Protein 3EB2 (pdb70)

Solvent-accessible surface area: 41008 Å² total; per-residue (Å²): 136,20,81,0,0,1,0,7,0,0,1,0,6,31,108,151,15,140,8,49,53,104,19,0,14,131,0,0,38,46,4,15,116,8,32,5,31,0,0,0,0,0,0,22,0,0,1,6,16,10,9,38,101,78,46,29,46,37,0,0,115,10,0,32,139,18,2,101,217,88,19,37,3,1,0,1,0,2,6,25,5,28,73,60,0,29,59,12,0,103,38,2,46,146,28,38,5,58,0,0,0,0,4,3,49,15,29,23,118,29,150,62,67,38,6,26,46,0,0,77,25,0,0,94,16,4,155,28,26,0,1,0,15,0,19,60,95,64,25,96,9,25,9,67,38,76,0,1,17,102,0,12,138,9,90,56,1,109,6,0,0,0,18,2,27,34,2,2,23,0,0,6,1,29,35,121,18,35,136,56,1,33,2,2,0,8,25,30,0,1,16,0,0,0,17,12,3,42,6,25,0,11,2,5,0,20,3,2,6,5,23,147,51,10,21,42,2,10,81,43,4,113,53,87,136,20,96,83,0,14,101,30,1,95,85,18,13,95,4,36,73,26,8,71,164,38,24,41,0,2,0,0,3,16,0,0,53,77,81,68,38,95,0,24,86,6,13,74,4,7,46,42,25,78,74,114,38,88,117,29,0,75,126,1,33,93,61,34,148,54,15,77,0,0,1,0,7,0,0,1,0,7,32,110,144,16,188,15,63,54,115,18,0,20,120,0,0,45,43,4,23,122,9,34,5,34,0,0,0,0,1,0,21,0,0,1,7,17,11,8,37,99,78,47,29,48,37,0,0,107,6,0,17,109,19,1,129,161,108,16,35,2,0,0,2,0,2,7,24,5,30,68,60,0,32,60,13,0,105,58,2,50,182,34,18,5,25,0,0,0,0,4,4,46,16,28,24,114,26,158,67,67,42,6,33,50,0,0,86,24,0,0,91,13,2,128,30,33,0,1,2,15,0,18,61,96,62,26,95,8,26,9,66,28,82,4,3,17,137,1,14,145,9,107,50,0,87,2,0,0,0,20,1,28,33,2,2,25,0,0,9,1,29,53,122,19,35,139,56,2,36,1,2,0,8,30,30,0,1,14,0,0,0,21,7,1,40,7,27,0,9,2,6,0,14,2,3,6,3,18,125,24,10,15,37,2,10,97,32,4,113,46,120,132,22,93,84,0,12,88,34,2,83,117,20,15,107,4,24,73,31,4,78,156,30,28,36,0,2,0,0,3,6,0,0,53,74,81,50,26,94,0,23,78,4,14,77,4,9,40,33,11,78,68,145,46,91,138,40,1,96,111,14,17,67,112,22,73,158,133,16,81,0,0,0,0,5,0,0,2,0,6,29,113,131,19,139,29,60,56,113,12,0,18,120,1,0,55,44,4,22,125,11,32,4,36,0,0,0,0,0,0,24,0,0,1,5,17,11,8,37,102,77,43,29,49,35,0,0,105,11,0,14,108,19,1,128,176,113,16,39,4,0,0,2,0,2,5,25,5,26,67,58,0,30,59,11,0,105,47,3,46,172,31,31,5,30,0,0,0,0,4,4,48,16,26,22,115,23,150,60,68,41,5,30,50,0,1,87,25,0,0,89,12,6,158,28,29,0,0,2,15,0,17,64,92,62,27,94,9,28,8,68,31,73,0,2,17,99,0,13,141,6,89,62,1,114,8,0,2,0,19,2,28,38,2,2,32,0,3,6,0,29,31,122,18,30,136,42,2,45,1,0,0,8,28,30,0,0,14,0,0,0,18,6,4,43,6,25,0,10,0,6,0,18,2,3,6,7,22,140,54,9,12,35,1,16,101,25,4,116,57,111,120,23,96,71,0,22,124,36,3,76,105,16,13,106,6,32,45,38,9,87,182,60,26,42,0,2,0,0,3,8,0,0,54,77,81,52,27,93,0,23,80,6,16,75,4,7,49,34,11,74,66,144,42,95,117,37,2,89,123,12,38,84,90,63,117,20,79,0,0,0,0,8,0,0,1,0,4,37,112,164,10,132,11,47,47,102,11,0,16,116,1,0,41,52,4,20,121,12,33,5,33,0,0,0,0,1,0,26,0,0,1,6,18,12,9,39,99,76,45,30,43,37,0,0,124,11,0,21,120,18,0,117,158,108,17,36,3,0,0,2,0,2,6,23,5,28,71,62,0,32,59,14,0,105,50,3,48,173,38,10,5,38,0,0,0,0,3,3,51,15,28,24,113,25,138,63,63,33,6,26,32,0,0,104,23,0,0,91,12,4,138,27,34,0,0,0,15,0,17,64,96,61,28,93,9,26,7,62,56,79,1,1,19,97,2,14,136,24,100,49,0,79,2,0,0,0,19,1,27,38,1,2,29,0,2,8,1,26,35,117,19,32,136,54,1,35,2,0,0,8,28,30,1,1,12,0,0,0,22,5,1,35,10,29,0,10,0,6,1,15,3,2,15,5,21,128,20,9,13,36,2,11,101,30,2,127,58,88,127,17,100,77,0,19,134,38,2,85,56,18,14,99,4,24,67,35,8,73,180,38,27,42,0,2,0,0,2,8,4,0,54,86,84,53,27,90,0,24,75,6,11,72,4,8,50,31,12,78,69,134,48,92,131,22,2,90,121,11,26,70,123,17,72,154

Nearest PDB structures (foldseek):
  3eb2-assembly1_C  TM=1.003E+00  e=1.363E-54  Rhodopseudomonas palustris
  3a5f-assembly1_A  TM=9.275E-01  e=2.848E-23  Clostridium botulinum A str. ATCC 19397
  1xky-assembly1_B  TM=9.383E-01  e=9.305E-23  Bacillus anthracis
  6mqh-assembly1_A  TM=9.450E-01  e=2.294E-22  Burkholderia mallei ATCC 23344
  6p90-assembly1_B  TM=9.431E-01  e=2.591E-21  Pseudomonas aeruginosa

InterPro domains:
  IPR002220 DapA-like [PF00701] (5-289)
  IPR002220 DapA-like [PIRSF001365] (1-291)
  IPR002220 DapA-like [PR00146] (38-59)
  IPR002220 DapA-like [PR00146] (74-92)
  IPR002220 DapA-like [PR00146] (131-148)
  IPR002220 DapA-like [PTHR12128] (4-289)
  IPR002220 DapA-like [SM01130] (4-292)
  IPR013785 Aldolase-type TIM barrel [G3DSA:3.20.20.70] (2-292)

Organism: Rhodopseudomonas palustris (strain ATCC BAA-98 / CGA009) (NCBI:txid258594)

B-factor: mean 24.92, std 9.04, range [7.32, 78.32]

Sequence (1157 aa):
DFHGVFPYLVSPVDAEGRVRADVMGRLCDDLIQAGVHGLTPLGSTGEFAYLGTAQREAVVRATIEAAQRRVPVVAGVASTSVADAVAQAKLYEKLGADGILAILEAYFPLKDAQIESYFRAIADAVEIPVVIYTNPQFQRSDLTLDVIARLAEHPRIRYIKDASTNTGRLLSIINRCGDALQVFSASAHIPAAVMLIGGVGWMAGPACIAPRQSVALYELCKAQRWDEALMLQRKLWRVNEAFAKFNLAACIKAGLALQGYDVGDPIPPQAALTAEERKAVEKVLAEILDFHGVFPYLVSPVDAEGRVRADVMGRLCDDLIQAGVHGLTPLGSTGEFAYLGTAQREAVVRATIEAAQRRVPVVAGVASTSVADAVAQAKLYEKLGADGILAILEAYFPLKDAQIESYFRAIADAVEIPVVIYTNPQFQRSDLTLDVIARLAEHPRIRYIKDASTNTGRLLSIINRCGDALQVFSASAHIPAAVMLIGGVGWMAGPACIAPRQSVALYELCKAQRWDEALMLQRKLWRVNEAFAKFNLAACIKAGLALQGYDVGDPIPPQAALTAEERKAVEKVLAEIAEDFHGVFPYLVSPVDAEGRVRADVMGRLCDDLIQAGVHGLTPLGSTGEFAYLGTAQREAVVRATIEAAQRRVPVVAGVASTSVADAVAQAKLYEKLGADGILAILEAYFPLKDAQIESYFRAIADAVEIPVVIYTNPQFQRSDLTLDVIARLAEHPRIRYIKDASTNTGRLLSIINRCGDALQVFSASAHIPAAVMLIGGVGWMAGPACIAPRQSVALYELCKAQRWDEALMLQRKLWRVNEAFAKFNLAACIKAGLALQGYDVGDPIPPQAALTAEERKAVEKVLAEIDFHGVFPYLVSPVDAEGRVRADVMGRLCDDLIQAGVHGLTPLGSTGEFAYLGTAQREAVVRATIEAAQRRVPVVAGVASTSVADAVAQAKLYEKLGADGILAILEAYFPLKDAQIESYFRAIADAVEIPVVIYTNPQFQRSDLTLDVIARLAEHPRIRYIKDASTNTGRLLSIINRCGDALQVFSASAHIPAAVMLIGGVGWMAGPACIAPRQSVALYELCKAQRWDEALMLQRKLWRVNEAFAKFNLAACIKAGLALQGYDVGDPIPPQAALTAEERKAVEKVLAEIAE

Structure (mmCIF, N/CA/C/O backbone):
data_3EB2
#
_entry.id   3EB2
#
_cell.length_a   79.746
_cell.length_b   120.852
_cell.length_c   135.076
_cell.angle_alpha   90.00
_cell.angle_beta   90.00
_cell.angle_gamma   90.00
#
_symmetry.space_group_name_H-M   'P 21 21 21'
#
loop_
_entity.id
_entity.type
_entity.pdbx_description
1 polymer 'Putative dihydrodipicolinate synthetase'
2 non-polymer 'TRIETHYLENE GLYCOL'
3 water water
#
loop_
_atom_site.group_PDB
_atom_site.id
_atom_site.type_symbol
_atom_site.label_atom_id
_atom_site.label_alt_id
_atom_site.label_comp_id
_atom_site.label_asym_id
_atom_site.label_entity_id
_atom_site.label_seq_id
_atom_site.pdbx_PDB_ins_code
_atom_site.Cartn_x
_atom_site.Cartn_y
_atom_site.Cartn_z
_atom_site.occupancy
_atom_site.B_iso_or_equiv
_atom_site.auth_seq_id
_atom_site.auth_comp_id
_atom_site.auth_asym_id
_atom_site.auth_atom_id
_atom_site.pdbx_PDB_model_num
ATOM 1 N N . ASP A 1 4 ? 32.373 77.921 74.863 1.00 24.88 4 ASP A N 1
ATOM 2 C CA . ASP A 1 4 ? 31.619 76.917 74.045 1.00 24.96 4 ASP A CA 1
ATOM 3 C C . ASP A 1 4 ? 31.102 77.551 72.760 1.00 23.04 4 ASP A C 1
ATOM 4 O O . ASP A 1 4 ? 30.633 78.696 72.768 1.00 23.06 4 ASP A O 1
ATOM 9 N N . PHE A 1 5 ? 31.196 76.810 71.658 1.00 20.30 5 PHE A N 1
ATOM 10 C CA . PHE A 1 5 ? 30.731 77.322 70.374 1.00 17.97 5 PHE A CA 1
ATOM 11 C C . PHE A 1 5 ? 29.276 77.754 70.508 1.00 17.07 5 PHE A C 1
ATOM 12 O O . PHE A 1 5 ? 28.460 77.050 71.109 1.00 17.70 5 PHE A O 1
ATOM 20 N N . HIS A 1 6 ? 28.961 78.914 69.943 1.00 15.35 6 HIS A N 1
ATOM 21 C CA . HIS A 1 6 ? 27.612 79.447 69.990 1.00 15.16 6 HIS A CA 1
ATOM 22 C C . HIS A 1 6 ? 27.512 80.547 68.946 1.00 16.29 6 HIS A C 1
ATOM 23 O O . HIS A 1 6 ? 28.508 80.918 68.324 1.00 16.38 6 HIS A O 1
ATOM 30 N N . GLY A 1 7 ? 26.302 81.061 68.764 1.00 16.56 7 GLY A N 1
ATOM 31 C CA . GLY A 1 7 ? 26.093 82.144 67.827 1.00 14.58 7 GLY A CA 1
ATOM 32 C C . GLY A 1 7 ? 26.171 81.812 66.350 1.00 16.79 7 GLY A C 1
ATOM 33 O O . GLY A 1 7 ? 25.927 80.673 65.920 1.00 15.21 7 GLY A O 1
ATOM 34 N N . VAL A 1 8 ? 26.542 82.832 65.579 1.00 15.44 8 VAL A N 1
ATOM 35 C CA . VAL A 1 8 ? 26.620 82.746 64.129 1.00 14.09 8 VAL A CA 1
ATOM 36 C C . VAL A 1 8 ? 27.986 82.355 63.565 1.00 15.01 8 VAL A C 1
ATOM 37 O O . VAL A 1 8 ? 28.993 83.054 63.761 1.00 13.34 8 VAL A O 1
ATOM 41 N N . PHE A 1 9 ? 28.003 81.222 62.868 1.00 13.95 9 PHE A N 1
ATOM 42 C CA . PHE A 1 9 ? 29.209 80.710 62.224 1.00 14.55 9 PHE A CA 1
ATOM 43 C C . PHE A 1 9 ? 28.975 80.739 60.716 1.00 13.09 9 PHE A C 1
ATOM 44 O O . PHE A 1 9 ? 28.266 79.892 60.177 1.00 14.40 9 PHE A O 1
ATOM 52 N N . PRO A 1 10 ? 29.548 81.723 60.015 1.00 12.91 10 PRO A N 1
ATOM 53 C CA . PRO A 1 10 ? 29.330 81.746 58.564 1.00 14.22 10 PRO A CA 1
ATOM 54 C C . PRO A 1 10 ? 29.967 80.546 57.859 1.00 15.12 10 PRO A C 1
ATOM 55 O O . PRO A 1 10 ? 31.067 80.131 58.211 1.00 15.16 10 PRO A O 1
ATOM 59 N N . TYR A 1 11 ? 29.269 79.977 56.880 1.00 14.49 11 TYR A N 1
ATOM 60 C CA . TYR A 1 11 ? 29.836 78.886 56.090 1.00 15.80 11 TYR A CA 1
ATOM 61 C C . TYR A 1 11 ? 30.604 79.661 55.024 1.00 15.96 11 TYR A C 1
ATOM 62 O O . TYR A 1 11 ? 30.024 80.092 54.025 1.00 16.53 11 TYR A O 1
ATOM 71 N N . LEU A 1 12 ? 31.896 79.861 55.240 1.00 14.30 12 LEU A N 1
ATOM 72 C CA . LEU A 1 12 ? 32.711 80.611 54.291 1.00 13.77 12 LEU A CA 1
ATOM 73 C C . LEU A 1 12 ? 32.762 79.998 52.903 1.00 16.65 12 LEU A C 1
ATOM 74 O O . LEU A 1 12 ? 32.846 78.781 52.753 1.00 16.08 12 LEU A O 1
ATOM 79 N N . VAL A 1 13 ? 32.705 80.842 51.881 1.00 15.35 13 VAL A N 1
ATOM 80 C CA . VAL A 1 13 ? 32.836 80.339 50.522 1.00 16.53 13 VAL A CA 1
ATOM 81 C C . VAL A 1 13 ? 34.339 80.081 50.394 1.00 16.59 13 VAL A C 1
ATOM 82 O O . VAL A 1 13 ? 35.119 80.564 51.218 1.00 16.64 13 VAL A O 1
ATOM 86 N N . SER A 1 14 ? 34.744 79.310 49.391 1.00 15.44 14 SER A N 1
ATOM 87 C CA . SER A 1 14 ? 36.162 79.032 49.170 1.00 15.11 14 SER A CA 1
ATOM 88 C C . SER A 1 14 ? 36.573 79.756 47.897 1.00 15.84 14 SER A C 1
ATOM 89 O O . SER A 1 14 ? 36.341 79.272 46.785 1.00 14.89 14 SER A O 1
ATOM 92 N N . PRO A 1 15 ? 37.182 80.944 48.047 1.00 17.91 15 PRO A N 1
ATOM 93 C CA . PRO A 1 15 ? 37.619 81.749 46.905 1.00 19.41 15 PRO A CA 1
ATOM 94 C C . PRO A 1 15 ? 38.778 81.133 46.136 1.00 20.79 15 PRO A C 1
ATOM 95 O O . PRO A 1 15 ? 39.819 80.822 46.717 1.00 19.53 15 PRO A O 1
ATOM 99 N N . VAL A 1 16 ? 38.580 80.940 44.833 1.00 20.28 16 VAL A N 1
ATOM 100 C CA . VAL A 1 16 ? 39.617 80.364 43.975 1.00 22.75 16 VAL A CA 1
ATOM 101 C C . VAL A 1 16 ? 39.637 81.046 42.616 1.00 23.97 16 VAL A C 1
ATOM 102 O O . VAL A 1 16 ? 38.646 81.663 42.208 1.00 23.57 16 VAL A O 1
ATOM 106 N N . ASP A 1 17 ? 40.769 80.951 41.922 1.00 25.05 17 ASP A N 1
ATOM 107 C CA . ASP A 1 17 ? 40.862 81.525 40.585 1.00 27.09 17 ASP A CA 1
ATOM 108 C C . ASP A 1 17 ? 40.472 80.417 39.606 1.00 27.52 17 ASP A C 1
ATOM 109 O O . ASP A 1 17 ? 40.263 79.266 40.011 1.00 26.20 17 ASP A O 1
ATOM 114 N N . ALA A 1 18 ? 40.363 80.759 38.327 1.00 28.74 18 ALA A N 1
ATOM 115 C CA . ALA A 1 18 ? 39.974 79.792 37.310 1.00 29.61 18 ALA A CA 1
ATOM 116 C C . ALA A 1 18 ? 40.859 78.551 37.294 1.00 30.83 18 ALA A C 1
ATOM 117 O O . ALA A 1 18 ? 40.447 77.497 36.811 1.00 30.86 18 ALA A O 1
ATOM 119 N N . GLU A 1 19 ? 42.070 78.675 37.825 1.00 31.01 19 GLU A N 1
ATOM 120 C CA . GLU A 1 19 ? 43.010 77.558 37.861 1.00 33.00 19 GLU A CA 1
ATOM 121 C C . GLU A 1 19 ? 42.835 76.695 39.107 1.00 32.14 19 GLU A C 1
ATOM 122 O O . GLU A 1 19 ? 43.540 75.702 39.283 1.00 31.58 19 GLU A O 1
ATOM 128 N N . GLY A 1 20 ? 41.907 77.081 39.976 1.00 29.15 20 GLY A N 1
ATOM 129 C CA . GLY A 1 20 ? 41.671 76.310 41.183 1.00 27.70 20 GLY A CA 1
ATOM 130 C C . GLY A 1 20 ? 42.557 76.720 42.345 1.00 26.18 20 GLY A C 1
ATOM 131 O O . GLY A 1 20 ? 42.490 76.130 43.419 1.00 26.16 20 GLY A O 1
ATOM 132 N N . ARG A 1 21 ? 43.391 77.729 42.130 1.00 24.36 21 ARG A N 1
ATOM 133 C CA . ARG A 1 21 ? 44.282 78.211 43.176 1.00 23.78 21 ARG A CA 1
ATOM 134 C C . ARG A 1 21 ? 43.476 79.056 44.166 1.00 21.76 21 ARG A C 1
ATOM 135 O O . ARG A 1 21 ? 42.770 79.986 43.772 1.00 20.75 21 ARG A O 1
ATOM 143 N N . VAL A 1 22 ? 43.583 78.723 45.446 1.00 20.47 22 VAL A N 1
ATOM 144 C CA . VAL A 1 22 ? 42.864 79.444 46.494 1.00 21.68 22 VAL A CA 1
ATOM 145 C C . VAL A 1 22 ? 43.363 80.884 46.639 1.00 21.33 22 VAL A C 1
ATOM 146 O O . VAL A 1 22 ? 44.567 81.131 46.638 1.00 22.58 22 VAL A O 1
ATOM 150 N N . ARG A 1 23 ? 42.438 81.832 46.758 1.00 20.42 23 ARG A N 1
ATOM 151 C CA . ARG A 1 23 ? 42.809 83.233 46.932 1.00 22.25 23 ARG A CA 1
ATOM 152 C C . ARG A 1 23 ? 42.838 83.513 48.427 1.00 19.86 23 ARG A C 1
ATOM 153 O O . ARG A 1 23 ? 41.877 84.022 49.003 1.00 19.58 23 ARG A O 1
ATOM 161 N N . ALA A 1 24 ? 43.953 83.148 49.046 1.00 21.24 24 ALA A N 1
ATOM 162 C CA . ALA A 1 24 ? 44.142 83.320 50.478 1.00 21.99 24 ALA A CA 1
ATOM 163 C C . ALA A 1 24 ? 43.981 84.773 50.909 1.00 22.66 24 ALA A C 1
ATOM 164 O O . ALA A 1 24 ? 43.509 85.047 52.013 1.00 22.27 24 ALA A O 1
ATOM 166 N N . ASP A 1 25 ? 44.369 85.695 50.029 1.00 22.59 25 ASP A N 1
ATOM 167 C CA . ASP A 1 25 ? 44.264 87.127 50.303 1.00 24.19 25 ASP A CA 1
ATOM 168 C C . ASP A 1 25 ? 42.809 87.579 50.452 1.00 22.34 25 ASP A C 1
ATOM 169 O O . ASP A 1 25 ? 42.460 88.289 51.396 1.00 22.19 25 ASP A O 1
ATOM 174 N N . VAL A 1 26 ? 41.967 87.164 49.514 1.00 19.53 26 VAL A N 1
ATOM 175 C CA . VAL A 1 26 ? 40.561 87.527 49.539 1.00 20.11 26 VAL A CA 1
ATOM 176 C C . VAL A 1 26 ? 39.871 86.844 50.717 1.00 17.78 26 VAL A C 1
ATOM 177 O O . VAL A 1 26 ? 39.037 87.443 51.387 1.00 16.79 26 VAL A O 1
ATOM 181 N N . MET A 1 27 ? 40.223 85.588 50.967 1.00 15.91 27 MET A N 1
ATOM 182 C CA . MET A 1 27 ? 39.626 84.858 52.081 1.00 16.63 27 MET A CA 1
ATOM 183 C C . MET A 1 27 ? 39.922 85.591 53.386 1.00 17.58 27 MET A C 1
ATOM 184 O O . MET A 1 27 ? 39.058 85.718 54.248 1.00 19.35 27 MET A O 1
ATOM 189 N N . GLY A 1 28 ? 41.151 86.082 53.515 1.00 17.96 28 GLY A N 1
ATOM 190 C CA . GLY A 1 28 ? 41.537 86.796 54.720 1.00 19.17 28 GLY A CA 1
ATOM 191 C C . GLY A 1 28 ? 40.724 88.052 54.976 1.00 19.09 28 GLY A C 1
ATOM 192 O O . GLY A 1 28 ? 40.271 88.282 56.097 1.00 21.13 28 GLY A O 1
ATOM 193 N N . ARG A 1 29 ? 40.545 88.879 53.952 1.00 18.35 29 ARG A N 1
ATOM 194 C CA . ARG A 1 29 ? 39.768 90.108 54.108 1.00 19.38 29 ARG A CA 1
ATOM 195 C C . ARG A 1 29 ? 38.318 89.768 54.471 1.00 18.03 29 ARG A C 1
ATOM 196 O O . ARG A 1 29 ? 37.705 90.419 55.318 1.00 19.74 29 ARG A O 1
ATOM 204 N N . LEU A 1 30 ? 37.777 88.738 53.832 1.00 16.14 30 LEU A N 1
ATOM 205 C CA . LEU A 1 30 ? 36.408 88.304 54.108 1.00 15.11 30 LEU A CA 1
ATOM 206 C C . LEU A 1 30 ? 36.250 87.879 55.570 1.00 14.72 30 LEU A C 1
ATOM 207 O O . LEU A 1 30 ? 35.327 88.320 56.257 1.00 16.06 30 LEU A O 1
ATOM 212 N N . CYS A 1 31 ? 37.145 87.012 56.041 1.00 13.76 31 CYS A N 1
ATOM 213 C CA . CYS A 1 31 ? 37.097 86.542 57.420 1.00 14.56 31 CYS A CA 1
ATOM 214 C C . CYS A 1 31 ? 37.236 87.722 58.381 1.00 14.82 31 CYS A C 1
ATOM 215 O O . CYS A 1 31 ? 36.487 87.841 59.350 1.00 13.88 31 CYS A O 1
ATOM 218 N N . ASP A 1 32 ? 38.195 88.600 58.105 1.00 13.62 32 ASP A N 1
ATOM 219 C CA . ASP A 1 32 ? 38.406 89.760 58.964 1.00 15.78 32 ASP A CA 1
ATOM 220 C C . ASP A 1 32 ? 37.151 90.630 59.019 1.00 14.40 32 ASP A C 1
ATOM 221 O O . ASP A 1 32 ? 36.737 91.060 60.092 1.00 17.29 32 ASP A O 1
ATOM 226 N N . ASP A 1 33 ? 36.551 90.894 57.861 1.00 15.08 33 ASP A N 1
ATOM 227 C CA . ASP A 1 33 ? 35.344 91.708 57.820 1.00 13.97 33 ASP A CA 1
ATOM 228 C C . ASP A 1 33 ? 34.202 91.035 58.576 1.00 14.80 33 ASP A C 1
ATOM 229 O O . ASP A 1 33 ? 33.458 91.695 59.299 1.00 16.15 33 ASP A O 1
ATOM 234 N N . LEU A 1 34 ? 34.064 89.722 58.416 1.00 13.21 34 LEU A N 1
ATOM 235 C CA . LEU A 1 34 ? 32.998 89.005 59.109 1.00 12.42 34 LEU A CA 1
ATOM 236 C C . LEU A 1 34 ? 33.219 89.073 60.620 1.00 13.95 34 LEU A C 1
ATOM 237 O O . LEU A 1 34 ? 32.275 89.288 61.373 1.00 16.54 34 LEU A O 1
ATOM 242 N N . ILE A 1 35 ? 34.462 88.902 61.066 1.00 13.22 35 ILE A N 1
ATOM 243 C CA . ILE A 1 35 ? 34.748 88.977 62.497 1.00 14.92 35 ILE A CA 1
ATOM 244 C C . ILE A 1 35 ? 34.417 90.375 63.022 1.00 15.19 35 ILE A C 1
ATOM 245 O O . ILE A 1 35 ? 33.820 90.516 64.090 1.00 16.62 35 ILE A O 1
ATOM 250 N N . GLN A 1 36 ? 34.785 91.409 62.270 1.00 16.41 36 GLN A N 1
ATOM 251 C CA . GLN A 1 36 ? 34.480 92.771 62.702 1.00 18.73 36 GLN A CA 1
ATOM 252 C C . GLN A 1 36 ? 32.974 92.999 62.734 1.00 19.70 36 GLN A C 1
ATOM 253 O O . GLN A 1 36 ? 32.492 93.857 63.469 1.00 18.72 36 GLN A O 1
ATOM 259 N N . ALA A 1 37 ? 32.241 92.224 61.934 1.00 18.68 37 ALA A N 1
ATOM 260 C CA . ALA A 1 37 ? 30.785 92.324 61.877 1.00 19.31 37 ALA A CA 1
ATOM 261 C C . ALA A 1 37 ? 30.166 91.680 63.114 1.00 19.38 37 ALA A C 1
ATOM 262 O O . ALA A 1 37 ? 28.964 91.782 63.328 1.00 19.36 37 ALA A O 1
ATOM 264 N N . GLY A 1 38 ? 30.992 90.996 63.906 1.00 19.28 38 GLY A N 1
ATOM 265 C CA . GLY A 1 38 ? 30.510 90.369 65.126 1.00 16.65 38 GLY A CA 1
ATOM 266 C C . GLY A 1 38 ? 30.160 88.891 65.085 1.00 16.61 38 GLY A C 1
ATOM 267 O O . GLY A 1 38 ? 29.581 88.387 66.047 1.00 16.95 38 GLY A O 1
ATOM 268 N N . VAL A 1 39 ? 30.484 88.184 64.004 1.00 15.09 39 VAL A N 1
ATOM 269 C CA . VAL A 1 39 ? 30.167 86.755 63.955 1.00 14.80 39 VAL A CA 1
ATOM 270 C C . VAL A 1 39 ? 30.882 86.081 65.121 1.00 16.12 39 VAL A C 1
ATOM 271 O O . VAL A 1 39 ? 31.904 86.577 65.604 1.00 16.37 39 VAL A O 1
ATOM 275 N N . HIS A 1 40 ? 30.339 84.956 65.570 1.00 14.78 40 HIS A N 1
ATOM 276 C CA . HIS A 1 40 ? 30.880 84.246 66.724 1.00 14.29 40 HIS A CA 1
ATOM 277 C C . HIS A 1 40 ? 31.841 83.107 66.418 1.00 13.59 40 HIS A C 1
ATOM 278 O O . HIS A 1 40 ? 32.425 82.506 67.329 1.00 13.13 40 HIS A O 1
ATOM 285 N N . GLY A 1 41 ? 32.001 82.814 65.135 1.00 13.45 41 GLY A N 1
ATOM 286 C CA . GLY A 1 41 ? 32.899 81.750 64.720 1.00 12.49 41 GLY A CA 1
ATOM 287 C C . GLY A 1 41 ? 32.951 81.700 63.209 1.00 13.32 41 GLY A C 1
ATOM 288 O O . GLY A 1 41 ? 32.205 82.418 62.542 1.00 15.77 41 GLY A O 1
ATOM 289 N N . LEU A 1 42 ? 33.835 80.868 62.671 1.00 11.07 42 LEU A N 1
ATOM 290 C CA . LEU A 1 42 ? 33.980 80.718 61.231 1.00 13.16 42 LEU A CA 1
ATOM 291 C C . LEU A 1 42 ? 34.072 79.236 60.890 1.00 14.07 42 LEU A C 1
ATOM 292 O O . LEU A 1 42 ? 34.725 78.462 61.604 1.00 12.54 42 LEU A O 1
ATOM 297 N N . THR A 1 43 ? 33.417 78.843 59.799 1.00 13.34 43 THR A N 1
ATOM 298 C CA . THR A 1 43 ? 33.425 77.450 59.385 1.00 13.42 43 THR A CA 1
ATOM 299 C C . THR A 1 43 ? 33.806 77.243 57.924 1.00 14.04 43 THR A C 1
ATOM 300 O O . THR A 1 43 ? 32.961 77.300 57.024 1.00 14.94 43 THR A O 1
ATOM 304 N N . PRO A 1 44 ? 35.104 77.037 57.666 1.00 14.68 44 PRO A N 1
ATOM 305 C CA . PRO A 1 44 ? 35.556 76.812 56.294 1.00 12.48 44 PRO A CA 1
ATOM 306 C C . PRO A 1 44 ? 35.290 75.352 55.941 1.00 11.44 44 PRO A C 1
ATOM 307 O O . PRO A 1 44 ? 35.264 74.499 56.826 1.00 14.41 44 PRO A O 1
ATOM 311 N N . LEU A 1 45 ? 35.089 75.083 54.655 1.00 10.46 45 LEU A N 1
ATOM 312 C CA . LEU A 1 45 ? 34.845 73.737 54.138 1.00 13.66 45 LEU A CA 1
ATOM 313 C C . LEU A 1 45 ? 33.501 73.098 54.488 1.00 13.65 45 LEU A C 1
ATOM 314 O O . LEU A 1 45 ? 33.400 71.880 54.681 1.00 13.83 45 LEU A O 1
ATOM 319 N N . GLY A 1 46 ? 32.472 73.932 54.577 1.00 14.66 46 GLY A N 1
ATOM 320 C CA . GLY A 1 46 ? 31.131 73.430 54.811 1.00 13.58 46 GLY A CA 1
ATOM 321 C C . GLY A 1 46 ? 30.589 73.323 53.390 1.00 13.70 46 GLY A C 1
ATOM 322 O O . GLY A 1 46 ? 31.314 73.645 52.453 1.00 12.31 46 GLY A O 1
ATOM 323 N N . SER A 1 47 ? 29.343 72.896 53.210 1.00 13.88 47 SER A N 1
ATOM 324 C CA . SER A 1 47 ? 28.777 72.765 51.866 1.00 13.72 47 SER A CA 1
ATOM 325 C C . SER A 1 47 ? 28.946 74.019 50.997 1.00 14.86 47 SER A C 1
ATOM 326 O O . SER A 1 47 ? 29.312 73.920 49.822 1.00 16.13 47 SER A O 1
ATOM 329 N N . THR A 1 48 ? 28.682 75.190 51.576 1.00 14.63 48 THR A N 1
ATOM 330 C CA . THR A 1 48 ? 28.794 76.455 50.860 1.00 14.94 48 THR A CA 1
ATOM 331 C C . THR A 1 48 ? 30.238 76.733 50.465 1.00 14.21 48 THR A C 1
ATOM 332 O O . THR A 1 48 ? 30.505 77.479 49.524 1.00 15.40 48 THR A O 1
ATOM 336 N N . GLY A 1 49 ? 31.167 76.141 51.205 1.00 14.40 49 GLY A N 1
ATOM 337 C CA . GLY A 1 49 ? 32.577 76.312 50.903 1.00 14.13 49 GLY A CA 1
ATOM 338 C C . GLY A 1 49 ? 33.026 75.330 49.829 1.00 14.87 49 GLY A C 1
ATOM 339 O O . GLY A 1 49 ? 34.222 75.138 49.614 1.00 13.62 49 GLY A O 1
ATOM 340 N N . GLU A 1 50 ? 32.059 74.695 49.166 1.00 13.86 50 GLU A N 1
ATOM 341 C CA . GLU A 1 50 ? 32.342 73.739 48.091 1.00 13.33 50 GLU A CA 1
ATOM 342 C C . GLU A 1 50 ? 33.386 72.681 48.441 1.00 13.56 50 GLU A C 1
ATOM 343 O O . GLU A 1 50 ? 34.235 72.360 47.608 1.00 14.29 50 GLU A O 1
ATOM 349 N N . PHE A 1 51 ? 33.322 72.122 49.645 1.00 12.04 51 PHE A N 1
ATOM 350 C CA . PHE A 1 51 ? 34.302 71.107 50.032 1.00 14.30 51 PHE A CA 1
ATOM 351 C C . PHE A 1 51 ? 34.332 69.932 49.059 1.00 14.57 51 PHE A C 1
ATOM 352 O O . PHE A 1 51 ? 35.392 69.372 48.797 1.00 15.47 51 PHE A O 1
ATOM 360 N N . ALA A 1 52 ? 33.170 69.575 48.510 1.00 15.67 52 ALA A N 1
ATOM 361 C CA . ALA A 1 52 ? 33.069 68.436 47.588 1.00 15.34 52 ALA A CA 1
ATOM 362 C C . ALA A 1 52 ? 33.833 68.619 46.276 1.00 17.51 52 ALA A C 1
ATOM 363 O O . ALA A 1 52 ? 34.088 67.649 45.561 1.00 15.90 52 ALA A O 1
ATOM 365 N N . TYR A 1 53 ? 34.221 69.855 45.979 1.00 15.26 53 TYR A N 1
ATOM 366 C CA . TYR A 1 53 ? 34.919 70.165 44.733 1.00 17.41 53 TYR A CA 1
ATOM 367 C C . TYR A 1 53 ? 36.400 70.515 44.899 1.00 16.69 53 TYR A C 1
ATOM 368 O O . TYR A 1 53 ? 37.076 70.817 43.919 1.00 13.97 53 TYR A O 1
ATOM 377 N N . LEU A 1 54 ? 36.891 70.490 46.134 1.00 15.85 54 LEU A N 1
ATOM 378 C CA . LEU A 1 54 ? 38.280 70.844 46.415 1.00 16.42 54 LEU A CA 1
ATOM 379 C C . LEU A 1 54 ? 39.148 69.648 46.773 1.00 16.91 54 LEU A C 1
ATOM 380 O O . LEU A 1 54 ? 38.711 68.751 47.485 1.00 18.23 54 LEU A O 1
ATOM 385 N N . GLY A 1 55 ? 40.386 69.655 46.285 1.00 18.75 55 GLY A N 1
ATOM 386 C CA . GLY A 1 55 ? 41.315 68.578 46.574 1.00 20.65 55 GLY A CA 1
ATOM 387 C C . GLY A 1 55 ? 42.009 68.787 47.913 1.00 23.20 55 GLY A C 1
ATOM 388 O O . GLY A 1 55 ? 41.784 69.796 48.586 1.00 21.13 55 GLY A O 1
ATOM 389 N N . THR A 1 56 ? 42.863 67.840 48.294 1.00 23.02 56 THR A N 1
ATOM 390 C CA . THR A 1 56 ? 43.572 67.903 49.569 1.00 25.95 56 THR A CA 1
ATOM 391 C C . THR A 1 56 ? 44.311 69.219 49.787 1.00 24.25 56 THR A C 1
ATOM 392 O O . THR A 1 56 ? 44.137 69.874 50.820 1.00 24.03 56 THR A O 1
ATOM 396 N N . ALA A 1 57 ? 45.134 69.594 48.813 1.00 22.48 57 ALA A N 1
ATOM 397 C CA . ALA A 1 57 ? 45.908 70.824 48.883 1.00 21.97 57 ALA A CA 1
ATOM 398 C C . ALA A 1 57 ? 44.993 72.041 48.957 1.00 19.88 57 ALA A C 1
ATOM 399 O O . ALA A 1 57 ? 45.212 72.942 49.766 1.00 21.62 57 ALA A O 1
ATOM 401 N N . GLN A 1 58 ? 43.972 72.079 48.109 1.00 17.36 58 GLN A N 1
ATOM 402 C CA . GLN A 1 58 ? 43.050 73.210 48.125 1.00 17.74 58 GLN A CA 1
ATOM 403 C C . GLN A 1 58 ? 42.409 73.324 49.506 1.00 16.25 58 GLN A C 1
ATOM 404 O O . GLN A 1 58 ? 42.354 74.409 50.083 1.00 17.69 58 GLN A O 1
ATOM 410 N N . ARG A 1 59 ? 41.945 72.200 50.042 1.00 16.30 59 ARG A N 1
ATOM 411 C CA . ARG A 1 59 ? 41.329 72.195 51.361 1.00 17.55 59 ARG A CA 1
ATOM 412 C C . ARG A 1 59 ? 42.281 72.727 52.436 1.00 18.87 59 ARG A C 1
ATOM 413 O O . ARG A 1 59 ? 41.880 73.529 53.272 1.00 18.11 59 ARG A O 1
ATOM 421 N N . GLU A 1 60 ? 43.541 72.289 52.413 1.00 20.55 60 GLU A N 1
ATOM 422 C CA . GLU A 1 60 ? 44.516 72.761 53.397 1.00 20.99 60 GLU A CA 1
ATOM 423 C C . GLU A 1 60 ? 44.722 74.265 53.258 1.00 19.82 60 GLU A C 1
ATOM 424 O O . GLU A 1 60 ? 44.802 74.984 54.253 1.00 19.97 60 GLU A O 1
ATOM 430 N N . ALA A 1 61 ? 44.810 74.733 52.020 1.00 18.21 61 ALA A N 1
ATOM 431 C CA . ALA A 1 61 ? 45.010 76.153 51.765 1.00 18.33 61 ALA A CA 1
ATOM 432 C C . ALA A 1 61 ? 43.865 76.983 52.348 1.00 18.18 61 ALA A C 1
ATOM 433 O O . ALA A 1 61 ? 44.088 78.022 52.964 1.00 19.35 61 ALA A O 1
ATOM 435 N N . VAL A 1 62 ? 42.638 76.514 52.153 1.00 18.00 62 VAL A N 1
ATOM 436 C CA . VAL A 1 62 ? 41.450 77.208 52.657 1.00 15.62 62 VAL A CA 1
ATOM 437 C C . VAL A 1 62 ? 41.452 77.306 54.181 1.00 15.38 62 VAL A C 1
ATOM 438 O O . VAL A 1 62 ? 41.246 78.379 54.743 1.00 16.40 62 VAL A O 1
ATOM 442 N N . VAL A 1 63 ? 41.674 76.176 54.843 1.00 15.70 63 VAL A N 1
ATOM 443 C CA . VAL A 1 63 ? 41.693 76.134 56.297 1.00 15.42 63 VAL A CA 1
ATOM 444 C C . VAL A 1 63 ? 42.814 77.021 56.837 1.00 16.32 63 VAL A C 1
ATOM 445 O O . VAL A 1 63 ? 42.602 77.825 57.745 1.00 17.02 63 VAL A O 1
ATOM 449 N N . ARG A 1 64 ? 44.004 76.868 56.266 1.00 17.49 64 ARG A N 1
ATOM 450 C CA . ARG A 1 64 ? 45.162 77.648 56.677 1.00 18.92 64 ARG A CA 1
ATOM 451 C C . ARG A 1 64 ? 44.866 79.147 56.550 1.00 17.82 64 ARG A C 1
ATOM 452 O O . ARG A 1 64 ? 45.135 79.914 57.468 1.00 18.41 64 ARG A O 1
ATOM 460 N N . ALA A 1 65 ? 44.289 79.559 55.423 1.00 17.07 65 ALA A N 1
ATOM 461 C CA . ALA A 1 65 ? 43.963 80.968 55.200 1.00 17.43 65 ALA A CA 1
ATOM 462 C C . ALA A 1 65 ? 42.975 81.512 56.238 1.00 17.28 65 ALA A C 1
ATOM 463 O O . ALA A 1 65 ? 43.105 82.643 56.710 1.00 18.12 65 ALA A O 1
ATOM 465 N N . THR A 1 66 ? 41.985 80.700 56.585 1.00 15.99 66 THR A N 1
ATOM 466 C CA . THR A 1 66 ? 40.973 81.082 57.561 1.00 15.98 66 THR A CA 1
ATOM 467 C C . THR A 1 66 ? 41.583 81.258 58.955 1.00 15.91 66 THR A C 1
ATOM 468 O O . THR A 1 66 ? 41.332 82.255 59.629 1.00 15.12 66 THR A O 1
ATOM 472 N N . ILE A 1 67 ? 42.382 80.283 59.382 1.00 15.27 67 ILE A N 1
ATOM 473 C CA . ILE A 1 67 ? 43.010 80.341 60.695 1.00 17.04 67 ILE A CA 1
ATOM 474 C C . ILE A 1 67 ? 43.926 81.557 60.821 1.00 19.06 67 ILE A C 1
ATOM 475 O O . ILE A 1 67 ? 43.857 82.295 61.803 1.00 20.39 67 ILE A O 1
ATOM 480 N N . GLU A 1 68 ? 44.773 81.772 59.821 1.00 20.55 68 GLU A N 1
ATOM 481 C CA . GLU A 1 68 ? 45.690 82.908 59.844 1.00 24.45 68 GLU A CA 1
ATOM 482 C C . GLU A 1 68 ? 44.951 84.239 59.980 1.00 22.60 68 GLU A C 1
ATOM 483 O O . GLU A 1 68 ? 45.360 85.099 60.760 1.00 22.47 68 GLU A O 1
ATOM 489 N N . ALA A 1 69 ? 43.858 84.407 59.240 1.00 19.98 69 ALA A N 1
ATOM 490 C CA . ALA A 1 69 ? 43.104 85.658 59.298 1.00 19.65 69 ALA A CA 1
ATOM 491 C C . ALA A 1 69 ? 42.294 85.842 60.581 1.00 19.83 69 ALA A C 1
ATOM 492 O O . ALA A 1 69 ? 42.091 86.972 61.036 1.00 21.27 69 ALA A O 1
ATOM 494 N N . ALA A 1 70 ? 41.830 84.738 61.162 1.00 17.88 70 ALA A N 1
ATOM 495 C CA . ALA A 1 70 ? 41.031 84.799 62.383 1.00 17.79 70 ALA A CA 1
ATOM 496 C C . ALA A 1 70 ? 41.806 85.388 63.558 1.00 17.95 70 ALA A C 1
ATOM 497 O O . ALA A 1 70 ? 41.232 86.079 64.396 1.00 18.49 70 ALA A O 1
ATOM 499 N N . GLN A 1 71 ? 43.104 85.108 63.616 1.00 19.79 71 GLN A N 1
ATOM 500 C CA . GLN A 1 71 ? 43.961 85.606 64.696 1.00 21.89 71 GLN A CA 1
ATOM 501 C C . GLN A 1 71 ? 43.435 85.224 66.086 1.00 22.44 71 GLN A C 1
ATOM 502 O O . GLN A 1 71 ? 43.546 86.003 67.029 1.00 22.46 71 GLN A O 1
ATOM 508 N N . ARG A 1 72 ? 42.843 84.038 66.207 1.00 22.22 72 ARG A N 1
ATOM 509 C CA . ARG A 1 72 ? 42.341 83.576 67.495 1.00 21.63 72 ARG A CA 1
ATOM 510 C C . ARG A 1 72 ? 41.155 84.381 68.040 1.00 19.73 72 ARG A C 1
ATOM 511 O O . ARG A 1 72 ? 40.757 84.179 69.189 1.00 18.91 72 ARG A O 1
ATOM 519 N N . ARG A 1 73 ? 40.590 85.284 67.241 1.00 18.88 73 ARG A N 1
ATOM 520 C CA . ARG A 1 73 ? 39.478 86.104 67.727 1.00 19.34 73 ARG A CA 1
ATOM 521 C C . ARG A 1 73 ? 38.163 85.360 67.894 1.00 17.52 73 ARG A C 1
ATOM 522 O O . ARG A 1 73 ? 37.345 85.726 68.730 1.00 18.42 73 ARG A O 1
ATOM 530 N N . VAL A 1 74 ? 37.954 84.327 67.089 1.00 16.14 74 VAL A N 1
ATOM 531 C CA . VAL A 1 74 ? 36.747 83.517 67.198 1.00 16.58 74 VAL A CA 1
ATOM 532 C C . VAL A 1 74 ? 37.174 82.120 66.784 1.00 16.26 74 VAL A C 1
ATOM 533 O O . VAL A 1 74 ? 38.116 81.958 66.013 1.00 16.87 74 VAL A O 1
ATOM 537 N N . PRO A 1 75 ? 36.488 81.090 67.287 1.00 17.05 75 PRO A N 1
ATOM 538 C CA . PRO A 1 75 ? 36.867 79.726 66.913 1.00 15.46 75 PRO A CA 1
ATOM 539 C C . PRO A 1 75 ? 36.679 79.418 65.427 1.00 16.41 75 PRO A C 1
ATOM 540 O O . PRO A 1 75 ? 35.745 79.902 64.780 1.00 16.36 75 PRO A O 1
ATOM 544 N N . VAL A 1 76 ? 37.594 78.627 64.884 1.00 14.63 76 VAL A N 1
ATOM 545 C CA . VAL A 1 76 ? 37.498 78.220 63.497 1.00 14.03 76 VAL A CA 1
ATOM 546 C C . VAL A 1 76 ? 37.214 76.727 63.546 1.00 14.75 76 VAL A C 1
ATOM 547 O O . VAL A 1 76 ? 38.016 75.951 64.067 1.00 14.17 76 VAL A O 1
ATOM 551 N N . VAL A 1 77 ? 36.051 76.339 63.035 1.00 12.29 77 VAL A N 1
ATOM 552 C CA . VAL A 1 77 ? 35.656 74.942 62.992 1.00 12.82 77 VAL A CA 1
ATOM 553 C C . VAL A 1 77 ? 35.780 74.491 61.537 1.00 12.92 77 VAL A C 1
ATOM 554 O O . VAL A 1 77 ? 35.037 74.952 60.666 1.00 13.09 77 VAL A O 1
ATOM 558 N N . ALA A 1 78 ? 36.726 73.590 61.289 1.00 12.19 78 ALA A N 1
ATOM 559 C CA . ALA A 1 78 ? 37.000 73.096 59.946 1.00 12.09 78 ALA A CA 1
ATOM 560 C C . ALA A 1 78 ? 36.199 71.858 59.528 1.00 14.03 78 ALA A C 1
ATOM 561 O O . ALA A 1 78 ? 36.105 70.872 60.270 1.00 11.41 78 ALA A O 1
ATOM 563 N N . GLY A 1 79 ? 35.626 71.923 58.326 1.00 12.71 79 GLY A N 1
ATOM 564 C CA . GLY A 1 79 ? 34.852 70.804 57.817 1.00 12.56 79 GLY A CA 1
ATOM 565 C C . GLY A 1 79 ? 35.741 69.660 57.356 1.00 12.97 79 GLY A C 1
ATOM 566 O O . GLY A 1 79 ? 36.682 69.867 56.591 1.00 14.44 79 GLY A O 1
ATOM 567 N N . VAL A 1 80 ? 35.464 68.460 57.852 1.00 14.08 80 VAL A N 1
ATOM 568 C CA . VAL A 1 80 ? 36.218 67.269 57.470 1.00 11.61 80 VAL A CA 1
ATOM 569 C C . VAL A 1 80 ? 35.221 66.334 56.816 1.00 13.73 80 VAL A C 1
ATOM 570 O O . VAL A 1 80 ? 34.392 65.727 57.499 1.00 17.66 80 VAL A O 1
ATOM 574 N N . ALA A 1 81 ? 35.295 66.234 55.494 1.00 11.67 81 ALA A N 1
ATOM 575 C CA . ALA A 1 81 ? 34.392 65.380 54.735 1.00 13.54 81 ALA A CA 1
ATOM 576 C C . ALA A 1 81 ? 35.166 64.291 53.997 1.00 14.06 81 ALA A C 1
ATOM 577 O O . ALA A 1 81 ? 36.156 64.573 53.320 1.00 14.94 81 ALA A O 1
ATOM 579 N N . SER A 1 82 ? 34.712 63.048 54.137 1.00 15.85 82 SER A N 1
ATOM 580 C CA . SER A 1 82 ? 35.359 61.919 53.478 1.00 15.61 82 SER A CA 1
ATOM 581 C C . SER A 1 82 ? 34.475 60.675 53.456 1.00 16.81 82 SER A C 1
ATOM 582 O O . SER A 1 82 ? 33.462 60.599 54.155 1.00 16.72 82 SER A O 1
ATOM 585 N N . THR A 1 83 ? 34.873 59.702 52.641 1.00 16.89 83 THR A N 1
ATOM 586 C CA . THR A 1 83 ? 34.157 58.444 52.530 1.00 18.04 83 THR A CA 1
ATOM 587 C C . THR A 1 83 ? 34.931 57.379 53.306 1.00 17.38 83 THR A C 1
ATOM 588 O O . THR A 1 83 ? 34.423 56.286 53.550 1.00 15.91 83 THR A O 1
ATOM 592 N N . SER A 1 84 ? 36.160 57.704 53.696 1.00 16.56 84 SER A N 1
ATOM 593 C CA . SER A 1 84 ? 36.986 56.742 54.418 1.00 16.83 84 SER A CA 1
ATOM 594 C C . SER A 1 84 ? 37.531 57.272 55.732 1.00 17.85 84 SER A C 1
ATOM 595 O O . SER A 1 84 ? 37.761 58.475 55.896 1.00 16.13 84 SER A O 1
ATOM 598 N N . VAL A 1 85 ? 37.736 56.351 56.667 1.00 16.56 85 VAL A N 1
ATOM 599 C CA . VAL A 1 85 ? 38.268 56.685 57.977 1.00 17.04 85 VAL A CA 1
ATOM 600 C C . VAL A 1 85 ? 39.670 57.285 57.861 1.00 18.40 85 VAL A C 1
ATOM 601 O O . VAL A 1 85 ? 39.929 58.378 58.362 1.00 18.25 85 VAL A O 1
ATOM 605 N N . ALA A 1 86 ? 40.566 56.561 57.196 1.00 16.70 86 ALA A N 1
ATOM 606 C CA . ALA A 1 86 ? 41.944 57.013 57.034 1.00 15.71 86 ALA A CA 1
ATOM 607 C C . ALA A 1 86 ? 42.047 58.441 56.507 1.00 16.81 86 ALA A C 1
ATOM 608 O O . ALA A 1 86 ? 42.807 59.257 57.039 1.00 17.21 86 ALA A O 1
ATOM 610 N N . ASP A 1 87 ? 41.286 58.752 55.463 1.00 16.10 87 ASP A N 1
ATOM 611 C CA . ASP A 1 87 ? 41.339 60.094 54.895 1.00 17.58 87 ASP A CA 1
ATOM 612 C C . ASP A 1 87 ? 40.790 61.156 55.848 1.00 16.71 87 ASP A C 1
ATOM 613 O O . ASP A 1 87 ? 41.357 62.239 55.972 1.00 19.54 87 ASP A O 1
ATOM 618 N N . ALA A 1 88 ? 39.688 60.841 56.519 1.00 15.19 88 ALA A N 1
ATOM 619 C CA . ALA A 1 88 ? 39.071 61.782 57.449 1.00 17.84 88 ALA A CA 1
ATOM 620 C C . ALA A 1 88 ? 40.004 62.066 58.614 1.00 18.17 88 ALA A C 1
ATOM 621 O O . ALA A 1 88 ? 40.174 63.215 59.008 1.00 20.01 88 ALA A O 1
ATOM 623 N N . VAL A 1 89 ? 40.601 61.013 59.165 1.00 16.92 89 VAL A N 1
ATOM 624 C CA . VAL A 1 89 ? 41.518 61.164 60.284 1.00 17.52 89 VAL A CA 1
ATOM 625 C C . VAL A 1 89 ? 42.695 62.045 59.868 1.00 15.60 89 VAL A C 1
ATOM 626 O O . VAL A 1 89 ? 43.130 62.911 60.630 1.00 16.77 89 VAL A O 1
ATOM 630 N N . ALA A 1 90 ? 43.193 61.829 58.652 1.00 15.06 90 ALA A N 1
ATOM 631 C CA . ALA A 1 90 ? 44.312 62.609 58.134 1.00 13.56 90 ALA A CA 1
ATOM 632 C C . ALA A 1 90 ? 43.949 64.094 58.068 1.00 15.01 90 ALA A C 1
ATOM 633 O O . ALA A 1 90 ? 44.741 64.946 58.475 1.00 16.92 90 ALA A O 1
ATOM 635 N N . GLN A 1 91 ? 42.752 64.401 57.564 1.00 13.90 91 GLN A N 1
ATOM 636 C CA . GLN A 1 91 ? 42.293 65.788 57.473 1.00 13.44 91 GLN A CA 1
ATOM 637 C C . GLN A 1 91 ? 42.139 66.404 58.860 1.00 13.82 91 GLN A C 1
ATOM 638 O O . GLN A 1 91 ? 42.620 67.508 59.108 1.00 14.51 91 GLN A O 1
ATOM 644 N N . ALA A 1 92 ? 41.450 65.698 59.756 1.00 13.69 92 ALA A N 1
ATOM 645 C CA . ALA A 1 92 ? 41.226 66.200 61.110 1.00 14.33 92 ALA A CA 1
ATOM 646 C C . ALA A 1 92 ? 42.542 66.509 61.814 1.00 15.45 92 ALA A C 1
ATOM 647 O O . ALA A 1 92 ? 42.692 67.578 62.398 1.00 16.05 92 ALA A O 1
ATOM 649 N N . LYS A 1 93 ? 43.490 65.570 61.770 1.00 16.02 93 LYS A N 1
ATOM 650 C CA . LYS A 1 93 ? 44.795 65.788 62.402 1.00 18.39 93 LYS A CA 1
ATOM 651 C C . LYS A 1 93 ? 45.525 66.970 61.764 1.00 18.26 93 LYS A C 1
ATOM 652 O O . LYS A 1 93 ? 46.235 67.708 62.442 1.00 19.76 93 LYS A O 1
ATOM 658 N N . LEU A 1 94 ? 45.355 67.148 60.459 1.00 18.85 94 LEU A N 1
ATOM 659 C CA . LEU A 1 94 ? 46.014 68.256 59.771 1.00 18.40 94 LEU A CA 1
ATOM 660 C C . LEU A 1 94 ? 45.412 69.600 60.176 1.00 18.28 94 LEU A C 1
ATOM 661 O O . LEU A 1 94 ? 46.141 70.550 60.481 1.00 17.74 94 LEU A O 1
ATOM 666 N N . TYR A 1 95 ? 44.084 69.683 60.191 1.00 15.56 95 TYR A N 1
ATOM 667 C CA . TYR A 1 95 ? 43.440 70.943 60.541 1.00 14.94 95 TYR A CA 1
ATOM 668 C C . TYR A 1 95 ? 43.679 71.306 62.003 1.00 16.93 95 TYR A C 1
ATOM 669 O O . TYR A 1 95 ? 43.827 72.481 62.332 1.00 17.60 95 TYR A O 1
ATOM 678 N N . GLU A 1 96 ? 43.726 70.304 62.877 1.00 16.99 96 GLU A N 1
ATOM 679 C CA . GLU A 1 96 ? 43.990 70.564 64.283 1.00 18.02 96 GLU A CA 1
ATOM 680 C C . GLU A 1 96 ? 45.403 71.147 64.391 1.00 18.89 96 GLU A C 1
ATOM 681 O O . GLU A 1 96 ? 45.629 72.139 65.091 1.00 18.25 96 GLU A O 1
ATOM 687 N N . LYS A 1 97 ? 46.347 70.526 63.687 1.00 19.38 97 LYS A N 1
ATOM 688 C CA . LYS A 1 97 ? 47.737 70.978 63.704 1.00 21.70 97 LYS A CA 1
ATOM 689 C C . LYS A 1 97 ? 47.866 72.415 63.210 1.00 21.23 97 LYS A C 1
ATOM 690 O O . LYS A 1 97 ? 48.655 73.194 63.749 1.00 21.78 97 LYS A O 1
ATOM 696 N N . LEU A 1 98 ? 47.085 72.763 62.191 1.00 19.60 98 LEU A N 1
ATOM 697 C CA . LEU A 1 98 ? 47.108 74.110 61.640 1.00 19.58 98 LEU A CA 1
ATOM 698 C C . LEU A 1 98 ? 46.499 75.111 62.619 1.00 18.69 98 LEU A C 1
ATOM 699 O O . LEU A 1 98 ? 46.641 76.317 62.446 1.00 18.51 98 LEU A O 1
ATOM 704 N N . GLY A 1 99 ? 45.810 74.611 63.641 1.00 16.85 99 GLY A N 1
ATOM 705 C CA . GLY A 1 99 ? 45.218 75.504 64.619 1.00 17.22 99 GLY A CA 1
ATOM 706 C C . GLY A 1 99 ? 43.701 75.632 64.668 1.00 17.39 99 GLY A C 1
ATOM 707 O O . GLY A 1 99 ? 43.189 76.610 65.218 1.00 18.99 99 GLY A O 1
ATOM 708 N N . ALA A 1 100 ? 42.974 74.666 64.116 1.00 16.18 100 ALA A N 1
ATOM 709 C CA . ALA A 1 100 ? 41.511 74.724 64.147 1.00 15.59 100 ALA A CA 1
ATOM 710 C C . ALA A 1 100 ? 41.022 74.538 65.582 1.00 15.68 100 ALA A C 1
ATOM 711 O O . ALA A 1 100 ? 41.637 73.828 66.367 1.00 16.67 100 ALA A O 1
ATOM 713 N N . ASP A 1 101 ? 39.909 75.173 65.920 1.00 14.83 101 ASP A N 1
ATOM 714 C CA . ASP A 1 101 ? 39.359 75.065 67.266 1.00 16.38 101 ASP A CA 1
ATOM 715 C C . ASP A 1 101 ? 38.357 73.921 67.375 1.00 15.58 101 ASP A C 1
ATOM 716 O O . ASP A 1 101 ? 38.014 73.481 68.467 1.00 17.11 101 ASP A O 1
ATOM 721 N N . GLY A 1 102 ? 37.901 73.435 66.229 1.00 14.57 102 GLY A N 1
ATOM 722 C CA . GLY A 1 102 ? 36.943 72.350 66.223 1.00 12.71 102 GLY A CA 1
ATOM 723 C C . GLY A 1 102 ? 36.898 71.692 64.862 1.00 13.10 102 GLY A C 1
ATOM 724 O O . GLY A 1 102 ? 37.424 72.228 63.886 1.00 15.53 102 GLY A O 1
ATOM 725 N N . ILE A 1 103 ? 36.276 70.522 64.801 1.00 12.69 103 ILE A N 1
ATOM 726 C CA . ILE A 1 103 ? 36.151 69.772 63.561 1.00 12.46 103 ILE A CA 1
ATOM 727 C C . ILE A 1 103 ? 34.673 69.515 63.248 1.00 12.71 103 ILE A C 1
ATOM 728 O O . ILE A 1 103 ? 33.937 69.032 64.107 1.00 13.86 103 ILE A O 1
ATOM 733 N N . LEU A 1 104 ? 34.234 69.845 62.036 1.00 13.33 104 LEU A N 1
ATOM 734 C CA . LEU A 1 104 ? 32.851 69.561 61.645 1.00 11.85 104 LEU A CA 1
ATOM 735 C C . LEU A 1 104 ? 32.955 68.236 60.868 1.00 9.73 104 LEU A C 1
ATOM 736 O O . LEU A 1 104 ? 33.364 68.214 59.707 1.00 11.58 104 LEU A O 1
ATOM 741 N N . ALA A 1 105 ? 32.618 67.134 61.531 1.00 10.21 105 ALA A N 1
ATOM 742 C CA . ALA A 1 105 ? 32.719 65.805 60.931 1.00 12.37 105 ALA A CA 1
ATOM 743 C C . ALA A 1 105 ? 31.573 65.459 59.988 1.00 11.93 105 ALA A C 1
ATOM 744 O O . ALA A 1 105 ? 30.418 65.355 60.395 1.00 13.03 105 ALA A O 1
ATOM 746 N N . ILE A 1 106 ? 31.918 65.231 58.729 1.00 12.85 106 ILE A N 1
ATOM 747 C CA . ILE A 1 106 ? 30.926 64.922 57.713 1.00 12.61 106 ILE A CA 1
ATOM 748 C C . ILE A 1 106 ? 31.201 63.573 57.081 1.00 14.99 106 ILE A C 1
ATOM 749 O O . ILE A 1 106 ? 32.275 63.353 56.517 1.00 15.33 106 ILE A O 1
ATOM 754 N N . LEU A 1 107 ? 30.231 62.670 57.176 1.00 14.07 107 LEU A N 1
ATOM 755 C CA . LEU A 1 107 ? 30.383 61.353 56.580 1.00 14.67 107 LEU A CA 1
ATOM 756 C C . LEU A 1 107 ? 29.766 61.326 55.199 1.00 16.42 107 LEU A C 1
ATOM 757 O O . LEU A 1 107 ? 28.577 61.608 55.028 1.00 15.00 107 LEU A O 1
ATOM 762 N N . GLU A 1 108 ? 30.586 61.023 54.205 1.00 18.09 108 GLU A N 1
ATOM 763 C CA . GLU A 1 108 ? 30.095 60.889 52.843 1.00 22.33 108 GLU A CA 1
ATOM 764 C C . GLU A 1 108 ? 30.075 59.382 52.670 1.00 22.29 108 GLU A C 1
ATOM 765 O O . GLU A 1 108 ? 30.947 58.682 53.194 1.00 23.09 108 GLU A O 1
ATOM 771 N N . ALA A 1 109 ? 29.086 58.870 51.959 1.00 21.21 109 ALA A N 1
ATOM 772 C CA . ALA A 1 109 ? 28.999 57.434 51.764 1.00 20.19 109 ALA A CA 1
ATOM 773 C C . ALA A 1 109 ? 28.784 57.085 50.310 1.00 20.63 109 ALA A C 1
ATOM 774 O O . ALA A 1 109 ? 28.215 57.870 49.546 1.00 21.04 109 ALA A O 1
ATOM 776 N N . TYR A 1 110 ? 29.270 55.909 49.924 1.00 20.20 110 TYR A N 1
ATOM 777 C CA . TYR A 1 110 ? 29.083 55.425 48.566 1.00 19.97 110 TYR A CA 1
ATOM 778 C C . TYR A 1 110 ? 28.240 54.170 48.782 1.00 19.76 110 TYR A C 1
ATOM 779 O O . TYR A 1 110 ? 27.031 54.185 48.548 1.00 18.78 110 TYR A O 1
ATOM 788 N N . PHE A 1 111 ? 28.866 53.091 49.246 1.00 18.43 111 PHE A N 1
ATOM 789 C CA . PHE A 1 111 ? 28.117 51.870 49.544 1.00 18.03 111 PHE A CA 1
ATOM 790 C C . PHE A 1 111 ? 27.414 52.116 50.885 1.00 18.08 111 PHE A C 1
ATOM 791 O O . PHE A 1 111 ? 27.973 52.768 51.771 1.00 19.21 111 PHE A O 1
ATOM 799 N N . PRO A 1 112 ? 26.182 51.602 51.052 1.00 17.75 112 PRO A N 1
ATOM 800 C CA . PRO A 1 112 ? 25.408 51.771 52.292 1.00 18.57 112 PRO A CA 1
ATOM 801 C C . PRO A 1 112 ? 26.162 51.246 53.513 1.00 16.93 112 PRO A C 1
ATOM 802 O O . PRO A 1 112 ? 26.878 50.252 53.423 1.00 17.49 112 PRO A O 1
ATOM 806 N N . LEU A 1 113 ? 25.989 51.913 54.649 1.00 17.43 113 LEU A N 1
ATOM 807 C CA . LEU A 1 113 ? 26.659 51.534 55.888 1.00 19.48 113 LEU A CA 1
ATOM 808 C C . LEU A 1 113 ? 25.674 51.242 57.022 1.00 21.09 113 LEU A C 1
ATOM 809 O O . LEU A 1 113 ? 24.654 51.921 57.154 1.00 21.60 113 LEU A O 1
ATOM 814 N N . LYS A 1 114 ? 25.987 50.238 57.839 1.00 21.68 114 LYS A N 1
ATOM 815 C CA . LYS A 1 114 ? 25.152 49.886 58.989 1.00 23.47 114 LYS A CA 1
ATOM 816 C C . LYS A 1 114 ? 25.519 50.879 60.092 1.00 21.99 114 LYS A C 1
ATOM 817 O O . LYS A 1 114 ? 26.576 51.513 60.033 1.00 21.29 114 LYS A O 1
ATOM 823 N N . ASP A 1 115 ? 24.661 51.015 61.095 1.00 21.55 115 ASP A N 1
ATOM 824 C CA . ASP A 1 115 ? 24.905 51.969 62.175 1.00 21.76 115 ASP A CA 1
ATOM 825 C C . ASP A 1 115 ? 26.260 51.841 62.867 1.00 22.82 115 ASP A C 1
ATOM 826 O O . ASP A 1 115 ? 26.871 52.850 63.226 1.00 22.48 115 ASP A O 1
ATOM 831 N N . ALA A 1 116 ? 26.723 50.609 63.062 1.00 21.45 116 ALA A N 1
ATOM 832 C CA . ALA A 1 116 ? 27.999 50.373 63.727 1.00 22.01 116 ALA A CA 1
ATOM 833 C C . ALA A 1 116 ? 29.166 50.976 62.935 1.00 21.78 116 ALA A C 1
ATOM 834 O O . ALA A 1 116 ? 30.089 51.560 63.515 1.00 19.64 116 ALA A O 1
ATOM 836 N N . GLN A 1 117 ? 29.128 50.829 61.614 1.00 19.01 117 GLN A N 1
ATOM 837 C CA . GLN A 1 117 ? 30.183 51.373 60.772 1.00 18.98 117 GLN A CA 1
ATOM 838 C C . GLN A 1 117 ? 30.109 52.895 60.734 1.00 18.86 117 GLN A C 1
ATOM 839 O O . GLN A 1 117 ? 31.139 53.576 60.724 1.00 18.74 117 GLN A O 1
ATOM 845 N N . ILE A 1 118 ? 28.894 53.428 60.699 1.00 16.63 118 ILE A N 1
ATOM 846 C CA . ILE A 1 118 ? 28.710 54.873 60.689 1.00 15.12 118 ILE A CA 1
ATOM 847 C C . ILE A 1 118 ? 29.286 55.420 61.991 1.00 17.22 118 ILE A C 1
ATOM 848 O O . ILE A 1 118 ? 30.030 56.397 61.996 1.00 16.15 118 ILE A O 1
ATOM 853 N N . GLU A 1 119 ? 28.940 54.764 63.096 1.00 16.63 119 GLU A N 1
ATOM 854 C CA . GLU A 1 119 ? 29.400 55.184 64.406 1.00 18.13 119 GLU A CA 1
ATOM 855 C C . GLU A 1 119 ? 30.927 55.135 64.484 1.00 19.55 119 GLU A C 1
ATOM 856 O O . GLU A 1 119 ? 31.554 56.039 65.051 1.00 18.60 119 GLU A O 1
ATOM 862 N N . SER A 1 120 ? 31.526 54.089 63.911 1.00 17.25 120 SER A N 1
ATOM 863 C CA . SER A 1 120 ? 32.981 53.953 63.922 1.00 17.23 120 SER A CA 1
ATOM 864 C C . SER A 1 120 ? 33.699 55.104 63.193 1.00 17.34 120 SER A C 1
ATOM 865 O O . SER A 1 120 ? 34.803 55.495 63.581 1.00 16.71 120 SER A O 1
ATOM 868 N N . TYR A 1 121 ? 33.084 55.637 62.140 1.00 14.44 121 TYR A N 1
ATOM 869 C CA . TYR A 1 121 ? 33.686 56.742 61.379 1.00 15.23 121 TYR A CA 1
ATOM 870 C C . TYR A 1 121 ? 33.833 57.981 62.259 1.00 16.06 121 TYR A C 1
ATOM 871 O O . TYR A 1 121 ? 34.897 58.599 62.315 1.00 17.10 121 TYR A O 1
ATOM 880 N N . PHE A 1 122 ? 32.754 58.344 62.947 1.00 16.67 122 PHE A N 1
ATOM 881 C CA . PHE A 1 122 ? 32.767 59.515 63.812 1.00 16.14 122 PHE A CA 1
ATOM 882 C C . PHE A 1 122 ? 33.649 59.322 65.043 1.00 18.22 122 PHE A C 1
ATOM 883 O O . PHE A 1 122 ? 34.314 60.263 65.485 1.00 16.41 122 PHE A O 1
ATOM 891 N N . ARG A 1 123 ? 33.665 58.111 65.597 1.00 17.77 123 ARG A N 1
ATOM 892 C CA . ARG A 1 123 ? 34.499 57.861 66.772 1.00 18.49 123 ARG A CA 1
ATOM 893 C C . ARG A 1 123 ? 35.983 57.964 66.406 1.00 16.78 123 ARG A C 1
ATOM 894 O O . ARG A 1 123 ? 36.798 58.418 67.210 1.00 17.59 123 ARG A O 1
ATOM 902 N N . ALA A 1 124 ? 36.323 57.542 65.190 1.00 16.19 124 ALA A N 1
ATOM 903 C CA . ALA A 1 124 ? 37.707 57.573 64.707 1.00 15.15 124 ALA A CA 1
ATOM 904 C C . ALA A 1 124 ? 38.224 59.010 64.595 1.00 15.93 124 ALA A C 1
ATOM 905 O O . ALA A 1 124 ? 39.377 59.305 64.938 1.00 16.61 124 ALA A O 1
ATOM 907 N N . ILE A 1 125 ? 37.372 59.897 64.091 1.00 11.99 125 ILE A N 1
ATOM 908 C CA . ILE A 1 125 ? 37.730 61.294 63.959 1.00 11.49 125 ILE A CA 1
ATOM 909 C C . ILE A 1 125 ? 37.933 61.855 65.365 1.00 14.58 125 ILE A C 1
ATOM 910 O O . ILE A 1 125 ? 38.955 62.470 65.646 1.00 16.38 125 ILE A O 1
ATOM 915 N N . ALA A 1 126 ? 36.965 61.613 66.250 1.00 14.52 126 ALA A N 1
ATOM 916 C CA . ALA A 1 126 ? 37.033 62.100 67.623 1.00 16.69 126 ALA A CA 1
ATOM 917 C C . ALA A 1 126 ? 38.259 61.585 68.387 1.00 18.35 126 ALA A C 1
ATOM 918 O O . ALA A 1 126 ? 38.818 62.306 69.214 1.00 19.59 126 ALA A O 1
ATOM 920 N N . ASP A 1 127 ? 38.670 60.348 68.117 1.00 18.36 127 ASP A N 1
ATOM 921 C CA . ASP A 1 127 ? 39.828 59.768 68.793 1.00 19.61 127 ASP A CA 1
ATOM 922 C C . ASP A 1 127 ? 41.162 60.252 68.236 1.00 20.41 127 ASP A C 1
ATOM 923 O O . ASP A 1 127 ? 42.201 60.086 68.878 1.00 20.60 127 ASP A O 1
ATOM 928 N N . ALA A 1 128 ? 41.130 60.845 67.049 1.00 19.26 128 ALA A N 1
ATOM 929 C CA . ALA A 1 128 ? 42.335 61.336 66.390 1.00 19.86 128 ALA A CA 1
ATOM 930 C C . ALA A 1 128 ? 42.765 62.741 66.812 1.00 19.42 128 ALA A C 1
ATOM 931 O O . ALA A 1 128 ? 43.913 63.116 66.612 1.00 19.47 128 ALA A O 1
ATOM 933 N N . VAL A 1 129 ? 41.855 63.516 67.390 1.00 17.83 129 VAL A N 1
ATOM 934 C CA . VAL A 1 129 ? 42.186 64.878 67.794 1.00 18.06 129 VAL A CA 1
ATOM 935 C C . VAL A 1 129 ? 41.822 65.160 69.244 1.00 18.63 129 VAL A C 1
ATOM 936 O O . VAL A 1 129 ? 41.158 64.352 69.892 1.00 18.73 129 VAL A O 1
ATOM 940 N N . GLU A 1 130 ? 42.269 66.307 69.750 1.00 19.02 130 GLU A N 1
ATOM 941 C CA . GLU A 1 130 ? 41.971 66.712 71.119 1.00 20.97 130 GLU A CA 1
ATOM 942 C C . GLU A 1 130 ? 40.956 67.848 71.129 1.00 19.60 130 GLU A C 1
ATOM 943 O O . GLU A 1 130 ? 40.441 68.214 72.180 1.00 21.28 130 GLU A O 1
ATOM 949 N N . ILE A 1 131 ? 40.677 68.415 69.961 1.00 18.48 131 ILE A N 1
ATOM 950 C CA . ILE A 1 131 ? 39.704 69.498 69.873 1.00 18.13 131 ILE A CA 1
ATOM 951 C C . ILE A 1 131 ? 38.293 68.925 69.699 1.00 18.76 131 ILE A C 1
ATOM 952 O O . ILE A 1 131 ? 38.130 67.790 69.256 1.00 18.59 131 ILE A O 1
ATOM 957 N N . PRO A 1 132 ? 37.259 69.709 70.058 1.00 17.15 132 PRO A N 1
ATOM 958 C CA . PRO A 1 132 ? 35.849 69.313 69.964 1.00 17.03 132 PRO A CA 1
ATOM 959 C C . PRO A 1 132 ? 35.391 68.929 68.562 1.00 16.78 132 PRO A C 1
ATOM 960 O O . PRO A 1 132 ? 35.847 69.496 67.559 1.00 17.82 132 PRO A O 1
ATOM 964 N N . VAL A 1 133 ? 34.477 67.965 68.509 1.00 14.73 133 VAL A N 1
ATOM 965 C CA . VAL A 1 133 ? 33.927 67.496 67.253 1.00 13.52 133 VAL A CA 1
ATOM 966 C C . VAL A 1 133 ? 32.449 67.851 67.137 1.00 15.46 133 VAL A C 1
ATOM 967 O O . VAL A 1 133 ? 31.661 67.634 68.064 1.00 13.87 133 VAL A O 1
ATOM 971 N N . VAL A 1 134 ? 32.094 68.421 65.991 1.00 13.70 134 VAL A N 1
ATOM 972 C CA . VAL A 1 134 ? 30.712 68.778 65.695 1.00 12.77 134 VAL A CA 1
ATOM 973 C C . VAL A 1 134 ? 30.251 67.767 64.641 1.00 12.79 134 VAL A C 1
ATOM 974 O O . VAL A 1 134 ? 30.800 67.722 63.542 1.00 14.53 134 VAL A O 1
ATOM 978 N N . ILE A 1 135 ? 29.263 66.951 64.983 1.00 14.05 135 ILE A N 1
ATOM 979 C CA . ILE A 1 135 ? 28.729 65.951 64.056 1.00 14.54 135 ILE A CA 1
ATOM 980 C C . ILE A 1 135 ? 27.784 66.603 63.053 1.00 14.87 135 ILE A C 1
ATOM 981 O O . ILE A 1 135 ? 26.852 67.302 63.448 1.00 15.38 135 ILE A O 1
ATOM 986 N N . TYR A 1 136 ? 28.016 66.363 61.764 1.00 13.01 136 TYR A N 1
ATOM 987 C CA . TYR A 1 136 ? 27.153 66.917 60.723 1.00 11.73 136 TYR A CA 1
ATOM 988 C C . TYR A 1 136 ? 26.092 65.897 60.346 1.00 14.38 136 TYR A C 1
ATOM 989 O O . TYR A 1 136 ? 26.376 64.698 60.244 1.00 15.42 136 TYR A O 1
ATOM 998 N N . THR A 1 137 ? 24.879 66.378 60.102 1.00 13.29 137 THR A N 1
ATOM 999 C CA . THR A 1 137 ? 23.791 65.492 59.728 1.00 14.82 137 THR A CA 1
ATOM 1000 C C . THR A 1 137 ? 22.737 66.155 58.841 1.00 15.90 137 THR A C 1
ATOM 1001 O O . THR A 1 137 ? 22.341 67.303 59.067 1.00 14.60 137 THR A O 1
ATOM 1005 N N . ASN A 1 138 ? 22.309 65.428 57.815 1.00 14.56 138 ASN A N 1
ATOM 1006 C CA . ASN A 1 138 ? 21.255 65.891 56.923 1.00 14.23 138 ASN A CA 1
ATOM 1007 C C . ASN A 1 138 ? 20.675 64.686 56.209 1.00 13.91 138 ASN A C 1
ATOM 1008 O O . ASN A 1 138 ? 21.050 64.383 55.074 1.00 15.59 138 ASN A O 1
ATOM 1013 N N . PRO A 1 139 ? 19.753 63.979 56.881 1.00 15.02 139 PRO A N 1
ATOM 1014 C CA . PRO A 1 139 ? 19.067 62.783 56.384 1.00 16.28 139 PRO A CA 1
ATOM 1015 C C . PRO A 1 139 ? 18.401 62.975 55.024 1.00 17.60 139 PRO A C 1
ATOM 1016 O O . PRO A 1 139 ? 18.227 62.013 54.282 1.00 17.35 139 PRO A O 1
ATOM 1020 N N . GLN A 1 140 ? 18.039 64.213 54.695 1.00 16.46 140 GLN A N 1
ATOM 1021 C CA . GLN A 1 140 ? 17.368 64.489 53.427 1.00 18.39 140 GLN A CA 1
ATOM 1022 C C . GLN A 1 140 ? 18.314 64.536 52.230 1.00 20.82 140 GLN A C 1
ATOM 1023 O O . GLN A 1 140 ? 17.861 64.569 51.084 1.00 21.37 140 GLN A O 1
ATOM 1029 N N . PHE A 1 141 ? 19.621 64.525 52.485 1.00 18.66 141 PHE A N 1
ATOM 1030 C CA . PHE A 1 141 ? 20.599 64.592 51.400 1.00 19.97 141 PHE A CA 1
ATOM 1031 C C . PHE A 1 141 ? 21.693 63.524 51.478 1.00 20.19 141 PHE A C 1
ATOM 1032 O O . PHE A 1 141 ? 22.079 62.939 50.464 1.00 19.51 141 PHE A O 1
ATOM 1040 N N . GLN A 1 142 ? 22.199 63.284 52.684 1.00 19.35 142 GLN A N 1
ATOM 1041 C CA . GLN A 1 142 ? 23.264 62.307 52.892 1.00 19.99 142 GLN A CA 1
ATOM 1042 C C . GLN A 1 142 ? 22.812 60.881 52.576 1.00 20.10 142 GLN A C 1
ATOM 1043 O O . GLN A 1 142 ? 21.691 60.502 52.906 1.00 18.72 142 GLN A O 1
ATOM 1049 N N . ARG A 1 143 ? 23.686 60.092 51.945 1.00 19.64 143 ARG A N 1
ATOM 1050 C CA . ARG A 1 143 ? 23.359 58.702 51.616 1.00 20.52 143 ARG A CA 1
ATOM 1051 C C . ARG A 1 143 ? 23.326 57.836 52.882 1.00 21.62 143 ARG A C 1
ATOM 1052 O O . ARG A 1 143 ? 22.508 56.926 53.000 1.00 21.76 143 ARG A O 1
ATOM 1060 N N . SER A 1 144 ? 24.233 58.118 53.815 1.00 22.99 144 SER A N 1
ATOM 1061 C CA . SER A 1 144 ? 24.307 57.395 55.088 1.00 25.73 144 SER A CA 1
ATOM 1062 C C . SER A 1 144 ? 24.254 58.428 56.197 1.00 27.77 144 SER A C 1
ATOM 1063 O O . SER A 1 144 ? 25.183 59.224 56.341 1.00 27.65 144 SER A O 1
ATOM 1066 N N . ASP A 1 145 ? 23.181 58.434 56.982 1.00 28.69 145 ASP A N 1
ATOM 1067 C CA . ASP A 1 145 ? 23.100 59.419 58.054 1.00 29.77 145 ASP A CA 1
ATOM 1068 C C . ASP A 1 145 ? 22.986 58.827 59.455 1.00 29.36 145 ASP A C 1
ATOM 1069 O O . ASP A 1 145 ? 23.333 57.666 59.686 1.00 30.44 145 ASP A O 1
ATOM 1074 N N . LEU A 1 146 ? 22.472 59.622 60.386 1.00 27.21 146 LEU A N 1
ATOM 1075 C CA . LEU A 1 146 ? 22.388 59.200 61.771 1.00 26.07 146 LEU A CA 1
ATOM 1076 C C . LEU A 1 146 ? 20.997 59.090 62.377 1.00 23.87 146 LEU A C 1
ATOM 1077 O O . LEU A 1 146 ? 20.164 59.980 62.220 1.00 22.17 146 LEU A O 1
ATOM 1082 N N . THR A 1 147 ? 20.758 57.994 63.089 1.00 20.94 147 THR A N 1
ATOM 1083 C CA . THR A 1 147 ? 19.487 57.810 63.777 1.00 20.69 147 THR A CA 1
ATOM 1084 C C . THR A 1 147 ? 19.689 58.435 65.161 1.00 20.07 147 THR A C 1
ATOM 1085 O O . THR A 1 147 ? 20.833 58.649 65.600 1.00 17.50 147 THR A O 1
ATOM 1089 N N . LEU A 1 148 ? 18.594 58.720 65.855 1.00 19.59 148 LEU A N 1
ATOM 1090 C CA . LEU A 1 148 ? 18.709 59.302 67.186 1.00 21.83 148 LEU A CA 1
ATOM 1091 C C . LEU A 1 148 ? 19.523 58.386 68.089 1.00 21.88 148 LEU A C 1
ATOM 1092 O O . LEU A 1 148 ? 20.326 58.859 68.893 1.00 20.82 148 LEU A O 1
ATOM 1097 N N . ASP A 1 149 ? 19.327 57.076 67.953 1.00 20.97 149 ASP A N 1
ATOM 1098 C CA . ASP A 1 149 ? 20.069 56.124 68.776 1.00 20.58 149 ASP A CA 1
ATOM 1099 C C . ASP A 1 149 ? 21.572 56.272 68.540 1.00 19.62 149 ASP A C 1
ATOM 1100 O O . ASP A 1 149 ? 22.366 56.275 69.486 1.00 20.21 149 ASP A O 1
ATOM 1105 N N . VAL A 1 150 ? 21.970 56.399 67.280 1.00 17.27 150 VAL A N 1
ATOM 1106 C CA . VAL A 1 150 ? 23.388 56.552 66.979 1.00 17.33 150 VAL A CA 1
ATOM 1107 C C . VAL A 1 150 ? 23.902 57.889 67.516 1.00 16.65 150 VAL A C 1
ATOM 1108 O O . VAL A 1 150 ? 24.989 57.960 68.088 1.00 18.35 150 VAL A O 1
ATOM 1112 N N . ILE A 1 151 ? 23.118 58.948 67.345 1.00 15.57 151 ILE A N 1
ATOM 1113 C CA . ILE A 1 151 ? 23.519 60.261 67.842 1.00 14.33 151 ILE A CA 1
ATOM 1114 C C . ILE A 1 151 ? 23.731 60.198 69.356 1.00 15.67 151 ILE A C 1
ATOM 1115 O O . ILE A 1 151 ? 24.726 60.714 69.872 1.00 16.52 151 ILE A O 1
ATOM 1120 N N . ALA A 1 152 ? 22.795 59.564 70.063 1.00 15.64 152 ALA A N 1
ATOM 1121 C CA . ALA A 1 152 ? 22.887 59.438 71.514 1.00 16.96 152 ALA A CA 1
ATOM 1122 C C . ALA A 1 152 ? 24.157 58.684 71.934 1.00 17.54 152 ALA A C 1
ATOM 1123 O O . ALA A 1 152 ? 24.817 59.062 72.903 1.00 18.53 152 ALA A O 1
ATOM 1125 N N . ARG A 1 153 ? 24.503 57.621 71.217 1.00 18.29 153 ARG A N 1
ATOM 1126 C CA . ARG A 1 153 ? 25.712 56.877 71.563 1.00 19.77 153 ARG A CA 1
ATOM 1127 C C . ARG A 1 153 ? 26.964 57.707 71.272 1.00 19.03 153 ARG A C 1
ATOM 1128 O O . ARG A 1 153 ? 27.917 57.714 72.050 1.00 19.05 153 ARG A O 1
ATOM 1136 N N . LEU A 1 154 ? 26.957 58.423 70.155 1.00 17.21 154 LEU A N 1
ATOM 1137 C CA . LEU A 1 154 ? 28.102 59.250 69.801 1.00 16.75 154 LEU A CA 1
ATOM 1138 C C . LEU A 1 154 ? 28.308 60.394 70.800 1.00 17.03 154 LEU A C 1
ATOM 1139 O O . LEU A 1 154 ? 29.445 60.797 71.058 1.00 17.28 154 LEU A O 1
ATOM 1144 N N . ALA A 1 155 ? 27.214 60.902 71.367 1.00 14.01 155 ALA A N 1
ATOM 1145 C CA . ALA A 1 155 ? 27.289 61.998 72.330 1.00 16.33 155 ALA A CA 1
ATOM 1146 C C . ALA A 1 155 ? 28.056 61.581 73.585 1.00 18.79 155 ALA A C 1
ATOM 1147 O O . ALA A 1 155 ? 28.549 62.431 74.333 1.00 18.14 155 ALA A O 1
ATOM 1149 N N . GLU A 1 156 ? 28.150 60.277 73.820 1.00 17.13 156 GLU A N 1
ATOM 1150 C CA . GLU A 1 156 ? 28.869 59.779 74.989 1.00 21.71 156 GLU A CA 1
ATOM 1151 C C . GLU A 1 156 ? 30.384 59.959 74.871 1.00 19.64 156 GLU A C 1
ATOM 1152 O O . GLU A 1 156 ? 31.085 59.953 75.876 1.00 20.53 156 GLU A O 1
ATOM 1158 N N . HIS A 1 157 ? 30.890 60.115 73.651 1.00 17.60 157 HIS A N 1
ATOM 1159 C CA . HIS A 1 157 ? 32.324 60.320 73.456 1.00 18.77 157 HIS A CA 1
ATOM 1160 C C . HIS A 1 157 ? 32.681 61.688 74.042 1.00 18.30 157 HIS A C 1
ATOM 1161 O O . HIS A 1 157 ? 32.048 62.691 73.716 1.00 18.78 157 HIS A O 1
ATOM 1168 N N . PRO A 1 158 ? 33.712 61.749 74.901 1.00 17.63 158 PRO A N 1
ATOM 1169 C CA . PRO A 1 158 ? 34.127 63.010 75.528 1.00 18.73 158 PRO A CA 1
ATOM 1170 C C . PRO A 1 158 ? 34.369 64.217 74.623 1.00 17.19 158 PRO A C 1
ATOM 1171 O O . PRO A 1 158 ? 34.226 65.355 75.069 1.00 18.59 158 PRO A O 1
ATOM 1175 N N . ARG A 1 159 ? 34.728 63.990 73.364 1.00 17.36 159 ARG A N 1
ATOM 1176 C CA . ARG A 1 159 ? 34.983 65.112 72.464 1.00 16.79 159 ARG A CA 1
ATOM 1177 C C . ARG A 1 159 ? 33.876 65.396 71.448 1.00 17.18 159 ARG A C 1
ATOM 1178 O O . ARG A 1 159 ? 33.940 66.387 70.717 1.00 15.24 159 ARG A O 1
ATOM 1186 N N . ILE A 1 160 ? 32.860 64.539 71.394 1.00 13.96 160 ILE A N 1
ATOM 1187 C CA . ILE A 1 160 ? 31.741 64.801 70.484 1.00 16.52 160 ILE A CA 1
ATOM 1188 C C . ILE A 1 160 ? 30.762 65.595 71.348 1.00 16.60 160 ILE A C 1
ATOM 1189 O O . ILE A 1 160 ? 29.998 65.019 72.120 1.00 18.30 160 ILE A O 1
ATOM 1194 N N . ARG A 1 161 ? 30.792 66.919 71.210 1.00 15.93 161 ARG A N 1
ATOM 1195 C CA . ARG A 1 161 ? 29.963 67.798 72.037 1.00 15.74 161 ARG A CA 1
ATOM 1196 C C . ARG A 1 161 ? 28.908 68.627 71.312 1.00 15.30 161 ARG A C 1
ATOM 1197 O O . ARG A 1 161 ? 28.117 69.320 71.957 1.00 16.53 161 ARG A O 1
ATOM 1205 N N . TYR A 1 162 ? 28.887 68.559 69.984 1.00 11.78 162 TYR A N 1
ATOM 1206 C CA . TYR A 1 162 ? 27.932 69.339 69.204 1.00 14.83 162 TYR A CA 1
ATOM 1207 C C . TYR A 1 162 ? 27.446 68.547 68.008 1.00 13.44 162 TYR A C 1
ATOM 1208 O O . TYR A 1 162 ? 28.055 67.552 67.614 1.00 10.74 162 TYR A O 1
ATOM 1217 N N . ILE A 1 163 ? 26.349 69.024 67.427 1.00 11.20 163 ILE A N 1
ATOM 1218 C CA . ILE A 1 163 ? 25.783 68.425 66.229 1.00 11.93 163 ILE A CA 1
ATOM 1219 C C . ILE A 1 163 ? 25.149 69.553 65.418 1.00 12.76 163 ILE A C 1
ATOM 1220 O O . ILE A 1 163 ? 24.559 70.470 65.984 1.00 16.44 163 ILE A O 1
ATOM 1225 N N . LYS A 1 164 ? 25.327 69.513 64.103 1.00 12.16 164 LYS A N 1
ATOM 1226 C CA . LYS A 1 164 ? 24.732 70.511 63.219 1.00 14.51 164 LYS A CA 1
ATOM 1227 C C . LYS A 1 164 ? 23.860 69.772 62.221 1.00 14.51 164 LYS A C 1
ATOM 1228 O O . LYS A 1 164 ? 24.342 68.895 61.501 1.00 12.92 164 LYS A O 1
ATOM 1234 N N . ASP A 1 165 ? 22.582 70.139 62.182 1.00 12.54 165 ASP A N 1
ATOM 1235 C CA . ASP A 1 165 ? 21.613 69.505 61.294 1.00 14.04 165 ASP A CA 1
ATOM 1236 C C . ASP A 1 165 ? 21.241 70.470 60.170 1.00 14.40 165 ASP A C 1
ATOM 1237 O O . ASP A 1 165 ? 20.820 71.601 60.431 1.00 13.82 165 ASP A O 1
ATOM 1242 N N . ALA A 1 166 ? 21.417 70.023 58.929 1.00 12.52 166 ALA A N 1
ATOM 1243 C CA . ALA A 1 166 ? 21.130 70.847 57.752 1.00 13.25 166 ALA A CA 1
ATOM 1244 C C . ALA A 1 166 ? 19.818 70.501 57.051 1.00 13.13 166 ALA A C 1
ATOM 1245 O O . ALA A 1 166 ? 19.526 71.043 55.986 1.00 13.52 166 ALA A O 1
ATOM 1247 N N . SER A 1 167 ? 19.035 69.595 57.630 1.00 13.65 167 SER A N 1
ATOM 1248 C CA . SER A 1 167 ? 17.751 69.228 57.030 1.00 13.54 167 SER A CA 1
ATOM 1249 C C . SER A 1 167 ? 16.736 70.323 57.364 1.00 15.07 167 SER A C 1
ATOM 1250 O O . SER A 1 167 ? 17.078 71.295 58.033 1.00 15.32 167 SER A O 1
ATOM 1253 N N . THR A 1 168 ? 15.496 70.162 56.897 1.00 14.77 168 THR A N 1
ATOM 1254 C CA . THR A 1 168 ? 14.432 71.127 57.180 1.00 14.35 168 THR A CA 1
ATOM 1255 C C . THR A 1 168 ? 13.632 70.649 58.389 1.00 15.15 168 THR A C 1
ATOM 1256 O O . THR A 1 168 ? 12.765 71.363 58.889 1.00 16.28 168 THR A O 1
ATOM 1260 N N . ASN A 1 169 ? 13.936 69.437 58.849 1.00 15.51 169 ASN A N 1
ATOM 1261 C CA . ASN A 1 169 ? 13.233 68.794 59.964 1.00 14.24 169 ASN A CA 1
ATOM 1262 C C . ASN A 1 169 ? 13.635 69.314 61.345 1.00 14.26 169 ASN A C 1
ATOM 1263 O O . ASN A 1 169 ? 14.414 68.681 62.068 1.00 13.44 169 ASN A O 1
ATOM 1268 N N . THR A 1 170 ? 13.070 70.459 61.712 1.00 12.52 170 THR A N 1
ATOM 1269 C CA . THR A 1 170 ? 13.365 71.096 62.989 1.00 13.83 170 THR A CA 1
ATOM 1270 C C . THR A 1 170 ? 12.855 70.273 64.173 1.00 12.08 170 THR A C 1
ATOM 1271 O O . THR A 1 170 ? 13.390 70.366 65.279 1.00 12.98 170 THR A O 1
ATOM 1275 N N . GLY A 1 171 ? 11.826 69.465 63.940 1.00 11.72 171 GLY A N 1
ATOM 1276 C CA . GLY A 1 171 ? 11.286 68.642 65.016 1.00 13.34 171 GLY A CA 1
ATOM 1277 C C . GLY A 1 171 ? 12.353 67.675 65.510 1.00 14.60 171 GLY A C 1
ATOM 1278 O O . GLY A 1 171 ? 12.434 67.371 66.702 1.00 14.09 171 GLY A O 1
ATOM 1279 N N . ARG A 1 172 ? 13.172 67.200 64.574 1.00 14.11 172 ARG A N 1
ATOM 1280 C CA . ARG A 1 172 ? 14.263 66.276 64.868 1.00 17.27 172 ARG A CA 1
ATOM 1281 C C . ARG A 1 172 ? 15.229 66.912 65.865 1.00 16.01 172 ARG A C 1
ATOM 1282 O O . ARG A 1 172 ? 15.765 66.238 66.742 1.00 17.75 172 ARG A O 1
ATOM 1290 N N . LEU A 1 173 ? 15.448 68.214 65.729 1.00 14.55 173 LEU A N 1
ATOM 1291 C CA . LEU A 1 173 ? 16.337 68.922 66.644 1.00 15.76 173 LEU A CA 1
ATOM 1292 C C . LEU A 1 173 ? 15.834 68.823 68.086 1.00 16.01 173 LEU A C 1
ATOM 1293 O O . LEU A 1 173 ? 16.615 68.559 69.010 1.00 14.97 173 LEU A O 1
ATOM 1298 N N . LEU A 1 174 ? 14.533 69.035 68.284 1.00 12.45 174 LEU A N 1
ATOM 1299 C CA . LEU A 1 174 ? 13.976 68.969 69.631 1.00 14.98 174 LEU A CA 1
ATOM 1300 C C . LEU A 1 174 ? 14.131 67.554 70.201 1.00 15.44 174 LEU A C 1
ATOM 1301 O O . LEU A 1 174 ? 14.394 67.391 71.389 1.00 15.32 174 LEU A O 1
ATOM 1306 N N . SER A 1 175 ? 13.965 66.535 69.359 1.00 15.65 175 SER A N 1
ATOM 1307 C CA . SER A 1 175 ? 14.119 65.154 69.821 1.00 16.75 175 SER A CA 1
ATOM 1308 C C . SER A 1 175 ? 15.556 64.942 70.302 1.00 16.46 175 SER A C 1
ATOM 1309 O O . SER A 1 175 ? 15.790 64.284 71.319 1.00 14.89 175 SER A O 1
ATOM 1312 N N . ILE A 1 176 ? 16.514 65.500 69.564 1.00 15.08 176 ILE A N 1
ATOM 1313 C CA . ILE A 1 176 ? 17.925 65.381 69.927 1.00 16.56 176 ILE A CA 1
ATOM 1314 C C . ILE A 1 176 ? 18.171 66.046 71.279 1.00 16.63 176 ILE A C 1
ATOM 1315 O O . ILE A 1 176 ? 18.819 65.474 72.157 1.00 17.80 176 ILE A O 1
ATOM 1320 N N . ILE A 1 177 ? 17.627 67.248 71.451 1.00 15.52 177 ILE A N 1
ATOM 1321 C CA . ILE A 1 177 ? 17.798 67.988 72.691 1.00 17.62 177 ILE A CA 1
ATOM 1322 C C . ILE A 1 177 ? 17.131 67.303 73.883 1.00 18.16 177 ILE A C 1
ATOM 1323 O O . ILE A 1 177 ? 17.700 67.278 74.973 1.00 19.13 177 ILE A O 1
ATOM 1328 N N . ASN A 1 178 ? 15.935 66.749 73.686 1.00 17.34 178 ASN A N 1
ATOM 1329 C CA . ASN A 1 178 ? 15.266 66.044 74.777 1.00 19.77 178 ASN A CA 1
ATOM 1330 C C . ASN A 1 178 ? 16.079 64.814 75.189 1.00 20.81 178 ASN A C 1
ATOM 1331 O O . ASN A 1 178 ? 16.124 64.460 76.365 1.00 21.29 178 ASN A O 1
ATOM 1336 N N . ARG A 1 179 ? 16.711 64.170 74.211 1.00 22.06 179 ARG A N 1
ATOM 1337 C CA . ARG A 1 179 ? 17.499 62.963 74.455 1.00 23.93 179 ARG A CA 1
ATOM 1338 C C . ARG A 1 179 ? 18.919 63.187 74.962 1.00 24.33 179 ARG A C 1
ATOM 1339 O O . ARG A 1 179 ? 19.384 62.463 75.845 1.00 25.87 179 ARG A O 1
ATOM 1347 N N . CYS A 1 180 ? 19.606 64.181 74.409 1.00 23.19 180 CYS A N 1
ATOM 1348 C CA . CYS A 1 180 ? 20.991 64.436 74.785 1.00 23.30 180 CYS A CA 1
ATOM 1349 C C . CYS A 1 180 ? 21.284 65.588 75.748 1.00 24.54 180 CYS A C 1
ATOM 1350 O O . CYS A 1 180 ? 22.335 65.593 76.405 1.00 24.31 180 CYS A O 1
ATOM 1353 N N . GLY A 1 181 ? 20.375 66.554 75.846 1.00 24.35 181 GLY A N 1
ATOM 1354 C CA . GLY A 1 181 ? 20.609 67.675 76.741 1.00 23.53 181 GLY A CA 1
ATOM 1355 C C . GLY A 1 181 ? 21.898 68.403 76.397 1.00 24.03 181 GLY A C 1
ATOM 1356 O O . GLY A 1 181 ? 22.291 68.461 75.231 1.00 23.35 181 GLY A O 1
ATOM 1357 N N . ASP A 1 182 ? 22.584 68.940 77.399 1.00 24.18 182 ASP A N 1
ATOM 1358 C CA . ASP A 1 182 ? 23.816 69.668 77.129 1.00 26.04 182 ASP A CA 1
ATOM 1359 C C . ASP A 1 182 ? 25.004 68.815 76.704 1.00 24.69 182 ASP A C 1
ATOM 1360 O O . ASP A 1 182 ? 26.079 69.350 76.419 1.00 24.17 182 ASP A O 1
ATOM 1365 N N . ALA A 1 183 ? 24.818 67.496 76.649 1.00 22.68 183 ALA A N 1
ATOM 1366 C CA . ALA A 1 183 ? 25.893 66.614 76.211 1.00 20.74 183 ALA A CA 1
ATOM 1367 C C . ALA A 1 183 ? 26.131 66.824 74.706 1.00 22.13 183 ALA A C 1
ATOM 1368 O O . ALA A 1 183 ? 27.206 66.503 74.188 1.00 20.03 183 ALA A O 1
ATOM 1370 N N . LEU A 1 184 ? 25.135 67.377 74.014 1.00 19.04 184 LEU A N 1
ATOM 1371 C CA . LEU A 1 184 ? 25.249 67.621 72.577 1.00 19.36 184 LEU A CA 1
ATOM 1372 C C . LEU A 1 184 ? 24.505 68.915 72.196 1.00 20.07 184 LEU A C 1
ATOM 1373 O O . LEU A 1 184 ? 23.296 68.900 71.967 1.00 19.99 184 LEU A O 1
ATOM 1378 N N . GLN A 1 185 ? 25.233 70.030 72.128 1.00 19.10 185 GLN A N 1
ATOM 1379 C CA . GLN A 1 185 ? 24.627 71.324 71.800 1.00 18.64 185 GLN A CA 1
ATOM 1380 C C . GLN A 1 185 ? 24.319 71.410 70.317 1.00 18.28 185 GLN A C 1
ATOM 1381 O O . GLN A 1 185 ? 25.155 71.077 69.478 1.00 17.41 185 GLN A O 1
ATOM 1387 N N . VAL A 1 186 ? 23.114 71.880 70.002 1.00 16.54 186 VAL A N 1
ATOM 1388 C CA . VAL A 1 186 ? 22.659 71.941 68.621 1.00 15.60 186 VAL A CA 1
ATOM 1389 C C . VAL A 1 186 ? 22.839 73.212 67.796 1.00 15.34 186 VAL A C 1
ATOM 1390 O O . VAL A 1 186 ? 22.532 74.320 68.233 1.00 16.83 186 VAL A O 1
ATOM 1394 N N . PHE A 1 187 ? 23.345 73.015 66.583 1.00 14.91 187 PHE A N 1
ATOM 1395 C CA . PHE A 1 187 ? 23.522 74.085 65.608 1.00 14.52 187 PHE A CA 1
ATOM 1396 C C . PHE A 1 187 ? 22.612 73.733 64.428 1.00 16.17 187 PHE A C 1
ATOM 1397 O O . PHE A 1 187 ? 22.446 72.554 64.100 1.00 16.09 187 PHE A O 1
ATOM 1405 N N . SER A 1 188 ? 22.011 74.747 63.808 1.00 17.06 188 SER A N 1
ATOM 1406 C CA . SER A 1 188 ? 21.156 74.534 62.635 1.00 19.49 188 SER A CA 1
ATOM 1407 C C . SER A 1 188 ? 21.833 75.146 61.418 1.00 20.28 188 SER A C 1
ATOM 1408 O O . SER A 1 188 ? 22.896 75.753 61.522 1.00 20.77 188 SER A O 1
ATOM 1411 N N . ALA A 1 189 ? 21.213 74.961 60.261 1.00 22.44 189 ALA A N 1
ATOM 1412 C CA . ALA A 1 189 ? 21.708 75.500 59.006 1.00 22.49 189 ALA A CA 1
ATOM 1413 C C . ALA A 1 189 ? 20.575 76.355 58.455 1.00 20.80 189 ALA A C 1
ATOM 1414 O O . ALA A 1 189 ? 19.515 76.445 59.072 1.00 20.29 189 ALA A O 1
ATOM 1416 N N . SER A 1 190 ? 20.789 76.972 57.297 1.00 19.28 190 SER A N 1
ATOM 1417 C CA . SER A 1 190 ? 19.781 77.850 56.714 1.00 18.28 190 SER A CA 1
ATOM 1418 C C . SER A 1 190 ? 18.435 77.203 56.384 1.00 17.91 190 SER A C 1
ATOM 1419 O O . SER A 1 190 ? 17.461 77.912 56.126 1.00 19.78 190 SER A O 1
ATOM 1422 N N . ALA A 1 191 ? 18.367 75.874 56.412 1.00 17.42 191 ALA A N 1
ATOM 1423 C CA . ALA A 1 191 ? 17.115 75.172 56.119 1.00 17.06 191 ALA A CA 1
ATOM 1424 C C . ALA A 1 191 ? 16.129 75.253 57.289 1.00 16.58 191 ALA A C 1
ATOM 1425 O O . ALA A 1 191 ? 14.928 75.055 57.105 1.00 15.11 191 ALA A O 1
ATOM 1427 N N . HIS A 1 192 ? 16.649 75.527 58.489 1.00 15.59 192 HIS A N 1
ATOM 1428 C CA . HIS A 1 192 ? 15.841 75.682 59.706 1.00 13.88 192 HIS A CA 1
ATOM 1429 C C . HIS A 1 192 ? 15.689 77.186 59.946 1.00 13.91 192 HIS A C 1
ATOM 1430 O O . HIS A 1 192 ? 16.593 77.951 59.623 1.00 15.82 192 HIS A O 1
ATOM 1437 N N . ILE A 1 193 ? 14.566 77.608 60.520 1.00 12.83 193 ILE A N 1
ATOM 1438 C CA . ILE A 1 193 ? 14.372 79.024 60.829 1.00 10.93 193 ILE A CA 1
ATOM 1439 C C . ILE A 1 193 ? 15.208 79.281 62.092 1.00 12.64 193 ILE A C 1
ATOM 1440 O O . ILE A 1 193 ? 14.962 78.678 63.133 1.00 11.84 193 ILE A O 1
ATOM 1445 N N . PRO A 1 194 ? 16.202 80.185 62.014 1.00 12.20 194 PRO A N 1
ATOM 1446 C CA . PRO A 1 194 ? 17.066 80.497 63.158 1.00 12.17 194 PRO A CA 1
ATOM 1447 C C . PRO A 1 194 ? 16.356 80.788 64.471 1.00 13.12 194 PRO A C 1
ATOM 1448 O O . PRO A 1 194 ? 16.718 80.237 65.506 1.00 11.57 194 PRO A O 1
ATOM 1452 N N . ALA A 1 195 ? 15.351 81.657 64.434 1.00 13.43 195 ALA A N 1
ATOM 1453 C CA . ALA A 1 195 ? 14.622 82.006 65.651 1.00 14.50 195 ALA A CA 1
ATOM 1454 C C . ALA A 1 195 ? 13.920 80.794 66.276 1.00 14.91 195 ALA A C 1
ATOM 1455 O O . ALA A 1 195 ? 13.834 80.679 67.506 1.00 15.35 195 ALA A O 1
ATOM 1457 N N . ALA A 1 196 ? 13.407 79.900 65.433 1.00 11.76 196 ALA A N 1
ATOM 1458 C CA . ALA A 1 196 ? 12.718 78.712 65.925 1.00 11.54 196 ALA A CA 1
ATOM 1459 C C . ALA A 1 196 ? 13.736 77.781 66.591 1.00 13.61 196 ALA A C 1
ATOM 1460 O O . ALA A 1 196 ? 13.446 77.158 67.614 1.00 11.23 196 ALA A O 1
ATOM 1462 N N . VAL A 1 197 ? 14.924 77.685 66.006 1.00 10.79 197 VAL A N 1
ATOM 1463 C CA . VAL A 1 197 ? 15.964 76.847 66.585 1.00 13.21 197 VAL A CA 1
ATOM 1464 C C . VAL A 1 197 ? 16.352 77.377 67.965 1.00 12.69 197 VAL A C 1
ATOM 1465 O O . VAL A 1 197 ? 16.464 76.608 68.923 1.00 14.11 197 VAL A O 1
ATOM 1469 N N . MET A 1 198 ? 16.543 78.689 68.072 1.00 11.80 198 MET A N 1
ATOM 1470 C CA . MET A 1 198 ? 16.916 79.296 69.352 1.00 9.47 198 MET A CA 1
ATOM 1471 C C . MET A 1 198 ? 15.793 79.124 70.372 1.00 11.26 198 MET A C 1
ATOM 1472 O O . MET A 1 198 ? 16.040 78.862 71.550 1.00 11.39 198 MET A O 1
ATOM 1477 N N . LEU A 1 199 ? 14.550 79.255 69.923 1.00 11.54 199 LEU A N 1
ATOM 1478 C CA . LEU A 1 199 ? 13.433 79.106 70.836 1.00 13.43 199 LEU A CA 1
ATOM 1479 C C . LEU A 1 199 ? 13.451 77.731 71.492 1.00 14.98 199 LEU A C 1
ATOM 1480 O O . LEU A 1 199 ? 13.276 77.631 72.704 1.00 15.24 199 LEU A O 1
ATOM 1485 N N . ILE A 1 200 ? 13.680 76.680 70.701 1.00 12.32 200 ILE A N 1
ATOM 1486 C CA . ILE A 1 200 ? 13.653 75.322 71.244 1.00 15.01 200 ILE A CA 1
ATOM 1487 C C . ILE A 1 200 ? 14.898 74.825 71.964 1.00 14.40 200 ILE A C 1
ATOM 1488 O O . ILE A 1 200 ? 14.926 73.682 72.426 1.00 14.65 200 ILE A O 1
ATOM 1493 N N . GLY A 1 201 ? 15.924 75.661 72.068 1.00 13.14 201 GLY A N 1
ATOM 1494 C CA . GLY A 1 201 ? 17.116 75.231 72.782 1.00 14.02 201 GLY A CA 1
ATOM 1495 C C . GLY A 1 201 ? 18.414 75.101 72.012 1.00 14.59 201 GLY A C 1
ATOM 1496 O O . GLY A 1 201 ? 19.409 74.639 72.573 1.00 15.81 201 GLY A O 1
ATOM 1497 N N . GLY A 1 202 ? 18.417 75.495 70.742 1.00 13.41 202 GLY A N 1
ATOM 1498 C CA . GLY A 1 202 ? 19.637 75.429 69.952 1.00 14.99 202 GLY A CA 1
ATOM 1499 C C . GLY A 1 202 ? 20.607 76.478 70.467 1.00 16.63 202 GLY A C 1
ATOM 1500 O O . GLY A 1 202 ? 20.203 77.376 71.207 1.00 15.51 202 GLY A O 1
ATOM 1501 N N . VAL A 1 203 ? 21.876 76.389 70.077 1.00 14.74 203 VAL A N 1
ATOM 1502 C CA . VAL A 1 203 ? 22.868 77.347 70.555 1.00 17.19 203 VAL A CA 1
ATOM 1503 C C . VAL A 1 203 ? 23.357 78.314 69.480 1.00 16.66 203 VAL A C 1
ATOM 1504 O O . VAL A 1 203 ? 24.012 79.308 69.777 1.00 18.31 203 VAL A O 1
ATOM 1508 N N . GLY A 1 204 ? 23.039 78.022 68.226 1.00 16.44 204 GLY A N 1
ATOM 1509 C CA . GLY A 1 204 ? 23.473 78.892 67.151 1.00 13.94 204 GLY A CA 1
ATOM 1510 C C . GLY A 1 204 ? 23.251 78.229 65.809 1.00 15.08 204 GLY A C 1
ATOM 1511 O O . GLY A 1 204 ? 22.541 77.231 65.711 1.00 13.07 204 GLY A O 1
ATOM 1512 N N . TRP A 1 205 ? 23.838 78.796 64.765 1.00 13.42 205 TRP A N 1
ATOM 1513 C CA . TRP A 1 205 ? 23.698 78.214 63.446 1.00 15.27 205 TRP A CA 1
ATOM 1514 C C . TRP A 1 205 ? 24.931 78.477 62.595 1.00 15.65 205 TRP A C 1
ATOM 1515 O O . TRP A 1 205 ? 25.640 79.463 62.800 1.00 15.77 205 TRP A O 1
ATOM 1526 N N . MET A 1 206 ? 25.202 77.557 61.674 1.00 16.38 206 MET A N 1
ATOM 1527 C CA . MET A 1 206 ? 26.340 77.656 60.760 1.00 17.08 206 MET A CA 1
ATOM 1528 C C . MET A 1 206 ? 25.715 77.667 59.369 1.00 18.40 206 MET A C 1
ATOM 1529 O O . MET A 1 206 ? 25.151 76.659 58.940 1.00 20.92 206 MET A O 1
ATOM 1534 N N . ALA A 1 207 ? 25.800 78.790 58.659 1.00 18.28 207 ALA A N 1
ATOM 1535 C CA . ALA A 1 207 ? 25.178 78.847 57.342 1.00 18.95 207 ALA A CA 1
ATOM 1536 C C . ALA A 1 207 ? 25.809 79.792 56.324 1.00 18.66 207 ALA A C 1
ATOM 1537 O O . ALA A 1 207 ? 26.493 80.761 56.669 1.00 19.78 207 ALA A O 1
ATOM 1539 N N . GLY A 1 208 ? 25.556 79.495 55.055 1.00 17.23 208 GLY A N 1
ATOM 1540 C CA . GLY A 1 208 ? 26.096 80.299 53.975 1.00 16.13 208 GLY A CA 1
ATOM 1541 C C . GLY A 1 208 ? 25.592 81.729 53.918 1.00 17.04 208 GLY A C 1
ATOM 1542 O O . GLY A 1 208 ? 26.388 82.636 53.690 1.00 18.96 208 GLY A O 1
ATOM 1543 N N . PRO A 1 209 ? 24.281 81.970 54.118 1.00 18.62 209 PRO A N 1
ATOM 1544 C CA . PRO A 1 209 ? 23.706 83.326 54.079 1.00 16.22 209 PRO A CA 1
ATOM 1545 C C . PRO A 1 209 ? 24.350 84.316 55.060 1.00 17.69 209 PRO A C 1
ATOM 1546 O O . PRO A 1 209 ? 24.320 85.530 54.828 1.00 16.57 209 PRO A O 1
ATOM 1550 N N . ALA A 1 210 ? 24.923 83.804 56.153 1.00 15.75 210 ALA A N 1
ATOM 1551 C CA . ALA A 1 210 ? 25.575 84.673 57.139 1.00 16.68 210 ALA A CA 1
ATOM 1552 C C . ALA A 1 210 ? 26.735 85.449 56.518 1.00 16.70 210 ALA A C 1
ATOM 1553 O O . ALA A 1 210 ? 27.106 86.521 57.009 1.00 15.97 210 ALA A O 1
ATOM 1555 N N . CYS A 1 211 ? 27.323 84.894 55.456 1.00 16.24 211 CYS A N 1
ATOM 1556 C CA . CYS A 1 211 ? 28.435 85.543 54.765 1.00 16.54 211 CYS A CA 1
ATOM 1557 C C . CYS A 1 211 ? 28.051 86.901 54.186 1.00 17.20 211 CYS A C 1
ATOM 1558 O O . CYS A 1 211 ? 28.852 87.837 54.214 1.00 18.39 211 CYS A O 1
ATOM 1561 N N . ILE A 1 212 ? 26.833 87.003 53.654 1.00 14.67 212 ILE A N 1
ATOM 1562 C CA . ILE A 1 212 ? 26.383 88.246 53.043 1.00 15.17 212 ILE A CA 1
ATOM 1563 C C . ILE A 1 212 ? 25.541 89.143 53.941 1.00 13.67 212 ILE A C 1
ATOM 1564 O O . ILE A 1 212 ? 25.245 90.273 53.578 1.00 14.52 212 ILE A O 1
ATOM 1569 N N . ALA A 1 213 ? 25.156 88.646 55.111 1.00 15.38 213 ALA A N 1
ATOM 1570 C CA . ALA A 1 213 ? 24.376 89.452 56.049 1.00 14.22 213 ALA A CA 1
ATOM 1571 C C . ALA A 1 213 ? 24.824 89.141 57.478 1.00 14.87 213 ALA A C 1
ATOM 1572 O O . ALA A 1 213 ? 24.015 88.767 58.333 1.00 15.24 213 ALA A O 1
ATOM 1574 N N . PRO A 1 214 ? 26.129 89.302 57.758 1.00 16.16 214 PRO A N 1
ATOM 1575 C CA . PRO A 1 214 ? 26.681 89.030 59.088 1.00 13.38 214 PRO A CA 1
ATOM 1576 C C . PRO A 1 214 ? 26.084 89.831 60.246 1.00 15.61 214 PRO A C 1
ATOM 1577 O O . PRO A 1 214 ? 25.595 89.247 61.219 1.00 15.40 214 PRO A O 1
ATOM 1581 N N . ARG A 1 215 ? 26.116 91.158 60.148 1.00 16.08 215 ARG A N 1
ATOM 1582 C CA . ARG A 1 215 ? 25.585 92.009 61.215 1.00 18.16 215 ARG A CA 1
ATOM 1583 C C . ARG A 1 215 ? 24.121 91.717 61.551 1.00 17.39 215 ARG A C 1
ATOM 1584 O O . ARG A 1 215 ? 23.752 91.614 62.723 1.00 18.90 215 ARG A O 1
ATOM 1592 N N . GLN A 1 216 ? 23.288 91.580 60.526 1.00 16.72 216 GLN A N 1
ATOM 1593 C CA . GLN A 1 216 ? 21.877 91.310 60.752 1.00 17.73 216 GLN A CA 1
ATOM 1594 C C . GLN A 1 216 ? 21.705 89.936 61.392 1.00 16.70 216 GLN A C 1
ATOM 1595 O O . GLN A 1 216 ? 20.861 89.751 62.267 1.00 17.67 216 GLN A O 1
ATOM 1601 N N . SER A 1 217 ? 22.512 88.974 60.956 1.00 16.62 217 SER A N 1
ATOM 1602 C CA . SER A 1 217 ? 22.436 87.616 61.504 1.00 16.32 217 SER A CA 1
ATOM 1603 C C . SER A 1 217 ? 22.822 87.628 62.980 1.00 15.35 217 SER A C 1
ATOM 1604 O O . SER A 1 217 ? 22.194 86.961 63.806 1.00 15.31 217 SER A O 1
ATOM 1607 N N . VAL A 1 218 ? 23.866 88.387 63.301 1.00 15.82 218 VAL A N 1
ATOM 1608 C CA . VAL A 1 218 ? 24.335 88.519 64.680 1.00 14.78 218 VAL A CA 1
ATOM 1609 C C . VAL A 1 218 ? 23.256 89.204 65.525 1.00 15.50 218 VAL A C 1
ATOM 1610 O O . VAL A 1 218 ? 22.958 88.770 66.635 1.00 18.13 218 VAL A O 1
ATOM 1614 N N . ALA A 1 219 ? 22.666 90.268 64.987 1.00 15.27 219 ALA A N 1
ATOM 1615 C CA . ALA A 1 219 ? 21.602 90.984 65.685 1.00 15.48 219 ALA A CA 1
ATOM 1616 C C . ALA A 1 219 ? 20.446 90.027 65.992 1.00 14.17 219 ALA A C 1
ATOM 1617 O O . ALA A 1 219 ? 19.900 90.039 67.091 1.00 16.99 219 ALA A O 1
ATOM 1619 N N . LEU A 1 220 ? 20.081 89.194 65.023 1.00 13.99 220 LEU A N 1
ATOM 1620 C CA . LEU A 1 220 ? 18.994 88.239 65.226 1.00 14.50 220 LEU A CA 1
ATOM 1621 C C . LEU A 1 220 ? 19.310 87.279 66.371 1.00 14.96 220 LEU A C 1
ATOM 1622 O O . LEU A 1 220 ? 18.455 86.974 67.199 1.00 15.71 220 LEU A O 1
ATOM 1627 N N . TYR A 1 221 ? 20.546 86.800 66.405 1.00 16.91 221 TYR A N 1
ATOM 1628 C CA . TYR A 1 221 ? 20.972 85.874 67.440 1.00 15.62 221 TYR A CA 1
ATOM 1629 C C . TYR A 1 221 ? 20.864 86.536 68.810 1.00 16.57 221 TYR A C 1
ATOM 1630 O O . TYR A 1 221 ? 20.305 85.965 69.748 1.00 15.31 221 TYR A O 1
ATOM 1639 N N . GLU A 1 222 ? 21.400 87.748 68.909 1.00 17.42 222 GLU A N 1
ATOM 1640 C CA . GLU A 1 222 ? 21.376 88.496 70.160 1.00 20.29 222 GLU A CA 1
ATOM 1641 C C . GLU A 1 222 ? 19.954 88.743 70.665 1.00 19.09 222 GLU A C 1
ATOM 1642 O O . GLU A 1 222 ? 19.693 88.636 71.861 1.00 20.37 222 GLU A O 1
ATOM 1648 N N . LEU A 1 223 ? 19.038 89.077 69.759 1.00 17.97 223 LEU A N 1
ATOM 1649 C CA . LEU A 1 223 ? 17.653 89.326 70.148 1.00 17.01 223 LEU A CA 1
ATOM 1650 C C . LEU A 1 223 ? 17.024 88.047 70.689 1.00 17.30 223 LEU A C 1
ATOM 1651 O O . LEU A 1 223 ? 16.257 88.081 71.652 1.00 16.68 223 LEU A O 1
ATOM 1656 N N . CYS A 1 224 ? 17.348 86.917 70.064 1.00 16.65 224 CYS A N 1
ATOM 1657 C CA . CYS A 1 224 ? 16.816 85.638 70.516 1.00 16.18 224 CYS A CA 1
ATOM 1658 C C . CYS A 1 224 ? 17.382 85.325 71.905 1.00 16.96 224 CYS A C 1
ATOM 1659 O O . CYS A 1 224 ? 16.639 84.964 72.816 1.00 17.41 224 CYS A O 1
ATOM 1662 N N . LYS A 1 225 ? 18.692 85.483 72.076 1.00 19.03 225 LYS A N 1
ATOM 1663 C CA . LYS A 1 225 ? 19.312 85.215 73.375 1.00 22.29 225 LYS A CA 1
ATOM 1664 C C . LYS A 1 225 ? 18.719 86.103 74.466 1.00 23.25 225 LYS A C 1
ATOM 1665 O O . LYS A 1 225 ? 18.546 85.666 75.601 1.00 25.01 225 LYS A O 1
ATOM 1671 N N . ALA A 1 226 ? 18.409 87.348 74.116 1.00 23.90 226 ALA A N 1
ATOM 1672 C CA . ALA A 1 226 ? 17.832 88.289 75.071 1.00 24.02 226 ALA A CA 1
ATOM 1673 C C . ALA A 1 226 ? 16.329 88.068 75.183 1.00 24.21 226 ALA A C 1
ATOM 1674 O O . ALA A 1 226 ? 15.623 88.836 75.840 1.00 22.76 226 ALA A O 1
ATOM 1676 N N . GLN A 1 227 ? 15.845 87.014 74.532 1.00 24.09 227 GLN A N 1
ATOM 1677 C CA . GLN A 1 227 ? 14.426 86.682 74.538 1.00 25.18 227 GLN A CA 1
ATOM 1678 C C . GLN A 1 227 ? 13.516 87.816 74.081 1.00 25.95 227 GLN A C 1
ATOM 1679 O O . GLN A 1 227 ? 12.365 87.918 74.509 1.00 24.95 227 GLN A O 1
ATOM 1685 N N . ARG A 1 228 ? 14.032 88.676 73.213 1.00 25.32 228 ARG A N 1
ATOM 1686 C CA . ARG A 1 228 ? 13.229 89.769 72.673 1.00 25.24 228 ARG A CA 1
ATOM 1687 C C . ARG A 1 228 ? 12.631 89.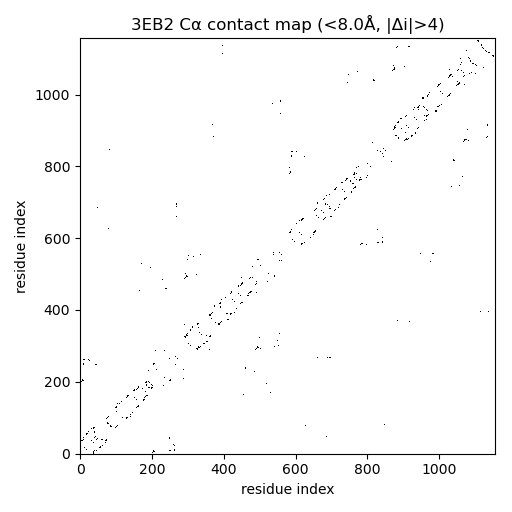207 71.382 1.00 23.63 228 ARG A C 1
ATOM 1688 O O . ARG A 1 228 ? 13.018 89.591 70.279 1.00 22.95 228 ARG A O 1
ATOM 1696 N N . TRP A 1 229 ? 11.689 88.279 71.545 1.00 21.86 229 TRP A N 1
ATOM 1697 C CA . TRP A 1 229 ? 11.052 87.587 70.425 1.00 21.01 229 TRP A CA 1
ATOM 1698 C C . TRP A 1 229 ? 10.281 88.432 69.418 1.00 21.09 229 TRP A C 1
ATOM 1699 O O . TRP A 1 229 ? 10.294 88.139 68.217 1.00 18.67 229 TRP A O 1
ATOM 1710 N N . ASP A 1 230 ? 9.590 89.463 69.896 1.00 20.48 230 ASP A N 1
ATOM 1711 C CA . ASP A 1 230 ? 8.836 90.326 68.991 1.00 22.22 230 ASP A CA 1
ATOM 1712 C C . ASP A 1 230 ? 9.775 90.944 67.951 1.00 22.54 230 ASP A C 1
ATOM 1713 O O . ASP A 1 230 ? 9.535 90.864 66.740 1.00 20.85 230 ASP A O 1
ATOM 1718 N N . GLU A 1 231 ? 10.850 91.555 68.431 1.00 22.28 231 GLU A N 1
ATOM 1719 C CA . GLU A 1 231 ? 11.828 92.189 67.551 1.00 22.62 231 GLU A CA 1
ATOM 1720 C C . GLU A 1 231 ? 12.601 91.143 66.743 1.00 21.50 231 GLU A C 1
ATOM 1721 O O . GLU A 1 231 ? 12.954 91.377 65.586 1.00 20.82 231 GLU A O 1
ATOM 1727 N N . ALA A 1 232 ? 12.862 89.991 67.354 1.00 19.19 232 ALA A N 1
ATOM 1728 C CA . ALA A 1 232 ? 13.591 88.927 66.673 1.00 20.02 232 ALA A CA 1
ATOM 1729 C C . ALA A 1 232 ? 12.812 88.454 65.455 1.00 18.81 232 ALA A C 1
ATOM 1730 O O . ALA A 1 232 ? 13.381 88.244 64.386 1.00 19.37 232 ALA A O 1
ATOM 1732 N N . LEU A 1 233 ? 11.504 88.278 65.624 1.00 19.33 233 LEU A N 1
ATOM 1733 C CA . LEU A 1 233 ? 10.667 87.818 64.528 1.00 19.60 233 LEU A CA 1
ATOM 1734 C C . LEU A 1 233 ? 10.569 88.840 63.405 1.00 20.36 233 LEU A C 1
ATOM 1735 O O . LEU A 1 233 ? 10.587 88.468 62.230 1.00 18.37 233 LEU A O 1
ATOM 1740 N N . MET A 1 234 ? 10.484 90.124 63.750 1.00 19.80 234 MET A N 1
ATOM 1741 C CA . MET A 1 234 ? 10.419 91.158 62.715 1.00 20.60 234 MET A CA 1
ATOM 1742 C C . MET A 1 234 ? 11.661 91.049 61.834 1.00 18.27 234 MET A C 1
ATOM 1743 O O . MET A 1 234 ? 11.590 91.156 60.614 1.00 19.00 234 MET A O 1
ATOM 1748 N N . LEU A 1 235 ? 12.804 90.834 62.470 1.00 17.20 235 LEU A N 1
ATOM 1749 C CA . LEU A 1 235 ? 14.058 90.699 61.751 1.00 17.33 235 LEU A CA 1
ATOM 1750 C C . LEU A 1 235 ? 14.116 89.348 61.037 1.00 17.16 235 LEU A C 1
ATOM 1751 O O . LEU A 1 235 ? 14.580 89.253 59.895 1.00 18.14 235 LEU A O 1
ATOM 1756 N N . GLN A 1 236 ? 13.645 88.301 61.710 1.00 15.32 236 GLN A N 1
ATOM 1757 C CA . GLN A 1 236 ? 13.649 86.962 61.120 1.00 15.89 236 GLN A CA 1
ATOM 1758 C C . GLN A 1 236 ? 12.863 86.920 59.807 1.00 16.19 236 GLN A C 1
ATOM 1759 O O . GLN A 1 236 ? 13.303 86.306 58.833 1.00 13.53 236 GLN A O 1
ATOM 1765 N N . ARG A 1 237 ? 11.704 87.577 59.779 1.00 15.02 237 ARG A N 1
ATOM 1766 C CA . ARG A 1 237 ? 10.868 87.594 58.577 1.00 17.84 237 ARG A CA 1
ATOM 1767 C C . ARG A 1 237 ? 11.609 88.202 57.379 1.00 18.01 237 ARG A C 1
ATOM 1768 O O . ARG A 1 237 ? 11.455 87.747 56.245 1.00 17.81 237 ARG A O 1
ATOM 1776 N N . LYS A 1 238 ? 12.409 89.231 57.645 1.00 17.99 238 LYS A N 1
ATOM 1777 C CA . LYS A 1 238 ? 13.193 89.900 56.612 1.00 18.68 238 LYS A CA 1
ATOM 1778 C C . LYS A 1 238 ? 14.325 88.992 56.127 1.00 17.11 238 LYS A C 1
ATOM 1779 O O . LYS A 1 238 ? 14.476 88.751 54.929 1.00 18.16 238 LYS A O 1
ATOM 1785 N N . LEU A 1 239 ? 15.111 88.474 57.067 1.00 16.29 239 LEU A N 1
ATOM 1786 C CA . LEU A 1 239 ? 16.231 87.609 56.716 1.00 16.58 239 LEU A CA 1
ATOM 1787 C C . LEU A 1 239 ? 15.825 86.301 56.041 1.00 16.37 239 LEU A C 1
ATOM 1788 O O . LEU A 1 239 ? 16.580 85.755 55.234 1.00 16.90 239 LEU A O 1
ATOM 1793 N N . TRP A 1 240 ? 14.637 85.798 56.362 1.00 17.66 240 TRP A N 1
ATOM 1794 C CA . TRP A 1 240 ? 14.171 84.542 55.773 1.00 19.63 240 TRP A CA 1
ATOM 1795 C C . TRP A 1 240 ? 13.935 84.646 54.267 1.00 20.58 240 TRP A C 1
ATOM 1796 O O . TRP A 1 240 ? 13.848 83.633 53.568 1.00 21.29 240 TRP A O 1
ATOM 1807 N N . ARG A 1 241 ? 13.827 85.871 53.768 1.00 22.18 241 ARG A N 1
ATOM 1808 C CA . ARG A 1 241 ? 13.604 86.084 52.342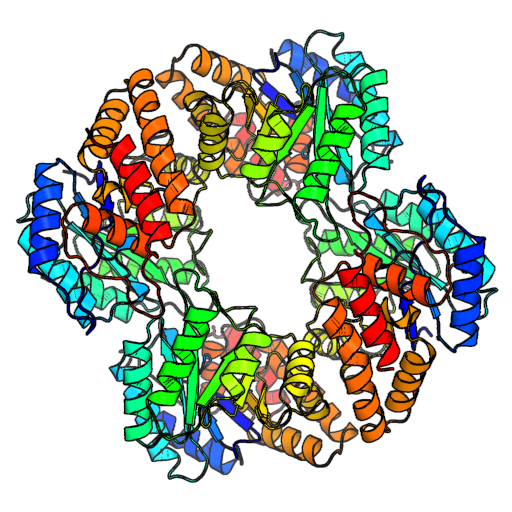 1.00 24.07 241 ARG A CA 1
ATOM 1809 C C . ARG A 1 241 ? 14.784 85.557 51.535 1.00 23.67 241 ARG A C 1
ATOM 1810 O O . ARG A 1 241 ? 14.630 85.134 50.391 1.00 22.98 241 ARG A O 1
ATOM 1818 N N . VAL A 1 242 ? 15.965 85.583 52.137 1.00 24.74 242 VAL A N 1
ATOM 1819 C CA . VAL A 1 242 ? 17.163 85.110 51.457 1.00 25.94 242 VAL A CA 1
ATOM 1820 C C . VAL A 1 242 ? 17.028 83.639 51.080 1.00 27.26 242 VAL A C 1
ATOM 1821 O O . VAL A 1 242 ? 17.401 83.228 49.981 1.00 26.33 242 VAL A O 1
ATOM 1825 N N . ASN A 1 243 ? 16.476 82.850 51.992 1.00 29.29 243 ASN A N 1
ATOM 1826 C CA . ASN A 1 243 ? 16.312 81.426 51.757 1.00 32.00 243 ASN A CA 1
ATOM 1827 C C . ASN A 1 243 ? 15.399 81.118 50.581 1.00 33.72 243 ASN A C 1
ATOM 1828 O O . ASN A 1 243 ? 15.731 80.294 49.725 1.00 32.55 243 ASN A O 1
ATOM 1833 N N . GLU A 1 244 ? 14.251 81.783 50.527 1.00 33.00 244 GLU A N 1
ATOM 1834 C CA . GLU A 1 244 ? 13.308 81.556 49.444 1.00 33.38 244 GLU A CA 1
ATOM 1835 C C . GLU A 1 244 ? 13.854 82.067 48.114 1.00 30.76 244 GLU A C 1
ATOM 1836 O O . GLU A 1 244 ? 13.554 81.516 47.056 1.00 30.90 244 GLU A O 1
ATOM 1842 N N . ALA A 1 245 ? 14.656 83.124 48.173 1.00 28.45 245 ALA A N 1
ATOM 1843 C CA . ALA A 1 245 ? 15.233 83.707 46.971 1.00 27.09 245 ALA A CA 1
ATOM 1844 C C . ALA A 1 245 ? 16.308 82.821 46.349 1.00 26.28 245 ALA A C 1
ATOM 1845 O O . ALA A 1 245 ? 16.516 82.856 45.138 1.00 25.13 245 ALA A O 1
ATOM 1847 N N . PHE A 1 246 ? 16.991 82.034 47.174 1.00 25.36 246 PHE A N 1
ATOM 1848 C CA . PHE A 1 246 ? 18.052 81.155 46.685 1.00 25.63 246 PHE A CA 1
ATOM 1849 C C . PHE A 1 246 ? 17.604 79.690 46.575 1.00 28.57 246 PHE A C 1
ATOM 1850 O O . PHE A 1 246 ? 18.376 78.825 46.152 1.00 29.83 246 PHE A O 1
ATOM 1858 N N . ALA A 1 247 ? 16.356 79.422 46.944 1.00 29.79 247 ALA A N 1
ATOM 1859 C CA . ALA A 1 247 ? 15.802 78.069 46.937 1.00 30.42 247 ALA A CA 1
ATOM 1860 C C . ALA A 1 247 ? 16.110 77.188 45.728 1.00 30.28 247 ALA A C 1
ATOM 1861 O O . ALA A 1 247 ? 16.474 76.024 45.885 1.00 30.87 247 ALA A O 1
ATOM 1863 N N . LYS A 1 248 ? 15.962 77.729 44.526 1.00 30.08 248 LYS A N 1
ATOM 1864 C CA . LYS A 1 248 ? 16.202 76.946 43.314 1.00 31.05 248 LYS A CA 1
ATOM 1865 C C . LYS A 1 248 ? 17.608 77.054 42.732 1.00 28.96 248 LYS A C 1
ATOM 1866 O O . LYS A 1 248 ? 17.858 76.586 41.620 1.00 29.12 248 LYS A O 1
ATOM 1872 N N . PHE A 1 249 ? 18.529 77.653 43.478 1.00 25.36 249 PHE A N 1
ATOM 1873 C CA . PHE A 1 249 ? 19.889 77.814 42.980 1.00 23.20 249 PHE A CA 1
ATOM 1874 C C . PHE A 1 249 ? 20.966 77.155 43.834 1.00 21.41 249 PHE A C 1
ATOM 1875 O O . PHE A 1 249 ? 20.745 76.799 44.989 1.00 19.86 249 PHE A O 1
ATOM 1883 N N . ASN A 1 250 ? 22.140 76.998 43.231 1.00 20.97 250 ASN A N 1
ATOM 1884 C CA . ASN A 1 250 ? 23.301 76.437 43.899 1.00 19.80 250 ASN A CA 1
ATOM 1885 C C . ASN A 1 250 ? 23.618 77.474 44.983 1.00 18.56 250 ASN A C 1
ATOM 1886 O O . ASN A 1 250 ? 23.885 78.631 44.668 1.00 18.64 250 ASN A O 1
ATOM 1891 N N . LEU A 1 251 ? 23.568 77.071 46.250 1.00 18.88 251 LEU A N 1
ATOM 1892 C CA . LEU A 1 251 ? 23.829 78.010 47.347 1.00 19.48 251 LEU A CA 1
ATOM 1893 C C . LEU A 1 251 ? 25.217 78.659 47.281 1.00 18.54 251 LEU A C 1
ATOM 1894 O O . LEU A 1 251 ? 25.361 79.858 47.542 1.00 19.61 251 LEU A O 1
ATOM 1899 N N . ALA A 1 252 ? 26.235 77.877 46.929 1.00 17.01 252 ALA A N 1
ATOM 1900 C CA . ALA A 1 252 ? 27.593 78.408 46.819 1.00 16.67 252 ALA A CA 1
ATOM 1901 C C . ALA A 1 252 ? 27.636 79.470 45.719 1.00 16.50 252 ALA A C 1
ATOM 1902 O O . ALA A 1 252 ? 28.315 80.488 45.845 1.00 17.86 252 ALA A O 1
ATOM 1904 N N . ALA A 1 253 ? 26.911 79.221 44.635 1.00 15.20 253 ALA A N 1
ATOM 1905 C CA . ALA A 1 253 ? 26.858 80.157 43.522 1.00 14.32 253 ALA A CA 1
ATOM 1906 C C . ALA A 1 253 ? 26.219 81.466 43.981 1.00 16.59 253 ALA A C 1
ATOM 1907 O O . ALA A 1 253 ? 26.671 82.557 43.612 1.00 15.59 253 ALA A O 1
ATOM 1909 N N . CYS A 1 254 ? 25.166 81.343 44.783 1.00 13.58 254 CYS A N 1
ATOM 1910 C CA . CYS A 1 254 ? 24.453 82.506 45.292 1.00 16.00 254 CYS A CA 1
ATOM 1911 C C . CYS A 1 254 ? 25.290 83.370 46.215 1.00 15.47 254 CYS A C 1
ATOM 1912 O O . CYS A 1 254 ? 25.341 84.589 46.052 1.00 15.55 254 CYS A O 1
ATOM 1915 N N . ILE A 1 255 ? 25.942 82.744 47.188 1.00 15.47 255 ILE A N 1
ATOM 1916 C CA . ILE A 1 255 ? 26.772 83.486 48.131 1.00 15.95 255 ILE A CA 1
ATOM 1917 C C . ILE A 1 255 ? 28.004 84.089 47.447 1.00 16.28 255 ILE A C 1
ATOM 1918 O O . ILE A 1 255 ? 28.431 85.192 47.788 1.00 15.77 255 ILE A O 1
ATOM 1923 N N . LYS A 1 256 ? 28.586 83.375 46.486 1.00 14.96 256 LYS A N 1
ATOM 1924 C CA . LYS A 1 256 ? 29.740 83.926 45.786 1.00 16.79 256 LYS A CA 1
ATOM 1925 C C . LYS A 1 256 ? 29.310 85.122 44.958 1.00 15.71 256 LYS A C 1
ATOM 1926 O O . LYS A 1 256 ? 30.029 86.118 44.889 1.00 16.70 256 LYS A O 1
ATOM 1932 N N . ALA A 1 257 ? 28.149 85.021 44.316 1.00 14.70 257 ALA A N 1
ATOM 1933 C CA . ALA A 1 257 ? 27.663 86.139 43.521 1.00 16.88 257 ALA A CA 1
ATOM 1934 C C . ALA A 1 257 ? 27.413 87.312 44.472 1.00 16.74 257 ALA A C 1
ATOM 1935 O O . ALA A 1 257 ? 27.856 88.427 44.215 1.00 18.91 257 ALA A O 1
ATOM 1937 N N . GLY A 1 258 ? 26.727 87.044 45.580 1.00 16.58 258 GLY A N 1
ATOM 1938 C CA . GLY A 1 258 ? 26.435 88.090 46.549 1.00 15.96 258 GLY A CA 1
ATOM 1939 C C . GLY A 1 258 ? 27.678 88.785 47.079 1.00 17.29 258 GLY A C 1
ATOM 1940 O O . GLY A 1 258 ? 27.732 90.015 47.147 1.00 18.92 258 GLY A O 1
ATOM 1941 N N . LEU A 1 259 ? 28.679 87.998 47.460 1.00 16.23 259 LEU A N 1
ATOM 1942 C CA . LEU A 1 259 ? 29.928 88.548 47.976 1.00 17.77 259 LEU A CA 1
ATOM 1943 C C . LEU A 1 259 ? 30.621 89.382 46.905 1.00 17.90 259 LEU A C 1
ATOM 1944 O O . LEU A 1 259 ? 31.206 90.424 47.203 1.00 16.87 259 LEU A O 1
ATOM 1949 N N . ALA A 1 260 ? 30.560 88.922 45.658 1.00 18.91 260 ALA A N 1
ATOM 1950 C CA . ALA A 1 260 ? 31.178 89.664 44.565 1.00 20.85 260 ALA A CA 1
ATOM 1951 C C . ALA A 1 260 ? 30.490 91.028 44.462 1.00 21.14 260 ALA A C 1
ATOM 1952 O O . ALA A 1 260 ? 31.148 92.047 44.268 1.00 20.71 260 ALA A O 1
ATOM 1954 N N . LEU A 1 261 ? 29.165 91.041 44.594 1.00 21.52 261 LEU A N 1
ATOM 1955 C CA . LEU A 1 261 ? 28.413 92.291 44.536 1.00 23.51 261 LEU A CA 1
ATOM 1956 C C . LEU A 1 261 ? 28.819 93.203 45.695 1.00 24.50 261 LEU A C 1
ATOM 1957 O O . LEU A 1 261 ? 28.734 94.430 45.587 1.00 23.80 261 LEU A O 1
ATOM 1962 N N . GLN A 1 262 ? 29.260 92.610 46.805 1.00 23.70 262 GLN A N 1
ATOM 1963 C CA . GLN A 1 262 ? 29.664 93.412 47.960 1.00 23.97 262 GLN A CA 1
ATOM 1964 C C . GLN A 1 262 ? 31.125 93.836 47.899 1.00 24.02 262 GLN A C 1
ATOM 1965 O O . GLN A 1 262 ? 31.627 94.474 48.822 1.00 23.99 262 GLN A O 1
ATOM 1971 N N . GLY A 1 263 ? 31.810 93.470 46.819 1.00 23.63 263 GLY A N 1
ATOM 1972 C CA . GLY A 1 263 ? 33.198 93.873 46.662 1.00 22.49 263 GLY A CA 1
ATOM 1973 C C . GLY A 1 263 ? 34.289 92.850 46.909 1.00 24.28 263 GLY A C 1
ATOM 1974 O O . GLY A 1 263 ? 35.465 93.212 46.916 1.00 24.24 263 GLY A O 1
ATOM 1975 N N . TYR A 1 264 ? 33.921 91.584 47.101 1.00 22.50 264 TYR A N 1
ATOM 1976 C CA . TYR A 1 264 ? 34.902 90.528 47.351 1.00 23.03 264 TYR A CA 1
ATOM 1977 C C . TYR A 1 264 ? 35.165 89.727 46.073 1.00 24.53 264 TYR A C 1
ATOM 1978 O O . TYR A 1 264 ? 34.246 89.139 45.502 1.00 24.91 264 TYR A O 1
ATOM 1987 N N . ASP A 1 265 ? 36.419 89.701 45.631 1.00 23.20 265 ASP A N 1
ATOM 1988 C CA . ASP A 1 265 ? 36.789 88.977 44.410 1.00 24.77 265 ASP A CA 1
ATOM 1989 C C . ASP A 1 265 ? 36.927 87.481 44.713 1.00 22.99 265 ASP A C 1
ATOM 1990 O O . ASP A 1 265 ? 38.012 86.911 44.616 1.00 23.12 265 ASP A O 1
ATOM 1995 N N . VAL A 1 266 ? 35.812 86.851 45.069 1.00 21.52 266 VAL A N 1
ATOM 1996 C CA . VAL A 1 266 ? 35.805 85.436 45.431 1.00 19.71 266 VAL A CA 1
ATOM 1997 C C . VAL A 1 266 ? 35.816 84.451 44.257 1.00 20.21 266 VAL A C 1
ATOM 1998 O O . VAL A 1 266 ? 35.984 83.250 44.456 1.00 19.96 266 VAL A O 1
ATOM 2002 N N . GLY A 1 267 ? 35.642 84.948 43.040 1.00 18.67 267 GLY A N 1
ATOM 2003 C CA . GLY A 1 267 ? 35.649 84.055 41.895 1.00 19.24 267 GLY A CA 1
ATOM 2004 C C . GLY A 1 267 ? 34.333 83.324 41.695 1.00 19.19 267 GLY A C 1
ATOM 2005 O O . GLY A 1 267 ? 33.313 83.703 42.269 1.00 18.98 267 GLY A O 1
ATOM 2006 N N . ASP A 1 268 ? 34.362 82.265 40.890 1.00 17.98 268 ASP A N 1
ATOM 2007 C CA . ASP A 1 268 ? 33.164 81.487 40.585 1.00 18.35 268 ASP A CA 1
ATOM 2008 C C . ASP A 1 268 ? 33.197 80.077 41.157 1.00 18.24 268 ASP A C 1
ATOM 2009 O O . ASP A 1 268 ? 34.241 79.593 41.607 1.00 15.72 268 ASP A O 1
ATOM 2014 N N . PRO A 1 269 ? 32.040 79.399 41.155 1.00 16.97 269 PRO A N 1
ATOM 2015 C CA . PRO A 1 269 ? 31.993 78.029 41.672 1.00 16.07 269 PRO A CA 1
ATOM 2016 C C . PRO A 1 269 ? 32.957 77.208 40.815 1.00 17.42 269 PRO A C 1
ATOM 2017 O O . PRO A 1 269 ? 33.294 77.613 39.696 1.00 17.96 269 PRO A O 1
ATOM 2021 N N . ILE A 1 270 ? 33.402 76.069 41.334 1.00 17.53 270 ILE A N 1
ATOM 2022 C CA . ILE A 1 270 ? 34.316 75.202 40.597 1.00 16.72 270 ILE A CA 1
ATOM 2023 C C . ILE A 1 270 ? 33.545 74.394 39.547 1.00 15.74 270 ILE A C 1
ATOM 2024 O O . ILE A 1 270 ? 32.620 73.647 39.880 1.00 18.11 270 ILE A O 1
ATOM 2029 N N . PRO A 1 271 ? 33.900 74.552 38.259 1.00 15.50 271 PRO A N 1
ATOM 2030 C CA . PRO A 1 271 ? 33.220 73.815 37.187 1.00 14.05 271 PRO A CA 1
ATOM 2031 C C . PRO A 1 271 ? 33.209 72.337 37.553 1.00 14.06 271 PRO A C 1
ATOM 2032 O O . PRO A 1 271 ? 34.142 71.854 38.201 1.00 16.00 271 PRO A O 1
ATOM 2036 N N . PRO A 1 272 ? 32.197 71.577 37.093 1.00 15.33 272 PRO A N 1
ATOM 2037 C CA . PRO A 1 272 ? 31.016 71.854 36.263 1.00 14.97 272 PRO A CA 1
ATOM 2038 C C . PRO A 1 272 ? 30.004 72.873 36.774 1.00 15.57 272 PRO A C 1
ATOM 2039 O O . PRO A 1 272 ? 29.148 73.315 36.011 1.00 15.67 272 PRO A O 1
ATOM 2043 N N . GLN A 1 273 ? 30.058 73.221 38.056 1.00 15.32 273 GLN A N 1
ATOM 2044 C CA . GLN A 1 273 ? 29.094 74.187 38.583 1.00 14.26 273 GLN A CA 1
ATOM 2045 C C . GLN A 1 273 ? 29.198 75.453 37.759 1.00 15.73 273 GLN A C 1
ATOM 2046 O O . GLN A 1 273 ? 30.284 75.833 37.329 1.00 17.14 273 GLN A O 1
ATOM 2052 N N . ALA A 1 274 ? 28.072 76.115 37.547 1.00 15.68 274 ALA A N 1
ATOM 2053 C CA . ALA A 1 274 ? 28.072 77.350 36.779 1.00 15.09 274 ALA A CA 1
ATOM 2054 C C . ALA A 1 274 ? 27.812 78.532 37.708 1.00 17.10 274 ALA A C 1
ATOM 2055 O O . ALA A 1 274 ? 27.097 78.406 38.703 1.00 18.26 274 ALA A O 1
ATOM 2057 N N . ALA A 1 275 ? 28.413 79.674 37.401 1.00 17.07 275 ALA A N 1
ATOM 2058 C CA . ALA A 1 275 ? 28.180 80.862 38.206 1.00 17.75 275 ALA A CA 1
ATOM 2059 C C . ALA A 1 275 ? 26.761 81.276 37.850 1.00 18.71 275 ALA A C 1
ATOM 2060 O O . ALA A 1 275 ? 26.218 80.837 36.835 1.00 18.44 275 ALA A O 1
ATOM 2062 N N . LEU A 1 276 ? 26.142 82.101 38.678 1.00 17.99 276 LEU A N 1
ATOM 2063 C CA . LEU A 1 276 ? 24.790 82.538 38.368 1.00 18.88 276 LEU A CA 1
ATOM 2064 C C . LEU A 1 276 ? 24.822 83.385 37.104 1.00 20.50 276 LEU A C 1
ATOM 2065 O O . LEU A 1 276 ? 25.762 84.148 36.887 1.00 17.83 276 LEU A O 1
ATOM 2070 N N . THR A 1 277 ? 23.809 83.233 36.259 1.00 19.88 277 THR A N 1
ATOM 2071 C CA . THR A 1 277 ? 23.735 84.032 35.044 1.00 22.94 277 THR A CA 1
ATOM 2072 C C . THR A 1 277 ? 23.308 85.442 35.457 1.00 24.42 277 THR A C 1
ATOM 2073 O O . THR A 1 277 ? 22.886 85.662 36.604 1.00 20.57 277 THR A O 1
ATOM 2077 N N . ALA A 1 278 ? 23.418 86.390 34.528 1.00 23.39 278 ALA A N 1
ATOM 2078 C CA . ALA A 1 278 ? 23.030 87.768 34.807 1.00 26.43 278 ALA A CA 1
ATOM 2079 C C . ALA A 1 278 ? 21.581 87.819 35.289 1.00 26.34 278 ALA A C 1
ATOM 2080 O O . ALA A 1 278 ? 21.257 88.520 36.253 1.00 27.71 278 ALA A O 1
ATOM 2082 N N . GLU A 1 279 ? 20.709 87.066 34.628 1.00 25.85 279 GLU A N 1
ATOM 2083 C CA . GLU A 1 279 ? 19.301 87.039 35.003 1.00 26.34 279 GLU A CA 1
ATOM 2084 C C . GLU A 1 279 ? 19.109 86.499 36.417 1.00 24.18 279 GLU A C 1
ATOM 2085 O O . GLU A 1 279 ? 18.399 87.097 37.222 1.00 24.99 279 GLU A O 1
ATOM 2091 N N . GLU A 1 280 ? 19.752 85.378 36.724 1.00 23.43 280 GLU A N 1
ATOM 2092 C CA . GLU A 1 280 ? 19.634 84.770 38.048 1.00 23.26 280 GLU A CA 1
ATOM 2093 C C . GLU A 1 280 ? 20.203 85.669 39.142 1.00 23.29 280 GLU A C 1
ATOM 2094 O O . GLU A 1 280 ? 19.698 85.691 40.266 1.00 22.53 280 GLU A O 1
ATOM 2100 N N . ARG A 1 281 ? 21.254 86.408 38.813 1.00 22.42 281 ARG A N 1
ATOM 2101 C CA . ARG A 1 281 ? 21.883 87.283 39.788 1.00 26.48 281 ARG A CA 1
ATOM 2102 C C . ARG A 1 281 ? 20.944 88.391 40.271 1.00 26.13 281 ARG A C 1
ATOM 2103 O O . ARG A 1 281 ? 21.140 88.955 41.352 1.00 25.60 281 ARG A O 1
ATOM 2111 N N . LYS A 1 282 ? 19.928 88.704 39.473 1.00 25.18 282 LYS A N 1
ATOM 2112 C CA . LYS A 1 282 ? 18.974 89.740 39.846 1.00 26.11 282 LYS A CA 1
ATOM 2113 C C . LYS A 1 282 ? 18.310 89.408 41.184 1.00 25.03 282 LYS A C 1
ATOM 2114 O O . LYS A 1 282 ? 17.988 90.306 41.968 1.00 24.16 282 LYS A O 1
ATOM 2120 N N . ALA A 1 283 ? 18.106 88.118 41.440 1.00 23.01 283 ALA A N 1
ATOM 2121 C CA . ALA A 1 283 ? 17.496 87.678 42.688 1.00 21.71 283 ALA A CA 1
ATOM 2122 C C . ALA A 1 283 ? 18.439 87.956 43.861 1.00 21.34 283 ALA A C 1
ATOM 2123 O O . ALA A 1 283 ? 17.991 88.174 44.990 1.00 20.05 283 ALA A O 1
ATOM 2125 N N . VAL A 1 284 ? 19.743 87.931 43.595 1.00 19.65 284 VAL A N 1
ATOM 2126 C CA . VAL A 1 284 ? 20.736 88.198 44.632 1.00 20.52 284 VAL A CA 1
ATOM 2127 C C . VAL A 1 284 ? 20.786 89.704 44.889 1.00 19.78 284 VAL A C 1
ATOM 2128 O O . VAL A 1 284 ? 20.870 90.149 46.028 1.00 19.81 284 VAL A O 1
ATOM 2132 N N . GLU A 1 285 ? 20.731 90.487 43.820 1.00 21.02 285 GLU A N 1
ATOM 2133 C CA . GLU A 1 285 ? 20.760 91.940 43.954 1.00 21.11 285 GLU A CA 1
ATOM 2134 C C . GLU A 1 285 ? 19.518 92.360 44.720 1.00 19.49 285 GLU A C 1
ATOM 2135 O O . GLU A 1 285 ? 19.580 93.199 45.614 1.00 20.86 285 GLU A O 1
ATOM 2141 N N . LYS A 1 286 ? 18.396 91.742 44.375 1.00 19.82 286 LYS A N 1
ATOM 2142 C CA . LYS A 1 286 ? 17.125 92.045 45.008 1.00 22.13 286 LYS A CA 1
ATOM 2143 C C . LYS A 1 286 ? 17.102 91.766 46.507 1.00 22.61 286 LYS A C 1
ATOM 2144 O O . LYS A 1 286 ? 16.882 92.675 47.311 1.00 23.01 286 LYS A O 1
ATOM 2150 N N . VAL A 1 287 ? 17.329 90.513 46.884 1.00 21.91 287 VAL A N 1
ATOM 2151 C CA . VAL A 1 287 ? 17.296 90.146 48.295 1.00 22.95 287 VAL A CA 1
ATOM 2152 C C . VAL A 1 287 ? 18.313 90.933 49.119 1.00 20.88 287 VAL A C 1
ATOM 2153 O O . VAL A 1 287 ? 18.043 91.269 50.274 1.00 21.92 287 VAL A O 1
ATOM 2157 N N . LEU A 1 288 ? 19.466 91.246 48.531 1.00 19.80 288 LEU A N 1
ATOM 2158 C CA . LEU A 1 288 ? 20.483 92.016 49.245 1.00 19.97 288 LEU A CA 1
ATOM 2159 C C . LEU A 1 288 ? 20.028 93.455 49.501 1.00 21.06 288 LEU A C 1
ATOM 2160 O O . LEU A 1 288 ? 20.231 93.993 50.590 1.00 20.50 288 LEU A O 1
ATOM 2165 N N . ALA A 1 289 ? 19.429 94.081 48.490 1.00 20.53 289 ALA A N 1
ATOM 2166 C CA . ALA A 1 289 ? 18.941 95.446 48.641 1.00 22.41 289 ALA A CA 1
ATOM 2167 C C . ALA A 1 289 ? 17.849 95.427 49.710 1.00 23.70 289 ALA A C 1
ATOM 2168 O O . ALA A 1 289 ? 17.747 96.348 50.524 1.00 24.70 289 ALA A O 1
ATOM 2170 N N . GLU A 1 290 ? 17.048 94.363 49.713 1.00 24.24 290 GLU A N 1
ATOM 2171 C CA . GLU A 1 290 ? 15.956 94.206 50.672 1.00 25.93 290 GLU A CA 1
ATOM 2172 C C . GLU A 1 290 ? 16.452 94.075 52.106 1.00 27.76 290 GLU A C 1
ATOM 2173 O O . GLU A 1 290 ? 15.810 94.562 53.033 1.00 27.91 290 GLU A O 1
ATOM 2179 N N . ILE A 1 291 ? 17.583 93.402 52.292 1.00 28.71 291 ILE A N 1
ATOM 2180 C CA . ILE A 1 291 ? 18.141 93.251 53.629 1.00 31.01 291 ILE A CA 1
ATOM 2181 C C . ILE A 1 291 ? 18.904 94.527 53.981 1.00 30.57 291 ILE A C 1
ATOM 2182 O O . ILE A 1 291 ? 19.386 94.681 55.100 1.00 31.76 291 ILE A O 1
ATOM 2187 N N . LEU B 1 3 ? -14.045 84.119 65.453 1.00 29.82 3 LEU B N 1
ATOM 2188 C CA . LEU B 1 3 ? -14.786 83.281 64.518 1.00 30.38 3 LEU B CA 1
ATOM 2189 C C . LEU B 1 3 ? -13.859 82.427 63.644 1.00 28.28 3 LEU B C 1
ATOM 2190 O O . LEU B 1 3 ? -14.129 81.248 63.425 1.00 29.95 3 LEU B O 1
ATOM 2192 N N . ASP B 1 4 ? -12.770 83.012 63.150 1.00 26.16 4 ASP B N 1
ATOM 2193 C CA . ASP B 1 4 ? -11.843 82.263 62.296 1.00 24.42 4 ASP B CA 1
ATOM 2194 C C . ASP B 1 4 ? -11.275 81.018 62.976 1.00 21.61 4 ASP B C 1
ATOM 2195 O O . ASP B 1 4 ? -11.108 80.981 64.193 1.00 21.04 4 ASP B O 1
ATOM 2200 N N . PHE B 1 5 ? -10.982 79.993 62.184 1.00 18.71 5 PHE B N 1
ATOM 2201 C CA . PHE B 1 5 ? -10.437 78.766 62.741 1.00 18.65 5 PHE B CA 1
ATOM 2202 C C . PHE B 1 5 ? -9.106 79.060 63.415 1.00 17.67 5 PHE B C 1
ATOM 2203 O O . PHE B 1 5 ? -8.269 79.789 62.876 1.00 15.93 5 PHE B O 1
ATOM 2211 N N . HIS B 1 6 ? -8.918 78.489 64.599 1.00 17.92 6 HIS B N 1
ATOM 2212 C CA . HIS B 1 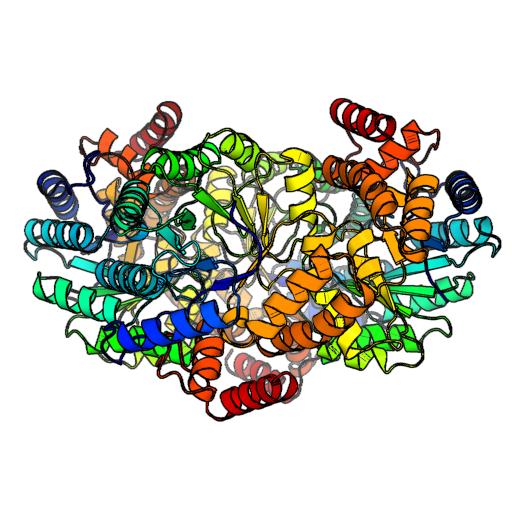6 ? -7.690 78.685 65.349 1.00 19.60 6 HIS B CA 1
ATOM 2213 C C . HIS B 1 6 ? -7.600 77.600 66.413 1.00 18.56 6 HIS B C 1
ATOM 2214 O O . HIS B 1 6 ? -8.552 76.854 66.636 1.00 18.73 6 HIS B O 1
ATOM 2221 N N . GLY B 1 7 ? -6.447 77.513 67.059 1.00 17.92 7 GLY B N 1
ATOM 2222 C CA . GLY B 1 7 ? -6.278 76.547 68.126 1.00 16.84 7 GLY B CA 1
ATOM 2223 C C . GLY B 1 7 ? -6.050 75.101 67.747 1.00 17.48 7 GLY B C 1
ATOM 2224 O O . GLY B 1 7 ? -5.551 74.783 66.662 1.00 17.05 7 GLY B O 1
ATOM 2225 N N . VAL B 1 8 ? -6.440 74.229 68.672 1.00 17.82 8 VAL B N 1
ATOM 2226 C CA . VAL B 1 8 ? -6.274 72.789 68.550 1.00 17.00 8 VAL B CA 1
ATOM 2227 C C . VAL B 1 8 ? -7.469 72.056 67.953 1.00 18.48 8 VAL B C 1
ATOM 2228 O O . VAL B 1 8 ? -8.570 72.084 68.508 1.00 17.92 8 VAL B O 1
ATOM 2232 N N . PHE B 1 9 ? -7.225 71.394 66.823 1.00 17.05 9 PHE B N 1
ATOM 2233 C CA . PHE B 1 9 ? -8.231 70.604 66.122 1.00 17.05 9 PHE B CA 1
ATOM 2234 C C . PHE B 1 9 ? -7.771 69.150 66.112 1.00 17.40 9 PHE B C 1
ATOM 2235 O O . PHE B 1 9 ? -6.871 68.780 65.353 1.00 17.41 9 PHE B O 1
ATOM 2243 N N . PRO B 1 10 ? -8.365 68.306 66.961 1.00 15.32 10 PRO B N 1
ATOM 2244 C CA . PRO B 1 10 ? -7.925 66.913 66.942 1.00 16.01 10 PRO B CA 1
ATOM 2245 C C . PRO B 1 10 ? -8.290 66.219 65.629 1.00 17.44 10 PRO B C 1
ATOM 2246 O O . PRO B 1 10 ? -9.367 66.455 65.068 1.00 16.88 10 PRO B O 1
ATOM 2250 N N . TYR B 1 11 ? -7.376 65.397 65.123 1.00 16.88 11 TYR B N 1
ATOM 2251 C CA . TYR B 1 11 ? -7.640 64.616 63.923 1.00 17.14 11 TYR B CA 1
ATOM 2252 C C . TYR B 1 11 ? -8.322 63.385 64.510 1.00 18.06 11 TYR B C 1
ATOM 2253 O O . TYR B 1 11 ? -7.653 62.471 64.981 1.00 18.17 11 TYR B O 1
ATOM 2262 N N . LEU B 1 12 ? -9.648 63.381 64.508 1.00 17.26 12 LEU B N 1
ATOM 2263 C CA . LEU B 1 12 ? -10.416 62.267 65.053 1.00 18.61 12 LEU B CA 1
ATOM 2264 C C . LEU B 1 12 ? -10.138 60.924 64.392 1.00 19.39 12 LEU B C 1
ATOM 2265 O O . LEU B 1 12 ? -9.995 60.840 63.167 1.00 20.26 12 LEU B O 1
ATOM 2270 N N . VAL B 1 13 ? -10.057 59.874 65.203 1.00 18.76 13 VAL B N 1
ATOM 2271 C CA . VAL B 1 13 ? -9.892 58.532 64.654 1.00 18.90 13 VAL B CA 1
ATOM 2272 C C . VAL B 1 13 ? -11.289 58.171 64.148 1.00 18.98 13 VAL B C 1
ATOM 2273 O O . VAL B 1 13 ? -12.272 58.835 64.502 1.00 18.57 13 VAL B O 1
ATOM 2277 N N . SER B 1 14 ? -11.375 57.132 63.322 1.00 18.73 14 SER B N 1
ATOM 2278 C CA . SER B 1 14 ? -12.653 56.674 62.800 1.00 20.92 14 SER B CA 1
ATOM 2279 C C . SER B 1 14 ? -12.977 55.327 63.440 1.00 21.10 14 SER B C 1
ATOM 2280 O O . SER B 1 14 ? -12.442 54.300 63.031 1.00 23.64 14 SER B O 1
ATOM 2283 N N . PRO B 1 15 ? -13.851 55.322 64.464 1.00 21.25 15 PRO B N 1
ATOM 2284 C CA . PRO B 1 15 ? -14.257 54.106 65.181 1.00 22.47 15 PRO B CA 1
ATOM 2285 C C . PRO B 1 15 ? -15.111 53.183 64.315 1.00 23.75 15 PRO B C 1
ATOM 2286 O O . PRO B 1 15 ? -16.155 53.599 63.804 1.00 23.87 15 PRO B O 1
ATOM 2290 N N . VAL B 1 16 ? -14.671 51.936 64.155 1.00 24.77 16 VAL B N 1
ATOM 2291 C CA . VAL B 1 16 ? -15.412 50.959 63.352 1.00 26.87 16 VAL B CA 1
ATOM 2292 C C . VAL B 1 16 ? -15.269 49.548 63.923 1.00 28.52 16 VAL B C 1
ATOM 2293 O O . VAL B 1 16 ? -14.303 49.246 64.629 1.00 28.97 16 VAL B O 1
ATOM 2297 N N . ASP B 1 17 ? -16.235 48.687 63.618 1.00 30.39 17 ASP B N 1
ATOM 2298 C CA . ASP B 1 17 ? -16.178 47.305 64.081 1.00 33.30 17 ASP B CA 1
ATOM 2299 C C . ASP B 1 17 ? -15.454 46.465 63.031 1.00 34.83 17 ASP B C 1
ATOM 2300 O O . ASP B 1 17 ? -15.074 46.971 61.969 1.00 34.16 17 ASP B O 1
ATOM 2305 N N . ALA B 1 18 ? -15.267 45.184 63.332 1.00 35.97 18 ALA B N 1
ATOM 2306 C CA . ALA B 1 18 ? -14.579 44.267 62.432 1.00 36.45 18 ALA B CA 1
ATOM 2307 C C . ALA B 1 18 ? -15.237 44.205 61.058 1.00 37.23 18 ALA B C 1
ATOM 2308 O O . ALA B 1 18 ? -14.597 43.814 60.077 1.00 36.24 18 ALA B O 1
ATOM 2310 N N . GLU B 1 19 ? -16.512 44.582 60.991 1.00 37.17 19 GLU B N 1
ATOM 2311 C CA . GLU B 1 19 ? -17.245 44.569 59.730 1.00 38.34 19 GLU B CA 1
ATOM 2312 C C . GLU B 1 19 ? -17.075 45.888 58.983 1.00 38.04 19 GLU B C 1
ATOM 2313 O O . GLU B 1 19 ? -17.463 46.010 57.819 1.00 36.64 19 GLU B O 1
ATOM 2319 N N . GLY B 1 20 ? -16.503 46.880 59.657 1.00 37.14 20 GLY B N 1
ATOM 2320 C CA . GLY B 1 20 ? -16.297 48.166 59.019 1.00 36.06 20 GLY B CA 1
ATOM 2321 C C . GLY B 1 20 ? -17.406 49.180 59.239 1.00 35.16 20 GLY B C 1
ATOM 2322 O O . GLY B 1 20 ? -17.416 50.229 58.592 1.00 34.80 20 GLY B O 1
ATOM 2323 N N . ARG B 1 21 ? -18.340 48.886 60.139 1.00 34.10 21 ARG B N 1
ATOM 2324 C CA . ARG B 1 21 ? -19.420 49.831 60.404 1.00 33.20 21 ARG B CA 1
ATOM 2325 C C . ARG B 1 21 ? -18.989 50.885 61.419 1.00 30.81 21 ARG B C 1
ATOM 2326 O O . ARG B 1 21 ? -18.492 50.562 62.501 1.00 29.66 21 ARG B O 1
ATOM 2334 N N . VAL B 1 22 ? -19.195 52.145 61.057 1.00 28.91 22 VAL B N 1
ATOM 2335 C CA . VAL B 1 22 ? -18.848 53.277 61.908 1.00 28.13 22 VAL B CA 1
ATOM 2336 C C . VAL B 1 22 ? -19.601 53.199 63.238 1.00 28.73 22 VAL B C 1
ATOM 2337 O O . VAL B 1 22 ? -20.794 52.902 63.266 1.00 28.75 22 VAL B O 1
ATOM 2341 N N . ARG B 1 23 ? -18.897 53.451 64.337 1.00 29.41 23 ARG B N 1
ATOM 2342 C CA . ARG B 1 23 ? -19.514 53.431 65.659 1.00 30.30 23 ARG B CA 1
ATOM 2343 C C . ARG B 1 23 ? -19.854 54.864 66.054 1.00 30.09 23 ARG B C 1
ATOM 2344 O O . ARG B 1 23 ? -19.100 55.521 66.768 1.00 30.34 23 ARG B O 1
ATOM 2352 N N . ALA B 1 24 ? -20.996 55.342 65.573 1.00 30.67 24 ALA B N 1
ATOM 2353 C CA . ALA B 1 24 ? -21.442 56.702 65.850 1.00 30.61 24 ALA B CA 1
ATOM 2354 C C . ALA B 1 24 ? -21.469 57.046 67.339 1.00 30.77 24 ALA B C 1
ATOM 2355 O O . ALA B 1 24 ? -21.091 58.156 67.733 1.00 29.94 24 ALA B O 1
ATOM 2357 N N . ASP B 1 25 ? -21.910 56.100 68.162 1.00 30.52 25 ASP B N 1
ATOM 2358 C CA . ASP B 1 25 ? -21.987 56.327 69.601 1.00 30.77 25 ASP B CA 1
ATOM 2359 C C . ASP B 1 25 ? -20.616 56.548 70.231 1.00 30.10 25 ASP B C 1
ATOM 2360 O O . ASP B 1 25 ? -20.443 57.463 71.041 1.00 29.80 25 ASP B O 1
ATOM 2365 N N . VAL B 1 26 ? -19.636 55.729 69.862 1.00 29.30 26 VAL B N 1
ATOM 2366 C CA . VAL B 1 26 ? -18.299 55.904 70.416 1.00 29.56 26 VAL B CA 1
ATOM 2367 C C . VAL B 1 26 ? -17.730 57.240 69.941 1.00 28.19 26 VAL B C 1
ATOM 2368 O O . VAL B 1 26 ? -17.114 57.976 70.715 1.00 27.95 26 VAL B O 1
ATOM 2372 N N . MET B 1 27 ? -17.943 57.555 68.667 1.00 27.77 27 MET B N 1
ATOM 2373 C CA . MET B 1 27 ? -17.445 58.814 68.122 1.00 26.28 27 MET B CA 1
ATOM 2374 C C . MET B 1 27 ? -18.077 59.967 68.886 1.00 26.54 27 MET B C 1
ATOM 2375 O O . MET B 1 27 ? -17.416 60.953 69.204 1.00 26.47 27 MET B O 1
ATOM 2380 N N . GLY B 1 28 ? -19.365 59.827 69.181 1.00 26.35 28 GLY B N 1
ATOM 2381 C CA . GLY B 1 28 ? -20.084 60.856 69.908 1.00 25.70 28 GLY B CA 1
ATOM 2382 C C . GLY B 1 28 ? -19.495 61.187 71.266 1.00 25.98 28 GLY B C 1
ATOM 2383 O O . GLY B 1 28 ? -19.290 62.360 71.586 1.00 25.93 28 GLY B O 1
ATOM 2384 N N . ARG B 1 29 ? -19.221 60.165 72.072 1.00 25.99 29 ARG B N 1
ATOM 2385 C CA . ARG B 1 29 ? -18.656 60.403 73.396 1.00 26.61 29 ARG B CA 1
ATOM 2386 C C . ARG B 1 29 ? -17.256 61.003 73.295 1.00 25.45 29 ARG B C 1
ATOM 2387 O O . ARG B 1 29 ? -16.893 61.880 74.080 1.00 26.68 29 ARG B O 1
ATOM 2395 N N . LEU B 1 30 ? -16.476 60.533 72.329 1.00 23.44 30 LEU B N 1
ATOM 2396 C CA . LEU B 1 30 ? -15.132 61.062 72.131 1.00 22.81 30 LEU B CA 1
ATOM 2397 C C . LEU B 1 30 ? -15.185 62.559 71.814 1.00 22.84 30 LEU B C 1
ATOM 2398 O O . LEU B 1 30 ? -14.516 63.359 72.469 1.00 23.15 30 LEU B O 1
ATOM 2403 N N . CYS B 1 31 ? -15.983 62.936 70.815 1.00 23.65 31 CYS B N 1
ATOM 2404 C CA . CYS B 1 31 ? -16.103 64.338 70.424 1.00 24.10 31 CYS B CA 1
ATOM 2405 C C . CYS B 1 31 ? -16.620 65.193 71.566 1.00 24.47 31 CYS B C 1
ATOM 2406 O O . CYS B 1 31 ? -16.150 66.312 71.783 1.00 24.11 31 CYS B O 1
ATOM 2409 N N . ASP B 1 32 ? -17.595 64.666 72.298 1.00 25.90 32 ASP B N 1
ATOM 2410 C CA . ASP B 1 32 ? -18.155 65.402 73.420 1.00 25.29 32 ASP B CA 1
ATOM 2411 C C . ASP B 1 32 ? -17.089 65.635 74.488 1.00 25.13 32 ASP B C 1
ATOM 2412 O O . ASP B 1 32 ? -17.008 66.723 75.070 1.00 26.25 32 ASP B O 1
ATOM 2417 N N . ASP B 1 33 ? -16.275 64.612 74.745 1.00 23.03 33 ASP B N 1
ATOM 2418 C CA . ASP B 1 33 ? -15.213 64.715 75.740 1.00 22.81 33 ASP B CA 1
ATOM 2419 C C . ASP B 1 33 ? -14.117 65.677 75.290 1.00 21.69 33 ASP B C 1
ATOM 2420 O O . ASP B 1 33 ? -13.558 66.398 76.108 1.00 22.32 33 ASP B O 1
ATOM 2425 N N . LEU B 1 34 ? -13.803 65.681 73.994 1.00 20.78 34 LEU B N 1
ATOM 2426 C CA . LEU B 1 34 ? -12.763 66.574 73.478 1.00 19.80 34 LEU B CA 1
ATOM 2427 C C . LEU B 1 34 ? -13.208 68.032 73.588 1.00 20.09 34 LEU B C 1
ATOM 2428 O O . LEU B 1 34 ? -12.414 68.911 73.936 1.00 20.90 34 LEU B O 1
ATOM 2433 N N . ILE B 1 35 ? -14.480 68.280 73.293 1.00 21.47 35 ILE B N 1
ATOM 2434 C CA . ILE B 1 35 ? -15.039 69.623 73.390 1.00 22.83 35 ILE B CA 1
ATOM 2435 C C . ILE B 1 35 ? -14.994 70.079 74.856 1.00 24.03 35 ILE B C 1
ATOM 2436 O O . ILE B 1 35 ? -14.575 71.195 75.151 1.00 23.63 35 ILE B O 1
ATOM 2441 N N . GLN B 1 36 ? -15.404 69.214 75.780 1.00 25.69 36 GLN B N 1
ATOM 2442 C CA . GLN B 1 36 ? -15.358 69.573 77.195 1.00 26.58 36 GLN B CA 1
ATOM 2443 C C . GLN B 1 36 ? -13.915 69.809 77.642 1.00 26.50 36 GLN B C 1
ATOM 2444 O O . GLN B 1 36 ? -13.662 70.544 78.594 1.00 24.60 36 GLN B O 1
ATOM 2450 N N . ALA B 1 37 ? -12.970 69.184 76.949 1.00 23.51 37 ALA B N 1
ATOM 2451 C CA . ALA B 1 37 ? -11.563 69.350 77.284 1.00 22.16 37 ALA B CA 1
ATOM 2452 C C . ALA B 1 37 ? -11.053 70.698 76.764 1.00 21.78 37 ALA B C 1
ATOM 2453 O O . ALA B 1 37 ? -9.914 71.083 77.029 1.00 21.44 37 ALA B O 1
ATOM 2455 N N . GLY B 1 38 ? -11.901 71.405 76.020 1.00 20.86 38 GLY B N 1
ATOM 2456 C CA . GLY B 1 38 ? -11.529 72.714 75.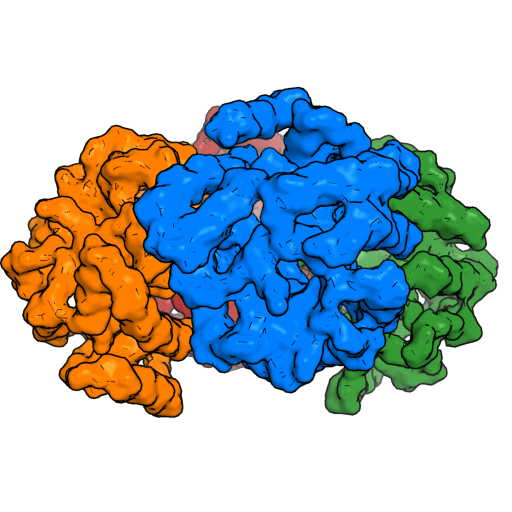505 1.00 21.65 38 GLY B CA 1
ATOM 2457 C C . GLY B 1 38 ? -10.973 72.858 74.090 1.00 21.23 38 GLY B C 1
ATOM 2458 O O . GLY B 1 38 ? -10.578 73.967 73.708 1.00 20.21 38 GLY B O 1
ATOM 2459 N N . VAL B 1 39 ? -10.935 71.784 73.300 1.00 20.28 39 VAL B N 1
ATOM 2460 C CA . VAL B 1 39 ? -10.403 71.898 71.935 1.00 19.76 39 VAL B CA 1
ATOM 2461 C C . VAL B 1 39 ? -11.163 72.974 71.161 1.00 20.94 39 VAL B C 1
ATOM 2462 O O . VAL B 1 39 ? -12.323 73.268 71.464 1.00 22.74 39 VAL B O 1
ATOM 2466 N N . HIS B 1 40 ? -10.515 73.546 70.151 1.00 18.58 40 HIS B N 1
ATOM 2467 C CA . HIS B 1 40 ? -11.117 74.629 69.381 1.00 18.52 40 HIS B CA 1
ATOM 2468 C C . HIS B 1 40 ? -11.831 74.229 68.095 1.00 18.68 40 HIS B C 1
ATOM 2469 O O . HIS B 1 40 ? -12.432 75.071 67.426 1.00 17.17 40 HIS B O 1
ATOM 2476 N N . GLY B 1 41 ? -11.769 72.945 67.763 1.00 16.75 41 GLY B N 1
ATOM 2477 C CA . GLY B 1 41 ? -12.410 72.462 66.555 1.00 16.46 41 GLY B CA 1
ATOM 2478 C C . GLY B 1 41 ? -12.210 70.968 66.421 1.00 16.35 41 GLY B C 1
ATOM 2479 O O . GLY B 1 41 ? -11.465 70.366 67.201 1.00 16.45 41 GLY B O 1
ATOM 2480 N N . LEU B 1 42 ? -12.868 70.369 65.434 1.00 14.62 42 LEU B N 1
ATOM 2481 C CA . LEU B 1 42 ? -12.765 68.934 65.204 1.00 17.10 42 LEU B CA 1
ATOM 2482 C C . LEU B 1 42 ? -12.556 68.656 63.718 1.00 17.22 42 LEU B C 1
ATOM 2483 O O . LEU B 1 42 ? -13.216 69.260 62.869 1.00 16.88 42 LEU B O 1
ATOM 2488 N N . THR B 1 43 ? -11.639 67.743 63.409 1.00 16.57 43 THR B N 1
ATOM 2489 C CA . THR B 1 43 ? -11.345 67.411 62.019 1.00 17.14 43 THR B CA 1
ATOM 2490 C C . THR B 1 43 ? -11.420 65.918 61.728 1.00 16.69 43 THR B C 1
ATOM 2491 O O . THR B 1 43 ? -10.445 65.184 61.899 1.00 18.19 43 THR B O 1
ATOM 2495 N N . PRO B 1 44 ? -12.597 65.436 61.308 1.00 18.33 44 PRO B N 1
ATOM 2496 C CA . PRO B 1 44 ? -12.703 64.007 61.009 1.00 18.75 44 PRO B CA 1
ATOM 2497 C C . PRO B 1 44 ? -12.180 63.763 59.595 1.00 17.38 44 PRO B C 1
ATOM 2498 O O . PRO B 1 44 ? -12.083 64.692 58.798 1.00 16.07 44 PRO B O 1
ATOM 2502 N N . LEU B 1 45 ? -11.849 62.514 59.294 1.00 17.49 45 LEU B N 1
ATOM 2503 C CA . LEU B 1 45 ? -11.344 62.138 57.978 1.00 18.45 45 LEU B CA 1
ATOM 2504 C C . LEU B 1 45 ? -10.021 62.797 57.580 1.00 18.22 45 LEU B C 1
ATOM 2505 O O . LEU B 1 45 ? -9.822 63.200 56.433 1.00 18.57 45 LEU B O 1
ATOM 2510 N N . GLY B 1 46 ? -9.130 62.915 58.557 1.00 18.82 46 GLY B N 1
ATOM 2511 C CA . GLY B 1 46 ? -7.798 63.435 58.306 1.00 18.67 46 GLY B CA 1
ATOM 2512 C C . GLY B 1 46 ? -6.993 62.151 58.159 1.00 19.01 46 GLY B C 1
ATOM 2513 O O . GLY B 1 46 ? -7.583 61.068 58.150 1.00 17.55 46 GLY B O 1
ATOM 2514 N N . SER B 1 47 ? -5.671 62.230 58.053 1.00 18.71 47 SER B N 1
ATOM 2515 C CA . SER B 1 47 ? -4.885 61.002 57.909 1.00 18.47 47 SER B CA 1
ATOM 2516 C C . SER B 1 47 ? -5.112 60.055 59.091 1.00 19.25 47 SER B C 1
ATOM 2517 O O . SER B 1 47 ? -5.257 58.844 58.905 1.00 19.76 47 SER B O 1
ATOM 2520 N N . THR B 1 48 ? -5.145 60.609 60.301 1.00 15.64 48 THR B N 1
ATOM 2521 C CA . THR B 1 48 ? -5.351 59.812 61.510 1.00 17.28 48 THR B CA 1
ATOM 2522 C C . THR B 1 48 ? -6.729 59.147 61.520 1.00 16.68 48 THR B C 1
ATOM 2523 O O . THR B 1 48 ? -6.945 58.159 62.224 1.00 14.86 48 THR B O 1
ATOM 2527 N N . GLY B 1 49 ? -7.657 59.705 60.746 1.00 15.63 49 GLY B N 1
ATOM 2528 C CA . GLY B 1 49 ? -9.000 59.155 60.676 1.00 16.84 49 GLY B CA 1
ATOM 2529 C C . GLY B 1 49 ? -9.132 58.035 59.656 1.00 17.70 49 GLY B C 1
ATOM 2530 O O . GLY B 1 49 ? -10.237 57.538 59.410 1.00 16.66 49 GLY B O 1
ATOM 2531 N N . GLU B 1 50 ? -8.008 57.642 59.057 1.00 15.05 50 GLU B N 1
ATOM 2532 C CA . GLU B 1 50 ? -7.992 56.567 58.065 1.00 15.46 50 GLU B CA 1
ATOM 2533 C C . GLU B 1 50 ? -8.909 56.825 56.859 1.00 15.22 50 GLU B C 1
ATOM 2534 O O . GLU B 1 50 ? -9.586 55.910 56.388 1.00 17.84 50 GLU B O 1
ATOM 2540 N N . PHE B 1 51 ? -8.928 58.052 56.347 1.00 14.30 51 PHE B N 1
ATOM 2541 C CA . PHE B 1 51 ? -9.787 58.363 55.208 1.00 15.11 51 PHE B CA 1
ATOM 2542 C C . PHE B 1 51 ? -9.448 57.493 54.001 1.00 16.95 51 PHE B C 1
ATOM 2543 O O . PHE B 1 51 ? -10.329 57.115 53.227 1.00 17.57 51 PHE B O 1
ATOM 2551 N N . ALA B 1 52 ? -8.170 57.158 53.849 1.00 17.85 52 ALA B N 1
ATOM 2552 C CA . ALA B 1 52 ? -7.741 56.350 52.714 1.00 17.48 52 ALA B CA 1
ATOM 2553 C C . ALA B 1 52 ? -8.295 54.924 52.747 1.00 18.38 52 ALA B C 1
ATOM 2554 O O . ALA B 1 52 ? -8.255 54.217 51.743 1.00 17.92 52 ALA B O 1
ATOM 2556 N N . TYR B 1 53 ? -8.821 54.507 53.895 1.00 19.01 53 TYR B N 1
ATOM 2557 C CA . TYR B 1 53 ? -9.346 53.153 54.050 1.00 18.60 53 TYR B CA 1
ATOM 2558 C C . TYR B 1 53 ? -10.867 53.080 54.154 1.00 19.68 53 TYR B C 1
ATOM 2559 O O . TYR B 1 53 ? -11.419 51.997 54.320 1.00 20.19 53 TYR B O 1
ATOM 2568 N N . LEU B 1 54 ? -11.539 54.222 54.058 1.00 20.16 54 LEU B N 1
ATOM 2569 C CA . LEU B 1 54 ? -12.995 54.263 54.177 1.00 21.07 54 LEU B CA 1
ATOM 2570 C C . LEU B 1 54 ? -13.704 54.602 52.867 1.00 21.94 54 LEU B C 1
ATOM 2571 O O . LEU B 1 54 ? -13.271 55.490 52.129 1.00 23.83 54 LEU B O 1
ATOM 2576 N N . GLY B 1 55 ? -14.798 53.892 52.588 1.00 21.38 55 GLY B N 1
ATOM 2577 C CA . GLY B 1 55 ? -15.559 54.132 51.374 1.00 20.68 55 GLY B CA 1
ATOM 2578 C C . GLY B 1 55 ? -16.441 55.361 51.517 1.00 22.29 55 GLY B C 1
ATOM 2579 O O . GLY B 1 55 ? -16.533 55.941 52.597 1.00 21.41 55 GLY B O 1
ATOM 2580 N N . THR B 1 56 ? -17.101 55.755 50.433 1.00 23.91 56 THR B N 1
ATOM 2581 C CA . THR B 1 56 ? -17.953 56.937 50.458 1.00 26.43 56 THR B CA 1
ATOM 2582 C C . THR B 1 56 ? -19.051 56.864 51.518 1.00 26.98 56 THR B C 1
ATOM 2583 O O . THR B 1 56 ? -19.419 57.884 52.100 1.00 27.59 56 THR B O 1
ATOM 2587 N N . ALA B 1 57 ? -19.551 55.658 51.782 1.00 28.09 57 ALA B N 1
ATOM 2588 C CA . ALA B 1 57 ? -20.601 55.466 52.779 1.00 28.50 57 ALA B CA 1
ATOM 2589 C C . ALA B 1 57 ? -20.044 55.589 54.199 1.00 27.80 57 ALA B C 1
ATOM 2590 O O . ALA B 1 57 ? -20.663 56.207 55.068 1.00 27.94 57 ALA B O 1
ATOM 2592 N N . GLN B 1 58 ? -18.877 55.002 54.438 1.00 25.54 58 GLN B N 1
ATOM 2593 C CA . GLN B 1 58 ? -18.262 55.083 55.759 1.00 23.50 58 GLN B CA 1
ATOM 2594 C C . GLN B 1 58 ? -17.830 56.520 56.062 1.00 21.51 58 GLN B C 1
ATOM 2595 O O . GLN B 1 58 ? -17.960 56.986 57.189 1.00 20.10 58 GLN B O 1
ATOM 2601 N N . ARG B 1 59 ? -17.322 57.216 55.049 1.00 21.90 59 ARG B N 1
ATOM 2602 C CA . ARG B 1 59 ? -16.892 58.602 55.214 1.00 21.15 59 ARG B CA 1
ATOM 2603 C C . ARG B 1 59 ? -18.068 59.477 55.632 1.00 22.36 59 ARG B C 1
ATOM 2604 O O . ARG B 1 59 ? -17.944 60.301 56.536 1.00 22.29 59 ARG B O 1
ATOM 2612 N N . GLU B 1 60 ? -19.214 59.288 54.981 1.00 22.81 60 GLU B N 1
ATOM 2613 C CA . GLU B 1 60 ? -20.402 60.066 55.314 1.00 24.66 60 GLU B CA 1
ATOM 2614 C C . GLU B 1 60 ? -20.856 59.764 56.738 1.00 22.10 60 GLU B C 1
ATOM 2615 O O . GLU B 1 60 ? -21.286 60.655 57.458 1.00 23.36 60 GLU B O 1
ATOM 2621 N N . ALA B 1 61 ? -20.773 58.500 57.132 1.00 21.94 61 ALA B N 1
ATOM 2622 C CA . ALA B 1 61 ? -21.163 58.101 58.481 1.00 22.74 61 ALA B CA 1
ATOM 2623 C C . ALA B 1 61 ? -20.274 58.787 59.526 1.00 22.50 61 ALA B C 1
ATOM 2624 O O . ALA B 1 61 ? -20.750 59.192 60.586 1.00 21.88 61 ALA B O 1
ATOM 2626 N N . VAL B 1 62 ? -18.983 58.919 59.218 1.00 22.26 62 VAL B N 1
ATOM 2627 C CA . VAL B 1 62 ? -18.036 59.557 60.134 1.00 21.56 62 VAL B CA 1
ATOM 2628 C C . VAL B 1 62 ? -18.353 61.041 60.303 1.00 21.79 62 VAL B C 1
ATOM 2629 O O . VAL B 1 62 ? -18.538 61.523 61.418 1.00 21.86 62 VAL B O 1
ATOM 2633 N N . VAL B 1 63 ? -18.403 61.760 59.189 1.00 22.28 63 VAL B N 1
ATOM 2634 C CA . VAL B 1 63 ? -18.702 63.179 59.222 1.00 23.76 63 VAL B CA 1
ATOM 2635 C C . VAL B 1 63 ? -20.055 63.421 59.904 1.00 25.45 63 VAL B C 1
ATOM 2636 O O . VAL B 1 63 ? -20.198 64.346 60.714 1.00 24.11 63 VAL B O 1
ATOM 2640 N N . ARG B 1 64 ? -21.044 62.587 59.591 1.00 26.40 64 ARG B N 1
ATOM 2641 C CA . ARG B 1 64 ? -22.362 62.734 60.211 1.00 28.79 64 ARG B CA 1
ATOM 2642 C C . ARG B 1 64 ? -22.254 62.643 61.728 1.00 28.00 64 ARG B C 1
ATOM 2643 O O . ARG B 1 64 ? -22.689 63.544 62.447 1.00 28.79 64 ARG B O 1
ATOM 2651 N N . ALA B 1 65 ? -21.670 61.547 62.203 1.00 27.10 65 ALA B N 1
ATOM 2652 C CA . ALA B 1 65 ? -21.502 61.314 63.630 1.00 26.27 65 ALA B CA 1
ATOM 2653 C C . ALA B 1 65 ? -20.779 62.460 64.332 1.00 26.07 65 ALA B C 1
ATOM 2654 O O . ALA B 1 65 ? -21.140 62.836 65.445 1.00 26.24 65 ALA B O 1
ATOM 2656 N N . THR B 1 66 ? -19.758 63.016 63.685 1.00 24.53 66 THR B N 1
ATOM 2657 C CA . THR B 1 66 ? -18.993 64.111 64.276 1.00 23.33 66 THR B CA 1
ATOM 2658 C C . THR B 1 66 ? -19.813 65.390 64.405 1.00 24.73 66 THR B C 1
ATOM 2659 O O . THR B 1 66 ? -19.782 66.060 65.442 1.00 24.37 66 THR B O 1
ATOM 2663 N N . ILE B 1 67 ? -20.540 65.730 63.347 1.00 24.50 67 ILE B N 1
ATOM 2664 C CA . ILE B 1 67 ? -21.349 66.942 63.338 1.00 26.69 67 ILE B CA 1
ATOM 2665 C C . ILE B 1 67 ? -22.444 66.875 64.399 1.00 26.44 67 ILE B C 1
ATOM 2666 O O . ILE B 1 67 ? -22.612 67.806 65.188 1.00 26.87 67 ILE B O 1
ATOM 2671 N N . GLU B 1 68 ? -23.174 65.766 64.423 1.00 28.22 68 GLU B N 1
ATOM 2672 C CA . GLU B 1 68 ? -24.246 65.580 65.393 1.00 29.23 68 GLU B CA 1
ATOM 2673 C C . GLU B 1 68 ? -23.706 65.775 66.801 1.00 29.24 68 GLU B C 1
ATOM 2674 O O . GLU B 1 68 ? -24.302 66.479 67.616 1.00 30.19 68 GLU B O 1
ATOM 2680 N N . ALA B 1 69 ? -22.567 65.148 67.078 1.00 28.67 69 ALA B N 1
ATOM 2681 C CA . ALA B 1 69 ? -21.951 65.229 68.396 1.00 28.12 69 ALA B CA 1
ATOM 2682 C C . ALA B 1 69 ? -21.506 66.641 68.760 1.00 27.98 69 ALA B C 1
ATOM 2683 O O . ALA B 1 69 ? -21.725 67.094 69.882 1.00 27.32 69 ALA B O 1
ATOM 2685 N N . ALA B 1 70 ? -20.896 67.340 67.808 1.00 27.75 70 ALA B N 1
ATOM 2686 C CA . ALA B 1 70 ? -20.402 68.693 68.057 1.00 28.21 70 ALA B CA 1
ATOM 2687 C C . ALA B 1 70 ? -21.494 69.693 68.424 1.00 28.78 70 ALA B C 1
ATOM 2688 O O . ALA B 1 70 ? -21.271 70.589 69.242 1.00 27.36 70 ALA B O 1
ATOM 2690 N N . GLN B 1 71 ? -22.667 69.544 67.814 1.00 29.38 71 GLN B N 1
ATOM 2691 C CA . GLN B 1 71 ? -23.782 70.444 68.081 1.00 30.40 71 GLN B CA 1
ATOM 2692 C C . GLN B 1 71 ? -23.379 71.905 67.919 1.00 30.88 71 GLN B C 1
ATOM 2693 O O . GLN B 1 71 ? -23.742 72.753 68.735 1.00 30.44 71 GLN B O 1
ATOM 2699 N N . ARG B 1 72 ? -22.618 72.186 66.864 1.00 29.88 72 ARG B N 1
ATOM 2700 C CA . ARG B 1 72 ? -22.166 73.539 66.560 1.00 29.40 72 ARG B CA 1
ATOM 2701 C C . ARG B 1 72 ? -21.361 74.202 67.678 1.00 27.57 72 ARG B C 1
ATOM 2702 O O . ARG B 1 72 ? -21.131 75.411 67.640 1.00 26.56 72 ARG B O 1
ATOM 2710 N N . ARG B 1 73 ? -20.929 73.427 68.666 1.00 26.74 73 ARG B N 1
ATOM 2711 C CA . ARG B 1 73 ? -20.160 73.991 69.775 1.00 26.14 73 ARG B CA 1
ATOM 2712 C C . ARG B 1 73 ? -18.779 74.466 69.314 1.00 25.97 73 ARG B C 1
ATOM 2713 O O . ARG B 1 73 ? -18.255 75.474 69.805 1.00 25.89 73 ARG B O 1
ATOM 2721 N N . VAL B 1 74 ? -18.205 73.732 68.364 1.00 23.29 74 VAL B N 1
ATOM 2722 C CA . VAL B 1 74 ? -16.908 74.058 67.780 1.00 22.42 74 VAL B CA 1
ATOM 2723 C C . VAL B 1 74 ? -17.033 73.754 66.296 1.00 20.87 74 VAL B C 1
ATOM 2724 O O . VAL B 1 74 ? -17.859 72.932 65.893 1.00 20.85 74 VAL B O 1
ATOM 2728 N N . PRO B 1 75 ? -16.224 74.413 65.458 1.00 21.73 75 PRO B N 1
ATOM 2729 C CA . PRO B 1 75 ? -16.341 74.125 64.029 1.00 20.81 75 PRO B CA 1
ATOM 2730 C C . PRO B 1 75 ? -15.873 72.717 63.683 1.00 20.46 75 PRO B C 1
ATOM 2731 O O . PRO B 1 75 ? -14.997 72.157 64.342 1.00 20.30 75 PRO B O 1
ATOM 2735 N N . VAL B 1 76 ? -16.495 72.138 62.665 1.00 19.62 76 VAL B N 1
ATOM 2736 C CA . VAL B 1 76 ? -16.133 70.809 62.208 1.00 20.66 76 VAL B CA 1
ATOM 2737 C C . VAL B 1 76 ? -15.614 70.980 60.789 1.00 21.35 76 VAL B C 1
ATOM 2738 O O . VAL B 1 76 ? -16.330 71.465 59.906 1.00 20.09 76 VAL B O 1
ATOM 2742 N N . VAL B 1 77 ? -14.355 70.607 60.584 1.00 20.42 77 VAL B N 1
ATOM 2743 C CA . VAL B 1 77 ? -13.729 70.711 59.276 1.00 19.45 77 VAL B CA 1
ATOM 2744 C C . VAL B 1 77 ? -13.577 69.299 58.744 1.00 19.44 77 VAL B C 1
ATOM 2745 O O . VAL B 1 77 ? -12.833 68.480 59.298 1.00 19.48 77 VAL B O 1
ATOM 2749 N N . ALA B 1 78 ? -14.312 69.022 57.673 1.00 18.64 78 ALA B N 1
ATOM 2750 C CA . ALA B 1 78 ? -14.322 67.702 57.068 1.00 19.19 78 ALA B CA 1
ATOM 2751 C C . ALA B 1 78 ? -13.269 67.515 55.985 1.00 19.07 78 ALA B C 1
ATOM 2752 O O . ALA B 1 78 ? -13.181 68.296 55.037 1.00 17.67 78 ALA B O 1
ATOM 2754 N N . GLY B 1 79 ? -12.476 66.463 56.138 1.00 18.51 79 GLY B N 1
ATOM 2755 C CA . GLY B 1 79 ? -11.458 66.168 55.156 1.00 18.09 79 GLY B CA 1
ATOM 2756 C C . GLY B 1 79 ? -12.090 65.599 53.902 1.00 19.14 79 GLY B C 1
ATOM 2757 O O . GLY B 1 79 ? -12.919 64.684 53.966 1.00 17.24 79 GLY B O 1
ATOM 2758 N N . VAL B 1 80 ? -11.730 66.174 52.761 1.00 16.68 80 VAL B N 1
ATOM 2759 C CA . VAL B 1 80 ? -12.223 65.712 51.470 1.00 18.24 80 VAL B CA 1
ATOM 2760 C C . VAL B 1 80 ? -10.987 65.299 50.681 1.00 17.50 80 VAL B C 1
ATOM 2761 O O . VAL B 1 80 ? -10.186 66.138 50.275 1.00 18.04 80 VAL B O 1
ATOM 2765 N N . ALA B 1 81 ? -10.826 63.993 50.504 1.00 17.45 81 ALA B N 1
ATOM 2766 C CA . ALA B 1 81 ? -9.683 63.443 49.793 1.00 16.82 81 ALA B CA 1
ATOM 2767 C C . ALA B 1 81 ? -10.141 62.628 48.594 1.00 18.36 81 ALA B C 1
ATOM 2768 O O . ALA B 1 81 ? -11.027 61.776 48.713 1.00 20.28 81 ALA B O 1
ATOM 2770 N N . SER B 1 82 ? -9.521 62.878 47.445 1.00 18.16 82 SER B N 1
ATOM 2771 C CA . SER B 1 82 ? -9.867 62.165 46.220 1.00 17.70 82 SER B CA 1
ATOM 2772 C C . SER B 1 82 ? -8.814 62.401 45.149 1.00 19.07 82 SER B C 1
ATOM 2773 O O . SER B 1 82 ? -7.955 63.277 45.288 1.00 17.09 82 SER B O 1
ATOM 2776 N N . THR B 1 83 ? -8.888 61.607 44.082 1.00 19.04 83 THR B N 1
ATOM 2777 C CA . THR B 1 83 ? -7.967 61.748 42.966 1.00 21.65 83 THR B CA 1
ATOM 2778 C C . THR B 1 83 ? -8.695 62.464 41.831 1.00 21.88 83 THR B C 1
ATOM 2779 O O . THR B 1 83 ? -8.066 62.908 40.869 1.00 22.23 83 THR B O 1
ATOM 2783 N N . SER B 1 84 ? -10.019 62.584 41.948 1.00 20.85 84 SER B N 1
ATOM 2784 C CA . SER B 1 84 ? -10.808 63.238 40.903 1.00 19.51 84 SER B CA 1
ATOM 2785 C C . SER B 1 84 ? -11.629 64.435 41.370 1.00 18.39 84 SER B C 1
ATOM 2786 O O . SER B 1 84 ? -12.105 64.483 42.501 1.00 18.97 84 SER B O 1
ATOM 2789 N N . VAL B 1 85 ? -11.792 65.401 40.472 1.00 17.76 85 VAL B N 1
ATOM 2790 C CA . VAL B 1 85 ? -12.562 66.604 40.756 1.00 19.86 85 VAL B CA 1
ATOM 2791 C C . VAL B 1 85 ? -14.016 66.255 41.071 1.00 20.57 85 VAL B C 1
ATOM 2792 O O . VAL B 1 85 ? -14.590 66.756 42.040 1.00 19.96 85 VAL B O 1
ATOM 2796 N N . ALA B 1 86 ? -14.603 65.389 40.250 1.00 20.97 86 ALA B N 1
ATOM 2797 C CA . ALA B 1 86 ? -15.995 64.986 40.428 1.00 23.50 86 ALA B CA 1
ATOM 2798 C C . ALA B 1 86 ? -16.238 64.389 41.809 1.00 23.31 86 ALA B C 1
ATOM 2799 O O . ALA B 1 86 ? -17.185 64.767 42.509 1.00 23.53 86 ALA B O 1
ATOM 2801 N N . ASP B 1 87 ? -15.383 63.452 42.202 1.00 22.34 87 ASP B N 1
ATOM 2802 C CA . ASP B 1 87 ? -15.533 62.815 43.501 1.00 21.57 87 ASP B CA 1
ATOM 2803 C C . ASP B 1 87 ? -15.321 63.813 44.633 1.00 21.37 87 ASP B C 1
ATOM 2804 O O . ASP B 1 87 ? -16.084 63.832 45.599 1.00 20.77 87 ASP B O 1
ATOM 2809 N N . ALA B 1 88 ? -14.296 64.651 44.510 1.00 18.56 88 ALA B N 1
ATOM 2810 C CA . ALA B 1 88 ? -14.016 65.635 45.551 1.00 18.49 88 ALA B CA 1
ATOM 2811 C C . ALA B 1 88 ? -15.173 66.618 45.686 1.00 19.52 88 ALA B C 1
ATOM 2812 O O . ALA B 1 88 ? -15.593 66.950 46.798 1.00 18.14 88 ALA B O 1
ATOM 2814 N N . VAL B 1 89 ? -15.685 67.090 44.551 1.00 19.82 89 VAL B N 1
ATOM 2815 C CA . VAL B 1 89 ? -16.802 68.028 44.564 1.00 20.21 89 VAL B CA 1
ATOM 2816 C C . VAL B 1 89 ? -18.011 67.391 45.249 1.00 20.78 89 VAL B C 1
ATOM 2817 O O . VAL B 1 89 ? -18.666 68.027 46.076 1.00 23.33 89 VAL B O 1
ATOM 2821 N N . ALA B 1 90 ? -18.291 66.133 44.919 1.00 20.78 90 ALA B N 1
ATOM 2822 C CA . ALA B 1 90 ? -19.418 65.418 45.518 1.00 20.54 90 ALA B CA 1
ATOM 2823 C C . ALA B 1 90 ? -19.257 65.299 47.037 1.00 20.37 90 ALA B C 1
ATOM 2824 O O . ALA B 1 90 ? -20.218 65.466 47.786 1.00 20.02 90 ALA B O 1
ATOM 2826 N N . GLN B 1 91 ? -18.040 65.016 47.495 1.00 20.71 91 GLN B N 1
ATOM 2827 C CA . GLN B 1 91 ? -17.789 64.901 48.930 1.00 20.91 91 GLN B CA 1
ATOM 2828 C C . GLN B 1 91 ? -18.010 66.221 49.644 1.00 21.89 91 GLN B C 1
ATOM 2829 O O . GLN B 1 91 ? -18.728 66.284 50.646 1.00 22.53 91 GLN B O 1
ATOM 2835 N N . ALA B 1 92 ? -17.380 67.271 49.127 1.00 22.28 92 ALA B N 1
ATOM 2836 C CA . ALA B 1 92 ? -17.483 68.594 49.724 1.00 22.94 92 ALA B CA 1
ATOM 2837 C C . ALA B 1 92 ? -18.926 69.071 49.857 1.00 24.12 92 ALA B C 1
ATOM 2838 O O . ALA B 1 92 ? -19.332 69.536 50.926 1.00 25.51 92 ALA B O 1
ATOM 2840 N N . LYS B 1 93 ? -19.694 68.963 48.775 1.00 24.31 93 LYS B N 1
ATOM 2841 C CA . LYS B 1 93 ? -21.093 69.396 48.793 1.00 24.55 93 LYS B CA 1
ATOM 2842 C C . LYS B 1 93 ? -21.888 68.578 49.807 1.00 24.01 93 LYS B C 1
ATOM 2843 O O . LYS B 1 93 ? -22.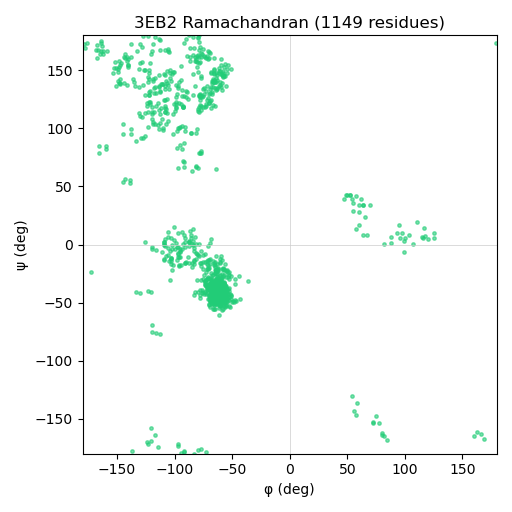771 69.101 50.485 1.00 26.45 93 LYS B O 1
ATOM 2849 N N . LEU B 1 94 ? -21.560 67.296 49.914 1.00 24.50 94 LEU B N 1
ATOM 2850 C CA . LEU B 1 94 ? -22.227 66.403 50.855 1.00 24.15 94 LEU B CA 1
ATOM 2851 C C . LEU B 1 94 ? -21.961 66.787 52.312 1.00 24.76 94 LEU B C 1
ATOM 2852 O O . LEU B 1 94 ? -22.889 66.871 53.115 1.00 25.78 94 LEU B O 1
ATOM 2857 N N . TYR B 1 95 ? -20.697 67.018 52.657 1.00 23.14 95 TYR B N 1
ATOM 2858 C CA . TYR B 1 95 ? -20.351 67.373 54.029 1.00 23.07 95 TYR B CA 1
ATOM 2859 C C . TYR B 1 95 ? -20.870 68.755 54.383 1.00 23.69 95 TYR B C 1
ATOM 2860 O O . TYR B 1 95 ? -21.218 69.025 55.538 1.00 24.54 95 TYR B O 1
ATOM 2869 N N . GLU B 1 96 ? -20.922 69.636 53.392 1.00 24.77 96 GLU B N 1
ATOM 2870 C CA . GLU B 1 96 ? -21.439 70.973 53.632 1.00 26.60 96 GLU B CA 1
ATOM 2871 C C . GLU B 1 96 ? -22.924 70.844 53.968 1.00 28.06 96 GLU B C 1
ATOM 2872 O O . GLU B 1 96 ? -23.431 71.514 54.877 1.00 28.04 96 GLU B O 1
ATOM 2878 N N . LYS B 1 97 ? -23.609 69.966 53.239 1.00 29.85 97 LYS B N 1
ATOM 2879 C CA . LYS B 1 97 ? -25.040 69.733 53.444 1.00 30.77 97 LYS B CA 1
ATOM 2880 C C . LYS B 1 97 ? -25.274 69.124 54.823 1.00 29.83 97 LYS B C 1
ATOM 2881 O O . LYS B 1 97 ? -26.197 69.521 55.532 1.00 29.69 97 LYS B O 1
ATOM 2887 N N . LEU B 1 98 ? -24.430 68.168 55.202 1.00 28.20 98 LEU B N 1
ATOM 2888 C CA . LEU B 1 98 ? -24.550 67.505 56.494 1.00 27.06 98 LEU B CA 1
ATOM 2889 C C . LEU B 1 98 ? -24.356 68.448 57.680 1.00 27.26 98 LEU B C 1
ATOM 2890 O O . LEU B 1 98 ? -24.814 68.159 58.789 1.00 27.21 98 LEU B O 1
ATOM 2895 N N . GLY B 1 99 ? -23.671 69.566 57.454 1.00 28.07 99 GLY B N 1
ATOM 2896 C CA . GLY B 1 99 ? -23.450 70.522 58.527 1.00 27.50 99 GLY B CA 1
ATOM 2897 C C . GLY B 1 99 ? -22.010 70.922 58.806 1.00 27.59 99 GLY B C 1
ATOM 2898 O O . GLY B 1 99 ? -21.739 71.583 59.808 1.00 28.31 99 GLY B O 1
ATOM 2899 N N . ALA B 1 100 ? -21.082 70.544 57.931 1.00 25.49 100 ALA B N 1
ATOM 2900 C CA . ALA B 1 100 ? -19.679 70.892 58.132 1.00 22.43 100 ALA B CA 1
ATOM 2901 C C . ALA B 1 100 ? -19.449 72.398 58.048 1.00 22.81 100 ALA B C 1
ATOM 2902 O O . ALA B 1 100 ? -20.112 73.098 57.271 1.00 22.64 100 ALA B O 1
ATOM 2904 N N . ASP B 1 101 ? -18.491 72.886 58.837 1.00 20.17 101 ASP B N 1
ATOM 2905 C CA . ASP B 1 101 ? -18.155 74.307 58.876 1.00 20.16 101 ASP B CA 1
ATOM 2906 C C . ASP B 1 101 ? -16.992 74.679 57.966 1.00 19.99 101 ASP B C 1
ATOM 2907 O O . ASP B 1 101 ? -16.714 75.860 57.743 1.00 19.89 101 ASP B O 1
ATOM 2912 N N . GLY B 1 102 ? -16.306 73.669 57.447 1.00 19.62 102 GLY B N 1
ATOM 2913 C CA . GLY B 1 102 ? -15.181 73.919 56.568 1.00 19.40 102 GLY B CA 1
ATOM 2914 C C . GLY B 1 102 ? -14.767 72.635 55.891 1.00 18.14 102 GLY B C 1
ATOM 2915 O O . GLY B 1 102 ? -15.214 71.554 56.281 1.00 18.26 102 GLY B O 1
ATOM 2916 N N . ILE B 1 103 ? -13.924 72.749 54.874 1.00 18.13 103 ILE B N 1
ATOM 2917 C CA . ILE B 1 103 ? -13.445 71.581 54.146 1.00 17.18 103 ILE B CA 1
ATOM 2918 C C . ILE B 1 103 ? -11.915 71.554 54.118 1.00 17.62 103 ILE B C 1
ATOM 2919 O O . ILE B 1 103 ? -11.272 72.549 53.775 1.00 17.58 103 ILE B O 1
ATOM 2924 N N . LEU B 1 104 ? -11.336 70.422 54.503 1.00 16.04 104 LEU B N 1
ATOM 2925 C CA . LEU B 1 104 ? -9.889 70.259 54.452 1.00 14.75 104 LEU B CA 1
ATOM 2926 C C . LEU B 1 104 ? -9.683 69.559 53.105 1.00 15.74 104 LEU B C 1
ATOM 2927 O O . LEU B 1 104 ? -9.923 68.358 52.983 1.00 14.88 104 LEU B O 1
ATOM 2932 N N . ALA B 1 105 ? -9.271 70.316 52.093 1.00 13.71 105 ALA B N 1
ATOM 2933 C CA . ALA B 1 105 ? -9.077 69.773 50.752 1.00 16.80 105 ALA B CA 1
ATOM 2934 C C . ALA B 1 105 ? -7.762 69.031 50.584 1.00 15.97 105 ALA B C 1
ATOM 2935 O O . ALA B 1 105 ? -6.687 69.626 50.657 1.00 14.92 105 ALA B O 1
ATOM 2937 N N . ILE B 1 106 ? -7.863 67.730 50.344 1.00 15.66 106 ILE B N 1
ATOM 2938 C CA . ILE B 1 106 ? -6.693 66.883 50.170 1.00 14.81 106 ILE B CA 1
ATOM 2939 C C . ILE B 1 106 ? -6.623 66.340 48.751 1.00 16.78 106 ILE B C 1
ATOM 2940 O O . ILE B 1 106 ? -7.554 65.681 48.296 1.00 16.23 106 ILE B O 1
ATOM 2945 N N . LEU B 1 107 ? -5.527 66.617 48.048 1.00 16.78 107 LEU B N 1
ATOM 2946 C CA . LEU B 1 107 ? -5.377 66.110 46.690 1.00 17.70 107 LEU B CA 1
ATOM 2947 C C . LEU B 1 107 ? -4.563 64.828 46.664 1.00 19.69 107 LEU B C 1
ATOM 2948 O O . LEU B 1 107 ? -3.420 64.796 47.120 1.00 19.28 107 LEU B O 1
ATOM 2953 N N . GLU B 1 108 ? -5.165 63.767 46.145 1.00 20.76 108 GLU B N 1
ATOM 2954 C CA . GLU B 1 108 ? -4.474 62.495 46.013 1.00 23.13 108 GLU B CA 1
ATOM 2955 C C . GLU B 1 108 ? -4.193 62.369 44.525 1.00 23.34 108 GLU B C 1
ATOM 2956 O O . GLU B 1 108 ? -5.041 62.710 43.704 1.00 25.56 108 GLU B O 1
ATOM 2962 N N . ALA B 1 109 ? -3.007 61.900 44.167 1.00 22.04 109 ALA B N 1
ATOM 2963 C CA . ALA B 1 109 ? -2.687 61.776 42.754 1.00 20.73 109 ALA B CA 1
ATOM 2964 C C . ALA B 1 109 ? -2.178 60.393 42.410 1.00 20.45 109 ALA B C 1
ATOM 2965 O O . ALA B 1 109 ? -1.696 59.660 43.275 1.00 21.11 109 ALA B O 1
ATOM 2967 N N . TYR B 1 110 ? -2.318 60.038 41.139 1.00 18.97 110 TYR B N 1
ATOM 2968 C CA . TYR B 1 110 ? -1.841 58.765 40.636 1.00 18.40 110 TYR B CA 1
ATOM 2969 C C . TYR B 1 110 ? -0.834 59.160 39.562 1.00 18.49 110 TYR B C 1
ATOM 2970 O O . TYR B 1 110 ? 0.368 58.968 39.725 1.00 19.82 110 TYR B O 1
ATOM 2979 N N . PHE B 1 111 ? -1.329 59.717 38.463 1.00 19.23 111 PHE B N 1
ATOM 2980 C CA . PHE B 1 111 ? -0.451 60.187 37.398 1.00 19.10 111 PHE B CA 1
ATOM 2981 C C . PHE B 1 111 ? -0.009 61.592 37.812 1.00 19.80 111 PHE B C 1
ATOM 2982 O O . PHE B 1 111 ? -0.759 62.320 38.465 1.00 20.25 111 PHE B O 1
ATOM 2990 N N . PRO B 1 112 ? 1.220 61.985 37.458 1.00 20.55 112 PRO B N 1
ATOM 2991 C CA . PRO B 1 112 ? 1.663 63.331 37.836 1.00 21.26 112 PRO B CA 1
ATOM 2992 C C . PRO B 1 112 ? 0.776 64.408 37.211 1.00 20.17 112 PRO B C 1
ATOM 2993 O O . PRO B 1 112 ? 0.218 64.219 36.130 1.00 18.83 112 PRO B O 1
ATOM 2997 N N . LEU B 1 113 ? 0.636 65.526 37.913 1.00 19.17 113 LEU B N 1
ATOM 2998 C CA . LEU B 1 113 ? -0.183 66.637 37.452 1.00 19.06 113 LEU B CA 1
ATOM 2999 C C . LEU B 1 113 ? 0.671 67.892 37.382 1.00 21.30 113 LEU B C 1
ATOM 3000 O O . LEU B 1 113 ? 1.563 68.083 38.213 1.00 19.07 113 LEU B O 1
ATOM 3005 N N . LYS B 1 114 ? 0.407 68.737 36.388 1.00 20.43 114 LYS B N 1
ATOM 3006 C CA . LYS B 1 114 ? 1.133 69.992 36.270 1.00 21.79 114 LYS B CA 1
ATOM 3007 C C . LYS B 1 114 ? 0.410 70.971 37.200 1.00 20.43 114 LYS B C 1
ATOM 3008 O O . LYS B 1 114 ? -0.734 70.724 37.586 1.00 19.15 114 LYS B O 1
ATOM 3014 N N . ASP B 1 115 ? 1.064 72.075 37.551 1.00 19.55 115 ASP B N 1
ATOM 3015 C CA . ASP B 1 115 ? 0.479 73.051 38.467 1.00 19.69 115 ASP B CA 1
ATOM 3016 C C . ASP B 1 115 ? -0.913 73.534 38.112 1.00 19.44 115 ASP B C 1
ATOM 3017 O O . ASP B 1 115 ? -1.763 73.664 38.992 1.00 20.45 115 ASP B O 1
ATOM 3022 N N . ALA B 1 116 ? -1.152 73.806 36.833 1.00 18.49 116 ALA B N 1
ATOM 3023 C CA . ALA B 1 116 ? -2.465 74.281 36.406 1.00 17.47 116 ALA B CA 1
ATOM 3024 C C . ALA B 1 116 ? -3.548 73.271 36.767 1.00 17.89 116 ALA B C 1
ATOM 3025 O O . ALA B 1 116 ? -4.650 73.647 37.164 1.00 18.96 116 ALA B O 1
ATOM 3027 N N . GLN B 1 117 ? -3.240 71.987 36.620 1.00 16.55 117 GLN B N 1
ATOM 3028 C CA . GLN B 1 117 ? -4.212 70.947 36.935 1.00 17.43 117 GLN B CA 1
ATOM 3029 C C . GLN B 1 117 ? -4.395 70.829 38.439 1.00 18.05 117 GLN B C 1
ATOM 3030 O O . GLN B 1 117 ? -5.515 70.689 38.928 1.00 17.52 117 GLN B O 1
ATOM 3036 N N . ILE B 1 118 ? -3.286 70.885 39.168 1.00 18.53 118 ILE B N 1
ATOM 3037 C CA . ILE B 1 118 ? -3.335 70.816 40.621 1.00 20.17 118 ILE B CA 1
ATOM 3038 C C . ILE B 1 118 ? -4.202 71.963 41.115 1.00 20.86 118 ILE B C 1
ATOM 3039 O O . ILE B 1 118 ? -5.071 71.777 41.963 1.00 20.90 118 ILE B O 1
ATOM 3044 N N . GLU B 1 119 ? -3.976 73.148 40.557 1.00 21.08 119 GLU B N 1
ATOM 3045 C CA . GLU B 1 119 ? -4.739 74.332 40.936 1.00 21.66 119 GLU B CA 1
ATOM 3046 C C . GLU B 1 119 ? -6.225 74.175 40.612 1.00 21.02 119 GLU B C 1
ATOM 3047 O O . GLU B 1 119 ? -7.080 74.593 41.387 1.00 21.33 119 GLU B O 1
ATOM 3053 N N . SER B 1 120 ? -6.532 73.563 39.469 1.00 20.07 120 SER B N 1
ATOM 3054 C CA . SER B 1 120 ? -7.924 73.377 39.061 1.00 19.25 120 SER B CA 1
ATOM 3055 C C . SER B 1 120 ? -8.683 72.504 40.052 1.00 19.15 120 SER B C 1
ATOM 3056 O O . SER B 1 120 ? -9.868 72.720 40.307 1.00 18.92 120 SER B O 1
ATOM 3059 N N . TYR B 1 121 ? -7.992 71.524 40.624 1.00 18.36 121 TYR B N 1
ATOM 3060 C CA . TYR B 1 121 ? -8.606 70.624 41.588 1.00 17.54 121 TYR B CA 1
ATOM 3061 C C . TYR B 1 121 ? -9.127 71.374 42.805 1.00 18.77 121 TYR B C 1
ATOM 3062 O O . TYR B 1 121 ? -10.290 71.228 43.184 1.00 18.74 121 TYR B O 1
ATOM 3071 N N . PHE B 1 122 ? -8.254 72.165 43.421 1.00 17.24 122 PHE B N 1
ATOM 3072 C CA . PHE B 1 122 ? -8.618 72.920 44.604 1.00 16.38 122 PHE B CA 1
ATOM 3073 C C . PHE B 1 122 ? -9.679 73.986 44.344 1.00 17.29 122 PHE B C 1
ATOM 3074 O O . PHE B 1 122 ? -10.557 74.187 45.176 1.00 17.15 122 PHE B O 1
ATOM 3082 N N . ARG B 1 123 ? -9.606 74.658 43.198 1.00 17.63 123 ARG B N 1
ATOM 3083 C CA . ARG B 1 123 ? -10.593 75.684 42.872 1.00 19.81 123 ARG B CA 1
ATOM 3084 C C . ARG B 1 123 ? -11.964 75.055 42.653 1.00 18.17 123 ARG B C 1
ATOM 3085 O O . ARG B 1 123 ? -12.985 75.666 42.956 1.00 21.73 123 ARG B O 1
ATOM 3093 N N . ALA B 1 124 ? -11.988 73.835 42.127 1.00 18.91 124 ALA B N 1
ATOM 3094 C CA . ALA B 1 124 ? -13.249 73.132 41.886 1.00 19.48 124 ALA B CA 1
ATOM 3095 C C . ALA B 1 124 ? -13.981 72.895 43.209 1.00 20.94 124 ALA B C 1
ATOM 3096 O O . ALA B 1 124 ? -15.203 73.058 43.296 1.00 19.09 124 ALA B O 1
ATOM 3098 N N . ILE B 1 125 ? -13.224 72.501 44.232 1.00 18.80 125 ILE B N 1
ATOM 3099 C CA . ILE B 1 125 ? -13.786 72.251 45.554 1.00 18.18 125 ILE B CA 1
ATOM 3100 C C . ILE B 1 125 ? -14.264 73.556 46.185 1.00 20.34 125 ILE B C 1
ATOM 3101 O O . ILE B 1 125 ? -15.376 73.623 46.712 1.00 20.41 125 ILE B O 1
ATOM 3106 N N . ALA B 1 126 ? -13.419 74.585 46.131 1.00 19.63 126 ALA B N 1
ATOM 3107 C CA . ALA B 1 126 ? -13.752 75.881 46.705 1.00 22.11 126 ALA B CA 1
ATOM 3108 C C . ALA B 1 126 ? -14.982 76.456 46.025 1.00 23.84 126 ALA B C 1
ATOM 3109 O O . ALA B 1 126 ? -15.822 77.071 46.682 1.00 24.44 126 ALA B O 1
ATOM 3111 N N . ASP B 1 127 ? -15.088 76.262 44.711 1.00 23.02 127 ASP B N 1
ATOM 3112 C CA . ASP B 1 127 ? -16.241 76.775 43.975 1.00 24.79 127 ASP B CA 1
ATOM 3113 C C . ASP B 1 127 ? -17.513 75.980 44.251 1.00 24.28 127 ASP B C 1
ATOM 3114 O O . ASP B 1 127 ? -18.612 76.507 44.101 1.00 25.30 127 ASP B O 1
ATOM 3119 N N . ALA B 1 128 ? -17.364 74.725 44.670 1.00 22.96 128 ALA B N 1
ATOM 3120 C CA . ALA B 1 128 ? -18.514 73.864 44.941 1.00 23.93 128 ALA B CA 1
ATOM 3121 C C . ALA B 1 128 ? -19.240 74.128 46.260 1.00 25.13 128 ALA B C 1
ATOM 3122 O O . ALA B 1 128 ? -20.388 73.711 46.433 1.00 26.79 128 ALA B O 1
ATOM 3124 N N . VAL B 1 129 ? -18.586 74.814 47.190 1.00 25.97 129 VAL B N 1
ATOM 3125 C CA . VAL B 1 129 ? -19.205 75.104 48.480 1.00 26.63 129 VAL B CA 1
ATOM 3126 C C . VAL B 1 129 ? -19.111 76.580 48.858 1.00 27.98 129 VAL B C 1
ATOM 3127 O O . VAL B 1 129 ? -18.442 77.371 48.184 1.00 26.45 129 VAL B O 1
ATOM 3131 N N . GLU B 1 130 ? -19.790 76.940 49.944 1.00 28.64 130 GLU B N 1
ATOM 3132 C CA . GLU B 1 130 ? -19.771 78.305 50.443 1.00 30.26 130 GLU B CA 1
ATOM 3133 C C . GLU B 1 130 ? -18.982 78.399 51.745 1.00 29.74 130 GLU B C 1
ATOM 3134 O O . GLU B 1 130 ? -18.650 79.496 52.191 1.00 32.58 130 GLU B O 1
ATOM 3140 N N . ILE B 1 131 ? -18.680 77.253 52.353 1.00 26.79 131 ILE B N 1
ATOM 3141 C CA . ILE B 1 131 ? -17.905 77.236 53.595 1.00 24.08 131 ILE B CA 1
ATOM 3142 C C . ILE B 1 131 ? -16.412 77.355 53.266 1.00 22.43 131 ILE B C 1
ATOM 3143 O O . ILE B 1 131 ? -15.995 77.073 52.139 1.00 20.95 131 ILE B O 1
ATOM 3148 N N . PRO B 1 132 ? -15.591 77.775 54.247 1.00 21.76 132 PRO B N 1
ATOM 3149 C CA . PRO B 1 132 ? -14.149 77.928 54.036 1.00 22.73 132 PRO B CA 1
ATOM 3150 C C . PRO B 1 132 ? -13.460 76.623 53.664 1.00 21.79 132 PRO B C 1
ATOM 3151 O O . PRO B 1 132 ? -13.910 75.534 54.034 1.00 23.30 132 PRO B O 1
ATOM 3155 N N . VAL B 1 133 ? -12.365 76.749 52.927 1.00 21.41 133 VAL B N 1
ATOM 3156 C CA . VAL B 1 133 ? -11.575 75.599 52.520 1.00 18.93 133 VAL B CA 1
ATOM 3157 C C . VAL B 1 133 ? -10.178 75.698 53.121 1.00 19.14 133 VAL B C 1
ATOM 3158 O O . VAL B 1 133 ? -9.566 76.771 53.121 1.00 16.92 133 VAL B O 1
ATOM 3162 N N . VAL B 1 134 ? -9.692 74.581 53.656 1.00 17.83 134 VAL B N 1
ATOM 3163 C CA . VAL B 1 134 ? -8.348 74.514 54.210 1.00 16.88 134 VAL B CA 1
ATOM 3164 C C . VAL B 1 134 ? -7.554 73.667 53.213 1.00 16.29 134 VAL B C 1
ATOM 3165 O O . VAL B 1 134 ? -7.906 72.518 52.959 1.00 15.65 134 VAL B O 1
ATOM 3169 N N . ILE B 1 135 ? -6.510 74.242 52.629 1.00 15.62 135 ILE B N 1
ATOM 3170 C CA . ILE B 1 135 ? -5.670 73.513 51.674 1.00 17.31 135 ILE B CA 1
ATOM 3171 C C . ILE B 1 135 ? -4.722 72.588 52.431 1.00 17.68 135 ILE B C 1
ATOM 3172 O O . ILE B 1 135 ? -4.015 73.039 53.334 1.00 17.56 135 ILE B O 1
ATOM 3177 N N . TYR B 1 136 ? -4.701 71.307 52.073 1.00 15.65 136 TYR B N 1
ATOM 3178 C CA . TYR B 1 136 ? -3.799 70.362 52.730 1.00 16.39 136 TYR B CA 1
ATOM 3179 C C . TYR B 1 136 ? -2.540 70.208 51.894 1.00 16.14 136 TYR B C 1
ATOM 3180 O O . TYR B 1 136 ? -2.607 70.131 50.663 1.00 17.10 136 TYR B O 1
ATOM 3189 N N . THR B 1 137 ? -1.394 70.137 52.560 1.00 15.50 137 THR B N 1
ATOM 3190 C CA . THR B 1 137 ? -0.131 69.985 51.850 1.00 15.60 137 THR B CA 1
ATOM 3191 C C . THR B 1 137 ? 0.900 69.209 52.661 1.00 16.74 137 THR B C 1
ATOM 3192 O O . THR B 1 137 ? 0.987 69.354 53.878 1.00 18.24 137 THR B O 1
ATOM 3196 N N . ASN B 1 138 ? 1.653 68.361 51.969 1.00 16.52 138 ASN B N 1
ATOM 3197 C CA . ASN B 1 138 ? 2.725 67.571 52.570 1.00 15.69 138 ASN B CA 1
ATOM 3198 C C . ASN B 1 138 ? 3.556 67.016 51.429 1.00 16.45 138 ASN B C 1
ATOM 3199 O O . ASN B 1 138 ? 3.411 65.855 51.046 1.00 15.18 138 ASN B O 1
ATOM 3204 N N . PRO B 1 139 ? 4.436 67.853 50.862 1.00 17.71 139 PRO B N 1
ATOM 3205 C CA . PRO B 1 139 ? 5.285 67.424 49.752 1.00 16.54 139 PRO B CA 1
ATOM 3206 C C . PRO B 1 139 ? 6.215 66.252 50.035 1.00 17.69 139 PRO B C 1
ATOM 3207 O O . PRO B 1 139 ? 6.811 65.714 49.112 1.00 17.91 139 PRO B O 1
ATOM 3211 N N . GLN B 1 140 ? 6.333 65.848 51.296 1.00 18.55 140 GLN B N 1
ATOM 3212 C CA . GLN B 1 140 ? 7.206 64.730 51.637 1.00 20.38 140 GLN B CA 1
ATOM 3213 C C . GLN B 1 140 ? 6.503 63.382 51.455 1.00 20.54 140 GLN B C 1
ATOM 3214 O O . GLN B 1 140 ? 7.160 62.343 51.396 1.00 21.03 140 GLN B O 1
ATOM 3220 N N . PHE B 1 141 ? 5.175 63.401 51.353 1.00 19.08 141 PHE B N 1
ATOM 3221 C CA . PHE B 1 141 ? 4.399 62.165 51.199 1.00 19.41 141 PHE B CA 1
ATOM 3222 C C . PHE B 1 141 ? 3.514 62.145 49.953 1.00 20.73 141 PHE B C 1
ATOM 3223 O O . PHE B 1 141 ? 3.390 61.115 49.288 1.00 19.99 141 PHE B O 1
ATOM 3231 N N . GLN B 1 142 ? 2.892 63.285 49.654 1.00 19.86 142 GLN B N 1
ATOM 3232 C CA . GLN B 1 142 ? 1.984 63.408 48.506 1.00 20.56 142 GLN B CA 1
ATOM 3233 C C . GLN B 1 142 ? 2.712 63.290 47.167 1.00 20.89 142 GLN B C 1
ATOM 3234 O O . GLN B 1 142 ? 3.813 63.811 47.010 1.00 18.78 142 GLN B O 1
ATOM 3240 N N . ARG B 1 143 ? 2.097 62.611 46.200 1.00 20.95 143 ARG B N 1
ATOM 3241 C CA . ARG B 1 143 ? 2.711 62.469 44.880 1.00 20.89 143 ARG B CA 1
ATOM 3242 C C . ARG B 1 143 ? 2.655 63.793 44.113 1.00 22.48 143 ARG B C 1
ATOM 3243 O O . ARG B 1 143 ? 3.569 64.117 43.360 1.00 21.85 143 ARG B O 1
ATOM 3251 N N . SER B 1 144 ? 1.576 64.547 44.304 1.00 23.17 144 SER B N 1
ATOM 3252 C CA . SER B 1 144 ? 1.405 65.844 43.647 1.00 24.77 144 SER B CA 1
ATOM 3253 C C . SER B 1 144 ? 1.074 66.879 44.708 1.00 25.74 144 SER B C 1
ATOM 3254 O O . SER B 1 144 ? -0.013 66.850 45.285 1.00 26.91 144 SER B O 1
ATOM 3257 N N . ASP B 1 145 ? 2.004 67.788 44.978 1.00 26.87 145 ASP B N 1
ATOM 3258 C CA . ASP B 1 145 ? 1.743 68.807 45.984 1.00 26.99 145 ASP B CA 1
ATOM 3259 C C . ASP B 1 145 ? 1.737 70.230 45.419 1.00 26.24 145 ASP B C 1
ATOM 3260 O O . ASP B 1 145 ? 1.660 70.431 44.205 1.00 26.08 145 ASP B O 1
ATOM 3265 N N . LEU B 1 146 ? 1.840 71.215 46.307 1.00 23.77 146 LEU B N 1
ATOM 3266 C CA . LEU B 1 146 ? 1.792 72.609 45.897 1.00 22.65 146 LEU B CA 1
ATOM 3267 C C . LEU B 1 146 ? 3.064 73.436 46.071 1.00 21.58 146 LEU B C 1
ATOM 3268 O O . LEU B 1 146 ? 3.730 73.357 47.097 1.00 20.98 146 LEU B O 1
ATOM 3273 N N . THR B 1 147 ? 3.390 74.232 45.057 1.00 20.65 147 THR B N 1
ATOM 3274 C CA . THR B 1 147 ? 4.548 75.114 45.120 1.00 20.60 147 THR B CA 1
ATOM 3275 C C . THR B 1 147 ? 4.017 76.385 45.785 1.00 21.06 147 THR B C 1
ATOM 3276 O O . THR B 1 147 ? 2.807 76.548 45.931 1.00 18.84 147 THR B O 1
ATOM 3280 N N . LEU B 1 148 ? 4.908 77.292 46.171 1.00 20.60 148 LEU B N 1
ATOM 3281 C CA . LEU B 1 148 ? 4.480 78.536 46.798 1.00 21.02 148 LEU B CA 1
ATOM 3282 C C . LEU B 1 148 ? 3.686 79.417 45.839 1.00 21.12 148 LEU B C 1
ATOM 3283 O O . LEU B 1 148 ? 2.796 80.158 46.269 1.00 22.05 148 LEU B O 1
ATOM 3288 N N . ASP B 1 149 ? 4.002 79.351 44.546 1.00 19.75 149 ASP B N 1
ATOM 3289 C CA . ASP B 1 149 ? 3.272 80.161 43.575 1.00 20.70 149 ASP B CA 1
ATOM 3290 C C . ASP B 1 149 ? 1.835 79.672 43.441 1.00 19.68 149 ASP B C 1
ATOM 3291 O O . ASP B 1 149 ? 0.908 80.475 43.358 1.00 21.12 149 ASP B O 1
ATOM 3296 N N . VAL B 1 150 ? 1.651 78.354 43.412 1.00 19.19 150 VAL B N 1
ATOM 3297 C CA . VAL B 1 150 ? 0.315 77.792 43.301 1.00 17.93 150 VAL B CA 1
ATOM 3298 C C . VAL B 1 150 ? -0.454 78.130 44.573 1.00 17.80 150 VAL B C 1
ATOM 3299 O O . VAL B 1 150 ? -1.622 78.496 44.524 1.00 18.19 150 VAL B O 1
ATOM 3303 N N . ILE B 1 151 ? 0.210 78.010 45.713 1.00 17.18 151 ILE B N 1
ATOM 3304 C CA . ILE B 1 151 ? -0.426 78.330 46.983 1.00 17.73 151 ILE B CA 1
ATOM 3305 C C . ILE B 1 151 ? -0.857 79.797 46.967 1.00 17.50 151 ILE B C 1
ATOM 3306 O O . ILE B 1 151 ? -1.971 80.130 47.357 1.00 19.02 151 ILE B O 1
ATOM 3311 N N . ALA B 1 152 ? 0.021 80.673 46.498 1.00 17.93 152 ALA B N 1
ATOM 3312 C CA . ALA B 1 152 ? -0.309 82.093 46.435 1.00 19.21 152 ALA B CA 1
ATOM 3313 C C . ALA B 1 152 ? -1.508 82.351 45.503 1.00 20.21 152 ALA B C 1
ATOM 3314 O O . ALA B 1 152 ? -2.389 83.151 45.830 1.00 20.55 152 ALA B O 1
ATOM 3316 N N . ARG B 1 153 ? -1.559 81.671 44.357 1.00 20.17 153 ARG B N 1
ATOM 3317 C CA . ARG B 1 153 ? -2.676 81.876 43.428 1.00 21.59 153 ARG B CA 1
ATOM 3318 C C . ARG B 1 153 ? -3.976 81.376 44.049 1.00 21.22 153 ARG B C 1
ATOM 3319 O O . ARG B 1 153 ? -5.018 82.017 43.939 1.00 21.42 153 ARG B O 1
ATOM 3327 N N . LEU B 1 154 ? -3.905 80.225 44.710 1.00 18.83 154 LEU B N 1
ATOM 3328 C CA . LEU B 1 154 ? -5.074 79.650 45.355 1.00 16.44 154 LEU B CA 1
ATOM 3329 C C . LEU B 1 154 ? -5.628 80.532 46.470 1.00 18.01 154 LEU B C 1
ATOM 3330 O O . LEU B 1 154 ? -6.840 80.557 46.699 1.00 17.95 154 LEU B O 1
ATOM 3335 N N . ALA B 1 155 ? -4.752 81.257 47.159 1.00 16.88 155 ALA B N 1
ATOM 3336 C CA . ALA B 1 155 ? -5.187 82.123 48.250 1.00 21.98 155 ALA B CA 1
ATOM 3337 C C . ALA B 1 155 ? -6.074 83.267 47.751 1.00 23.95 155 ALA B C 1
ATOM 3338 O O . ALA B 1 155 ? -6.848 83.842 48.522 1.00 24.22 155 ALA B O 1
ATOM 3340 N N . GLU B 1 156 ? -5.960 83.592 46.465 1.00 26.11 156 GLU B N 1
ATOM 3341 C CA . GLU B 1 156 ? -6.756 84.668 45.886 1.00 28.34 156 GLU B CA 1
ATOM 3342 C C . GLU B 1 156 ? -8.236 84.309 45.800 1.00 28.97 156 GLU B C 1
ATOM 3343 O O . GLU B 1 156 ? -9.081 85.170 45.544 1.00 31.02 156 GLU B O 1
ATOM 3349 N N . HIS B 1 157 ? -8.552 83.037 46.012 1.00 27.08 157 HIS B N 1
ATOM 3350 C CA . HIS B 1 157 ? -9.939 82.605 45.986 1.00 25.99 157 HIS B CA 1
ATOM 3351 C C . HIS B 1 157 ? -10.522 83.028 47.331 1.00 27.33 157 HIS B C 1
ATOM 3352 O O . HIS B 1 157 ? -9.958 82.735 48.384 1.00 27.41 157 HIS B O 1
ATOM 3359 N N . PRO B 1 158 ? -11.666 83.724 47.311 1.00 28.59 158 PRO B N 1
ATOM 3360 C CA . PRO B 1 158 ? -12.310 84.192 48.541 1.00 28.42 158 PRO B CA 1
ATOM 3361 C C . PRO B 1 158 ? -12.677 83.111 49.554 1.00 27.69 158 PRO B C 1
ATOM 3362 O O . PRO B 1 158 ? -12.827 83.398 50.739 1.00 29.02 158 PRO B O 1
ATOM 3366 N N . ARG B 1 159 ? -12.797 81.871 49.097 1.00 27.66 159 ARG B N 1
ATOM 3367 C CA . ARG B 1 159 ? -13.176 80.774 49.981 1.00 28.02 159 ARG B CA 1
ATOM 3368 C C . ARG B 1 159 ? -11.995 79.961 50.535 1.00 24.56 159 ARG B C 1
ATOM 3369 O O . ARG B 1 159 ? -12.135 79.247 51.530 1.00 23.77 159 ARG B O 1
ATOM 3377 N N . ILE B 1 160 ? -10.838 80.070 49.889 1.00 22.54 160 ILE B N 1
ATOM 3378 C CA . ILE B 1 160 ? -9.640 79.352 50.335 1.00 20.22 160 ILE B CA 1
ATOM 3379 C C . ILE B 1 160 ? -8.933 80.310 51.289 1.00 19.15 160 ILE B C 1
ATOM 3380 O O . ILE B 1 160 ? -8.255 81.247 50.855 1.00 19.20 160 ILE B O 1
ATOM 3385 N N . ARG B 1 161 ? -9.095 80.075 52.588 1.00 18.30 161 ARG B N 1
ATOM 3386 C CA . ARG B 1 161 ? -8.521 80.967 53.595 1.00 18.18 161 ARG B CA 1
ATOM 3387 C C . ARG B 1 161 ? -7.517 80.357 54.569 1.00 18.06 161 ARG B C 1
ATOM 3388 O O . ARG B 1 161 ? -6.962 81.073 55.406 1.00 17.63 161 ARG B O 1
ATOM 3396 N N . TYR B 1 162 ? -7.292 79.049 54.484 1.00 17.03 162 TYR B N 1
ATOM 3397 C CA . TYR B 1 162 ? -6.345 78.391 55.388 1.00 16.76 162 TYR B CA 1
ATOM 3398 C C . TYR B 1 162 ? -5.526 77.345 54.645 1.00 16.99 162 TYR B C 1
ATOM 3399 O O . TYR B 1 162 ? -5.930 76.866 53.585 1.00 16.88 162 TYR B O 1
ATOM 3408 N N . ILE B 1 163 ? -4.381 76.988 55.219 1.00 13.29 163 ILE B N 1
ATOM 3409 C CA . ILE B 1 163 ? -3.526 75.954 54.664 1.00 12.89 163 ILE B CA 1
ATOM 3410 C C . ILE B 1 163 ? -2.973 75.173 55.856 1.00 15.50 163 ILE B C 1
ATOM 3411 O O . ILE B 1 163 ? -2.638 75.764 56.887 1.00 16.40 163 ILE B O 1
ATOM 3416 N N . LYS B 1 164 ? -2.939 73.847 55.740 1.00 14.47 164 LYS B N 1
ATOM 3417 C CA . LYS B 1 164 ? -2.429 72.981 56.809 1.00 16.39 164 LYS B CA 1
ATOM 3418 C C . LYS B 1 164 ? -1.316 72.128 56.214 1.00 16.11 164 LYS B C 1
ATOM 3419 O O . LYS B 1 164 ? -1.532 71.389 55.254 1.00 14.63 164 LYS B O 1
ATOM 3425 N N . ASP B 1 165 ? -0.126 72.234 56.794 1.00 15.87 165 ASP B N 1
ATOM 3426 C CA . ASP B 1 165 ? 1.037 71.509 56.292 1.00 17.06 165 ASP B CA 1
ATOM 3427 C C . ASP B 1 165 ? 1.426 70.389 57.245 1.00 16.85 165 ASP B C 1
ATOM 3428 O O . ASP B 1 165 ? 1.669 70.632 58.428 1.00 17.58 165 ASP B O 1
ATOM 3433 N N . ALA B 1 166 ? 1.486 69.166 56.719 1.00 17.82 166 ALA B N 1
ATOM 3434 C CA . ALA B 1 166 ? 1.823 67.992 57.518 1.00 16.00 166 ALA B CA 1
ATOM 3435 C C . ALA B 1 166 ? 3.275 67.530 57.377 1.00 15.84 166 ALA B C 1
ATOM 3436 O O . ALA B 1 166 ? 3.650 66.508 57.938 1.00 14.80 166 ALA B O 1
ATOM 3438 N N . SER B 1 167 ? 4.086 68.268 56.626 1.00 15.72 167 SER B N 1
ATOM 3439 C CA . SER B 1 167 ? 5.492 67.901 56.453 1.00 13.66 167 SER B CA 1
ATOM 3440 C C . SER B 1 167 ? 6.291 68.347 57.680 1.00 15.51 167 SER B C 1
ATOM 3441 O O . SER B 1 167 ? 5.748 68.961 58.594 1.00 13.20 167 SER B O 1
ATOM 3444 N N . THR B 1 168 ? 7.585 68.046 57.702 1.00 15.65 168 THR B N 1
ATOM 3445 C CA . THR B 1 168 ? 8.419 68.457 58.831 1.00 14.39 168 THR B CA 1
ATOM 3446 C C . THR B 1 168 ? 9.076 69.805 58.506 1.00 14.13 168 THR B C 1
ATOM 3447 O O . THR B 1 168 ? 9.761 70.387 59.350 1.00 15.11 168 THR B O 1
ATOM 3451 N N . ASN B 1 169 ? 8.853 70.296 57.288 1.00 13.12 169 ASN B N 1
ATOM 3452 C CA . ASN B 1 169 ? 9.461 71.543 56.821 1.00 14.91 169 ASN B CA 1
ATOM 3453 C C . ASN B 1 169 ? 8.820 72.834 57.327 1.00 13.34 169 ASN B C 1
ATOM 3454 O O . ASN B 1 169 ? 8.083 73.498 56.599 1.00 13.85 169 ASN B O 1
ATOM 3459 N N . THR B 1 170 ? 9.136 73.199 58.565 1.00 13.96 170 THR B N 1
ATOM 3460 C CA . THR B 1 170 ? 8.599 74.408 59.177 1.00 13.49 170 THR B CA 1
ATOM 3461 C C . THR B 1 170 ? 9.050 75.689 58.470 1.00 12.50 170 THR B C 1
ATOM 3462 O O . THR B 1 170 ? 8.309 76.668 58.426 1.00 14.39 170 THR B O 1
ATOM 3466 N N . GLY B 1 171 ? 10.254 75.684 57.908 1.00 11.84 171 GLY B N 1
ATOM 3467 C CA . GLY B 1 171 ? 10.740 76.861 57.210 1.00 12.73 171 GLY B CA 1
ATOM 3468 C C . GLY B 1 171 ? 9.829 77.245 56.058 1.00 14.09 171 GLY B C 1
ATOM 3469 O O . GLY B 1 171 ? 9.736 78.414 55.685 1.00 13.18 171 GLY B O 1
ATOM 3470 N N . ARG B 1 172 ? 9.158 76.251 55.484 1.00 13.95 172 ARG B N 1
ATOM 3471 C CA . ARG B 1 172 ? 8.240 76.495 54.378 1.00 17.24 172 ARG B CA 1
ATOM 3472 C C . ARG B 1 172 ? 7.025 77.264 54.881 1.00 16.70 172 ARG B C 1
ATOM 3473 O O . ARG B 1 172 ? 6.473 78.081 54.159 1.00 16.24 172 ARG B O 1
ATOM 3481 N N . LEU B 1 173 ? 6.618 77.015 56.123 1.00 14.64 173 LEU B N 1
ATOM 3482 C CA . LEU B 1 173 ? 5.462 77.721 56.671 1.00 16.11 173 LEU B CA 1
ATOM 3483 C C . LEU B 1 173 ? 5.735 79.222 56.742 1.00 16.92 173 LEU B C 1
ATOM 3484 O O . LEU B 1 173 ? 4.845 80.029 56.474 1.00 15.69 173 LEU B O 1
ATOM 3489 N N . LEU B 1 174 ? 6.970 79.593 57.084 1.00 17.16 174 LEU B N 1
ATOM 3490 C CA . LEU B 1 174 ? 7.337 81.004 57.181 1.00 16.82 174 LEU B CA 1
ATOM 3491 C C . LEU B 1 174 ? 7.351 81.661 55.804 1.00 18.65 174 LEU B C 1
ATOM 3492 O O . LEU B 1 174 ? 7.003 82.838 55.674 1.00 18.54 174 LEU B O 1
ATOM 3497 N N . SER B 1 175 ? 7.754 80.909 54.780 1.00 16.30 175 SER B N 1
ATOM 3498 C CA . SER B 1 175 ? 7.773 81.438 53.419 1.00 16.78 175 SER B CA 1
ATOM 3499 C C . SER B 1 175 ? 6.336 81.695 52.976 1.00 17.36 175 SER B C 1
ATOM 3500 O O . SER B 1 175 ? 6.057 82.682 52.301 1.00 16.69 175 SER B O 1
ATOM 3503 N N . ILE B 1 176 ? 5.431 80.792 53.355 1.00 16.92 176 ILE B N 1
ATOM 3504 C CA . ILE B 1 176 ? 4.019 80.925 53.012 1.00 17.50 176 ILE B CA 1
ATOM 3505 C C . ILE B 1 176 ? 3.414 82.151 53.707 1.00 18.52 176 ILE B C 1
ATOM 3506 O O . ILE B 1 176 ? 2.632 82.894 53.112 1.00 20.92 176 ILE B O 1
ATOM 3511 N N . ILE B 1 177 ? 3.770 82.354 54.971 1.00 19.50 177 ILE B N 1
ATOM 3512 C CA . ILE B 1 177 ? 3.263 83.495 55.733 1.00 19.93 177 ILE B CA 1
ATOM 3513 C C . ILE B 1 177 ? 3.800 84.804 55.159 1.00 21.13 177 ILE B C 1
ATOM 3514 O O . ILE B 1 177 ? 3.050 85.767 55.014 1.00 22.98 177 ILE B O 1
ATOM 3519 N N . ASN B 1 178 ? 5.090 84.841 54.834 1.00 20.44 178 ASN B N 1
ATOM 3520 C CA . ASN B 1 178 ? 5.695 86.039 54.252 1.00 22.95 178 ASN B CA 1
ATOM 3521 C C . ASN B 1 178 ? 5.029 86.370 52.917 1.00 24.13 178 ASN B C 1
ATOM 3522 O O . ASN B 1 178 ? 4.853 87.535 52.564 1.00 23.87 178 ASN B O 1
ATOM 3527 N N . ARG B 1 179 ? 4.675 85.325 52.180 1.00 23.12 179 ARG B N 1
ATOM 3528 C CA . ARG B 1 179 ? 4.070 85.460 50.862 1.00 24.23 179 ARG B CA 1
ATOM 3529 C C . ARG B 1 179 ? 2.582 85.815 50.865 1.00 23.49 179 ARG B C 1
ATOM 3530 O O . ARG B 1 179 ? 2.145 86.695 50.126 1.00 24.09 179 ARG B O 1
ATOM 3538 N N . CYS B 1 180 ? 1.806 85.125 51.691 1.00 24.01 180 CYS B N 1
ATOM 3539 C CA . CYS B 1 180 ? 0.362 85.341 51.724 1.00 24.88 180 CYS B CA 1
ATOM 3540 C C . CYS B 1 180 ? -0.204 86.162 52.873 1.00 24.96 180 CYS B C 1
ATOM 3541 O O . CYS B 1 180 ? -1.343 86.620 52.800 1.00 25.70 180 CYS B O 1
ATOM 3544 N N . GLY B 1 181 ? 0.572 86.346 53.934 1.00 24.77 181 GLY B N 1
ATOM 3545 C CA . GLY B 1 181 ? 0.074 87.116 55.060 1.00 25.18 181 GLY B CA 1
ATOM 3546 C C . GLY B 1 181 ? -1.231 86.544 55.577 1.00 25.37 181 GLY B C 1
ATOM 3547 O O . GLY B 1 181 ? -1.424 85.334 55.572 1.00 25.06 181 GLY B O 1
ATOM 3548 N N . ASP B 1 182 ? -2.141 87.418 55.998 1.00 27.27 182 ASP B N 1
ATOM 3549 C CA . ASP B 1 182 ? -3.437 87.006 56.549 1.00 28.22 182 ASP B CA 1
ATOM 3550 C C . ASP B 1 182 ? -4.370 86.296 55.562 1.00 25.87 182 ASP B C 1
ATOM 3551 O O . ASP B 1 182 ? -5.329 85.634 55.974 1.00 26.47 182 ASP B O 1
ATOM 3556 N N . ALA B 1 183 ? -4.099 86.426 54.268 1.00 23.16 183 ALA B N 1
ATOM 3557 C CA . ALA B 1 183 ? -4.936 85.790 53.258 1.00 22.57 183 ALA B CA 1
ATOM 3558 C C . ALA B 1 183 ? -4.986 84.273 53.439 1.00 21.11 183 ALA B C 1
ATOM 3559 O O . ALA B 1 183 ? -5.954 83.619 53.037 1.00 21.80 183 ALA B O 1
ATOM 3561 N N . LEU B 1 184 ? -3.946 83.721 54.055 1.00 18.62 184 LEU B N 1
ATOM 3562 C CA . LEU B 1 184 ? -3.874 82.288 54.272 1.00 20.02 184 LEU B CA 1
ATOM 3563 C C . LEU B 1 184 ? -3.353 81.985 55.677 1.00 20.25 184 LEU B C 1
ATOM 3564 O O . LEU B 1 184 ? -2.144 82.028 55.920 1.00 21.50 184 LEU B O 1
ATOM 3569 N N . GLN B 1 185 ? -4.261 81.686 56.602 1.00 19.23 185 GLN B N 1
ATOM 3570 C CA . GLN B 1 185 ? -3.864 81.388 57.976 1.00 18.52 185 GLN B CA 1
ATOM 3571 C C . GLN B 1 185 ? -3.321 79.953 58.075 1.00 18.16 185 GLN B C 1
ATOM 3572 O O . GLN B 1 185 ? -3.950 78.994 57.619 1.00 18.07 185 GLN B O 1
ATOM 3578 N N . VAL B 1 186 ? -2.143 79.823 58.679 1.00 16.65 186 VAL B N 1
ATOM 3579 C CA . VAL B 1 186 ? -1.456 78.535 58.781 1.00 14.13 186 VAL B CA 1
ATOM 3580 C C . VAL B 1 186 ? -1.718 77.611 59.977 1.00 14.94 186 VAL B C 1
ATOM 3581 O O . VAL B 1 186 ? -1.681 78.026 61.135 1.00 15.19 186 VAL B O 1
ATOM 3585 N N . PHE B 1 187 ? -1.983 76.348 59.654 1.00 12.72 187 PHE B N 1
ATOM 3586 C CA . PHE B 1 187 ? -2.198 75.282 60.626 1.00 13.43 187 PHE B CA 1
ATOM 3587 C C . PHE B 1 187 ? -1.092 74.254 60.366 1.00 17.13 187 PHE B C 1
ATOM 3588 O O . PHE B 1 187 ? -0.742 73.987 59.212 1.00 17.66 187 PHE B O 1
ATOM 3596 N N . SER B 1 188 ? -0.547 73.679 61.428 1.00 15.42 188 SER B N 1
ATOM 3597 C CA . SER B 1 188 ? 0.476 72.657 61.273 1.00 17.16 188 SER B CA 1
ATOM 3598 C C . SER B 1 188 ? -0.084 71.334 61.779 1.00 18.60 188 SER B C 1
ATOM 3599 O O . SER B 1 188 ? -1.215 71.270 62.262 1.00 17.38 188 SER B O 1
ATOM 3602 N N . ALA B 1 189 ? 0.715 70.279 61.646 1.00 21.00 189 ALA B N 1
ATOM 3603 C CA . ALA B 1 189 ? 0.346 68.947 62.109 1.00 20.01 189 ALA B CA 1
ATOM 3604 C C . ALA B 1 189 ? 1.408 68.553 63.129 1.00 20.33 189 ALA B C 1
ATOM 3605 O O . ALA B 1 189 ? 2.222 69.386 63.521 1.00 21.18 189 ALA B O 1
ATOM 3607 N N . SER B 1 190 ? 1.426 67.291 63.541 1.00 19.05 190 SER B N 1
ATOM 3608 C CA . SER B 1 190 ? 2.388 66.859 64.547 1.00 20.16 190 SER B CA 1
ATOM 3609 C C . SER B 1 190 ? 3.846 66.772 64.092 1.00 19.63 190 SER B C 1
ATOM 3610 O O . SER B 1 190 ? 4.743 66.657 64.931 1.00 21.50 190 SER B O 1
ATOM 3613 N N . ALA B 1 191 ? 4.100 66.828 62.785 1.00 16.20 191 ALA B N 1
ATOM 3614 C CA . ALA B 1 191 ? 5.485 66.779 62.309 1.00 16.23 191 ALA B CA 1
ATOM 3615 C C . ALA B 1 191 ? 6.212 68.106 62.575 1.00 15.45 191 ALA B C 1
ATOM 3616 O O . ALA B 1 191 ? 7.439 68.179 62.484 1.00 15.22 191 ALA B O 1
ATOM 3618 N N . HIS B 1 192 ? 5.451 69.153 62.889 1.00 13.18 192 HIS B N 1
ATOM 3619 C CA . HIS B 1 192 ? 6.021 70.467 63.201 1.00 12.56 192 HIS B CA 1
ATOM 3620 C C . HIS B 1 192 ? 5.941 70.641 64.713 1.00 13.43 192 HIS B C 1
ATOM 3621 O O . HIS B 1 192 ? 5.034 70.109 65.354 1.00 13.23 192 HIS B O 1
ATOM 3628 N N . ILE B 1 193 ? 6.875 71.393 65.287 1.00 13.47 193 ILE B N 1
ATOM 3629 C CA . ILE B 1 193 ? 6.845 71.655 66.729 1.00 12.13 193 ILE B CA 1
ATOM 3630 C C . ILE B 1 193 ? 5.801 72.766 66.922 1.00 14.41 193 ILE B C 1
ATOM 3631 O O . ILE B 1 193 ? 5.975 73.880 66.418 1.00 12.29 193 ILE B O 1
ATOM 3636 N N . PRO B 1 194 ? 4.701 72.475 67.643 1.00 13.65 194 PRO B N 1
ATOM 3637 C CA . PRO B 1 194 ? 3.650 73.482 67.867 1.00 13.92 194 PRO B CA 1
ATOM 3638 C C . PRO B 1 194 ? 4.147 74.866 68.299 1.00 13.25 194 PRO B C 1
ATOM 3639 O O . PRO B 1 194 ? 3.732 75.882 67.742 1.00 11.78 194 PRO B O 1
ATOM 3643 N N . ALA B 1 195 ? 5.034 74.905 69.288 1.00 14.69 195 ALA B N 1
ATOM 3644 C CA . ALA B 1 195 ? 5.552 76.170 69.784 1.00 13.89 195 ALA B CA 1
ATOM 3645 C C . ALA B 1 195 ? 6.286 76.967 68.710 1.00 15.77 195 ALA B C 1
ATOM 3646 O O . ALA B 1 195 ? 6.193 78.198 68.670 1.00 11.71 195 ALA B O 1
ATOM 3648 N N . ALA B 1 196 ? 7.023 76.271 67.844 1.00 15.02 196 ALA B N 1
ATOM 3649 C CA . ALA B 1 196 ? 7.760 76.941 66.770 1.00 14.00 196 ALA B CA 1
ATOM 3650 C C . ALA B 1 196 ? 6.793 77.530 65.752 1.00 13.14 196 ALA B C 1
ATOM 3651 O O . ALA B 1 196 ? 6.983 78.645 65.267 1.00 14.40 196 ALA B O 1
ATOM 3653 N N . VAL B 1 197 ? 5.754 76.768 65.425 1.00 15.44 197 VAL B N 1
ATOM 3654 C CA . VAL B 1 197 ? 4.749 77.220 64.474 1.00 13.35 197 VAL B CA 1
ATOM 3655 C C . VAL B 1 197 ? 4.048 78.477 64.993 1.00 13.43 197 VAL B C 1
ATOM 3656 O O . VAL B 1 197 ? 3.864 79.441 64.240 1.00 13.27 197 VAL B O 1
ATOM 3660 N N . MET B 1 198 ? 3.657 78.469 66.269 1.00 13.74 198 MET B N 1
ATOM 3661 C CA . MET B 1 198 ? 2.986 79.636 66.854 1.00 13.26 198 MET B CA 1
ATOM 3662 C C . MET B 1 198 ? 3.943 80.831 66.879 1.00 14.46 198 MET B C 1
ATOM 3663 O O . MET B 1 198 ? 3.536 81.970 66.641 1.00 13.73 198 MET B O 1
ATOM 3668 N N . LEU B 1 199 ? 5.216 80.572 67.163 1.00 13.61 199 LEU B N 1
ATOM 3669 C CA . LEU B 1 199 ? 6.205 81.648 67.203 1.00 16.35 199 LEU B CA 1
ATOM 3670 C C . LEU B 1 199 ? 6.269 82.405 65.880 1.00 16.73 199 LEU B C 1
ATOM 3671 O O . LEU B 1 199 ? 6.293 83.635 65.870 1.00 15.87 199 LEU B O 1
ATOM 3676 N N . ILE B 1 200 ? 6.291 81.665 64.770 1.00 14.27 200 ILE B N 1
ATOM 3677 C CA . ILE B 1 200 ? 6.401 82.275 63.447 1.00 15.66 200 ILE B CA 1
ATOM 3678 C C . ILE B 1 200 ? 5.117 82.786 62.808 1.00 15.59 200 ILE B C 1
ATOM 3679 O O . ILE B 1 200 ? 5.157 83.334 61.705 1.00 17.90 200 ILE B O 1
ATOM 3684 N N . GLY B 1 201 ? 3.980 82.593 63.471 1.00 13.16 201 GLY B N 1
ATOM 3685 C CA . GLY B 1 201 ? 2.741 83.101 62.914 1.00 14.89 201 GLY B CA 1
ATOM 3686 C C . GLY B 1 201 ? 1.606 82.148 62.593 1.00 14.90 201 GLY B C 1
ATOM 3687 O O . GLY B 1 201 ? 0.605 82.576 62.026 1.00 14.41 201 GLY B O 1
ATOM 3688 N N . GLY B 1 202 ? 1.743 80.870 62.932 1.00 13.42 202 GLY B N 1
ATOM 3689 C CA . GLY B 1 202 ? 0.661 79.943 62.655 1.00 14.30 202 GLY B CA 1
ATOM 3690 C C . GLY B 1 202 ? -0.520 80.265 63.554 1.00 14.89 202 GLY B C 1
ATOM 3691 O O . GLY B 1 202 ? -0.352 80.987 64.536 1.00 16.31 202 GLY B O 1
ATOM 3692 N N . VAL B 1 203 ? -1.705 79.739 63.242 1.00 15.01 203 VAL B N 1
ATOM 3693 C CA . VAL B 1 203 ? -2.891 80.013 64.058 1.00 12.94 203 VAL B CA 1
ATOM 3694 C C . VAL B 1 203 ? -3.313 78.818 64.920 1.00 16.34 203 VAL B C 1
ATOM 3695 O O . VAL B 1 203 ? -4.191 78.933 65.783 1.00 15.33 203 VAL B O 1
ATOM 3699 N N . GLY B 1 204 ? -2.693 77.670 64.678 1.00 15.74 204 GLY B N 1
ATOM 3700 C CA . GLY B 1 204 ? -3.021 76.485 65.448 1.00 14.88 204 GLY B CA 1
ATOM 3701 C C . GLY B 1 204 ? -2.537 75.229 64.755 1.00 16.54 204 GLY B C 1
ATOM 3702 O O . GLY B 1 204 ? -1.670 75.283 63.879 1.00 14.08 204 GLY B O 1
ATOM 3703 N N . TRP B 1 205 ? -3.092 74.089 65.150 1.00 15.58 205 TRP B N 1
ATOM 3704 C CA . TRP B 1 205 ? -2.706 72.834 64.533 1.00 17.41 205 TRP B CA 1
ATOM 3705 C C . TRP B 1 205 ? -3.816 71.786 64.580 1.00 18.47 205 TRP B C 1
ATOM 3706 O O . TRP B 1 205 ? -4.686 71.821 65.457 1.00 18.85 205 TRP B O 1
ATOM 3717 N N . MET B 1 206 ? -3.794 70.886 63.599 1.00 19.40 206 MET B N 1
ATOM 3718 C CA . MET B 1 206 ? -4.751 69.784 63.496 1.00 21.25 206 MET B CA 1
ATOM 3719 C C . MET B 1 206 ? -3.876 68.538 63.602 1.00 23.13 206 MET B C 1
ATOM 3720 O O . MET B 1 206 ? -3.050 68.282 62.720 1.00 23.54 206 MET B O 1
ATOM 3725 N N . ALA B 1 207 ? -4.039 67.773 64.679 1.00 22.61 207 ALA B N 1
ATOM 3726 C CA . ALA B 1 207 ? -3.213 66.588 64.881 1.00 22.44 207 ALA B CA 1
ATOM 3727 C C . ALA B 1 207 ? -3.892 65.432 65.607 1.00 22.56 207 ALA B C 1
ATOM 3728 O O . ALA B 1 207 ? -4.825 65.620 66.391 1.00 21.52 207 ALA B O 1
ATOM 3730 N N . GLY B 1 208 ? -3.395 64.228 65.341 1.00 21.69 208 GLY B N 1
ATOM 3731 C CA . GLY B 1 208 ? -3.940 63.043 65.972 1.00 20.49 208 GLY B CA 1
ATOM 3732 C C . GLY B 1 208 ? -3.681 62.982 67.469 1.00 19.99 208 GLY B C 1
ATOM 3733 O O . GLY B 1 208 ? -4.603 62.692 68.232 1.00 21.95 208 GLY B O 1
ATOM 3734 N N . PRO B 1 209 ? -2.444 63.250 67.927 1.00 21.35 209 PRO B N 1
ATOM 3735 C CA . PRO B 1 209 ? -2.134 63.203 69.360 1.00 20.94 209 PRO B CA 1
ATOM 3736 C C . PRO B 1 209 ? -3.074 64.037 70.223 1.00 21.62 209 PRO B C 1
ATOM 3737 O O . PRO B 1 209 ? -3.310 63.702 71.380 1.00 21.44 209 PRO B O 1
ATOM 3741 N N . ALA B 1 210 ? -3.614 65.116 69.657 1.00 23.31 210 ALA B N 1
ATOM 3742 C CA . ALA B 1 210 ? -4.530 65.992 70.391 1.00 22.81 210 ALA B CA 1
ATOM 3743 C C . ALA B 1 210 ? -5.688 65.181 70.963 1.00 24.21 210 ALA B C 1
ATOM 3744 O O . ALA B 1 210 ? -6.349 65.604 71.925 1.00 21.72 210 ALA B O 1
ATOM 3746 N N . CYS B 1 211 ? -5.939 64.022 70.354 1.00 22.22 211 CYS B N 1
ATOM 3747 C CA . CYS B 1 211 ? -7.013 63.136 70.793 1.00 22.76 211 CYS B CA 1
ATOM 3748 C C . CYS B 1 211 ? -6.738 62.542 72.180 1.00 23.39 211 CYS B C 1
ATOM 3749 O O . CYS B 1 211 ? -7.654 62.403 72.997 1.00 22.81 211 CYS B O 1
ATOM 3752 N N . ILE B 1 212 ? -5.482 62.184 72.442 1.00 22.15 212 ILE B N 1
ATOM 3753 C CA . ILE B 1 212 ? -5.127 61.582 73.724 1.00 22.40 212 ILE B CA 1
ATOM 3754 C C . ILE B 1 212 ? -4.586 62.563 74.774 1.00 21.77 212 ILE B C 1
ATOM 3755 O O . ILE B 1 212 ? -4.457 62.213 75.949 1.00 21.70 212 ILE B O 1
ATOM 3760 N N . ALA B 1 213 ? -4.282 63.790 74.352 1.00 20.68 213 ALA B N 1
ATOM 3761 C CA . ALA B 1 213 ? -3.796 64.820 75.270 1.00 19.20 213 ALA B CA 1
ATOM 3762 C C . ALA B 1 213 ? -4.439 66.175 74.937 1.00 18.91 213 ALA B C 1
ATOM 3763 O O . ALA B 1 213 ? -3.742 67.168 74.726 1.00 19.91 213 ALA B O 1
ATOM 3765 N N . PRO B 1 214 ? -5.784 66.234 74.907 1.00 18.44 214 PRO B N 1
ATOM 3766 C CA . PRO B 1 214 ? -6.494 67.481 74.592 1.00 18.56 214 PRO B CA 1
ATOM 3767 C C . PRO B 1 214 ? -6.266 68.655 75.537 1.00 18.51 214 PRO B C 1
ATOM 3768 O O . PRO B 1 214 ? -6.050 69.786 75.088 1.00 18.25 214 PRO B O 1
ATOM 3772 N N . ARG B 1 215 ? -6.306 68.404 76.840 1.00 18.58 215 ARG B N 1
ATOM 3773 C CA . ARG B 1 215 ? -6.110 69.498 77.783 1.00 18.66 215 ARG B CA 1
ATOM 3774 C C . ARG B 1 215 ? -4.689 70.045 77.746 1.00 17.30 215 ARG B C 1
ATOM 3775 O O . ARG B 1 215 ? -4.484 71.256 77.847 1.00 15.14 215 ARG B O 1
ATOM 3783 N N . GLN B 1 216 ? -3.709 69.165 77.578 1.00 15.01 216 GLN B N 1
ATOM 3784 C CA . GLN B 1 216 ? -2.321 69.613 77.536 1.00 16.27 216 GLN B CA 1
ATOM 3785 C C . GLN B 1 216 ? -2.049 70.370 76.235 1.00 15.07 216 GLN B C 1
ATOM 3786 O O . GLN B 1 216 ? -1.293 71.334 76.223 1.00 14.82 216 GLN B O 1
ATOM 3792 N N . SER B 1 217 ? -2.683 69.939 75.146 1.00 14.47 217 SER B N 1
ATOM 3793 C CA . SER B 1 217 ? -2.509 70.596 73.854 1.00 13.34 217 SER B CA 1
ATOM 3794 C C . SER B 1 217 ? -3.094 72.005 73.917 1.00 15.03 217 SER B C 1
ATOM 3795 O O . SER B 1 217 ? -2.472 72.978 73.471 1.00 15.95 217 SER B O 1
ATOM 3798 N N . VAL B 1 218 ? -4.298 72.103 74.469 1.00 15.54 218 VAL B N 1
ATOM 3799 C CA . VAL B 1 218 ? -4.969 73.390 74.622 1.00 16.64 218 VAL B CA 1
ATOM 3800 C C . VAL B 1 218 ? -4.125 74.313 75.504 1.00 16.41 218 VAL B C 1
ATOM 3801 O O . VAL B 1 218 ? -3.961 75.496 75.201 1.00 19.91 218 VAL B O 1
ATOM 3805 N N . ALA B 1 219 ? -3.589 73.770 76.594 1.00 16.56 219 ALA B N 1
ATOM 3806 C CA . ALA B 1 219 ? -2.757 74.558 77.508 1.00 16.01 219 ALA B CA 1
ATOM 3807 C C . ALA B 1 219 ? -1.527 75.109 76.783 1.00 15.81 219 ALA B C 1
ATOM 3808 O O . ALA B 1 219 ? -1.119 76.257 76.994 1.00 14.93 219 ALA B O 1
ATOM 3810 N N . LEU B 1 220 ? -0.925 74.273 75.942 1.00 15.41 220 LEU B N 1
ATOM 3811 C CA . LEU B 1 220 ? 0.255 74.671 75.180 1.00 15.61 220 LEU B CA 1
ATOM 3812 C C . LEU B 1 220 ? -0.118 75.811 74.232 1.00 14.71 220 LEU B C 1
ATOM 3813 O O . LEU B 1 220 ? 0.604 76.803 74.118 1.00 16.37 220 LEU B O 1
ATOM 3818 N N . TYR B 1 221 ? -1.248 75.662 73.549 1.00 13.60 221 TYR B N 1
ATOM 3819 C CA . TYR B 1 221 ? -1.715 76.688 72.622 1.00 15.40 221 TYR B CA 1
ATOM 3820 C C . TYR B 1 221 ? -1.862 78.036 73.337 1.00 15.11 221 TYR B C 1
ATOM 3821 O O . TYR B 1 221 ? -1.351 79.062 72.881 1.00 14.72 221 TYR B O 1
ATOM 3830 N N . GLU B 1 222 ? -2.549 78.027 74.472 1.00 16.14 222 GLU B N 1
ATOM 3831 C CA . GLU B 1 222 ? -2.761 79.259 75.221 1.00 16.10 222 GLU B CA 1
ATOM 3832 C C . GLU B 1 222 ? -1.452 79.892 75.687 1.00 15.88 222 GLU B C 1
ATOM 3833 O O . GLU B 1 222 ? -1.272 81.113 75.590 1.00 16.32 222 GLU B O 1
ATOM 3839 N N . LEU B 1 223 ? -0.528 79.076 76.184 1.00 14.29 223 LEU B N 1
ATOM 3840 C CA . LEU B 1 223 ? 0.743 79.617 76.640 1.00 14.53 223 LEU B CA 1
ATOM 3841 C C . LEU B 1 223 ? 1.478 80.305 75.483 1.00 15.08 223 LEU B C 1
ATOM 3842 O O . LEU B 1 223 ? 2.071 81.368 75.664 1.00 12.28 223 LEU B O 1
ATOM 3847 N N . CYS B 1 224 ? 1.444 79.689 74.302 1.00 13.89 224 CYS B N 1
ATOM 3848 C CA . CYS B 1 224 ? 2.095 80.266 73.130 1.00 16.62 224 CYS B CA 1
ATOM 3849 C C . CYS B 1 224 ? 1.417 81.581 72.738 1.00 16.69 224 CYS B C 1
ATOM 3850 O O . CYS B 1 224 ? 2.091 82.584 72.483 1.00 16.04 224 CYS B O 1
ATOM 3853 N N . LYS B 1 225 ? 0.087 81.575 72.701 1.00 17.93 225 LYS B N 1
ATOM 3854 C CA . LYS B 1 225 ? -0.673 82.773 72.348 1.00 19.98 225 LYS B CA 1
ATOM 3855 C C . LYS B 1 225 ? -0.366 83.919 73.310 1.00 20.64 225 LYS B C 1
ATOM 3856 O O . LYS B 1 225 ? -0.302 85.078 72.898 1.00 22.60 225 LYS B O 1
ATOM 3862 N N . ALA B 1 226 ? -0.177 83.598 74.590 1.00 19.07 226 ALA B N 1
ATOM 3863 C CA . ALA B 1 226 ? 0.116 84.610 75.606 1.00 20.03 226 ALA B CA 1
ATOM 3864 C C . ALA B 1 226 ? 1.601 84.961 75.680 1.00 20.25 226 ALA B C 1
ATOM 3865 O O . ALA B 1 226 ? 2.014 85.756 76.522 1.00 20.97 226 ALA B O 1
ATOM 3867 N N . GLN B 1 227 ? 2.398 84.366 74.798 1.00 18.97 227 GLN B N 1
ATOM 3868 C CA . GLN B 1 227 ? 3.840 84.613 74.756 1.00 19.96 227 GLN B CA 1
ATOM 3869 C C . GLN B 1 227 ? 4.579 84.249 76.051 1.00 18.91 227 GLN B C 1
ATOM 3870 O O . GLN B 1 227 ? 5.551 84.900 76.434 1.00 18.42 227 GLN B O 1
ATOM 3876 N N . ARG B 1 228 ? 4.106 83.206 76.725 1.00 19.31 228 ARG B N 1
ATOM 3877 C CA . ARG B 1 228 ? 4.752 82.729 77.944 1.00 21.51 228 ARG B CA 1
ATOM 3878 C C . ARG B 1 228 ? 5.627 81.576 77.477 1.00 19.58 228 ARG B C 1
ATOM 3879 O O . ARG B 1 228 ? 5.401 80.423 77.825 1.00 19.80 228 ARG B O 1
ATOM 3887 N N . TRP B 1 229 ? 6.634 81.923 76.681 1.00 19.65 229 TRP B N 1
ATOM 3888 C CA . TRP B 1 229 ? 7.546 80.960 76.076 1.00 20.06 229 TRP B CA 1
ATOM 3889 C C . TRP B 1 229 ? 8.295 80.012 77.000 1.00 21.73 229 TRP B C 1
ATOM 3890 O O . TRP B 1 229 ? 8.518 78.856 76.641 1.00 22.69 229 TRP B O 1
ATOM 3901 N N . ASP B 1 230 ? 8.694 80.476 78.179 1.00 22.33 230 ASP B N 1
ATOM 3902 C CA . ASP B 1 230 ? 9.409 79.591 79.098 1.00 25.55 230 ASP B CA 1
ATOM 3903 C C . ASP B 1 230 ? 8.496 78.451 79.524 1.00 23.41 230 ASP B C 1
ATOM 3904 O O . ASP B 1 230 ? 8.877 77.279 79.489 1.00 23.23 230 ASP B O 1
ATOM 3909 N N . GLU B 1 231 ? 7.281 78.805 79.916 1.00 20.87 231 GLU B N 1
ATOM 3910 C CA . GLU B 1 231 ? 6.300 77.821 80.346 1.00 20.19 231 GLU B CA 1
ATOM 3911 C C . GLU B 1 231 ? 5.800 76.996 79.164 1.00 19.32 231 GLU B C 1
ATOM 3912 O O . GLU B 1 231 ? 5.560 75.792 79.283 1.00 17.62 231 GLU B O 1
ATOM 3918 N N . ALA B 1 232 ? 5.638 77.653 78.020 1.00 16.68 232 ALA B N 1
ATOM 3919 C CA . ALA B 1 232 ? 5.177 76.970 76.820 1.00 15.21 232 ALA B CA 1
ATOM 3920 C C . ALA B 1 232 ? 6.183 75.876 76.444 1.00 15.83 232 ALA B C 1
ATOM 3921 O O . ALA B 1 232 ? 5.793 74.761 76.101 1.00 14.83 232 ALA B O 1
ATOM 3923 N N . LEU B 1 233 ? 7.476 76.191 76.521 1.00 16.26 233 LEU B N 1
ATOM 3924 C CA . LEU B 1 233 ? 8.485 75.203 76.164 1.00 18.35 233 LEU B CA 1
ATOM 3925 C C . LEU B 1 233 ? 8.676 74.073 77.158 1.00 18.32 233 LEU B C 1
ATOM 3926 O O . LEU B 1 233 ? 9.028 72.958 76.759 1.00 18.84 233 LEU B O 1
ATOM 3931 N N . MET B 1 234 ? 8.449 74.346 78.441 1.00 18.37 234 MET B N 1
ATOM 3932 C CA . MET B 1 234 ? 8.563 73.286 79.441 1.00 19.79 234 MET B CA 1
ATOM 3933 C C . MET B 1 234 ? 7.533 72.251 79.011 1.00 19.40 234 MET B C 1
ATOM 3934 O O . MET B 1 234 ? 7.822 71.057 78.931 1.00 19.94 234 MET B O 1
ATOM 3939 N N . LEU B 1 235 ? 6.327 72.731 78.710 1.00 17.10 235 LEU B N 1
ATOM 3940 C CA . LEU B 1 235 ? 5.236 71.854 78.295 1.00 17.18 235 LEU B CA 1
ATOM 3941 C C . LEU B 1 235 ? 5.474 71.206 76.937 1.00 15.56 235 LEU B C 1
ATOM 3942 O O . LEU B 1 235 ? 5.135 70.040 76.735 1.00 18.55 235 LEU B O 1
ATOM 3947 N N . GLN B 1 236 ? 6.042 71.973 76.011 1.00 16.14 236 GLN B N 1
ATOM 3948 C CA . GLN B 1 236 ? 6.335 71.492 74.664 1.00 16.82 236 GLN B CA 1
ATOM 3949 C C . GLN B 1 236 ? 7.325 70.326 74.687 1.00 17.42 236 GLN B C 1
ATOM 3950 O O . GLN B 1 236 ? 7.144 69.335 73.974 1.00 17.63 236 GLN B O 1
ATOM 3956 N N . ARG B 1 237 ? 8.375 70.447 75.493 1.00 17.62 237 ARG B N 1
ATOM 3957 C CA . ARG B 1 237 ? 9.361 69.379 75.578 1.00 20.57 237 ARG B CA 1
ATOM 3958 C C . ARG B 1 237 ? 8.682 68.083 76.016 1.00 21.23 237 ARG B C 1
ATOM 3959 O O . ARG B 1 237 ? 8.999 67.006 75.508 1.00 22.19 237 ARG B O 1
ATOM 3967 N N . LYS B 1 238 ? 7.728 68.195 76.939 1.00 22.07 238 LYS B N 1
ATOM 3968 C CA . LYS B 1 238 ? 6.992 67.035 77.439 1.00 24.24 238 LYS B CA 1
ATOM 3969 C C . LYS B 1 238 ? 6.084 66.429 76.374 1.00 22.53 238 LYS B C 1
ATOM 3970 O O . LYS B 1 238 ? 6.094 65.216 76.170 1.00 22.61 238 LYS B O 1
ATOM 3976 N N . LEU B 1 239 ? 5.309 67.263 75.686 1.00 21.81 239 LEU B N 1
ATOM 3977 C CA . LEU B 1 239 ? 4.414 66.766 74.640 1.00 19.45 239 LEU B CA 1
ATOM 3978 C C . LEU B 1 239 ? 5.175 66.218 73.432 1.00 18.94 239 LEU B C 1
ATOM 3979 O O . LEU B 1 239 ? 4.674 65.361 72.707 1.00 18.11 239 LEU B O 1
ATOM 3984 N N . TRP B 1 240 ? 6.386 66.712 73.206 1.00 17.17 240 TRP B N 1
ATOM 3985 C CA . TRP B 1 240 ? 7.171 66.229 72.080 1.00 17.08 240 TRP B CA 1
ATOM 3986 C C . TRP B 1 240 ? 7.624 64.787 72.329 1.00 19.29 240 TRP B C 1
ATOM 3987 O O . TRP B 1 240 ? 7.727 63.984 71.397 1.00 18.91 240 TRP B O 1
ATOM 3998 N N . ARG B 1 241 ? 7.890 64.452 73.588 1.00 20.64 241 ARG B N 1
ATOM 3999 C CA . ARG B 1 241 ? 8.300 63.088 73.908 1.00 23.48 241 ARG B CA 1
ATOM 4000 C C . ARG B 1 241 ? 7.190 62.138 73.466 1.00 23.33 241 ARG B C 1
ATOM 4001 O O . ARG B 1 241 ? 7.448 61.003 73.063 1.00 21.76 241 ARG B O 1
ATOM 4009 N N . VAL B 1 242 ? 5.950 62.611 73.528 1.00 24.44 242 VAL B N 1
ATOM 4010 C CA . VAL B 1 242 ? 4.818 61.795 73.105 1.00 26.82 242 VAL B CA 1
ATOM 4011 C C . VAL B 1 242 ? 4.883 61.581 71.592 1.00 28.33 242 VAL B C 1
ATOM 4012 O O . VAL B 1 242 ? 4.715 60.459 71.098 1.00 28.38 242 VAL B O 1
ATOM 4016 N N . ASN B 1 243 ? 5.128 62.663 70.861 1.00 29.42 243 ASN B N 1
ATOM 4017 C CA . ASN B 1 243 ? 5.241 62.602 69.411 1.00 31.77 243 ASN B CA 1
ATOM 4018 C C . ASN B 1 243 ? 6.361 61.634 69.027 1.00 33.04 243 ASN B C 1
ATOM 4019 O O . ASN B 1 243 ? 6.185 60.780 68.158 1.00 33.82 243 ASN B O 1
ATOM 4024 N N . GLU B 1 244 ? 7.506 61.765 69.693 1.00 33.74 244 GLU B N 1
ATOM 4025 C CA . GLU B 1 244 ? 8.660 60.916 69.425 1.00 34.31 244 GLU B CA 1
ATOM 4026 C C . GLU B 1 244 ? 8.361 59.427 69.620 1.00 34.27 244 GLU B C 1
ATOM 4027 O O . GLU B 1 244 ? 8.871 58.585 68.881 1.00 32.45 244 GLU B O 1
ATOM 4033 N N . ALA B 1 245 ? 7.535 59.108 70.612 1.00 33.86 245 ALA B N 1
ATOM 4034 C CA . ALA B 1 245 ? 7.171 57.720 70.889 1.00 34.13 245 ALA B CA 1
ATOM 4035 C C . ALA B 1 245 ? 6.234 57.138 69.832 1.00 34.80 245 ALA B C 1
ATOM 4036 O O . ALA B 1 245 ? 6.363 55.970 69.462 1.00 36.41 245 ALA B O 1
ATOM 4038 N N . PHE B 1 246 ? 5.291 57.947 69.357 1.00 34.17 246 PHE B N 1
ATOM 4039 C CA . PHE B 1 246 ? 4.326 57.499 68.357 1.00 34.49 246 PHE B CA 1
ATOM 4040 C C . PHE B 1 246 ? 4.946 57.405 66.972 1.00 35.62 246 PHE B C 1
ATOM 4041 O O . PHE B 1 246 ? 4.525 56.594 66.146 1.00 35.35 246 PHE B O 1
ATOM 4049 N N . ALA B 1 247 ? 5.941 58.254 66.731 1.00 36.46 247 ALA B N 1
ATOM 4050 C CA . ALA B 1 247 ? 6.642 58.333 65.455 1.00 37.02 247 ALA B CA 1
ATOM 4051 C C . ALA B 1 247 ? 7.024 57.001 64.820 1.00 36.99 247 ALA B C 1
ATOM 4052 O O . ALA B 1 247 ? 7.156 56.917 63.600 1.00 37.74 247 ALA B O 1
ATOM 4054 N N . LYS B 1 248 ? 7.214 55.962 65.626 1.00 36.24 248 LYS B N 1
ATOM 4055 C CA . LYS B 1 248 ? 7.589 54.673 65.058 1.00 34.60 248 LYS B CA 1
ATOM 4056 C C . LYS B 1 248 ? 6.386 53.798 64.728 1.00 32.22 248 LYS B C 1
ATOM 4057 O O . LYS B 1 248 ? 6.541 52.669 64.275 1.00 33.76 248 LYS B O 1
ATOM 4063 N N . PHE B 1 249 ? 5.186 54.323 64.942 1.00 29.71 249 PHE B N 1
ATOM 4064 C CA . PHE B 1 249 ? 3.977 53.556 64.666 1.00 26.01 249 PHE B CA 1
ATOM 4065 C C . PHE B 1 249 ? 3.075 54.194 63.618 1.00 24.75 249 PHE B C 1
ATOM 4066 O O . PHE B 1 249 ? 3.230 55.359 63.252 1.00 23.38 249 PHE B O 1
ATOM 4074 N N . ASN B 1 250 ? 2.130 53.394 63.140 1.00 22.41 250 ASN B N 1
ATOM 4075 C CA . ASN B 1 250 ? 1.111 53.844 62.211 1.00 22.05 250 ASN B CA 1
ATOM 4076 C C . ASN B 1 250 ? 0.342 54.775 63.155 1.00 21.27 250 ASN B C 1
ATOM 4077 O O . ASN B 1 250 ? -0.194 54.318 64.166 1.00 21.49 250 ASN B O 1
ATOM 4082 N N . LEU B 1 251 ? 0.299 56.071 62.855 1.00 20.23 251 LEU B N 1
ATOM 4083 C CA . LEU B 1 251 ? -0.369 57.016 63.751 1.00 19.90 251 LEU B CA 1
ATOM 4084 C C . LEU B 1 251 ? -1.797 56.630 64.112 1.00 19.61 251 LEU B C 1
ATOM 4085 O O . LEU B 1 251 ? -2.171 56.668 65.283 1.00 22.14 251 LEU B O 1
ATOM 4090 N N . ALA B 1 252 ? -2.597 56.270 63.113 1.00 19.77 252 ALA B N 1
ATOM 4091 C CA . ALA B 1 252 ? -3.975 55.875 63.368 1.00 18.94 252 ALA B CA 1
ATOM 4092 C C . ALA B 1 252 ? -4.002 54.704 64.353 1.00 20.36 252 ALA B C 1
ATOM 4093 O O . ALA B 1 252 ? -4.790 54.699 65.296 1.00 21.98 252 ALA B O 1
ATOM 4095 N N . ALA B 1 253 ? -3.131 53.721 64.136 1.00 21.38 253 ALA B N 1
ATOM 4096 C CA . ALA B 1 253 ? -3.062 52.547 65.005 1.00 21.76 253 ALA B CA 1
ATOM 4097 C C . ALA B 1 253 ? -2.651 52.965 66.409 1.00 22.33 253 ALA B C 1
ATOM 4098 O O . ALA B 1 253 ? -3.121 52.422 67.407 1.00 22.69 253 ALA B O 1
ATOM 4100 N N . CYS B 1 254 ? -1.769 53.947 66.474 1.00 22.21 254 CYS B N 1
ATOM 4101 C CA . CYS B 1 254 ? -1.283 54.432 67.745 1.00 22.46 254 CYS B CA 1
ATOM 4102 C C . CYS B 1 254 ? -2.354 55.156 68.558 1.00 21.07 254 CYS B C 1
ATOM 4103 O O . CYS B 1 254 ? -2.561 54.856 69.739 1.00 20.96 254 CYS B O 1
ATOM 4106 N N . ILE B 1 255 ? -3.034 56.107 67.925 1.00 19.47 255 ILE B N 1
ATOM 4107 C CA . ILE B 1 255 ? -4.068 56.869 68.606 1.00 18.71 255 ILE B CA 1
ATOM 4108 C C . ILE B 1 255 ? -5.242 55.968 68.981 1.00 19.81 255 ILE B C 1
ATOM 4109 O O . ILE B 1 255 ? -5.828 56.118 70.058 1.00 21.50 255 ILE B O 1
ATOM 4114 N N . LYS B 1 256 ? -5.588 55.026 68.107 1.00 18.86 256 LYS B N 1
ATOM 4115 C CA . LYS B 1 256 ? -6.680 54.120 68.422 1.00 18.39 256 LYS B CA 1
ATOM 4116 C C . LYS B 1 256 ? -6.324 53.289 69.650 1.00 18.75 256 LYS B C 1
ATOM 4117 O O . LYS B 1 256 ? -7.154 53.103 70.537 1.00 20.59 256 LYS B O 1
ATOM 4123 N N . ALA B 1 257 ? -5.088 52.804 69.718 1.00 19.16 257 ALA B N 1
ATOM 4124 C CA . ALA B 1 257 ? -4.667 52.018 70.877 1.00 20.37 257 ALA B CA 1
ATOM 4125 C C . ALA B 1 257 ? -4.617 52.930 72.104 1.00 21.02 257 ALA B C 1
ATOM 4126 O O . ALA B 1 257 ? -4.931 52.509 73.219 1.00 21.98 257 ALA B O 1
ATOM 4128 N N . GLY B 1 258 ? -4.233 54.185 71.884 1.00 21.27 258 GLY B N 1
ATOM 4129 C CA . GLY B 1 258 ? -4.158 55.143 72.973 1.00 19.04 258 GLY B CA 1
ATOM 4130 C C . GLY B 1 258 ? -5.529 55.450 73.547 1.00 20.02 258 GLY B C 1
ATOM 4131 O O . GLY B 1 258 ? -5.723 55.448 74.764 1.00 21.29 258 GLY B O 1
ATOM 4132 N N . LEU B 1 259 ? -6.489 55.716 72.669 1.00 20.64 259 LEU B N 1
ATOM 4133 C CA . LEU B 1 259 ? -7.844 56.008 73.108 1.00 20.65 259 LEU B CA 1
ATOM 4134 C C . LEU B 1 259 ? -8.457 54.801 73.815 1.00 21.99 259 LEU B C 1
ATOM 4135 O O . LEU B 1 259 ? -9.188 54.956 74.794 1.00 22.00 259 LEU B O 1
ATOM 4140 N N . ALA B 1 260 ? -8.166 53.598 73.329 1.00 23.56 260 ALA B N 1
ATOM 4141 C CA . ALA B 1 260 ? -8.706 52.401 73.965 1.00 25.43 260 ALA B CA 1
ATOM 4142 C C . ALA B 1 260 ? -8.230 52.365 75.419 1.00 26.65 260 ALA B C 1
ATOM 4143 O O . ALA B 1 260 ? -9.016 52.119 76.334 1.00 26.98 260 ALA B O 1
ATOM 4145 N N . LEU B 1 261 ? -6.943 52.622 75.629 1.00 26.75 261 LEU B N 1
ATOM 4146 C CA . LEU B 1 261 ? -6.393 52.631 76.978 1.00 27.20 261 LEU B CA 1
ATOM 4147 C C . LEU B 1 261 ? -7.129 53.644 77.851 1.00 27.96 261 LEU B C 1
ATOM 4148 O O . LEU B 1 261 ? -7.193 53.485 79.071 1.00 28.45 261 LEU B O 1
ATOM 4153 N N . GLN B 1 262 ? -7.691 54.681 77.232 1.00 26.82 262 GLN B N 1
ATOM 4154 C CA . GLN B 1 262 ? -8.403 55.707 77.986 1.00 25.99 262 GLN B CA 1
ATOM 4155 C C . GLN B 1 262 ? -9.893 55.404 78.140 1.00 26.07 262 GLN B C 1
ATOM 4156 O O . GLN B 1 262 ? -10.649 56.219 78.663 1.00 27.25 262 GLN B O 1
ATOM 4162 N N . GLY B 1 263 ? -10.314 54.231 77.681 1.00 26.95 263 GLY B N 1
ATOM 4163 C CA . GLY B 1 263 ? -11.708 53.846 77.819 1.00 27.86 263 GLY B CA 1
ATOM 4164 C C . GLY B 1 263 ? -12.615 54.001 76.612 1.00 28.90 263 GLY B C 1
ATOM 4165 O O . GLY B 1 263 ? -13.826 53.797 76.729 1.00 28.94 263 GLY B O 1
ATOM 4166 N N . TYR B 1 264 ? -12.058 54.368 75.460 1.00 28.65 264 TYR B N 1
ATOM 4167 C CA . TYR B 1 264 ? -12.872 54.522 74.255 1.00 28.86 264 TYR B CA 1
ATOM 4168 C C . TYR B 1 264 ? -12.770 53.286 73.367 1.00 29.30 264 TYR B C 1
ATOM 4169 O O . TYR B 1 264 ? -11.691 52.937 72.883 1.00 28.54 264 TYR B O 1
ATOM 4178 N N . ASP B 1 265 ? -13.904 52.628 73.159 1.00 28.59 265 ASP B N 1
ATOM 4179 C CA . ASP B 1 265 ? -13.960 51.423 72.341 1.00 29.12 265 ASP B CA 1
ATOM 4180 C C . ASP B 1 265 ? -14.013 51.818 70.869 1.00 27.57 265 ASP B C 1
ATOM 4181 O O . ASP B 1 265 ? -15.009 51.590 70.184 1.00 26.31 265 ASP B O 1
ATOM 4186 N N . VAL B 1 266 ? -12.921 52.412 70.396 1.00 27.20 266 VAL B N 1
ATOM 4187 C CA . VAL B 1 266 ? -12.815 52.878 69.020 1.00 26.24 266 VAL B CA 1
ATOM 4188 C C . VAL B 1 266 ? -12.452 51.789 68.011 1.00 26.01 266 VAL B C 1
ATOM 4189 O O . VAL B 1 266 ? -12.543 52.009 66.802 1.00 26.83 266 VAL B O 1
ATOM 4193 N N . GLY B 1 267 ? -12.036 50.623 68.499 1.00 23.55 267 GLY B N 1
ATOM 4194 C CA . GLY B 1 267 ? -11.692 49.538 67.597 1.00 22.22 267 GLY B CA 1
ATOM 4195 C C . GLY B 1 267 ? -10.282 49.565 67.038 1.00 22.07 267 GLY B C 1
ATOM 4196 O O . GLY B 1 267 ? -9.427 50.329 67.492 1.00 21.08 267 GLY B O 1
ATOM 4197 N N . ASP B 1 268 ? -10.037 48.726 66.040 1.00 21.34 268 ASP B N 1
ATOM 4198 C CA . ASP B 1 268 ? -8.717 48.639 65.431 1.00 20.60 268 ASP B CA 1
ATOM 4199 C C . ASP B 1 268 ? -8.667 49.303 64.065 1.00 20.06 268 ASP B C 1
ATOM 4200 O O . ASP B 1 268 ? -9.702 49.610 63.472 1.00 20.14 268 ASP B O 1
ATOM 4205 N N . PRO B 1 269 ? -7.450 49.542 63.549 1.00 18.21 269 PRO B N 1
ATOM 4206 C CA . PRO B 1 269 ? -7.348 50.166 62.230 1.00 19.51 269 PRO B CA 1
ATOM 4207 C C . PRO B 1 269 ? -7.904 49.193 61.188 1.00 19.45 269 PRO B C 1
ATOM 4208 O O . PRO B 1 269 ? -8.016 47.992 61.449 1.00 21.17 269 PRO B O 1
ATOM 4212 N N . ILE B 1 270 ? -8.260 49.714 60.020 1.00 20.47 270 ILE B N 1
ATOM 4213 C CA . ILE B 1 270 ? -8.815 48.899 58.942 1.00 20.46 270 ILE B CA 1
ATOM 4214 C C . ILE B 1 270 ? -7.771 48.011 58.280 1.00 20.48 270 ILE B C 1
ATOM 4215 O O . ILE B 1 270 ? -6.786 48.509 57.737 1.00 23.08 270 ILE B O 1
ATOM 4220 N N . PRO B 1 271 ? -7.965 46.679 58.324 1.00 19.22 271 PRO B N 1
ATOM 4221 C CA . PRO B 1 271 ? -7.000 45.762 57.699 1.00 18.85 271 PRO B CA 1
ATOM 4222 C C . PRO B 1 271 ? -6.802 46.195 56.244 1.00 18.58 271 PRO B C 1
ATOM 4223 O O . PRO B 1 271 ? -7.712 46.774 55.645 1.00 20.77 271 PRO B O 1
ATOM 4227 N N . PRO B 1 272 ? -5.637 45.884 55.640 1.00 17.57 272 PRO B N 1
ATOM 4228 C CA . PRO B 1 272 ? -4.482 45.154 56.176 1.00 17.28 272 PRO B CA 1
ATOM 4229 C C . PRO B 1 272 ? -3.661 45.835 57.276 1.00 17.51 272 PRO B C 1
ATOM 4230 O O . PRO B 1 272 ? -2.626 45.313 57.688 1.00 19.62 272 PRO B O 1
ATOM 4234 N N . GLN B 1 273 ? -4.095 46.999 57.742 1.00 17.39 273 GLN B N 1
ATOM 4235 C CA . GLN B 1 273 ? -3.367 47.666 58.818 1.00 17.96 273 GLN B CA 1
ATOM 4236 C C . GLN B 1 273 ? -3.432 46.764 60.049 1.00 18.35 273 GLN B C 1
ATOM 4237 O O . GLN B 1 273 ? -4.435 46.097 60.271 1.00 20.98 273 GLN B O 1
ATOM 4243 N N . ALA B 1 274 ? -2.374 46.747 60.851 1.00 19.83 274 ALA B N 1
ATOM 4244 C CA . ALA B 1 274 ? -2.360 45.928 62.065 1.00 22.07 274 ALA B CA 1
ATOM 4245 C C . ALA B 1 274 ? -2.558 46.801 63.302 1.00 22.37 274 ALA B C 1
ATOM 4246 O O . ALA B 1 274 ? -2.135 47.956 63.326 1.00 23.48 274 ALA B O 1
ATOM 4248 N N . ALA B 1 275 ? -3.211 46.261 64.325 1.00 22.56 275 ALA B N 1
ATOM 4249 C CA . ALA B 1 275 ? -3.394 47.018 65.559 1.00 25.35 275 ALA B CA 1
ATOM 4250 C C . ALA B 1 275 ? -2.059 46.907 66.284 1.00 25.98 275 ALA B C 1
ATOM 4251 O O . ALA B 1 275 ? -1.254 46.024 65.963 1.00 25.34 275 ALA B O 1
ATOM 4253 N N . LEU B 1 276 ? -1.792 47.796 67.237 1.00 25.09 276 LEU B N 1
ATOM 4254 C CA . LEU B 1 276 ? -0.531 47.693 67.957 1.00 25.04 276 LEU B CA 1
ATOM 4255 C C . LEU B 1 276 ? -0.563 46.390 68.746 1.00 25.49 276 LEU B C 1
ATOM 4256 O O . LEU B 1 276 ? -1.627 45.949 69.179 1.00 23.19 276 LEU B O 1
ATOM 4261 N N . THR B 1 277 ? 0.598 45.765 68.910 1.00 27.35 277 THR B N 1
ATOM 4262 C CA . THR B 1 277 ? 0.682 44.519 69.659 1.00 30.16 277 THR B CA 1
ATOM 4263 C C . THR B 1 277 ? 0.670 44.847 71.145 1.00 32.09 277 THR B C 1
ATOM 4264 O O . THR B 1 277 ? 0.822 46.007 71.528 1.00 31.41 277 THR B O 1
ATOM 4268 N N . ALA B 1 278 ? 0.485 43.826 71.977 1.00 33.04 278 ALA B N 1
ATOM 4269 C CA . ALA B 1 278 ? 0.459 44.015 73.420 1.00 34.45 278 ALA B CA 1
ATOM 4270 C C . ALA B 1 278 ? 1.718 44.748 73.871 1.00 35.14 278 ALA B C 1
ATOM 4271 O O . ALA B 1 278 ? 1.650 45.658 74.692 1.00 35.38 278 ALA B O 1
ATOM 4273 N N . GLU B 1 279 ? 2.865 44.359 73.325 1.00 35.97 279 GLU B N 1
ATOM 4274 C CA . GLU B 1 279 ? 4.122 45.000 73.689 1.00 38.22 279 GLU B CA 1
ATOM 4275 C C . GLU B 1 279 ? 4.153 46.460 73.241 1.00 37.15 279 GLU B C 1
ATOM 4276 O O . GLU B 1 279 ? 4.712 47.318 73.928 1.00 36.24 279 GLU B O 1
ATOM 4282 N N . GLU B 1 280 ? 3.549 46.742 72.090 1.00 35.43 280 GLU B N 1
ATOM 4283 C CA . GLU B 1 280 ? 3.507 48.103 71.568 1.00 33.54 280 GLU B CA 1
ATOM 4284 C C . GLU B 1 280 ? 2.535 48.950 72.381 1.00 31.79 280 GLU B C 1
ATOM 4285 O O . GLU B 1 280 ? 2.764 50.141 72.586 1.00 30.30 280 GLU B O 1
ATOM 4291 N N . ARG B 1 281 ? 1.453 48.330 72.847 1.00 32.55 281 ARG B N 1
ATOM 4292 C CA . ARG B 1 281 ? 0.461 49.035 73.653 1.00 34.57 281 ARG B CA 1
ATOM 4293 C C . ARG B 1 281 ? 1.031 49.444 75.010 1.00 34.39 281 ARG B C 1
ATOM 4294 O O . ARG B 1 281 ? 0.624 50.461 75.579 1.00 33.32 281 ARG B O 1
ATOM 4302 N N . LYS B 1 282 ? 1.968 48.653 75.530 1.00 34.15 282 LYS B N 1
ATOM 4303 C CA . LYS B 1 282 ? 2.588 48.980 76.808 1.00 35.47 282 LYS B CA 1
ATOM 4304 C C . LYS B 1 282 ? 3.415 50.245 76.637 1.00 34.61 282 LYS B C 1
ATOM 4305 O O . LYS B 1 282 ? 3.415 51.119 77.505 1.00 34.36 282 LYS B O 1
ATOM 4311 N N . ALA B 1 283 ? 4.107 50.343 75.506 1.00 32.87 283 ALA B N 1
ATOM 4312 C CA . ALA B 1 283 ? 4.929 51.511 75.211 1.00 32.34 283 ALA B CA 1
ATOM 4313 C C . ALA B 1 283 ? 4.057 52.761 75.099 1.00 32.48 283 ALA B C 1
ATOM 4314 O O . ALA B 1 283 ? 4.489 53.867 75.444 1.00 31.48 283 ALA B O 1
ATOM 4316 N N . VAL B 1 284 ? 2.831 52.593 74.609 1.00 30.56 284 VAL B N 1
ATOM 4317 C CA . VAL B 1 284 ? 1.931 53.731 74.484 1.00 29.76 284 VAL B CA 1
ATOM 4318 C C . VAL B 1 284 ? 1.339 54.065 75.850 1.00 30.62 284 VAL B C 1
ATOM 4319 O O . VAL B 1 284 ? 1.186 55.233 76.191 1.00 29.50 284 VAL B O 1
ATOM 4323 N N . GLU B 1 285 ? 1.012 53.036 76.628 1.00 30.40 285 GLU B N 1
ATOM 4324 C CA . GLU B 1 285 ? 0.455 53.249 77.957 1.00 31.11 285 GLU B CA 1
ATOM 4325 C C . GLU B 1 285 ? 1.490 53.989 78.795 1.00 29.78 285 GLU B C 1
ATOM 4326 O O . GLU B 1 285 ? 1.146 54.746 79.700 1.00 26.80 285 GLU B O 1
ATOM 4332 N N . LYS B 1 286 ? 2.761 53.772 78.468 1.00 30.38 286 LYS B N 1
ATOM 4333 C CA . LYS B 1 286 ? 3.859 54.408 79.182 1.00 31.46 286 LYS B CA 1
ATOM 4334 C C . LYS B 1 286 ? 3.884 55.922 78.995 1.00 28.76 286 LYS B C 1
ATOM 4335 O O . LYS B 1 286 ? 3.932 56.668 79.972 1.00 27.67 286 LYS B O 1
ATOM 4341 N N . VAL B 1 287 ? 3.858 56.375 77.743 1.00 27.55 287 VAL B N 1
ATOM 4342 C CA . VAL B 1 287 ? 3.892 57.810 77.467 1.00 27.75 287 VAL B CA 1
ATOM 4343 C C . VAL B 1 287 ? 2.658 58.511 78.029 1.00 26.02 287 VAL B C 1
ATOM 4344 O O . VAL B 1 287 ? 2.758 59.602 78.591 1.00 26.77 287 VAL B O 1
ATOM 4348 N N . LEU B 1 288 ? 1.497 57.881 77.888 1.00 26.09 288 LEU B N 1
ATOM 4349 C CA . LEU B 1 288 ? 0.262 58.463 78.397 1.00 25.59 288 LEU B CA 1
ATOM 4350 C C . LEU B 1 288 ? 0.378 58.723 79.893 1.00 24.42 288 LEU B C 1
ATOM 4351 O O . LEU B 1 288 ? 0.036 59.805 80.377 1.00 24.16 288 LEU B O 1
ATOM 4356 N N . ALA B 1 289 ? 0.864 57.722 80.623 1.00 22.06 289 ALA B N 1
ATOM 4357 C CA . ALA B 1 289 ? 1.026 57.838 82.064 1.00 22.75 289 ALA B CA 1
ATOM 4358 C C . ALA B 1 289 ? 1.905 59.039 82.419 1.00 21.38 289 ALA B C 1
ATOM 4359 O O . ALA B 1 289 ? 1.625 59.758 83.373 1.00 20.96 289 ALA B O 1
ATOM 4361 N N . GLU B 1 290 ? 2.954 59.256 81.632 1.00 21.58 290 GLU B N 1
ATOM 4362 C CA . GLU B 1 290 ? 3.891 60.349 81.875 1.00 24.56 290 GLU B CA 1
ATOM 4363 C C . GLU B 1 290 ? 3.321 61.738 81.641 1.00 24.49 290 GLU B C 1
ATOM 4364 O O . GLU B 1 290 ? 3.757 62.696 82.275 1.00 23.11 290 GLU B O 1
ATOM 4370 N N . ILE B 1 291 ? 2.355 61.848 80.732 1.00 24.70 291 ILE B N 1
ATOM 4371 C CA . ILE B 1 291 ? 1.747 63.142 80.426 1.00 26.81 291 ILE B CA 1
ATOM 4372 C C . ILE B 1 291 ? 0.376 63.330 81.063 1.00 26.69 291 ILE B C 1
ATOM 4373 O O . ILE B 1 291 ? -0.217 64.399 80.943 1.00 24.46 291 ILE B O 1
ATOM 4378 N N . ALA B 1 292 ? -0.128 62.294 81.728 1.00 27.83 292 ALA B N 1
ATOM 4379 C CA . ALA B 1 292 ? -1.437 62.367 82.368 1.00 31.42 292 ALA B CA 1
ATOM 4380 C C . ALA B 1 292 ? -1.417 63.425 83.466 1.00 33.56 292 ALA B C 1
ATOM 4381 O O . ALA B 1 292 ? -0.493 63.477 84.276 1.00 33.91 292 ALA B O 1
ATOM 4383 N N . GLU B 1 293 ? -2.435 64.274 83.494 1.00 36.04 293 GLU B N 1
ATOM 4384 C CA . GLU B 1 293 ? -2.495 65.318 84.504 1.00 38.50 293 GLU B CA 1
ATOM 4385 C C . GLU B 1 293 ? -3.584 65.027 85.529 1.00 39.34 293 GLU B C 1
ATOM 4386 O O . GLU B 1 293 ? -3.975 63.877 85.722 1.00 38.76 293 GLU B O 1
ATOM 4392 N N . ASP C 1 4 ? 37.811 47.358 18.876 1.00 48.34 4 ASP C N 1
ATOM 4393 C CA . ASP C 1 4 ? 36.742 48.023 19.620 1.00 50.17 4 ASP C CA 1
ATOM 4394 C C . ASP C 1 4 ? 36.400 47.275 20.901 1.00 49.01 4 ASP C C 1
ATOM 4395 O O . ASP C 1 4 ? 36.353 46.046 20.915 1.00 49.41 4 ASP C O 1
ATOM 4400 N N . PHE C 1 5 ? 36.156 48.023 21.974 1.00 46.78 5 PHE C N 1
ATOM 4401 C CA . PHE C 1 5 ? 35.822 47.419 23.256 1.00 43.70 5 PHE C CA 1
ATOM 4402 C C . PHE C 1 5 ? 34.574 46.559 23.129 1.00 40.53 5 PHE C C 1
ATOM 4403 O O . PHE C 1 5 ? 33.572 46.980 22.554 1.00 38.25 5 PHE C O 1
ATOM 4411 N N . HIS C 1 6 ? 34.648 45.352 23.676 1.00 38.21 6 HIS C N 1
ATOM 4412 C CA . HIS C 1 6 ? 33.542 44.405 23.634 1.00 38.11 6 HIS C CA 1
ATOM 4413 C C . HIS C 1 6 ? 33.787 43.310 24.665 1.00 36.87 6 HIS C C 1
ATOM 4414 O O . HIS C 1 6 ? 34.838 43.263 25.304 1.00 36.16 6 HIS C O 1
ATOM 4421 N N . GLY C 1 7 ? 32.809 42.429 24.819 1.00 35.57 7 GLY C N 1
ATOM 4422 C CA . GLY C 1 7 ? 32.960 41.326 25.745 1.00 34.69 7 GLY C CA 1
ATOM 4423 C C . GLY C 1 7 ? 32.904 41.645 27.224 1.00 34.09 7 GLY C C 1
ATOM 4424 O O . GLY C 1 7 ? 32.301 42.634 27.644 1.00 32.76 7 GLY C O 1
ATOM 4425 N N . VAL C 1 8 ? 33.557 40.790 28.008 1.00 32.64 8 VAL C N 1
ATOM 4426 C CA . VAL C 1 8 ? 33.580 40.904 29.458 1.00 32.93 8 VAL C CA 1
ATOM 4427 C C . VAL C 1 8 ? 34.754 41.700 30.023 1.00 33.42 8 VAL C C 1
ATOM 4428 O O . VAL C 1 8 ? 35.917 41.330 29.847 1.00 31.50 8 VAL C O 1
ATOM 4432 N N . PHE C 1 9 ? 34.426 42.795 30.705 1.00 33.08 9 PHE C N 1
ATOM 4433 C CA . PHE C 1 9 ? 35.410 43.665 31.340 1.00 32.37 9 PHE C CA 1
ATOM 4434 C C . PHE C 1 9 ? 35.223 43.568 32.848 1.00 32.56 9 PHE C C 1
ATOM 4435 O O . PHE C 1 9 ? 34.332 44.201 33.412 1.00 30.71 9 PHE C O 1
ATOM 4443 N N . PRO C 1 10 ? 36.053 42.766 33.522 1.00 34.17 10 PRO C N 1
ATOM 4444 C CA . PRO C 1 10 ? 35.892 42.661 34.970 1.00 33.36 10 PRO C CA 1
ATOM 4445 C C . PRO C 1 10 ? 36.143 43.983 35.688 1.00 32.23 10 PRO C C 1
ATOM 4446 O O . PRO C 1 10 ? 37.104 44.690 35.380 1.00 28.44 10 PRO C O 1
ATOM 4450 N N . TYR C 1 11 ? 35.255 44.323 36.620 1.00 31.00 11 TYR C N 1
ATOM 4451 C CA . TYR C 1 11 ? 35.425 45.523 37.432 1.00 31.30 11 TYR C CA 1
ATOM 4452 C C . TYR C 1 11 ? 36.402 45.077 38.521 1.00 29.13 11 TYR C C 1
ATOM 4453 O O . TYR C 1 11 ? 36.000 44.481 39.519 1.00 27.18 11 TYR C O 1
ATOM 4462 N N . LEU C 1 12 ? 37.683 45.346 38.312 1.00 28.60 12 LEU C N 1
ATOM 4463 C CA . LEU C 1 12 ? 38.713 44.948 39.259 1.00 28.87 12 LEU C CA 1
ATOM 4464 C C . LEU C 1 12 ? 38.564 45.552 40.648 1.00 28.90 12 LEU C C 1
ATOM 4465 O O . LEU C 1 12 ? 38.252 46.737 40.800 1.00 24.73 12 LEU C O 1
ATOM 4470 N N . VAL C 1 13 ? 38.781 44.719 41.659 1.00 28.59 13 VAL C N 1
ATOM 4471 C CA . VAL C 1 13 ? 38.738 45.174 43.038 1.00 30.44 13 VAL C CA 1
ATOM 4472 C C . VAL C 1 13 ? 40.107 45.810 43.241 1.00 29.49 13 VAL C C 1
ATOM 4473 O O . VAL C 1 13 ? 41.050 45.497 42.510 1.00 26.91 13 VAL C O 1
ATOM 4477 N N . SER C 1 14 ? 40.220 46.707 44.211 1.00 29.85 14 SER C N 1
ATOM 4478 C CA . SER C 1 14 ? 41.497 47.349 44.488 1.00 29.74 14 SER C CA 1
ATOM 4479 C C . SER C 1 14 ? 42.086 46.757 45.763 1.00 32.74 14 SER C C 1
ATOM 4480 O O . SER C 1 14 ? 41.605 47.027 46.863 1.00 30.84 14 SER C O 1
ATOM 4483 N N . PRO C 1 15 ? 43.131 45.923 45.626 1.00 36.08 15 PRO C N 1
ATOM 4484 C CA . PRO C 1 15 ? 43.783 45.292 46.775 1.00 38.00 15 PRO C CA 1
ATOM 4485 C C . PRO C 1 15 ? 44.716 46.249 47.508 1.00 37.56 15 PRO C C 1
ATOM 4486 O O . PRO C 1 15 ? 45.619 46.831 46.910 1.00 34.75 15 PRO C O 1
ATOM 4490 N N . VAL C 1 16 ? 44.484 46.414 48.804 1.00 39.52 16 VAL C N 1
ATOM 4491 C CA . VAL C 1 16 ? 45.311 47.288 49.625 1.00 41.98 16 VAL C CA 1
ATOM 4492 C C . VAL C 1 16 ? 45.476 46.647 50.995 1.00 41.28 16 VAL C C 1
ATOM 4493 O O . VAL C 1 16 ? 44.696 45.777 51.375 1.00 38.68 16 VAL C O 1
ATOM 4497 N N . ASP C 1 17 ? 46.500 47.066 51.731 1.00 42.12 17 ASP C N 1
ATOM 4498 C CA . ASP C 1 17 ? 46.717 46.529 53.065 1.00 44.87 17 ASP C CA 1
ATOM 4499 C C . ASP C 1 17 ? 45.914 47.361 54.055 1.00 45.61 17 ASP C C 1
ATOM 4500 O O . ASP C 1 17 ? 45.231 48.310 53.669 1.00 43.87 17 ASP C O 1
ATOM 4505 N N . ALA C 1 18 ? 45.998 47.004 55.331 1.00 47.70 18 ALA C N 1
ATOM 4506 C CA . ALA C 1 18 ? 45.270 47.713 56.374 1.00 49.78 18 ALA C CA 1
ATOM 4507 C C . ALA C 1 18 ? 45.629 49.201 56.431 1.00 50.07 18 ALA C C 1
ATOM 4508 O O . ALA C 1 18 ? 44.871 50.011 56.967 1.00 49.25 18 ALA C O 1
ATOM 4510 N N . GLU C 1 19 ? 46.777 49.560 55.869 1.00 48.91 19 GLU C N 1
ATOM 4511 C CA . GLU C 1 19 ? 47.217 50.947 55.886 1.00 50.53 19 GLU C CA 1
ATOM 4512 C C . GLU C 1 19 ? 46.977 51.705 54.582 1.00 49.91 19 GLU C C 1
ATOM 4513 O O . GLU C 1 19 ? 47.535 52.782 54.368 1.00 50.18 19 GLU C O 1
ATOM 4519 N N . GLY C 1 20 ? 46.141 51.139 53.717 1.00 49.10 20 GLY C N 1
ATOM 4520 C CA . GLY C 1 20 ? 45.818 51.792 52.461 1.00 48.18 20 GLY C CA 1
ATOM 4521 C C . GLY C 1 20 ? 46.803 51.644 51.316 1.00 47.41 20 GLY C C 1
ATOM 4522 O O . GLY C 1 20 ? 46.573 52.196 50.238 1.00 45.85 20 GLY C O 1
ATOM 4523 N N . ARG C 1 21 ? 47.896 50.918 51.531 1.00 46.53 21 ARG C N 1
ATOM 4524 C CA . ARG C 1 21 ? 48.880 50.727 50.471 1.00 46.65 21 ARG C CA 1
ATOM 4525 C C . ARG C 1 21 ? 48.401 49.680 49.475 1.00 44.46 21 ARG C C 1
ATOM 4526 O O . ARG C 1 21 ? 48.037 48.570 49.858 1.00 43.01 21 ARG C O 1
ATOM 4534 N N . VAL C 1 22 ? 48.399 50.046 48.197 1.00 42.52 22 VAL C N 1
ATOM 4535 C CA . VAL C 1 22 ? 47.967 49.143 47.140 1.00 42.07 22 VAL C CA 1
ATOM 4536 C C . VAL C 1 22 ? 48.951 47.990 46.964 1.00 42.32 22 VAL C C 1
ATOM 4537 O O . VAL C 1 22 ? 50.164 48.192 46.951 1.00 41.05 22 VAL C O 1
ATOM 4541 N N . ARG C 1 23 ? 48.416 46.781 46.835 1.00 43.85 23 ARG C N 1
ATOM 4542 C CA . ARG C 1 23 ? 49.230 45.585 46.644 1.00 44.99 23 ARG C CA 1
ATOM 4543 C C . ARG C 1 23 ? 49.347 45.277 45.154 1.00 43.77 23 ARG C C 1
ATOM 4544 O O . ARG C 1 23 ? 48.574 44.491 44.615 1.00 41.21 23 ARG C O 1
ATOM 4552 N N . ALA C 1 24 ? 50.318 45.904 44.498 1.00 44.20 24 ALA C N 1
ATOM 4553 C CA . ALA C 1 24 ? 50.537 45.715 43.067 1.00 45.56 24 ALA C CA 1
ATOM 4554 C C . ALA C 1 24 ? 50.718 44.249 42.687 1.00 44.96 24 ALA C C 1
ATOM 4555 O O . ALA C 1 24 ? 50.133 43.777 41.714 1.00 43.25 24 ALA C O 1
ATOM 4557 N N . ASP C 1 25 ? 51.532 43.535 43.456 1.00 45.25 25 ASP C N 1
ATOM 4558 C CA . ASP C 1 25 ? 51.784 42.124 43.193 1.00 45.59 25 ASP C CA 1
ATOM 4559 C C . ASP C 1 25 ? 50.476 41.343 43.121 1.00 43.79 25 ASP C C 1
ATOM 4560 O O . ASP C 1 25 ? 50.275 40.540 42.210 1.00 40.76 25 ASP C O 1
ATOM 4565 N N . VAL C 1 26 ? 49.584 41.592 44.077 1.00 42.68 26 VAL C N 1
ATOM 4566 C CA . VAL C 1 26 ? 48.292 40.914 44.118 1.00 42.32 26 VAL C CA 1
ATOM 4567 C C . VAL C 1 26 ? 47.448 41.271 42.896 1.00 39.50 26 VAL C C 1
ATOM 4568 O O . VAL C 1 26 ? 46.903 40.391 42.229 1.00 36.40 26 VAL C O 1
ATOM 4572 N N . MET C 1 27 ? 47.345 42.565 42.608 1.00 37.12 27 MET C N 1
ATOM 4573 C CA . MET C 1 27 ? 46.569 43.030 41.466 1.00 35.01 27 MET C CA 1
ATOM 4574 C C . MET C 1 27 ? 47.092 42.392 40.187 1.00 37.45 27 MET C C 1
ATOM 4575 O O . MET C 1 27 ? 46.319 41.974 39.327 1.00 36.37 27 MET C O 1
ATOM 4580 N N . GLY C 1 28 ? 48.413 42.316 40.074 1.00 39.54 28 GLY C N 1
ATOM 4581 C CA . GLY C 1 28 ? 49.022 41.729 38.895 1.00 43.08 28 GLY C CA 1
ATOM 4582 C C . GLY C 1 28 ? 48.667 40.270 38.684 1.00 44.38 28 GLY C C 1
ATOM 4583 O O . GLY C 1 28 ? 48.370 39.857 37.565 1.00 44.27 28 GLY C O 1
ATOM 4584 N N . ARG C 1 29 ? 48.698 39.484 39.755 1.00 45.94 29 ARG C N 1
ATOM 4585 C CA . ARG C 1 29 ? 48.381 38.068 39.658 1.00 47.76 29 ARG C CA 1
ATOM 4586 C C . ARG C 1 29 ? 46.916 37.877 39.290 1.00 46.31 29 ARG C C 1
ATOM 4587 O O . ARG C 1 29 ? 46.563 36.936 38.580 1.00 44.03 29 ARG C O 1
ATOM 4595 N N . LEU C 1 30 ? 46.068 38.778 39.774 1.00 44.34 30 LEU C N 1
ATOM 4596 C CA . LEU C 1 30 ? 44.642 38.709 39.483 1.00 42.58 30 LEU C CA 1
ATOM 4597 C C . LEU C 1 30 ? 44.373 39.063 38.021 1.00 39.88 30 LEU C C 1
ATOM 4598 O O . LEU C 1 30 ? 43.631 38.361 37.335 1.00 37.00 30 LEU C O 1
ATOM 4603 N N . CYS C 1 31 ? 44.975 40.149 37.545 1.00 38.41 31 CYS C N 1
ATOM 4604 C CA . CYS C 1 31 ? 44.786 40.564 36.159 1.00 39.03 31 CYS C CA 1
ATOM 4605 C C . CYS C 1 31 ? 45.274 39.473 35.217 1.00 41.04 31 CYS C C 1
ATOM 4606 O O . CYS C 1 31 ? 44.604 39.136 34.244 1.00 39.34 31 CYS C O 1
ATOM 4609 N N . ASP C 1 32 ? 46.446 38.924 35.520 1.00 43.91 32 ASP C N 1
ATOM 4610 C CA . ASP C 1 32 ? 47.036 37.874 34.701 1.00 47.64 32 ASP C CA 1
ATOM 4611 C C . ASP C 1 32 ? 46.085 36.697 34.534 1.00 47.84 32 ASP C C 1
ATOM 4612 O O . ASP C 1 32 ? 45.818 36.259 33.415 1.00 47.71 32 ASP C O 1
ATOM 4617 N N . ASP C 1 33 ? 45.568 36.186 35.646 1.00 48.21 33 ASP C N 1
ATOM 4618 C CA . ASP C 1 33 ? 44.656 35.057 35.579 1.00 48.67 33 ASP C CA 1
ATOM 4619 C C . ASP C 1 33 ? 43.358 35.404 34.854 1.00 49.55 33 ASP C C 1
ATOM 4620 O O . ASP C 1 33 ? 42.762 34.545 34.206 1.00 50.39 33 ASP C O 1
ATOM 4625 N N . LEU C 1 34 ? 42.923 36.658 34.955 1.00 48.36 34 LEU C N 1
ATOM 4626 C CA . LEU C 1 34 ? 41.699 37.085 34.282 1.00 48.42 34 LEU C CA 1
ATOM 4627 C C . LEU C 1 34 ? 41.915 37.024 32.779 1.00 47.48 34 LEU C C 1
ATOM 4628 O O . LEU C 1 34 ? 41.115 36.438 32.049 1.00 45.50 34 LEU C O 1
ATOM 4633 N N . ILE C 1 35 ? 43.002 37.639 32.327 1.00 47.43 35 ILE C N 1
ATOM 4634 C CA . ILE C 1 35 ? 43.346 37.651 30.913 1.00 48.76 35 ILE C CA 1
ATOM 4635 C C . ILE C 1 35 ? 43.447 36.210 30.423 1.00 48.98 35 ILE C C 1
ATOM 4636 O O . ILE C 1 35 ? 42.926 35.862 29.366 1.00 48.46 35 ILE C O 1
ATOM 4641 N N . GLN C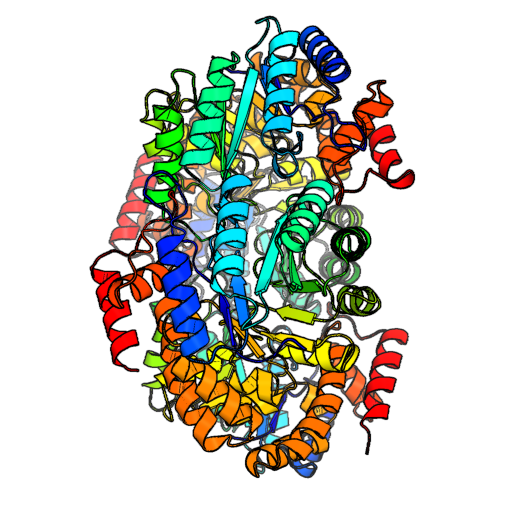 1 36 ? 44.113 35.374 31.209 1.00 50.04 36 GLN C N 1
ATOM 4642 C CA . GLN C 1 36 ? 44.279 33.971 30.863 1.00 51.74 36 GLN C CA 1
ATOM 4643 C C . GLN C 1 36 ? 42.920 33.276 30.789 1.00 50.62 36 GLN C C 1
ATOM 4644 O O . GLN C 1 36 ? 42.731 32.352 29.997 1.00 50.39 36 GLN C O 1
ATOM 4650 N N . ALA C 1 37 ? 41.978 33.733 31.610 1.00 47.44 37 ALA C N 1
ATOM 4651 C CA . ALA C 1 37 ? 40.639 33.157 31.640 1.00 44.21 37 ALA C CA 1
ATOM 4652 C C . ALA C 1 37 ? 39.851 33.529 30.388 1.00 41.86 37 ALA C C 1
ATOM 4653 O O . ALA C 1 37 ? 38.804 32.947 30.110 1.00 40.06 37 ALA C O 1
ATOM 4655 N N . GLY C 1 38 ? 40.348 34.509 29.640 1.00 40.24 38 GLY C N 1
ATOM 4656 C CA . GLY C 1 38 ? 39.670 34.910 28.421 1.00 39.40 38 GLY C CA 1
ATOM 4657 C C . GLY C 1 38 ? 38.916 36.229 28.414 1.00 39.02 38 GLY C C 1
ATOM 4658 O O . GLY C 1 38 ? 38.333 36.578 27.390 1.00 38.27 38 GLY C O 1
ATOM 4659 N N . VAL C 1 39 ? 38.912 36.967 29.523 1.00 38.76 39 VAL C N 1
ATOM 4660 C CA . VAL C 1 39 ? 38.201 38.248 29.561 1.00 38.76 39 VAL C CA 1
ATOM 4661 C C . VAL C 1 39 ? 38.693 39.129 28.415 1.00 37.98 39 VAL C C 1
ATOM 4662 O O . VAL C 1 39 ? 39.858 39.057 28.027 1.00 36.03 39 VAL C O 1
ATOM 4666 N N . HIS C 1 40 ? 37.808 39.962 27.879 1.00 37.24 40 HIS C N 1
ATOM 4667 C CA . HIS C 1 40 ? 38.160 40.817 26.752 1.00 36.11 40 HIS C CA 1
ATOM 4668 C C . HIS C 1 40 ? 38.703 42.188 27.141 1.00 35.31 40 HIS C C 1
ATOM 4669 O O . HIS C 1 40 ? 39.068 42.986 26.274 1.00 30.73 40 HIS C O 1
ATOM 4676 N N . GLY C 1 41 ? 38.758 42.457 28.442 1.00 34.37 41 GLY C N 1
ATOM 4677 C CA . GLY C 1 41 ? 39.261 43.737 28.909 1.00 34.52 41 GLY C CA 1
ATOM 4678 C C . GLY C 1 41 ? 39.296 43.842 30.420 1.00 33.28 41 GLY C C 1
ATOM 4679 O O . GLY C 1 41 ? 38.754 42.990 31.120 1.00 33.37 41 GLY C O 1
ATOM 4680 N N . LEU C 1 42 ? 39.943 44.890 30.921 1.00 31.67 42 LEU C N 1
ATOM 4681 C CA . LEU C 1 42 ? 40.049 45.120 32.358 1.00 28.29 42 LEU C CA 1
ATOM 4682 C C . LEU C 1 42 ? 39.658 46.560 32.688 1.00 26.11 42 LEU C C 1
ATOM 4683 O O . LEU C 1 42 ? 40.077 47.499 32.009 1.00 19.50 42 LEU C O 1
ATOM 4688 N N . THR C 1 43 ? 38.856 46.728 33.735 1.00 24.44 43 THR C N 1
ATOM 4689 C CA . THR C 1 43 ? 38.401 48.052 34.134 1.00 24.33 43 THR C CA 1
ATOM 4690 C C . THR C 1 43 ? 38.690 48.371 35.599 1.00 23.65 43 THR C C 1
ATOM 4691 O O . THR C 1 43 ? 37.910 48.033 36.487 1.00 23.30 43 THR C O 1
ATOM 4695 N N . PRO C 1 44 ? 39.832 49.015 35.871 1.00 24.40 44 PRO C N 1
ATOM 4696 C CA . PRO C 1 44 ? 40.177 49.365 37.250 1.00 23.70 44 PRO C CA 1
ATOM 4697 C C . PRO C 1 44 ? 39.454 50.654 37.660 1.00 21.54 44 PRO C C 1
ATOM 4698 O O . PRO C 1 44 ? 39.047 51.445 36.808 1.00 18.79 44 PRO C O 1
ATOM 4702 N N . LEU C 1 45 ? 39.304 50.849 38.964 1.00 21.20 45 LEU C N 1
ATOM 4703 C CA . LEU C 1 45 ? 38.649 52.027 39.525 1.00 21.91 45 LEU C CA 1
ATOM 4704 C C . LEU C 1 45 ? 37.170 52.185 39.177 1.00 22.69 45 LEU C C 1
ATOM 4705 O O . LEU C 1 45 ? 36.673 53.298 39.004 1.00 20.78 45 LEU C O 1
ATOM 4710 N N . GLY C 1 46 ? 36.475 51.057 39.068 1.00 22.25 46 GLY C N 1
ATOM 4711 C CA . GLY C 1 46 ? 35.050 51.084 38.813 1.00 22.95 46 GLY C CA 1
ATOM 4712 C C . GLY C 1 46 ? 34.424 51.056 40.197 1.00 22.57 46 GLY C C 1
ATOM 4713 O O . GLY C 1 46 ? 35.151 51.042 41.189 1.00 22.37 46 GLY C O 1
ATOM 4714 N N . SER C 1 47 ? 33.099 51.045 40.286 1.00 22.52 47 SER C N 1
ATOM 4715 C CA . SER C 1 47 ? 32.449 51.020 41.593 1.00 23.96 47 SER C CA 1
ATOM 4716 C C . SER C 1 47 ? 33.020 49.909 42.479 1.00 21.25 47 SER C C 1
ATOM 4717 O O . SER C 1 47 ? 33.379 50.150 43.630 1.00 22.15 47 SER C O 1
ATOM 4720 N N . THR C 1 48 ? 33.111 48.700 41.933 1.00 20.44 48 THR C N 1
ATOM 4721 C CA . THR C 1 48 ? 33.636 47.549 42.671 1.00 20.12 48 THR C CA 1
ATOM 4722 C C . THR C 1 48 ? 35.096 47.752 43.090 1.00 17.36 48 THR C C 1
ATOM 4723 O O . THR C 1 48 ? 35.582 47.107 44.019 1.00 17.61 48 THR C O 1
ATOM 4727 N N . GLY C 1 49 ? 35.786 48.654 42.399 1.00 16.34 49 GLY C N 1
ATOM 4728 C CA . GLY C 1 49 ? 37.172 48.938 42.719 1.00 18.27 49 GLY C CA 1
ATOM 4729 C C . GLY C 1 49 ? 37.321 49.988 43.806 1.00 19.16 49 GLY C C 1
ATOM 4730 O O . GLY C 1 49 ? 38.416 50.500 44.037 1.00 18.83 49 GLY C O 1
ATOM 4731 N N . GLU C 1 50 ? 36.213 50.316 44.464 1.00 20.08 50 GLU C N 1
ATOM 4732 C CA . GLU C 1 50 ? 36.202 51.297 45.546 1.00 20.57 50 GLU C CA 1
ATOM 4733 C C . GLU C 1 50 ? 36.900 52.610 45.194 1.00 20.48 50 GLU C C 1
ATOM 4734 O O . GLU C 1 50 ? 37.642 53.161 46.003 1.00 19.56 50 GLU C O 1
ATOM 4740 N N . PHE C 1 51 ? 36.661 53.116 43.989 1.00 22.76 51 PHE C N 1
ATOM 4741 C CA . PHE C 1 51 ? 37.284 54.369 43.581 1.00 24.30 51 PHE C CA 1
ATOM 4742 C C . PHE C 1 51 ? 36.869 55.477 44.548 1.00 23.86 51 PHE C C 1
ATOM 4743 O O . PHE C 1 51 ? 37.637 56.393 44.828 1.00 21.54 51 PHE C O 1
ATOM 4751 N N . ALA C 1 52 ? 35.649 55.373 45.066 1.00 24.72 52 ALA C N 1
ATOM 4752 C CA . ALA C 1 52 ? 35.116 56.372 45.988 1.00 26.61 52 ALA C CA 1
ATOM 4753 C C . ALA C 1 52 ? 35.865 56.450 47.317 1.00 27.50 52 ALA C C 1
ATOM 4754 O O . ALA C 1 52 ? 35.769 57.456 48.023 1.00 26.27 52 ALA C O 1
ATOM 4756 N N . TYR C 1 53 ? 36.609 55.396 47.649 1.00 25.80 53 TYR C N 1
ATOM 4757 C CA . TYR C 1 53 ? 37.357 55.333 48.906 1.00 26.21 53 TYR C CA 1
ATOM 4758 C C . TYR C 1 53 ? 38.867 55.460 48.706 1.00 25.67 53 TYR C C 1
ATOM 4759 O O . TYR C 1 53 ? 39.635 55.352 49.662 1.00 23.13 53 TYR C O 1
ATOM 4768 N N . LEU C 1 54 ? 39.286 55.696 47.467 1.00 24.35 54 LEU C N 1
ATOM 4769 C CA . LEU C 1 54 ? 40.703 55.814 47.147 1.00 25.63 54 LEU C CA 1
ATOM 4770 C C . LEU C 1 54 ? 41.148 57.233 46.810 1.00 26.67 54 LEU C C 1
ATOM 4771 O O . LEU C 1 54 ? 40.473 57.951 46.068 1.00 25.47 54 LEU C O 1
ATOM 4776 N N . GLY C 1 55 ? 42.295 57.621 47.361 1.00 27.26 55 GLY C N 1
ATOM 4777 C CA . GLY C 1 55 ? 42.841 58.943 47.110 1.00 27.38 55 GLY C CA 1
ATOM 4778 C C . GLY C 1 55 ? 43.550 59.002 45.770 1.00 28.75 55 GLY C C 1
ATOM 4779 O O . GLY C 1 55 ? 43.630 57.998 45.065 1.00 26.57 55 GLY C O 1
ATOM 4780 N N . THR C 1 56 ? 44.074 60.174 45.421 1.00 30.75 56 THR C N 1
ATOM 4781 C CA . THR C 1 56 ? 44.766 60.365 44.148 1.00 33.76 56 THR C CA 1
ATOM 4782 C C . THR C 1 56 ? 45.936 59.405 43.948 1.00 33.56 56 THR C C 1
ATOM 4783 O O . THR C 1 56 ? 46.053 58.772 42.901 1.00 32.72 56 THR C O 1
ATOM 4787 N N . ALA C 1 57 ? 46.800 59.305 44.952 1.00 33.32 57 ALA C N 1
ATOM 4788 C CA . ALA C 1 57 ? 47.957 58.421 44.885 1.00 33.73 57 ALA C CA 1
ATOM 4789 C C . ALA C 1 57 ? 47.557 56.951 44.755 1.00 34.23 57 ALA C C 1
ATOM 4790 O O . ALA C 1 57 ? 48.108 56.224 43.933 1.00 32.78 57 ALA C O 1
ATOM 4792 N N . GLN C 1 58 ? 46.603 56.516 45.572 1.00 34.81 58 GLN C N 1
ATOM 4793 C CA . GLN C 1 58 ? 46.140 55.133 45.541 1.00 36.53 58 GLN C CA 1
ATOM 4794 C C . GLN C 1 58 ? 45.558 54.785 44.176 1.00 37.08 58 GLN C C 1
ATOM 4795 O O . GLN C 1 58 ? 45.832 53.714 43.633 1.00 35.22 58 GLN C O 1
ATOM 4801 N N . ARG C 1 59 ? 44.756 55.694 43.628 1.00 36.03 59 ARG C N 1
ATOM 4802 C CA . ARG C 1 59 ? 44.139 55.486 42.324 1.00 36.67 59 ARG C CA 1
ATOM 4803 C C . ARG C 1 59 ? 45.206 55.289 41.252 1.00 36.08 59 ARG C C 1
ATOM 4804 O O . ARG C 1 59 ? 45.086 54.406 40.407 1.00 34.25 59 ARG C O 1
ATOM 4812 N N . GLU C 1 60 ? 46.248 56.114 41.291 1.00 35.74 60 GLU C N 1
ATOM 4813 C CA . GLU C 1 60 ? 47.337 56.012 40.325 1.00 36.20 60 GLU C CA 1
ATOM 4814 C C . GLU C 1 60 ? 48.027 54.656 40.456 1.00 34.50 60 GLU C C 1
ATOM 4815 O O . GLU C 1 60 ? 48.384 54.033 39.459 1.00 33.08 60 GLU C O 1
ATOM 4821 N N . ALA C 1 61 ? 48.212 54.206 41.692 1.00 34.21 61 ALA C N 1
ATOM 4822 C CA . ALA C 1 61 ? 48.850 52.921 41.948 1.00 33.98 61 ALA C CA 1
ATOM 4823 C C . ALA C 1 61 ? 48.018 51.802 41.335 1.00 32.40 61 ALA C C 1
ATOM 4824 O O . ALA C 1 61 ? 48.547 50.904 40.687 1.00 29.16 61 ALA C O 1
ATOM 4826 N N . VAL C 1 62 ? 46.709 51.862 41.543 1.00 30.83 62 VAL C N 1
ATOM 4827 C CA . VAL C 1 62 ? 45.811 50.851 41.001 1.00 31.61 62 VAL C CA 1
ATOM 4828 C C . VAL C 1 62 ? 45.903 50.813 39.477 1.00 31.38 62 VAL C C 1
ATOM 4829 O O . VAL C 1 62 ? 46.106 49.752 38.889 1.00 28.09 62 VAL C O 1
ATOM 4833 N N . VAL C 1 63 ? 45.759 51.975 38.847 1.00 32.18 63 VAL C N 1
ATOM 4834 C CA . VAL C 1 63 ? 45.821 52.079 37.391 1.00 36.70 63 VAL C CA 1
ATOM 4835 C C . VAL C 1 63 ? 47.154 51.579 36.840 1.00 38.52 63 VAL C C 1
ATOM 4836 O O . VAL C 1 63 ? 47.187 50.790 35.896 1.00 36.36 63 VAL C O 1
ATOM 4840 N N . ARG C 1 64 ? 48.248 52.044 37.437 1.00 41.41 64 ARG C N 1
ATOM 4841 C CA . ARG C 1 64 ? 49.593 51.654 37.023 1.00 44.07 64 ARG C CA 1
ATOM 4842 C C . ARG C 1 64 ? 49.792 50.144 37.166 1.00 43.03 64 ARG C C 1
ATOM 4843 O O . ARG C 1 64 ? 50.328 49.492 36.272 1.00 41.34 64 ARG C O 1
ATOM 4851 N N . ALA C 1 65 ? 49.352 49.596 38.294 1.00 42.40 65 ALA C N 1
ATOM 4852 C CA . ALA C 1 65 ? 49.480 48.169 38.563 1.00 41.99 65 ALA C CA 1
ATOM 4853 C C . ALA C 1 65 ? 48.676 47.325 37.580 1.00 41.02 65 ALA C C 1
ATOM 4854 O O . ALA C 1 65 ? 49.055 46.196 37.270 1.00 39.48 65 ALA C O 1
ATOM 4856 N N . THR C 1 66 ? 47.567 47.873 37.093 1.00 39.42 66 THR C N 1
ATOM 4857 C CA . THR C 1 66 ? 46.717 47.154 36.151 1.00 39.32 66 THR C CA 1
ATOM 4858 C C . THR C 1 66 ? 47.307 47.178 34.745 1.00 40.44 66 THR C C 1
ATOM 4859 O O . THR C 1 66 ? 47.315 46.163 34.051 1.00 38.84 66 THR C O 1
ATOM 4863 N N . ILE C 1 67 ? 47.805 48.340 34.333 1.00 42.67 67 ILE C N 1
ATOM 4864 C CA . ILE C 1 67 ? 48.395 48.495 33.008 1.00 45.83 67 ILE C CA 1
ATOM 4865 C C . ILE C 1 67 ? 49.663 47.659 32.850 1.00 46.78 67 ILE C C 1
ATOM 4866 O O . ILE C 1 67 ? 49.840 46.977 31.843 1.00 45.95 67 ILE C O 1
ATOM 4871 N N . GLU C 1 68 ? 50.541 47.713 33.847 1.00 48.06 68 GLU C N 1
ATOM 4872 C CA . GLU C 1 68 ? 51.789 46.957 33.806 1.00 50.11 68 GLU C CA 1
ATOM 4873 C C . GLU C 1 68 ? 51.520 45.459 33.729 1.00 49.51 68 GLU C C 1
ATOM 4874 O O . GLU C 1 68 ? 52.241 44.725 33.056 1.00 49.38 68 GLU C O 1
ATOM 4880 N N . ALA C 1 69 ? 50.476 45.015 34.421 1.00 48.93 69 ALA C N 1
ATOM 4881 C CA . ALA C 1 69 ? 50.111 43.604 34.445 1.00 48.68 69 ALA C CA 1
ATOM 4882 C C . ALA C 1 69 ? 49.514 43.136 33.124 1.00 48.19 69 ALA C C 1
ATOM 4883 O O . ALA C 1 69 ? 49.827 42.048 32.646 1.00 44.78 69 ALA C O 1
ATOM 4885 N N . ALA C 1 70 ? 48.655 43.963 32.538 1.00 47.92 70 ALA C N 1
ATOM 4886 C CA . ALA C 1 70 ? 48.002 43.618 31.282 1.00 49.30 70 ALA C CA 1
ATOM 4887 C C . ALA C 1 70 ? 48.981 43.418 30.129 1.00 49.59 70 ALA C C 1
ATOM 4888 O O . ALA C 1 70 ? 48.720 42.630 29.221 1.00 48.67 70 ALA C O 1
ATOM 4890 N N . GLN C 1 71 ? 50.105 44.128 30.171 1.00 50.55 71 GLN C N 1
ATOM 4891 C CA . GLN C 1 71 ? 51.113 44.033 29.119 1.00 52.73 71 GLN C CA 1
ATOM 4892 C C . GLN C 1 71 ? 50.463 44.133 27.741 1.00 53.09 71 GLN C C 1
ATOM 4893 O O . GLN C 1 71 ? 50.834 43.420 26.810 1.00 51.91 71 GLN C O 1
ATOM 4899 N N . ARG C 1 72 ? 49.476 45.015 27.632 1.00 53.74 72 ARG C N 1
ATOM 4900 C CA . ARG C 1 72 ? 48.761 45.247 26.382 1.00 54.50 72 ARG C CA 1
ATOM 4901 C C . ARG C 1 72 ? 48.036 44.032 25.799 1.00 52.31 72 ARG C C 1
ATOM 4902 O O . ARG C 1 72 ? 47.670 44.036 24.627 1.00 51.87 72 ARG C O 1
ATOM 4910 N N . ARG C 1 73 ? 47.824 42.998 26.606 1.00 51.37 73 ARG C N 1
ATOM 4911 C CA . ARG C 1 73 ? 47.132 41.805 26.128 1.00 50.18 73 ARG C CA 1
ATOM 4912 C C . ARG C 1 73 ? 45.659 42.097 25.860 1.00 48.42 73 ARG C C 1
ATOM 4913 O O . ARG C 1 73 ? 45.073 41.565 24.919 1.00 45.28 73 ARG C O 1
ATOM 4921 N N . VAL C 1 74 ? 45.069 42.943 26.700 1.00 45.56 74 VAL C N 1
ATOM 4922 C CA . VAL C 1 74 ? 43.674 43.354 26.563 1.00 41.42 74 VAL C CA 1
ATOM 4923 C C . VAL C 1 74 ? 43.612 44.838 26.908 1.00 39.83 74 VAL C C 1
ATOM 4924 O O . VAL C 1 74 ? 44.457 45.345 27.645 1.00 36.79 74 VAL C O 1
ATOM 4928 N N . PRO C 1 75 ? 42.614 45.558 26.376 1.00 39.15 75 PRO C N 1
ATOM 4929 C CA . PRO C 1 75 ? 42.506 46.989 26.674 1.00 38.72 75 PRO C CA 1
ATOM 4930 C C . PRO C 1 75 ? 42.151 47.288 28.130 1.00 35.97 75 PRO C C 1
ATOM 4931 O O . PRO C 1 75 ? 41.327 46.604 28.736 1.00 33.09 75 PRO C O 1
ATOM 4935 N N . VAL C 1 76 ? 42.793 48.307 28.688 1.00 34.08 76 VAL C N 1
ATOM 4936 C CA . VAL C 1 76 ? 42.527 48.707 30.060 1.00 31.92 76 VAL C CA 1
ATOM 4937 C C . VAL C 1 76 ? 41.772 50.035 30.072 1.00 29.29 76 VAL C C 1
ATOM 4938 O O . VAL C 1 76 ? 42.302 51.068 29.658 1.00 24.80 76 VAL C O 1
ATOM 4942 N N . VAL C 1 77 ? 40.526 49.989 30.533 1.00 26.06 77 VAL C N 1
ATOM 4943 C CA . VAL C 1 77 ? 39.685 51.175 30.625 1.00 26.29 77 VAL C CA 1
ATOM 4944 C C . VAL C 1 77 ? 39.694 51.628 32.083 1.00 23.66 77 VAL C C 1
ATOM 4945 O O . VAL C 1 77 ? 39.162 50.941 32.952 1.00 20.22 77 VAL C O 1
ATOM 4949 N N . ALA C 1 78 ? 40.304 52.784 32.341 1.00 22.67 78 ALA C N 1
ATOM 4950 C CA . ALA C 1 78 ? 40.415 53.307 33.701 1.00 19.72 78 ALA C CA 1
ATOM 4951 C C . ALA C 1 78 ? 39.284 54.240 34.130 1.00 18.80 78 ALA C C 1
ATOM 4952 O O . ALA C 1 78 ? 38.961 55.218 33.449 1.00 16.01 78 ALA C O 1
ATOM 4954 N N . GLY C 1 79 ? 38.693 53.931 35.279 1.00 16.14 79 GLY C N 1
ATOM 4955 C CA . GLY C 1 79 ? 37.616 54.754 35.788 1.00 15.79 79 GLY C CA 1
ATOM 4956 C C . GLY C 1 79 ? 38.102 56.116 36.256 1.00 15.09 79 GLY C C 1
ATOM 4957 O O . GLY C 1 79 ? 39.066 56.218 37.020 1.00 15.18 79 GLY C O 1
ATOM 4958 N N . VAL C 1 80 ? 37.442 57.163 35.775 1.00 14.12 80 VAL C N 1
ATOM 4959 C CA . VAL C 1 80 ? 37.766 58.531 36.153 1.00 15.63 80 VAL C CA 1
ATOM 4960 C C . VAL C 1 80 ? 36.530 59.123 36.822 1.00 15.09 80 VAL C C 1
ATOM 4961 O O . VAL C 1 80 ? 35.558 59.462 36.152 1.00 16.70 80 VAL C O 1
ATOM 4965 N N . ALA C 1 81 ? 36.562 59.228 38.146 1.00 13.41 81 ALA C N 1
ATOM 4966 C CA . ALA C 1 81 ? 35.427 59.770 38.884 1.00 14.40 81 ALA C CA 1
ATOM 4967 C C . ALA C 1 81 ? 35.783 61.070 39.603 1.00 14.46 81 ALA C C 1
ATOM 4968 O O . ALA C 1 81 ? 36.791 61.153 40.305 1.00 14.14 81 ALA C O 1
ATOM 4970 N N . SER C 1 82 ? 34.951 62.089 39.421 1.00 15.21 82 SER C N 1
ATOM 4971 C CA . SER C 1 82 ? 35.204 63.378 40.054 1.00 14.79 82 SER C CA 1
ATOM 4972 C C . SER C 1 82 ? 33.962 64.262 40.094 1.00 15.89 82 SER C C 1
ATOM 4973 O O . SER C 1 82 ? 32.981 64.014 39.387 1.00 16.27 82 SER C O 1
ATOM 4976 N N . THR C 1 83 ? 34.019 65.289 40.935 1.00 14.03 83 THR C N 1
ATOM 4977 C CA . THR C 1 83 ? 32.932 66.243 41.072 1.00 11.31 83 THR C CA 1
ATOM 4978 C C . THR C 1 83 ? 33.302 67.509 40.297 1.00 13.73 83 THR C C 1
ATOM 4979 O O . THR C 1 83 ? 32.436 68.327 39.986 1.00 12.26 83 THR C O 1
ATOM 4983 N N . SER C 1 84 ? 34.590 67.665 39.987 1.00 13.79 84 SER C N 1
ATOM 4984 C CA . SER C 1 84 ? 35.060 68.841 39.260 1.00 14.08 84 SER C CA 1
ATOM 4985 C C . SER C 1 84 ? 35.781 68.513 37.953 1.00 14.36 84 SER C C 1
ATOM 4986 O O . SER C 1 84 ? 36.410 67.464 37.817 1.00 15.97 84 SER C O 1
ATOM 4989 N N . VAL C 1 85 ? 35.683 69.433 36.999 1.00 14.19 85 VAL C N 1
ATOM 4990 C CA . VAL C 1 85 ? 36.318 69.287 35.695 1.00 14.59 85 VAL C CA 1
ATOM 4991 C C . VAL C 1 85 ? 37.841 69.207 35.823 1.00 16.52 85 VAL C C 1
ATOM 4992 O O . VAL C 1 85 ? 38.483 68.347 35.219 1.00 14.79 85 VAL C O 1
ATOM 4996 N N . ALA C 1 86 ? 38.406 70.109 36.617 1.00 17.79 86 ALA C N 1
ATOM 4997 C CA . ALA C 1 86 ? 39.846 70.160 36.822 1.00 20.86 86 ALA C CA 1
ATOM 4998 C C . ALA C 1 86 ? 40.414 68.823 37.287 1.00 20.82 86 ALA C C 1
ATOM 4999 O O . ALA C 1 86 ? 41.404 68.339 36.743 1.00 22.35 86 ALA C O 1
ATOM 5001 N N . ASP C 1 87 ? 39.789 68.229 38.295 1.00 17.66 87 ASP C N 1
ATOM 5002 C CA . ASP C 1 87 ? 40.256 66.958 38.824 1.00 16.70 87 ASP C CA 1
ATOM 5003 C C . ASP C 1 87 ? 40.056 65.800 37.841 1.00 15.48 87 ASP C C 1
ATOM 5004 O O . ASP C 1 87 ? 40.914 64.925 37.729 1.00 13.37 87 ASP C O 1
ATOM 5009 N N . ALA C 1 88 ? 38.924 65.796 37.140 1.00 14.94 88 ALA C N 1
ATOM 5010 C CA . ALA C 1 88 ? 38.626 64.741 36.173 1.00 17.61 88 ALA C CA 1
ATOM 5011 C C . ALA C 1 88 ? 39.602 64.789 35.002 1.00 19.14 88 ALA C C 1
ATOM 5012 O O . ALA C 1 88 ? 40.085 63.756 34.548 1.00 19.16 88 ALA C O 1
ATOM 5014 N N . VAL C 1 89 ? 39.882 65.996 34.516 1.00 20.94 89 VAL C N 1
ATOM 5015 C CA . VAL C 1 89 ? 40.812 66.178 33.406 1.00 23.59 89 VAL C CA 1
ATOM 5016 C C . VAL C 1 89 ? 42.211 65.717 33.809 1.00 22.45 89 VAL C C 1
ATOM 5017 O O . VAL C 1 89 ? 42.891 65.041 33.042 1.00 23.80 89 VAL C O 1
ATOM 5021 N N . ALA C 1 90 ? 42.635 66.084 35.015 1.00 21.84 90 ALA C N 1
ATOM 5022 C CA . ALA C 1 90 ? 43.950 65.691 35.504 1.00 21.74 90 ALA C CA 1
ATOM 5023 C C . ALA C 1 90 ? 44.046 64.168 35.540 1.00 21.17 90 ALA C C 1
ATOM 5024 O O . ALA C 1 90 ? 45.012 63.591 35.043 1.00 19.50 90 ALA C O 1
ATOM 5026 N N . GLN C 1 91 ? 43.039 63.525 36.127 1.00 18.92 91 GLN C N 1
ATOM 5027 C CA . GLN C 1 91 ? 43.009 62.069 36.216 1.00 18.14 91 GLN C CA 1
ATOM 5028 C C . GLN C 1 91 ? 43.109 61.429 34.840 1.00 18.05 91 GLN C C 1
ATOM 5029 O O . GLN C 1 91 ? 43.969 60.583 34.606 1.00 17.15 91 GLN C O 1
ATOM 5035 N N . ALA C 1 92 ? 42.214 61.834 33.942 1.00 18.95 92 ALA C N 1
ATOM 5036 C CA . ALA C 1 92 ? 42.174 61.298 32.588 1.00 21.28 92 ALA C CA 1
ATOM 5037 C C . ALA C 1 92 ? 43.524 61.429 31.889 1.00 23.45 92 ALA C C 1
ATOM 5038 O O . ALA C 1 92 ? 44.027 60.461 31.319 1.00 22.36 92 ALA C O 1
ATOM 5040 N N . LYS C 1 93 ? 44.106 62.624 31.929 1.00 25.13 93 LYS C N 1
ATOM 5041 C CA . LYS C 1 93 ? 45.407 62.849 31.305 1.00 27.77 93 LYS C CA 1
ATOM 5042 C C . LYS C 1 93 ? 46.470 61.940 31.915 1.00 28.29 93 LYS C C 1
ATOM 5043 O O . LYS C 1 93 ? 47.317 61.404 31.202 1.00 28.43 93 LYS C O 1
ATOM 5049 N N . LEU C 1 94 ? 46.418 61.764 33.231 1.00 29.81 94 LEU C N 1
ATOM 5050 C CA . LEU C 1 94 ? 47.377 60.910 33.922 1.00 32.97 94 LEU C CA 1
ATOM 5051 C C . LEU C 1 94 ? 47.240 59.446 33.516 1.00 34.94 94 LEU C C 1
ATOM 5052 O O . LEU C 1 94 ? 48.231 58.800 33.188 1.00 35.07 94 LEU C O 1
ATOM 5057 N N . TYR C 1 95 ? 46.018 58.922 33.541 1.00 35.42 95 TYR C N 1
ATOM 5058 C CA . TYR C 1 95 ? 45.802 57.529 33.179 1.00 37.73 95 TYR C CA 1
ATOM 5059 C C . TYR C 1 95 ? 46.172 57.259 31.727 1.00 38.02 95 TYR C C 1
ATOM 5060 O O . TYR C 1 95 ? 46.751 56.219 31.418 1.00 35.79 95 TYR C O 1
ATOM 5069 N N . GLU C 1 96 ? 45.845 58.190 30.835 1.00 38.34 96 GLU C N 1
ATOM 5070 C CA . GLU C 1 96 ? 46.192 58.021 29.429 1.00 40.17 96 GLU C CA 1
ATOM 5071 C C . GLU C 1 96 ? 47.713 57.946 29.341 1.00 41.45 96 GLU C C 1
ATOM 5072 O O . GLU C 1 96 ? 48.272 57.085 28.659 1.00 40.34 96 GLU C O 1
ATOM 5078 N N . LYS C 1 97 ? 48.369 58.854 30.058 1.00 42.25 97 LYS C N 1
ATOM 5079 C CA . LYS C 1 97 ? 49.822 58.931 30.093 1.00 43.27 97 LYS C CA 1
ATOM 5080 C C . LYS C 1 97 ? 50.444 57.627 30.592 1.00 42.17 97 LYS C C 1
ATOM 5081 O O . LYS C 1 97 ? 51.505 57.218 30.120 1.00 40.92 97 LYS C O 1
ATOM 5087 N N . LEU C 1 98 ? 49.779 56.980 31.546 1.00 39.44 98 LEU C N 1
ATOM 5088 C CA . LEU C 1 98 ? 50.267 55.725 32.114 1.00 38.01 98 LEU C CA 1
ATOM 5089 C C . LEU C 1 98 ? 50.130 54.556 31.139 1.00 35.73 98 LEU C C 1
ATOM 5090 O O . LEU C 1 98 ? 50.755 53.509 31.322 1.00 33.32 98 LEU C O 1
ATOM 5095 N N . GLY C 1 99 ? 49.304 54.735 30.112 1.00 34.60 99 GLY C N 1
ATOM 5096 C CA . GLY C 1 99 ? 49.115 53.686 29.126 1.00 32.36 99 GLY C CA 1
ATOM 5097 C C . GLY C 1 99 ? 47.710 53.113 29.035 1.00 33.74 99 GLY C C 1
ATOM 5098 O O . GLY C 1 99 ? 47.514 52.059 28.428 1.00 31.82 99 GLY C O 1
ATOM 5099 N N . ALA C 1 100 ? 46.729 53.789 29.627 1.00 31.04 100 ALA C N 1
ATOM 5100 C CA . ALA C 1 100 ? 45.355 53.304 29.575 1.00 30.01 100 ALA C CA 1
ATOM 5101 C C . ALA C 1 100 ? 44.846 53.343 28.135 1.00 28.15 100 ALA C C 1
ATOM 5102 O O . ALA C 1 100 ? 45.281 54.175 27.338 1.00 26.11 100 ALA C O 1
ATOM 5104 N N . ASP C 1 101 ? 43.923 52.443 27.809 1.00 27.14 101 ASP C N 1
ATOM 5105 C CA . ASP C 1 101 ? 43.358 52.364 26.461 1.00 26.63 101 ASP C CA 1
ATOM 5106 C C . ASP C 1 101 ? 42.013 53.074 26.338 1.00 27.10 101 ASP C C 1
ATOM 5107 O O . ASP C 1 101 ? 41.519 53.304 25.231 1.00 25.53 101 ASP C O 1
ATOM 5112 N N . GLY C 1 102 ? 41.426 53.415 27.478 1.00 26.29 102 GLY C N 1
ATOM 5113 C CA . GLY C 1 102 ? 40.145 54.095 27.470 1.00 26.95 102 GLY C CA 1
ATOM 5114 C C . GLY C 1 102 ? 39.846 54.698 28.826 1.00 27.25 102 GLY C C 1
ATOM 5115 O O . GLY C 1 102 ? 40.477 54.349 29.823 1.00 26.20 102 GLY C O 1
ATOM 5116 N N . ILE C 1 103 ? 38.883 55.611 28.861 1.00 26.10 103 ILE C N 1
ATOM 5117 C CA . ILE C 1 103 ? 38.493 56.269 30.101 1.00 23.00 103 ILE C CA 1
ATOM 5118 C C . ILE C 1 103 ? 37.017 56.032 30.371 1.00 19.90 103 ILE C C 1
ATOM 5119 O O . ILE C 1 103 ? 36.184 56.188 29.480 1.00 17.82 103 ILE C O 1
ATOM 5124 N N . LEU C 1 104 ? 36.701 55.626 31.594 1.00 16.94 104 LEU C N 1
ATOM 5125 C CA . LEU C 1 104 ? 35.315 55.417 31.991 1.00 17.63 104 LEU C CA 1
ATOM 5126 C C . LEU C 1 104 ? 34.977 56.671 32.793 1.00 15.37 104 LEU C C 1
ATOM 5127 O O . LEU C 1 104 ? 35.271 56.754 33.987 1.00 15.19 104 LEU C O 1
ATOM 5132 N N . ALA C 1 105 ? 34.390 57.654 32.118 1.00 14.68 105 ALA C N 1
ATOM 5133 C CA . ALA C 1 105 ? 34.039 58.920 32.749 1.00 14.41 105 ALA C CA 1
ATOM 5134 C C . ALA C 1 105 ? 32.834 58.809 33.670 1.00 14.97 105 ALA C C 1
ATOM 5135 O O . ALA C 1 105 ? 31.729 58.478 33.236 1.00 17.34 105 ALA C O 1
ATOM 5137 N N . ILE C 1 106 ? 33.064 59.103 34.945 1.00 13.90 106 ILE C N 1
ATOM 5138 C CA . ILE C 1 106 ? 32.028 59.050 35.964 1.00 14.49 106 ILE C CA 1
ATOM 5139 C C . ILE C 1 106 ? 31.833 60.424 36.598 1.00 15.54 106 ILE C C 1
ATOM 5140 O O . ILE C 1 106 ? 32.758 60.973 37.205 1.00 14.40 106 ILE C O 1
ATOM 5145 N N . LEU C 1 107 ? 30.632 60.976 36.453 1.00 15.30 107 LEU C N 1
ATOM 5146 C CA . LEU C 1 107 ? 30.324 62.275 37.036 1.00 16.33 107 LEU C CA 1
ATOM 5147 C C . LEU C 1 107 ? 29.714 62.140 38.422 1.00 17.89 107 LEU C C 1
ATOM 5148 O O . LEU C 1 107 ? 28.656 61.530 38.599 1.00 13.87 107 LEU C O 1
ATOM 5153 N N . GLU C 1 108 ? 30.405 62.696 39.406 1.00 19.21 108 GLU C N 1
ATOM 5154 C CA . GLU C 1 108 ? 29.922 62.688 40.773 1.00 24.86 108 GLU C CA 1
ATOM 5155 C C . GLU C 1 108 ? 29.403 64.094 40.976 1.00 25.79 108 GLU C C 1
ATOM 5156 O O . GLU C 1 108 ? 30.003 65.058 40.496 1.00 26.49 108 GLU C O 1
ATOM 5162 N N . ALA C 1 109 ? 28.288 64.224 41.674 1.00 26.33 109 ALA C N 1
ATOM 5163 C CA . ALA C 1 109 ? 27.732 65.543 41.891 1.00 27.18 109 ALA C CA 1
ATOM 5164 C C . ALA C 1 109 ? 27.396 65.800 43.345 1.00 26.94 109 ALA C C 1
ATOM 5165 O O . ALA C 1 109 ? 27.192 64.871 44.125 1.00 24.90 109 ALA C O 1
ATOM 5167 N N . TYR C 1 110 ? 27.365 67.079 43.698 1.00 26.05 110 TYR C N 1
ATOM 5168 C CA . TYR C 1 110 ? 27.005 67.508 45.037 1.00 26.20 110 TYR C CA 1
ATOM 5169 C C . TYR C 1 110 ? 25.781 68.387 44.806 1.00 25.58 110 TYR C C 1
ATOM 5170 O O . TYR C 1 110 ? 24.656 67.977 45.071 1.00 24.72 110 TYR C O 1
ATOM 5179 N N . PHE C 1 111 ? 26.008 69.595 44.301 1.00 22.68 111 PHE C N 1
ATOM 5180 C CA . PHE C 1 111 ? 24.912 70.502 43.987 1.00 22.46 111 PHE C CA 1
ATOM 5181 C C . PHE C 1 111 ? 24.342 70.042 42.644 1.00 21.37 111 PHE C C 1
ATOM 5182 O O . PHE C 1 111 ? 25.068 69.516 41.801 1.00 17.87 111 PHE C O 1
ATOM 5190 N N . PRO C 1 112 ? 23.032 70.222 42.431 1.00 23.50 112 PRO C N 1
ATOM 5191 C CA . PRO C 1 112 ? 22.420 69.809 41.164 1.00 24.43 112 PRO C CA 1
ATOM 5192 C C . PRO C 1 112 ? 23.049 70.543 39.975 1.00 24.88 112 PRO C C 1
ATOM 5193 O O . PRO C 1 112 ? 23.493 71.684 40.102 1.00 23.27 112 PRO C O 1
ATOM 5197 N N . LEU C 1 113 ? 23.084 69.881 38.824 1.00 24.17 113 LEU C N 1
ATOM 5198 C CA . LEU C 1 113 ? 23.658 70.465 37.616 1.00 25.45 113 LEU C CA 1
ATOM 5199 C C . LEU C 1 113 ? 22.672 70.387 36.456 1.00 25.58 113 LEU C C 1
ATOM 5200 O O . LEU C 1 113 ? 22.022 69.365 36.261 1.00 22.48 113 LEU C O 1
ATOM 5205 N N . LYS C 1 114 ? 22.562 71.466 35.687 1.00 26.83 114 LYS C N 1
ATOM 5206 C CA . LYS C 1 114 ? 21.675 71.470 34.530 1.00 30.76 114 LYS C CA 1
ATOM 5207 C C . LYS C 1 114 ? 22.361 70.685 33.415 1.00 29.64 114 LYS C C 1
ATOM 5208 O O . LYS C 1 114 ? 23.572 70.475 33.456 1.00 27.84 114 LYS C O 1
ATOM 5214 N N . ASP C 1 115 ? 21.590 70.251 32.423 1.00 28.39 115 ASP C N 1
ATOM 5215 C CA . ASP C 1 115 ? 22.142 69.468 31.325 1.00 25.44 115 ASP C CA 1
ATOM 5216 C C . ASP C 1 115 ? 23.377 70.089 30.674 1.00 23.79 115 ASP C C 1
ATOM 5217 O O . ASP C 1 115 ? 24.352 69.392 30.396 1.00 20.05 115 ASP C O 1
ATOM 5222 N N . ALA C 1 116 ? 23.339 71.394 30.433 1.00 22.12 116 ALA C N 1
ATOM 5223 C CA . ALA C 1 116 ? 24.468 72.069 29.810 1.00 23.73 116 ALA C CA 1
ATOM 5224 C C . ALA C 1 116 ? 25.759 71.866 30.602 1.00 24.39 116 ALA C C 1
ATOM 5225 O O . ALA C 1 116 ? 26.829 71.723 30.019 1.00 21.86 116 ALA C O 1
ATOM 5227 N N . GLN C 1 117 ? 25.658 71.855 31.928 1.00 22.87 117 GLN C N 1
ATOM 5228 C CA . GLN C 1 117 ? 26.834 71.666 32.774 1.00 24.51 117 GLN C CA 1
ATOM 5229 C C . GLN C 1 117 ? 27.288 70.208 32.808 1.00 23.09 117 GLN C C 1
ATOM 5230 O O . GLN C 1 117 ? 28.484 69.920 32.810 1.00 19.95 117 GLN C O 1
ATOM 5236 N N . ILE C 1 118 ? 26.330 69.289 32.846 1.00 24.02 118 ILE C N 1
ATOM 5237 C CA . ILE C 1 118 ? 26.653 67.870 32.868 1.00 25.66 118 ILE C CA 1
ATOM 5238 C C . ILE C 1 118 ? 27.416 67.520 31.597 1.00 23.95 118 ILE C C 1
ATOM 5239 O O . ILE C 1 118 ? 28.403 66.786 31.626 1.00 22.30 118 ILE C O 1
ATOM 5244 N N . GLU C 1 119 ? 26.947 68.072 30.485 1.00 22.80 119 GLU C N 1
ATOM 5245 C CA . GLU C 1 119 ? 27.542 67.833 29.181 1.00 24.06 119 GLU C CA 1
ATOM 5246 C C . GLU C 1 119 ? 28.957 68.399 29.112 1.00 22.71 119 GLU C C 1
ATOM 5247 O O . GLU C 1 119 ? 29.849 67.782 28.531 1.00 19.12 119 GLU C O 1
ATOM 5253 N N . SER C 1 120 ? 29.156 69.569 29.716 1.00 19.73 120 SER C N 1
ATOM 5254 C CA . SER C 1 120 ? 30.466 70.215 29.711 1.00 18.47 120 SER C CA 1
ATOM 5255 C C . SER C 1 120 ? 31.506 69.373 30.450 1.00 17.75 120 SER C C 1
ATOM 5256 O O . SER C 1 120 ? 32.690 69.394 30.113 1.00 17.30 120 SER C O 1
ATOM 5259 N N . TYR C 1 121 ? 31.059 68.637 31.462 1.00 17.03 121 TYR C N 1
ATOM 5260 C CA . TYR C 1 121 ? 31.955 67.788 32.237 1.00 18.20 121 TYR C CA 1
ATOM 5261 C C . TYR C 1 121 ? 32.518 66.678 31.351 1.00 18.79 121 TYR C C 1
ATOM 5262 O O . TYR C 1 121 ? 33.732 66.519 31.235 1.00 17.14 121 TYR C O 1
ATOM 5271 N N . PHE C 1 122 ? 31.627 65.911 30.732 1.00 18.26 122 PHE C N 1
ATOM 5272 C CA . PHE C 1 122 ? 32.042 64.819 29.864 1.00 22.24 122 PHE C CA 1
ATOM 5273 C C . PHE C 1 122 ? 32.852 65.296 28.659 1.00 21.64 122 PHE C C 1
ATOM 5274 O O . PHE C 1 122 ? 33.834 64.662 28.292 1.00 20.78 122 PHE C O 1
ATOM 5282 N N . ARG C 1 123 ? 32.458 66.415 28.055 1.00 23.15 123 ARG C N 1
ATOM 5283 C CA . ARG C 1 123 ? 33.193 66.938 26.900 1.00 26.38 123 ARG C CA 1
ATOM 5284 C C . ARG C 1 123 ? 34.617 67.360 27.265 1.00 24.58 123 ARG C C 1
ATOM 5285 O O . ARG C 1 123 ? 35.549 67.166 26.483 1.00 22.87 123 ARG C O 1
ATOM 5293 N N . ALA C 1 124 ? 34.778 67.941 28.451 1.00 22.70 124 ALA C N 1
ATOM 5294 C CA . ALA C 1 124 ? 36.092 68.374 28.910 1.00 21.75 124 ALA C CA 1
ATOM 5295 C C . ALA C 1 124 ? 37.032 67.173 29.003 1.00 20.14 124 ALA C C 1
ATOM 5296 O O . ALA C 1 124 ? 38.185 67.251 28.588 1.00 17.93 124 ALA C O 1
ATOM 5298 N N . ILE C 1 125 ? 36.532 66.068 29.552 1.00 19.38 125 ILE C N 1
ATOM 5299 C CA . ILE C 1 125 ? 37.327 64.851 29.686 1.00 21.40 125 ILE C CA 1
ATOM 5300 C C . ILE C 1 125 ? 37.712 64.351 28.298 1.00 22.63 125 ILE C C 1
ATOM 5301 O O . ILE C 1 125 ? 38.878 64.059 28.030 1.00 21.09 125 ILE C O 1
ATOM 5306 N N . ALA C 1 126 ? 36.712 64.266 27.425 1.00 23.90 126 ALA C N 1
ATOM 5307 C CA . ALA C 1 126 ? 36.894 63.807 26.055 1.00 27.41 126 ALA C CA 1
ATOM 5308 C C . ALA C 1 126 ? 37.867 64.699 25.283 1.00 28.73 126 ALA C C 1
ATOM 5309 O O . ALA C 1 126 ? 38.560 64.237 24.380 1.00 27.99 126 ALA C O 1
ATOM 5311 N N . ASP C 1 127 ? 37.907 65.978 25.643 1.00 28.11 127 ASP C N 1
ATOM 5312 C CA . ASP C 1 127 ? 38.791 66.941 24.997 1.00 29.11 127 ASP C CA 1
ATOM 5313 C C . ASP C 1 127 ? 40.197 66.896 25.579 1.00 29.36 127 ASP C C 1
ATOM 5314 O O . ASP C 1 127 ? 41.129 67.448 25.002 1.00 29.02 127 ASP C O 1
ATOM 5319 N N . ALA C 1 128 ? 40.344 66.230 26.719 1.00 31.00 128 ALA C N 1
ATOM 5320 C CA . ALA C 1 128 ? 41.630 66.145 27.398 1.00 32.28 128 ALA C CA 1
ATOM 5321 C C . ALA C 1 128 ? 42.501 64.955 27.005 1.00 31.76 128 ALA C C 1
ATOM 5322 O O . ALA C 1 128 ? 43.695 64.941 27.298 1.00 28.52 128 ALA C O 1
ATOM 5324 N N . VAL C 1 129 ? 41.913 63.961 26.350 1.00 29.99 129 VAL C N 1
ATOM 5325 C CA . VAL C 1 129 ? 42.668 62.780 25.947 1.00 31.38 129 VAL C CA 1
ATOM 5326 C C . VAL C 1 129 ? 42.412 62.398 24.494 1.00 31.53 129 VAL C C 1
ATOM 5327 O O . VAL C 1 129 ? 41.480 62.892 23.867 1.00 29.24 129 VAL C O 1
ATOM 5331 N N . GLU C 1 130 ? 43.252 61.517 23.964 1.00 33.26 130 GLU C N 1
ATOM 5332 C CA . GLU C 1 130 ? 43.100 61.059 22.591 1.00 37.25 130 GLU C CA 1
ATOM 5333 C C . GLU C 1 130 ? 42.485 59.661 22.559 1.00 35.89 130 GLU C C 1
ATOM 5334 O O . GLU C 1 130 ? 42.041 59.197 21.510 1.00 34.82 130 GLU C O 1
ATOM 5340 N N . ILE C 1 131 ? 42.461 58.992 23.708 1.00 33.74 131 ILE C N 1
ATOM 5341 C CA . ILE C 1 131 ? 41.883 57.656 23.788 1.00 32.77 131 ILE C CA 1
ATOM 5342 C C . ILE C 1 131 ? 40.363 57.751 23.935 1.00 32.20 131 ILE C C 1
ATOM 5343 O O . ILE C 1 131 ? 39.836 58.777 24.363 1.00 30.87 131 ILE C O 1
ATOM 5348 N N . PRO C 1 132 ? 39.640 56.678 23.572 1.00 32.32 132 PRO C N 1
ATOM 5349 C CA . PRO C 1 132 ? 38.175 56.612 23.647 1.00 30.94 132 PRO C CA 1
ATOM 5350 C C . PRO C 1 132 ? 37.600 56.829 25.045 1.00 27.26 132 PRO C C 1
ATOM 5351 O O . PRO C 1 132 ? 38.192 56.416 26.042 1.00 24.29 132 PRO C O 1
ATOM 5355 N N . VAL C 1 133 ? 36.432 57.463 25.099 1.00 25.86 133 VAL C N 1
ATOM 5356 C CA . VAL C 1 133 ? 35.747 57.727 26.358 1.00 23.92 133 VAL C CA 1
ATOM 5357 C C . VAL C 1 133 ? 34.445 56.934 26.462 1.00 22.73 133 VAL C C 1
ATOM 5358 O O . VAL C 1 133 ? 33.640 56.909 25.528 1.00 18.31 133 VAL C O 1
ATOM 5362 N N . VAL C 1 134 ? 34.252 56.286 27.606 1.00 22.60 134 VAL C N 1
ATOM 5363 C CA . VAL C 1 134 ? 33.049 55.508 27.868 1.00 22.76 134 VAL C CA 1
ATOM 5364 C C . VAL C 1 134 ? 32.241 56.288 28.908 1.00 22.96 134 VAL C C 1
ATOM 5365 O O . VAL C 1 134 ? 32.711 56.511 30.023 1.00 22.02 134 VAL C O 1
ATOM 5369 N N . ILE C 1 135 ? 31.038 56.714 28.534 1.00 22.65 135 ILE C N 1
ATOM 5370 C CA . ILE C 1 135 ? 30.174 57.469 29.442 1.00 24.45 135 ILE C CA 1
ATOM 5371 C C . ILE C 1 135 ? 29.527 56.551 30.469 1.00 22.63 135 ILE C C 1
ATOM 5372 O O . ILE C 1 135 ? 28.909 55.552 30.107 1.00 21.64 135 ILE C O 1
ATOM 5377 N N . TYR C 1 136 ? 29.665 56.890 31.748 1.00 22.13 136 TYR C N 1
ATOM 5378 C CA . TYR C 1 136 ? 29.070 56.085 32.810 1.00 22.74 136 TYR C CA 1
ATOM 5379 C C . TYR C 1 136 ? 27.738 56.700 33.223 1.00 22.04 136 TYR C C 1
ATOM 5380 O O . TYR C 1 136 ? 27.635 57.914 33.387 1.00 22.40 136 TYR C O 1
ATOM 5389 N N . THR C 1 137 ? 26.725 55.857 33.405 1.00 18.90 137 THR C N 1
ATOM 5390 C CA . THR C 1 137 ? 25.407 56.335 33.803 1.00 19.08 137 THR C CA 1
ATOM 5391 C C . THR C 1 137 ? 24.625 55.363 34.687 1.00 19.59 137 THR C C 1
ATOM 5392 O O . THR C 1 137 ? 24.674 54.141 34.499 1.00 17.90 137 THR C O 1
ATOM 5396 N N . ASN C 1 138 ? 23.908 55.928 35.652 1.00 19.07 138 ASN C N 1
ATOM 5397 C CA . ASN C 1 138 ? 23.050 55.166 36.551 1.00 17.50 138 ASN C CA 1
ATOM 5398 C C . ASN C 1 138 ? 22.131 56.136 37.278 1.00 19.04 138 ASN C C 1
ATOM 5399 O O . ASN C 1 138 ? 22.432 56.582 38.387 1.00 19.18 138 ASN C O 1
ATOM 5404 N N . PRO C 1 139 ? 21.008 56.495 36.640 1.00 20.45 139 PRO C N 1
ATOM 5405 C CA . PRO C 1 139 ? 19.988 57.411 37.154 1.00 22.40 139 PRO C CA 1
ATOM 5406 C C . PRO C 1 139 ? 19.429 57.001 38.516 1.00 23.52 139 PRO C C 1
ATOM 5407 O O . PRO C 1 139 ? 18.909 57.836 39.258 1.00 22.94 139 PRO C O 1
ATOM 5411 N N . GLN C 1 140 ? 19.543 55.716 38.836 1.00 22.78 140 GLN C N 1
ATOM 5412 C CA . GLN C 1 140 ? 19.027 55.183 40.085 1.00 22.97 140 GLN C CA 1
ATOM 5413 C C . GLN C 1 140 ? 19.913 55.396 41.309 1.00 22.45 140 GLN C C 1
ATOM 5414 O O . GLN C 1 140 ? 19.496 55.109 42.432 1.00 23.62 140 GLN C O 1
ATOM 5420 N N . PHE C 1 141 ? 21.128 55.897 41.108 1.00 21.55 141 PHE C N 1
ATOM 5421 C CA . PHE C 1 141 ? 22.046 56.127 42.230 1.00 21.96 141 PHE C CA 1
ATOM 5422 C C . PHE C 1 141 ? 22.721 57.498 42.170 1.00 20.96 141 PHE C C 1
ATOM 5423 O O . PHE C 1 141 ? 22.882 58.166 43.192 1.00 22.23 141 PHE C O 1
ATOM 5431 N N . GLN C 1 142 ? 23.120 57.904 40.969 1.00 20.35 142 GLN C N 1
ATOM 5432 C CA . GLN C 1 142 ? 23.800 59.182 40.759 1.00 22.49 142 GLN C CA 1
ATOM 5433 C C . GLN C 1 142 ? 22.895 60.386 41.050 1.00 22.78 142 GLN C C 1
ATOM 5434 O O . GLN C 1 142 ? 21.717 60.373 40.709 1.00 22.40 142 GLN C O 1
ATOM 5440 N N . ARG C 1 143 ? 23.450 61.428 41.670 1.00 23.22 143 ARG C N 1
ATOM 5441 C CA . ARG C 1 143 ? 22.675 62.639 41.973 1.00 24.05 143 ARG C CA 1
ATOM 5442 C C . ARG C 1 143 ? 22.410 63.460 40.704 1.00 26.07 143 ARG C C 1
ATOM 5443 O O . ARG C 1 143 ? 21.392 64.140 40.597 1.00 25.84 143 ARG C O 1
ATOM 5451 N N . SER C 1 144 ? 23.343 63.405 39.758 1.00 27.14 144 SER C N 1
ATOM 5452 C CA . SER C 1 144 ? 23.218 64.130 38.493 1.00 28.29 144 SER C CA 1
ATOM 5453 C C . SER C 1 144 ? 23.498 63.169 37.357 1.00 29.78 144 SER C C 1
ATOM 5454 O O . SER C 1 144 ? 24.640 62.739 37.183 1.00 29.55 144 SER C O 1
ATOM 5457 N N . ASP C 1 145 ? 22.475 62.831 36.576 1.00 29.59 145 ASP C N 1
ATOM 5458 C CA . ASP C 1 145 ? 22.704 61.908 35.475 1.00 31.16 145 ASP C CA 1
ATOM 5459 C C . ASP C 1 145 ? 22.320 62.450 34.100 1.00 29.63 145 ASP C C 1
ATOM 5460 O O . ASP C 1 145 ? 21.983 63.624 33.958 1.00 30.21 145 ASP C O 1
ATOM 5465 N N . LEU C 1 146 ? 22.353 61.582 33.093 1.00 28.47 146 LEU C N 1
ATOM 5466 C CA . LEU C 1 146 ? 22.077 62.004 31.725 1.00 27.14 146 LEU C CA 1
ATOM 5467 C C . LEU C 1 146 ? 20.760 61.570 31.095 1.00 25.38 146 LEU C C 1
ATOM 5468 O O . LEU C 1 146 ? 20.369 60.407 31.175 1.00 24.64 146 LEU C O 1
ATOM 5473 N N . THR C 1 147 ? 20.094 62.521 30.451 1.00 23.26 147 THR C N 1
ATOM 5474 C CA . THR C 1 147 ? 18.845 62.253 29.746 1.00 22.18 147 THR C CA 1
ATOM 5475 C C . THR C 1 147 ? 19.267 61.702 28.379 1.00 21.89 147 THR C C 1
ATOM 5476 O O . THR C 1 147 ? 20.446 61.769 28.017 1.00 20.14 147 THR C O 1
ATOM 5480 N N . LEU C 1 148 ? 18.315 61.172 27.617 1.00 20.97 148 LEU C N 1
ATOM 5481 C CA . LEU C 1 148 ? 18.640 60.639 26.298 1.00 21.57 148 LEU C CA 1
ATOM 5482 C C . LEU C 1 148 ? 19.147 61.745 25.386 1.00 21.15 148 LEU C C 1
ATOM 5483 O O . LEU C 1 148 ? 20.037 61.518 24.570 1.00 20.81 148 LEU C O 1
ATOM 5488 N N . ASP C 1 149 ? 18.573 62.939 25.526 1.00 19.65 149 ASP C N 1
ATOM 5489 C CA . ASP C 1 149 ? 18.991 64.073 24.711 1.00 21.52 149 ASP C CA 1
ATOM 5490 C C . ASP C 1 149 ? 20.460 64.388 24.965 1.00 20.32 149 ASP C C 1
ATOM 5491 O O . ASP C 1 149 ? 21.243 64.529 24.026 1.00 21.11 149 ASP C O 1
ATOM 5496 N N . VAL C 1 150 ? 20.834 64.498 26.234 1.00 18.85 150 VAL C N 1
ATOM 5497 C CA . VAL C 1 150 ? 22.224 64.784 26.584 1.00 19.07 150 VAL C CA 1
ATOM 5498 C C . VAL C 1 150 ? 23.138 63.676 26.051 1.00 19.30 150 VAL C C 1
ATOM 5499 O O . VAL C 1 150 ? 24.198 63.947 25.490 1.00 20.07 150 VAL C O 1
ATOM 5503 N N . ILE C 1 151 ? 22.720 62.428 26.222 1.00 18.12 151 ILE C N 1
ATOM 5504 C CA . ILE C 1 151 ? 23.509 61.300 25.743 1.00 19.10 151 ILE C CA 1
ATOM 5505 C C . ILE C 1 151 ? 23.713 61.405 24.230 1.00 19.04 151 ILE C C 1
ATOM 5506 O O . ILE C 1 151 ? 24.823 61.216 23.724 1.00 19.17 151 ILE C O 1
ATOM 5511 N N . ALA C 1 152 ? 22.638 61.709 23.508 1.00 19.27 152 ALA C N 1
ATOM 5512 C CA . ALA C 1 152 ? 22.715 61.833 22.055 1.00 19.22 152 ALA C CA 1
ATOM 5513 C C . ALA C 1 152 ? 23.700 62.936 21.686 1.00 19.81 152 ALA C C 1
ATOM 5514 O O . ALA C 1 152 ? 24.514 62.772 20.775 1.00 20.40 152 ALA C O 1
ATOM 5516 N N . ARG C 1 153 ? 23.625 64.063 22.387 1.00 20.23 153 ARG C N 1
ATOM 5517 C CA . ARG C 1 153 ? 24.539 65.167 22.108 1.00 21.72 153 ARG C CA 1
ATOM 5518 C C . ARG C 1 153 ? 25.993 64.761 22.351 1.00 19.59 153 ARG C C 1
ATOM 5519 O O . ARG C 1 153 ? 26.869 65.053 21.533 1.00 21.22 153 ARG C O 1
ATOM 5527 N N . LEU C 1 154 ? 26.248 64.083 23.465 1.00 17.57 154 LEU C N 1
ATOM 5528 C CA . LEU C 1 154 ? 27.607 63.652 23.784 1.00 17.24 154 LEU C CA 1
ATOM 5529 C C . LEU C 1 154 ? 28.137 62.658 22.756 1.00 16.66 154 LEU C C 1
ATOM 5530 O O . LEU C 1 154 ? 29.317 62.682 22.418 1.00 18.08 154 LEU C O 1
ATOM 5535 N N . ALA C 1 155 ? 27.260 61.802 22.243 1.00 16.27 155 ALA C N 1
ATOM 5536 C CA . ALA C 1 155 ? 27.665 60.823 21.236 1.00 17.78 155 ALA C CA 1
ATOM 5537 C C . ALA C 1 155 ? 28.251 61.513 20.000 1.00 18.61 155 ALA C C 1
ATOM 5538 O O . ALA C 1 155 ? 28.973 60.894 19.227 1.00 20.07 155 ALA C O 1
ATOM 5540 N N . GLU C 1 156 ? 27.940 62.791 19.807 1.00 21.60 156 GLU C N 1
ATOM 5541 C CA . GLU C 1 156 ? 28.470 63.512 18.648 1.00 23.46 156 GLU C CA 1
ATOM 5542 C C . GLU C 1 156 ? 29.963 63.788 18.781 1.00 22.52 156 GLU C C 1
ATOM 5543 O O . GLU C 1 156 ? 30.634 64.091 17.796 1.00 25.35 156 GLU C O 1
ATOM 5549 N N . HIS C 1 157 ? 30.488 63.688 19.996 1.00 21.18 157 HIS C N 1
ATOM 5550 C CA . HIS C 1 157 ? 31.905 63.940 20.214 1.00 19.31 157 HIS C CA 1
ATOM 5551 C C . HIS C 1 157 ? 32.736 62.813 19.606 1.00 17.92 157 HIS C C 1
ATOM 5552 O O . HIS C 1 157 ? 32.543 61.645 19.926 1.00 19.06 157 HIS C O 1
ATOM 5559 N N . PRO C 1 158 ? 33.697 63.158 18.739 1.00 16.82 158 PRO C N 1
ATOM 5560 C CA . PRO C 1 158 ? 34.537 62.140 18.096 1.00 18.07 158 PRO C CA 1
ATOM 5561 C C . PRO C 1 158 ? 35.144 61.053 18.984 1.00 17.66 158 PRO C C 1
ATOM 5562 O O . PRO C 1 158 ? 35.347 59.932 18.524 1.00 18.17 158 PRO C O 1
ATOM 5566 N N . ARG C 1 159 ? 35.416 61.359 20.251 1.00 18.19 159 ARG C N 1
ATOM 5567 C CA . ARG C 1 159 ? 36.022 60.361 21.130 1.00 18.86 159 ARG C CA 1
ATOM 5568 C C . ARG C 1 159 ? 35.094 59.728 22.180 1.00 18.56 159 ARG C C 1
ATOM 5569 O O . ARG C 1 159 ? 35.506 58.845 22.934 1.00 18.04 159 ARG C O 1
ATOM 5577 N N . ILE C 1 160 ? 33.845 60.174 22.238 1.00 16.69 160 ILE C N 1
ATOM 5578 C CA . ILE C 1 160 ? 32.893 59.567 23.167 1.00 17.79 160 ILE C CA 1
ATOM 5579 C C . ILE C 1 160 ? 32.214 58.524 22.293 1.00 17.99 160 ILE C C 1
ATOM 5580 O O . ILE C 1 160 ? 31.356 58.846 21.475 1.00 18.88 160 ILE C O 1
ATOM 5585 N N . ARG C 1 161 ? 32.625 57.273 22.462 1.00 18.89 161 ARG C N 1
ATOM 5586 C CA . ARG C 1 161 ? 32.128 56.198 21.617 1.00 21.38 161 ARG C CA 1
ATOM 5587 C C . ARG C 1 161 ? 31.398 55.052 22.298 1.00 19.77 161 ARG C C 1
ATOM 5588 O O . ARG C 1 161 ? 30.928 54.134 21.622 1.00 19.12 161 ARG C O 1
ATOM 5596 N N . TYR C 1 162 ? 31.311 55.094 23.622 1.00 18.39 162 TYR C N 1
ATOM 5597 C CA . TYR C 1 162 ? 30.638 54.040 24.384 1.00 18.11 162 TYR C CA 1
ATOM 5598 C C . TYR C 1 162 ? 29.903 54.610 25.590 1.00 18.26 162 TYR C C 1
ATOM 5599 O O . TYR C 1 162 ? 30.195 55.717 26.043 1.00 16.53 162 TYR C O 1
ATOM 5608 N N . ILE C 1 163 ? 28.968 53.827 26.117 1.00 17.91 163 ILE C N 1
ATOM 5609 C CA . ILE C 1 163 ? 28.234 54.210 27.314 1.00 19.23 163 ILE C CA 1
ATOM 5610 C C . ILE C 1 163 ? 27.979 52.942 28.125 1.00 20.16 163 ILE C C 1
ATOM 5611 O O . ILE C 1 163 ? 27.701 51.875 27.568 1.00 20.63 163 ILE C O 1
ATOM 5616 N N . LYS C 1 164 ? 28.122 53.053 29.441 1.00 19.86 164 LYS C N 1
ATOM 5617 C CA . LYS C 1 164 ? 27.931 51.922 30.338 1.00 20.70 164 LYS C CA 1
ATOM 5618 C C . LYS C 1 164 ? 26.868 52.315 31.361 1.00 19.81 164 LYS C C 1
ATOM 5619 O O . LYS C 1 164 ? 27.044 53.271 32.112 1.00 20.79 164 LYS C O 1
ATOM 5625 N N . ASP C 1 165 ? 25.766 51.577 31.372 1.00 18.97 165 ASP C N 1
ATOM 5626 C CA . ASP C 1 165 ? 24.650 51.852 32.274 1.00 18.51 165 ASP C CA 1
ATOM 5627 C C . ASP C 1 165 ? 24.613 50.815 33.390 1.00 18.55 165 ASP C C 1
ATOM 5628 O O . ASP C 1 165 ? 24.579 49.620 33.118 1.00 19.08 165 ASP C O 1
ATOM 5633 N N . ALA C 1 166 ? 24.618 51.271 34.641 1.00 17.79 166 ALA C N 1
ATOM 5634 C CA . ALA C 1 166 ? 24.606 50.364 35.784 1.00 16.67 166 ALA C CA 1
ATOM 5635 C C . ALA C 1 166 ? 23.263 50.286 36.502 1.00 19.10 166 ALA C C 1
ATOM 5636 O O . ALA C 1 166 ? 23.156 49.653 37.556 1.00 21.11 166 ALA C O 1
ATOM 5638 N N . SER C 1 167 ? 22.241 50.934 35.949 1.00 17.54 167 SER C N 1
ATOM 5639 C CA . SER C 1 167 ? 20.911 50.888 36.547 1.00 17.03 167 SER C CA 1
ATOM 5640 C C . SER C 1 167 ? 20.297 49.528 36.196 1.00 17.11 167 SER C C 1
ATOM 5641 O O . SER C 1 167 ? 20.949 48.686 35.579 1.00 18.37 167 SER C O 1
ATOM 5644 N N . THR C 1 168 ? 19.048 49.311 36.586 1.00 16.20 168 THR C N 1
ATOM 5645 C CA . THR C 1 168 ? 18.370 48.054 36.276 1.00 18.19 168 THR C CA 1
ATOM 5646 C C . THR C 1 168 ? 17.454 48.257 35.071 1.00 16.84 168 THR C C 1
ATOM 5647 O O . THR C 1 168 ? 16.833 47.306 34.574 1.00 18.02 168 THR C O 1
ATOM 5651 N N . ASN C 1 169 ? 17.383 49.500 34.605 1.00 16.24 169 ASN C N 1
ATOM 5652 C CA . ASN C 1 169 ? 16.506 49.881 33.502 1.00 17.36 169 ASN C CA 1
ATOM 5653 C C . ASN C 1 169 ? 17.021 49.486 32.123 1.00 17.03 169 ASN C C 1
ATOM 5654 O O . ASN C 1 169 ? 17.536 50.315 31.377 1.00 16.60 169 ASN C O 1
ATOM 5659 N N . THR C 1 170 ? 16.850 48.218 31.770 1.00 17.64 170 THR C N 1
ATOM 5660 C CA . THR C 1 170 ? 17.316 47.731 30.479 1.00 18.10 170 THR C CA 1
ATOM 5661 C C . THR C 1 170 ? 16.574 48.409 29.330 1.00 19.36 170 THR C C 1
ATOM 5662 O O . THR C 1 170 ? 17.123 48.594 28.243 1.00 19.16 170 THR C O 1
ATOM 5666 N N . GLY C 1 171 ? 15.328 48.792 29.574 1.00 18.81 171 GLY C N 1
ATOM 5667 C CA . GLY C 1 171 ? 14.565 49.449 28.533 1.00 19.77 171 GLY C CA 1
ATOM 5668 C C . GLY C 1 171 ? 15.288 50.674 28.002 1.00 21.77 171 GLY C C 1
ATOM 5669 O O . GLY C 1 171 ? 15.258 50.954 26.800 1.00 20.99 171 GLY C O 1
ATOM 5670 N N . ARG C 1 172 ? 15.960 51.406 28.886 1.00 21.29 172 ARG C N 1
ATOM 5671 C CA . ARG C 1 172 ? 16.653 52.596 28.433 1.00 21.06 172 ARG C CA 1
ATOM 5672 C C . ARG C 1 172 ? 17.846 52.291 27.546 1.00 20.47 172 ARG C C 1
ATOM 5673 O O . ARG C 1 172 ? 18.249 53.134 26.743 1.00 21.96 172 ARG C O 1
ATOM 5681 N N . LEU C 1 173 ? 18.419 51.099 27.684 1.00 18.19 173 LEU C N 1
ATOM 5682 C CA . LEU C 1 173 ? 19.546 50.733 26.830 1.00 18.28 173 LEU C CA 1
ATOM 5683 C C . LEU C 1 173 ? 19.056 50.670 25.383 1.00 18.67 173 LEU C C 1
ATOM 5684 O O . LEU C 1 173 ? 19.759 51.090 24.459 1.00 17.34 173 LEU C O 1
ATOM 5689 N N . LEU C 1 174 ? 17.847 50.148 25.190 1.00 15.71 174 LEU C N 1
ATOM 5690 C CA . LEU C 1 174 ? 17.285 50.048 23.848 1.00 16.51 174 LEU C CA 1
ATOM 5691 C C . LEU C 1 174 ? 16.969 51.434 23.315 1.00 16.20 174 LEU C C 1
ATOM 5692 O O . LEU C 1 174 ? 17.168 51.709 22.129 1.00 18.80 174 LEU C O 1
ATOM 5697 N N . SER C 1 175 ? 16.472 52.308 24.187 1.00 15.88 175 SER C N 1
ATOM 5698 C CA . SER C 1 175 ? 16.169 53.668 23.766 1.00 17.36 175 SER C CA 1
ATOM 5699 C C . SER C 1 175 ? 17.473 54.316 23.296 1.00 15.91 175 SER C C 1
ATOM 5700 O O . SER C 1 175 ? 17.485 55.037 22.305 1.00 15.77 175 SER C O 1
ATOM 5703 N N . ILE C 1 176 ? 18.570 54.043 23.999 1.00 15.71 176 ILE C N 1
ATOM 5704 C CA . ILE C 1 176 ? 19.869 54.595 23.617 1.00 15.91 176 ILE C CA 1
ATOM 5705 C C . ILE C 1 176 ? 20.317 54.030 22.259 1.00 18.99 176 ILE C C 1
ATOM 5706 O O . ILE C 1 176 ? 20.717 54.776 21.361 1.00 19.39 176 ILE C O 1
ATOM 5711 N N . ILE C 1 177 ? 20.246 52.709 22.115 1.00 19.57 177 ILE C N 1
ATOM 5712 C CA . ILE C 1 177 ? 20.648 52.060 20.873 1.00 21.83 177 ILE C CA 1
ATOM 5713 C C . ILE C 1 177 ? 19.850 52.582 19.671 1.00 21.92 177 ILE C C 1
ATOM 5714 O O . ILE C 1 177 ? 20.421 52.835 18.611 1.00 22.94 177 ILE C O 1
ATOM 5719 N N . ASN C 1 178 ? 18.541 52.753 19.840 1.00 22.28 178 ASN C N 1
ATOM 5720 C CA . ASN C 1 178 ? 17.695 53.262 18.761 1.00 23.00 178 ASN C CA 1
ATOM 5721 C C . ASN C 1 178 ? 18.106 54.677 18.356 1.00 24.48 178 ASN C C 1
ATOM 5722 O O . ASN C 1 178 ? 18.097 55.024 17.175 1.00 24.07 178 ASN C O 1
ATOM 5727 N N . ARG C 1 179 ? 18.463 55.492 19.342 1.00 24.32 179 ARG C N 1
ATOM 5728 C CA . ARG C 1 179 ? 18.834 56.876 19.079 1.00 25.90 179 ARG C CA 1
ATOM 5729 C C . ARG C 1 179 ? 20.253 57.102 18.569 1.00 24.97 179 ARG C C 1
ATOM 5730 O O . ARG C 1 179 ? 20.467 57.915 17.673 1.00 25.24 179 ARG C O 1
ATOM 5738 N N . CYS C 1 180 ? 21.222 56.388 19.129 1.00 25.43 180 CYS C N 1
ATOM 5739 C CA . CYS C 1 180 ? 22.614 56.595 18.738 1.00 26.75 180 CYS C CA 1
ATOM 5740 C C . CYS C 1 180 ? 23.224 55.536 17.835 1.00 27.05 180 CYS C C 1
ATOM 5741 O O . CYS C 1 180 ? 24.114 55.834 17.039 1.00 26.02 180 CYS C O 1
ATOM 5744 N N . GLY C 1 181 ? 22.757 54.302 17.964 1.00 29.46 181 GLY C N 1
ATOM 5745 C CA . GLY C 1 181 ? 23.294 53.237 17.141 1.00 30.65 181 GLY C CA 1
ATOM 5746 C C . GLY C 1 181 ? 24.793 53.044 17.305 1.00 30.77 181 GLY C C 1
ATOM 5747 O O . GLY C 1 181 ? 25.318 53.056 18.419 1.00 31.11 181 GLY C O 1
ATOM 5748 N N . ASP C 1 182 ? 25.474 52.873 16.176 1.00 30.81 182 ASP C N 1
ATOM 5749 C CA . ASP C 1 182 ? 26.916 52.655 16.125 1.00 29.93 182 ASP C CA 1
ATOM 5750 C C . ASP C 1 182 ? 27.735 53.735 16.829 1.00 27.41 182 ASP C C 1
ATOM 5751 O O . ASP C 1 182 ? 28.840 53.468 17.301 1.00 25.35 182 ASP C O 1
ATOM 5756 N N . ALA C 1 183 ? 27.195 54.950 16.882 1.00 25.38 183 ALA C N 1
ATOM 5757 C CA . ALA C 1 183 ? 27.872 56.082 17.517 1.00 24.58 183 ALA C CA 1
ATOM 5758 C C . ALA C 1 183 ? 28.175 55.853 19.000 1.00 23.25 183 ALA C C 1
ATOM 5759 O O . ALA C 1 183 ? 29.136 56.399 19.530 1.00 24.36 183 ALA C O 1
ATOM 5761 N N . LEU C 1 184 ? 27.348 55.052 19.664 1.00 23.83 184 LEU C N 1
ATOM 5762 C CA . LEU C 1 184 ? 27.525 54.755 21.084 1.00 25.06 184 LEU C CA 1
ATOM 5763 C C . LEU C 1 184 ? 27.274 53.286 21.377 1.00 25.24 184 LEU C C 1
ATOM 5764 O O . LEU C 1 184 ? 26.128 52.880 21.588 1.00 26.58 184 LEU C O 1
ATOM 5769 N N . GLN C 1 185 ? 28.334 52.488 21.401 1.00 23.41 185 GLN C N 1
ATOM 5770 C CA . GLN C 1 185 ? 28.180 51.074 21.692 1.00 22.13 185 GLN C CA 1
ATOM 5771 C C . GLN C 1 185 ? 27.910 50.935 23.186 1.00 21.78 185 GLN C C 1
ATOM 5772 O O . GLN C 1 185 ? 28.575 51.569 24.018 1.00 18.91 185 GLN C O 1
ATOM 5778 N N . VAL C 1 186 ? 26.929 50.100 23.515 1.00 20.39 186 VAL C N 1
ATOM 5779 C CA . VAL C 1 186 ? 26.499 49.912 24.896 1.00 20.11 186 VAL C CA 1
ATOM 5780 C C . VAL C 1 186 ? 27.040 48.738 25.701 1.00 19.85 186 VAL C C 1
ATOM 5781 O O . VAL C 1 186 ? 27.076 47.595 25.238 1.00 19.80 186 VAL C O 1
ATOM 5785 N N . PHE C 1 187 ? 27.435 49.058 26.931 1.00 17.89 187 PHE C N 1
ATOM 5786 C CA . PHE C 1 187 ? 27.944 48.104 27.908 1.00 18.58 187 PHE C CA 1
ATOM 5787 C C . PHE C 1 187 ? 26.984 48.145 29.092 1.00 20.24 187 PHE C C 1
ATOM 5788 O O . PHE C 1 187 ? 26.475 49.213 29.447 1.00 20.81 187 PHE C O 1
ATOM 5796 N N . SER C 1 188 ? 26.723 46.994 29.702 1.00 19.87 188 SER C N 1
ATOM 5797 C CA . SER C 1 188 ? 25.846 46.969 30.862 1.00 21.93 188 SER C CA 1
ATOM 5798 C C . SER C 1 188 ? 26.632 46.553 32.101 1.00 22.68 188 SER C C 1
ATOM 5799 O O . SER C 1 188 ? 27.857 46.417 32.058 1.00 21.68 188 SER C O 1
ATOM 5802 N N . ALA C 1 189 ? 25.925 46.368 33.208 1.00 24.29 189 ALA C N 1
ATOM 5803 C CA . ALA C 1 189 ? 26.545 45.958 34.456 1.00 24.80 189 ALA C CA 1
ATOM 5804 C C . ALA C 1 189 ? 25.672 44.890 35.095 1.00 25.52 189 ALA C C 1
ATOM 5805 O O . ALA C 1 189 ? 24.653 44.497 34.526 1.00 27.14 189 ALA C O 1
ATOM 5807 N N . SER C 1 190 ? 26.075 44.434 36.278 1.00 26.36 190 SER C N 1
ATOM 5808 C CA . SER C 1 190 ? 25.364 43.392 37.020 1.00 26.88 190 SER C CA 1
ATOM 5809 C C . SER C 1 190 ? 23.858 43.582 37.146 1.00 26.05 190 SER C C 1
ATOM 5810 O O . SER C 1 190 ? 23.111 42.606 37.161 1.00 26.58 190 SER C O 1
ATOM 5813 N N . ALA C 1 191 ? 23.415 44.832 37.252 1.00 24.38 191 ALA C N 1
ATOM 5814 C CA . ALA C 1 191 ? 21.989 45.129 37.396 1.00 22.99 191 ALA C CA 1
ATOM 5815 C C . ALA C 1 191 ? 21.157 44.713 36.180 1.00 21.05 191 ALA C C 1
ATOM 5816 O O . ALA C 1 191 ? 19.944 44.534 36.291 1.00 22.49 191 ALA C O 1
ATOM 5818 N N . HIS C 1 192 ? 21.808 44.577 35.026 1.00 19.25 192 HIS C N 1
ATOM 5819 C CA . HIS C 1 192 ? 21.140 44.163 33.788 1.00 17.95 192 HIS C CA 1
ATOM 5820 C C . HIS C 1 192 ? 21.430 42.687 33.528 1.00 18.04 192 HIS C C 1
ATOM 5821 O O . HIS C 1 192 ? 22.503 42.198 33.869 1.00 19.40 192 HIS C O 1
ATOM 5828 N N . ILE C 1 193 ? 20.478 41.987 32.912 1.00 18.95 193 ILE C N 1
ATOM 5829 C CA . ILE C 1 193 ? 20.662 40.578 32.569 1.00 18.26 193 ILE C CA 1
ATOM 5830 C C . ILE C 1 193 ? 21.524 40.561 31.300 1.00 19.93 193 ILE C C 1
ATOM 5831 O O . ILE C 1 193 ? 21.087 41.003 30.242 1.00 19.32 193 ILE C O 1
ATOM 5836 N N . PRO C 1 194 ? 22.758 40.045 31.389 1.00 19.80 194 PRO C N 1
ATOM 5837 C CA . PRO C 1 194 ? 23.639 40.005 30.220 1.00 19.94 194 PRO C CA 1
ATOM 5838 C C . PRO C 1 194 ? 23.003 39.462 28.934 1.00 19.96 194 PRO C C 1
ATOM 5839 O O . PRO C 1 194 ? 23.141 40.063 27.870 1.00 20.15 194 PRO C O 1
ATOM 5843 N N . ALA C 1 195 ? 22.309 38.334 29.026 1.00 17.48 195 ALA C N 1
ATOM 5844 C CA . ALA C 1 195 ? 21.684 37.758 27.838 1.00 17.90 195 ALA C CA 1
ATOM 5845 C C . ALA C 1 195 ? 20.738 38.747 27.163 1.00 17.36 195 ALA C C 1
ATOM 5846 O O . ALA C 1 195 ? 20.738 38.870 25.940 1.00 20.48 195 ALA C O 1
ATOM 5848 N N . ALA C 1 196 ? 19.939 39.454 27.958 1.00 17.82 196 ALA C N 1
ATOM 5849 C CA . ALA C 1 196 ? 18.979 40.424 27.421 1.00 18.24 196 ALA C CA 1
ATOM 5850 C C . ALA C 1 196 ? 19.676 41.611 26.757 1.00 19.59 196 ALA C C 1
ATOM 5851 O O . ALA C 1 196 ? 19.237 42.102 25.709 1.00 20.82 196 ALA C O 1
ATOM 5853 N N . VAL C 1 197 ? 20.755 42.080 27.378 1.00 18.67 197 VAL C N 1
ATOM 5854 C CA . VAL C 1 197 ? 21.513 43.196 26.832 1.00 18.77 197 VAL C CA 1
ATOM 5855 C C . VAL C 1 197 ? 22.093 42.803 25.466 1.00 18.82 197 VAL C C 1
ATOM 5856 O O . VAL C 1 197 ? 22.008 43.568 24.503 1.00 18.14 197 VAL C O 1
ATOM 5860 N N . MET C 1 198 ? 22.662 41.604 25.373 1.00 18.82 198 MET C N 1
ATOM 5861 C CA . MET C 1 198 ? 23.224 41.156 24.101 1.00 19.24 198 MET C CA 1
ATOM 5862 C C . MET C 1 198 ? 22.107 40.981 23.059 1.00 20.42 198 MET C C 1
ATOM 5863 O O . MET C 1 198 ? 22.284 41.310 21.888 1.00 20.88 198 MET C O 1
ATOM 5868 N N . LEU C 1 199 ? 20.951 40.481 23.487 1.00 20.45 199 LEU C N 1
ATOM 5869 C CA . LEU C 1 199 ? 19.832 40.300 22.565 1.00 20.46 199 LEU C CA 1
ATOM 5870 C C . LEU C 1 199 ? 19.374 41.623 21.954 1.00 21.22 199 LEU C C 1
ATOM 5871 O O . LEU C 1 199 ? 19.005 41.676 20.783 1.00 21.04 199 LEU C O 1
ATOM 5876 N N . ILE C 1 200 ? 19.386 42.691 22.747 1.00 19.85 200 ILE C N 1
ATOM 5877 C CA . ILE C 1 200 ? 18.923 43.976 22.247 1.00 21.94 200 ILE C CA 1
ATOM 5878 C C . ILE C 1 200 ? 19.971 44.843 21.553 1.00 21.52 200 ILE C C 1
ATOM 5879 O O . ILE C 1 200 ? 19.670 45.964 21.157 1.00 22.04 200 ILE C O 1
ATOM 5884 N N . GLY C 1 201 ? 21.195 44.340 21.406 1.00 19.88 201 GLY C N 1
ATOM 5885 C CA . GLY C 1 201 ? 22.205 45.123 20.717 1.00 19.82 201 GLY C CA 1
ATOM 5886 C C . GLY C 1 201 ? 23.415 45.603 21.495 1.00 20.49 201 GLY C C 1
ATOM 5887 O O . GLY C 1 201 ? 24.213 46.372 20.963 1.00 20.55 201 GLY C O 1
ATOM 5888 N N . GLY C 1 202 ? 23.565 45.168 22.743 1.00 20.19 202 GLY C N 1
ATOM 5889 C CA . GLY C 1 202 ? 24.721 45.590 23.514 1.00 20.90 202 GLY C CA 1
ATOM 5890 C C . GLY C 1 202 ? 25.981 44.924 22.989 1.00 22.25 202 GLY C C 1
ATOM 5891 O O . GLY C 1 202 ? 25.900 43.967 22.220 1.00 22.26 202 GLY C O 1
ATOM 5892 N N . VAL C 1 203 ? 27.148 45.415 23.398 1.00 22.02 203 VAL C N 1
ATOM 5893 C CA . VAL C 1 203 ? 28.403 44.832 22.937 1.00 21.96 203 VAL C CA 1
ATOM 5894 C C . VAL C 1 203 ? 29.149 44.102 24.052 1.00 21.71 203 VAL C C 1
ATOM 5895 O O . VAL C 1 203 ? 30.163 43.455 23.802 1.00 23.24 203 VAL C O 1
ATOM 5899 N N . GLY C 1 204 ? 28.640 44.200 25.278 1.00 21.74 204 GLY C N 1
ATOM 5900 C CA . GLY C 1 204 ? 29.289 43.537 26.398 1.00 20.96 204 GLY C CA 1
ATOM 5901 C C . GLY C 1 204 ? 28.903 44.110 27.752 1.00 21.83 204 GLY C C 1
ATOM 5902 O O . GLY C 1 204 ? 27.915 44.841 27.873 1.00 21.49 204 GLY C O 1
ATOM 5903 N N . TRP C 1 205 ? 29.671 43.770 28.783 1.00 20.89 205 TRP C N 1
ATOM 5904 C CA . TRP C 1 205 ? 29.391 44.286 30.111 1.00 22.76 205 TRP C CA 1
ATOM 5905 C C . TRP C 1 205 ? 30.640 44.421 30.979 1.00 23.83 205 TRP C C 1
ATOM 5906 O O . TRP C 1 205 ? 31.635 43.723 30.777 1.00 24.07 205 TRP C O 1
ATOM 5917 N N . MET C 1 206 ? 30.586 45.365 31.915 1.00 25.55 206 MET C N 1
ATOM 5918 C CA . MET C 1 206 ? 31.669 45.628 32.859 1.00 24.77 206 MET C CA 1
ATOM 5919 C C . MET C 1 206 ? 31.035 45.388 34.224 1.00 26.91 206 MET C C 1
ATOM 5920 O O . MET C 1 206 ? 30.134 46.121 34.626 1.00 27.32 206 MET C O 1
ATOM 5925 N N . ALA C 1 207 ? 31.486 44.360 34.934 1.00 27.18 207 ALA C N 1
ATOM 5926 C CA . ALA C 1 207 ? 30.903 44.055 36.236 1.00 27.48 207 ALA C CA 1
ATOM 5927 C C . ALA C 1 207 ? 31.890 43.442 37.225 1.00 28.36 207 ALA C C 1
ATOM 5928 O O . ALA C 1 207 ? 32.914 42.871 36.834 1.00 27.43 207 ALA C O 1
ATOM 5930 N N . GLY C 1 208 ? 31.565 43.564 38.511 1.00 25.96 208 GLY C N 1
ATOM 5931 C CA . GLY C 1 208 ? 32.415 43.012 39.551 1.00 26.03 208 GLY C CA 1
ATOM 5932 C C . GLY C 1 208 ? 32.400 41.490 39.592 1.00 25.97 208 GLY C C 1
ATOM 5933 O O . GLY C 1 208 ? 33.454 40.865 39.730 1.00 25.06 208 GLY C O 1
ATOM 5934 N N . PRO C 1 209 ? 31.220 40.860 39.485 1.00 25.61 209 PRO C N 1
ATOM 5935 C CA . PRO C 1 209 ? 31.121 39.397 39.516 1.00 27.85 209 PRO C CA 1
ATOM 5936 C C . PRO C 1 209 ? 32.012 38.667 38.509 1.00 28.84 209 PRO C C 1
ATOM 5937 O O . PRO C 1 209 ? 32.361 37.501 38.719 1.00 28.43 209 PRO C O 1
ATOM 5941 N N . ALA C 1 210 ? 32.377 39.341 37.421 1.00 26.86 210 ALA C N 1
ATOM 5942 C CA . ALA C 1 210 ? 33.234 38.724 36.416 1.00 26.41 210 ALA C CA 1
ATOM 5943 C C . ALA C 1 210 ? 34.601 38.392 37.013 1.00 25.95 210 ALA C C 1
ATOM 5944 O O . ALA C 1 210 ? 35.356 37.607 36.444 1.00 26.58 210 ALA C O 1
ATOM 5946 N N . CYS C 1 211 ? 34.915 38.991 38.160 1.00 25.86 211 CYS C N 1
ATOM 5947 C CA . CYS C 1 211 ? 36.185 38.746 38.843 1.00 25.14 211 CYS C CA 1
ATOM 5948 C C . CYS C 1 211 ? 36.257 37.336 39.410 1.00 26.11 211 CYS C C 1
ATOM 5949 O O . CYS C 1 211 ? 37.306 36.697 39.365 1.00 25.52 211 CYS C O 1
ATOM 5952 N N . ILE C 1 212 ? 35.144 36.853 39.949 1.00 26.51 212 ILE C N 1
ATOM 5953 C CA . ILE C 1 212 ? 35.111 35.523 40.548 1.00 26.51 212 ILE C CA 1
ATOM 5954 C C . ILE C 1 212 ? 34.572 34.423 39.630 1.00 27.40 212 ILE C C 1
ATOM 5955 O O . ILE C 1 212 ? 34.626 33.245 39.977 1.00 27.93 212 ILE C O 1
ATOM 5960 N N . ALA C 1 213 ? 34.061 34.801 38.462 1.00 26.22 213 ALA C N 1
ATOM 5961 C CA . ALA C 1 213 ? 33.529 33.818 37.519 1.00 25.19 213 ALA C CA 1
ATOM 5962 C C . ALA C 1 213 ? 33.807 34.242 36.075 1.00 23.25 213 ALA C C 1
ATOM 5963 O O . ALA C 1 213 ? 32.901 34.306 35.250 1.00 22.38 213 ALA C O 1
ATOM 5965 N N . PRO C 1 214 ? 35.082 34.517 35.751 1.00 24.47 214 PRO C N 1
ATOM 5966 C CA . PRO C 1 214 ? 35.534 34.947 34.422 1.00 24.19 214 PRO C CA 1
ATOM 5967 C C . PRO C 1 214 ? 35.273 33.973 33.279 1.00 25.64 214 PRO C C 1
ATOM 5968 O O . PRO C 1 214 ? 34.714 34.352 32.244 1.00 25.58 214 PRO C O 1
ATOM 5972 N N . ARG C 1 215 ? 35.680 32.720 33.455 1.00 26.86 215 ARG C N 1
ATOM 5973 C CA . ARG C 1 215 ? 35.477 31.730 32.405 1.00 27.90 215 ARG C CA 1
ATOM 5974 C C . ARG C 1 215 ? 33.999 31.544 32.084 1.00 26.89 215 ARG C C 1
ATOM 5975 O O . ARG C 1 215 ? 33.626 31.424 30.920 1.00 27.42 215 ARG C O 1
ATOM 5983 N N . GLN C 1 216 ? 33.151 31.539 33.105 1.00 25.65 216 GLN C N 1
ATOM 5984 C CA . GLN C 1 216 ? 31.725 31.375 32.868 1.00 24.93 216 GLN C CA 1
ATOM 5985 C C . GLN C 1 216 ? 31.165 32.632 32.191 1.00 25.40 216 GLN C C 1
ATOM 5986 O O . GLN C 1 216 ? 30.381 32.543 31.244 1.00 24.77 216 GLN C O 1
ATOM 5992 N N . SER C 1 217 ? 31.581 33.800 32.673 1.00 24.19 217 SER C N 1
ATOM 5993 C CA . SER C 1 217 ? 31.125 35.067 32.104 1.00 24.03 217 SER C CA 1
ATOM 5994 C C . SER C 1 217 ? 31.497 35.160 30.623 1.00 23.04 217 SER C C 1
ATOM 5995 O O . SER C 1 217 ? 30.696 35.610 29.801 1.00 23.11 217 SER C O 1
ATOM 5998 N N . VAL C 1 218 ? 32.714 34.738 30.293 1.00 22.73 218 VAL C N 1
ATOM 5999 C CA . VAL C 1 218 ? 33.186 34.770 28.909 1.00 23.13 218 VAL C CA 1
ATOM 6000 C C . VAL C 1 218 ? 32.379 33.798 28.059 1.00 23.77 218 VAL C C 1
ATOM 6001 O O . VAL C 1 218 ? 32.023 34.104 26.919 1.00 23.91 218 VAL C O 1
ATOM 6005 N N . ALA C 1 219 ? 32.098 32.627 28.628 1.00 24.38 219 ALA C N 1
ATOM 6006 C CA . ALA C 1 219 ? 31.330 31.595 27.945 1.00 25.13 219 ALA C CA 1
ATOM 6007 C C . ALA C 1 219 ? 29.937 32.130 27.627 1.00 25.63 219 ALA C C 1
ATOM 6008 O O . ALA C 1 219 ? 29.430 31.958 26.516 1.00 24.91 219 ALA C O 1
ATOM 6010 N N . LEU C 1 220 ? 29.319 32.784 28.610 1.00 24.96 220 LEU C N 1
ATOM 6011 C CA . LEU C 1 220 ? 27.990 33.348 28.412 1.00 25.23 220 LEU C CA 1
ATOM 6012 C C . LEU C 1 220 ? 28.014 34.318 27.234 1.00 23.40 220 LEU C C 1
ATOM 6013 O O . LEU C 1 220 ? 27.136 34.289 26.373 1.00 23.65 220 LEU C O 1
ATOM 6018 N N . TYR C 1 221 ? 29.030 35.174 27.200 1.00 24.52 221 TYR C N 1
ATOM 6019 C CA . TYR C 1 221 ? 29.181 36.157 26.128 1.00 24.26 221 TYR C CA 1
ATOM 6020 C C . TYR C 1 221 ? 29.243 35.504 24.750 1.00 24.90 221 TYR C C 1
ATOM 6021 O O . TYR C 1 221 ? 28.494 35.876 23.841 1.00 24.26 221 TYR C O 1
ATOM 6030 N N . GLU C 1 222 ? 30.146 34.540 24.600 1.00 24.62 222 GLU C N 1
ATOM 6031 C CA . GLU C 1 222 ? 30.327 33.833 23.334 1.00 26.76 222 GLU C CA 1
ATOM 6032 C C . GLU C 1 222 ? 29.033 33.160 22.878 1.00 24.84 222 GLU C C 1
ATOM 6033 O O . GLU C 1 222 ? 28.696 33.196 21.696 1.00 26.38 222 GLU C O 1
ATOM 6039 N N . LEU C 1 223 ? 28.316 32.544 23.816 1.00 23.54 223 LEU C N 1
ATOM 6040 C CA . LEU C 1 223 ? 27.055 31.880 23.503 1.00 23.16 223 LEU C CA 1
ATOM 6041 C C . LEU C 1 223 ? 26.052 32.870 22.914 1.00 23.53 223 LEU C C 1
ATOM 6042 O O . LEU C 1 223 ? 25.396 32.578 21.913 1.00 24.20 223 LEU C O 1
ATOM 6047 N N . CYS C 1 224 ? 25.934 34.041 23.535 1.00 22.73 224 CYS C N 1
ATOM 6048 C CA . CYS C 1 224 ? 25.017 35.068 23.049 1.00 23.38 224 CYS C CA 1
ATOM 6049 C C . CYS C 1 224 ? 25.438 35.535 21.659 1.00 24.58 224 CYS C C 1
ATOM 6050 O O . CYS C 1 224 ? 24.608 35.631 20.753 1.00 25.43 224 CYS C O 1
ATOM 6053 N N . LYS C 1 225 ? 26.726 35.825 21.493 1.00 25.79 225 LYS C N 1
ATOM 6054 C CA . LYS C 1 225 ? 27.249 36.277 20.206 1.00 26.79 225 LYS C CA 1
ATOM 6055 C C . LYS C 1 225 ? 27.015 35.221 19.128 1.00 29.05 225 LYS C C 1
ATOM 6056 O O . LYS C 1 225 ? 26.818 35.553 17.960 1.00 28.35 225 LYS C O 1
ATOM 6062 N N . ALA C 1 226 ? 27.047 33.952 19.529 1.00 30.86 226 ALA C N 1
ATOM 6063 C CA . ALA C 1 226 ? 26.832 32.842 18.602 1.00 32.79 226 ALA C CA 1
ATOM 6064 C C . ALA C 1 226 ? 25.340 32.586 18.411 1.00 32.58 226 ALA C C 1
ATOM 6065 O O . ALA C 1 226 ? 24.945 31.697 17.663 1.00 31.80 226 ALA C O 1
ATOM 6067 N N . GLN C 1 227 ? 24.518 33.377 19.095 1.00 32.24 227 GLN C N 1
ATOM 6068 C CA . GLN C 1 227 ? 23.069 33.253 19.001 1.00 32.99 227 GLN C CA 1
ATOM 6069 C C . GLN C 1 227 ? 22.537 31.886 19.426 1.00 31.84 227 GLN C C 1
ATOM 6070 O O . GLN C 1 227 ? 21.495 31.438 18.946 1.00 31.19 227 GLN C O 1
ATOM 6076 N N . ARG C 1 228 ? 23.263 31.226 20.320 1.00 30.54 228 ARG C N 1
ATOM 6077 C CA . ARG C 1 228 ? 22.840 29.933 20.850 1.00 30.98 228 ARG C CA 1
ATOM 6078 C C . ARG C 1 228 ? 22.077 30.304 22.118 1.00 28.97 228 ARG C C 1
ATOM 6079 O O . ARG C 1 228 ? 22.550 30.092 23.230 1.00 27.32 228 ARG C O 1
ATOM 6087 N N . TRP C 1 229 ? 20.889 30.875 21.927 1.00 28.81 229 TRP C N 1
ATOM 6088 C CA . TRP C 1 229 ? 20.065 31.356 23.033 1.00 28.81 229 TRP C CA 1
ATOM 6089 C C . TRP C 1 229 ? 19.596 30.346 24.073 1.00 29.85 229 TRP C C 1
ATOM 6090 O O . TRP C 1 229 ? 19.491 30.685 25.253 1.00 29.61 229 TRP C O 1
ATOM 6101 N N . ASP C 1 230 ? 19.321 29.113 23.659 1.00 29.36 230 ASP C N 1
ATOM 6102 C CA . ASP C 1 230 ? 18.894 28.088 24.609 1.00 29.99 230 ASP C CA 1
ATOM 6103 C C . ASP C 1 230 ? 20.013 27.799 25.613 1.00 29.58 230 ASP C C 1
ATOM 6104 O O . ASP C 1 230 ? 19.783 27.794 26.821 1.00 28.99 230 ASP C O 1
ATOM 6109 N N . GLU C 1 231 ? 21.222 27.558 25.110 1.00 30.47 231 GLU C N 1
ATOM 6110 C CA . GLU C 1 231 ? 22.368 27.272 25.974 1.00 32.18 231 GLU C CA 1
ATOM 6111 C C . GLU C 1 231 ? 22.753 28.487 26.809 1.00 30.93 231 GLU C C 1
ATOM 6112 O O . GLU C 1 231 ? 23.100 28.359 27.986 1.00 31.24 231 GLU C O 1
ATOM 6118 N N . ALA C 1 232 ? 22.703 29.661 26.186 1.00 29.22 232 ALA C N 1
ATOM 6119 C CA . ALA C 1 232 ? 23.047 30.905 26.864 1.00 27.21 232 ALA C CA 1
ATOM 6120 C C . ALA C 1 232 ? 22.124 31.160 28.050 1.00 27.27 232 ALA C C 1
ATOM 6121 O O . ALA C 1 232 ? 22.580 31.584 29.118 1.00 26.96 232 ALA C O 1
ATOM 6123 N N . LEU C 1 233 ? 20.830 30.899 27.869 1.00 27.65 233 LEU C N 1
ATOM 6124 C CA . LEU C 1 233 ? 19.862 31.118 28.937 1.00 27.77 233 LEU C CA 1
ATOM 6125 C C . LEU C 1 233 ? 20.041 30.123 30.076 1.00 27.92 233 LEU C C 1
ATOM 6126 O O . LEU C 1 233 ? 19.853 30.473 31.241 1.00 27.65 233 LEU C O 1
ATOM 6131 N N . MET C 1 234 ? 20.393 28.881 29.752 1.00 27.39 234 MET C N 1
ATOM 6132 C CA . MET C 1 234 ? 20.616 27.893 30.801 1.00 28.04 234 MET C CA 1
ATOM 6133 C C . MET C 1 234 ? 21.794 28.369 31.651 1.00 27.21 234 MET C C 1
ATOM 6134 O O . MET C 1 234 ? 21.771 28.261 32.874 1.00 27.50 234 MET C O 1
ATOM 6139 N N . LEU C 1 235 ? 22.822 28.902 30.997 1.00 26.90 235 LEU C N 1
ATOM 6140 C CA . LEU C 1 235 ? 23.996 29.400 31.710 1.00 26.17 235 LEU C CA 1
ATOM 6141 C C . LEU C 1 235 ? 23.677 30.696 32.458 1.00 26.17 235 LEU C C 1
ATOM 6142 O O . LEU C 1 235 ? 24.150 30.911 33.580 1.00 27.34 235 LEU C O 1
ATOM 6147 N N . GLN C 1 236 ? 22.860 31.549 31.840 1.00 26.36 236 GLN C N 1
ATOM 6148 C CA . GLN C 1 236 ? 22.468 32.831 32.437 1.00 25.19 236 GLN C CA 1
ATOM 6149 C C . GLN C 1 236 ? 21.736 32.655 33.774 1.00 25.45 236 GLN C C 1
ATOM 6150 O O . GLN C 1 236 ? 22.000 33.386 34.739 1.00 23.30 236 GLN C O 1
ATOM 6156 N N . ARG C 1 237 ? 20.822 31.687 33.830 1.00 25.01 237 ARG C N 1
ATOM 6157 C CA . ARG C 1 237 ? 20.063 31.419 35.050 1.00 27.39 237 ARG C CA 1
ATOM 6158 C C . ARG C 1 237 ? 20.979 31.101 36.230 1.00 27.43 237 ARG C C 1
ATOM 6159 O O . ARG C 1 237 ? 20.710 31.516 37.356 1.00 27.90 237 ARG C O 1
ATOM 6167 N N . LYS C 1 238 ? 22.054 30.363 35.970 1.00 27.28 238 LYS C N 1
ATOM 6168 C CA . LYS C 1 238 ? 23.020 30.007 37.009 1.00 29.09 238 LYS C CA 1
ATOM 6169 C C . LYS C 1 238 ? 23.811 31.232 37.468 1.00 28.74 238 LYS C C 1
ATOM 6170 O O . LYS C 1 238 ? 23.897 31.520 38.665 1.00 28.18 238 LYS C O 1
ATOM 6176 N N . LEU C 1 239 ? 24.412 31.933 36.511 1.00 28.04 239 LEU C N 1
ATOM 6177 C CA . LEU C 1 239 ? 25.201 33.110 36.837 1.00 27.84 239 LEU C CA 1
ATOM 6178 C C . LEU C 1 239 ? 24.352 34.193 37.488 1.00 27.31 239 LEU C C 1
ATOM 6179 O O . LEU C 1 239 ? 24.877 35.048 38.190 1.00 26.94 239 LEU C O 1
ATOM 6184 N N . TRP C 1 240 ? 23.042 34.156 37.262 1.00 26.73 240 TRP C N 1
ATOM 6185 C CA . TRP C 1 240 ? 22.178 35.160 37.856 1.00 27.77 240 TRP C CA 1
ATOM 6186 C C . TRP C 1 240 ? 21.991 34.881 39.344 1.00 29.76 240 TRP C C 1
ATOM 6187 O O . TRP C 1 240 ? 21.740 35.800 40.119 1.00 29.07 240 TRP C O 1
ATOM 6198 N N . ARG C 1 241 ? 22.129 33.620 39.750 1.00 30.96 241 ARG C N 1
ATOM 6199 C CA . ARG C 1 241 ? 21.995 33.283 41.166 1.00 34.19 241 ARG C CA 1
ATOM 6200 C C . ARG C 1 241 ? 23.064 34.058 41.938 1.00 34.15 241 ARG C C 1
ATOM 6201 O O . ARG C 1 241 ? 22.907 34.351 43.124 1.00 34.79 241 ARG C O 1
ATOM 6209 N N . VAL C 1 242 ? 24.158 34.378 41.253 1.00 35.46 242 VAL C N 1
ATOM 6210 C CA . VAL C 1 242 ? 25.252 35.129 41.857 1.00 35.86 242 VAL C CA 1
ATOM 6211 C C . VAL C 1 242 ? 24.793 36.558 42.130 1.00 36.94 242 VAL C C 1
ATOM 6212 O O . VAL C 1 242 ? 24.982 37.084 43.227 1.00 37.12 242 VAL C O 1
ATOM 6216 N N . ASN C 1 243 ? 24.183 37.178 41.124 1.00 38.21 243 ASN C N 1
ATOM 6217 C CA . ASN C 1 243 ? 23.693 38.548 41.248 1.00 39.99 243 ASN C CA 1
ATOM 6218 C C . ASN C 1 243 ? 22.708 38.632 42.407 1.00 39.95 243 ASN C C 1
ATOM 6219 O O . ASN C 1 243 ? 22.682 39.613 43.151 1.00 40.16 243 ASN C O 1
ATOM 6224 N N . GLU C 1 244 ? 21.896 37.592 42.554 1.00 39.73 244 GLU C N 1
ATOM 6225 C CA . GLU C 1 244 ? 20.887 37.546 43.604 1.00 39.29 244 GLU C CA 1
ATOM 6226 C C . GLU C 1 244 ? 21.484 37.421 44.999 1.00 38.09 244 GLU C C 1
ATOM 6227 O O . GLU C 1 244 ? 21.055 38.104 45.931 1.00 37.69 244 GLU C O 1
ATOM 6233 N N . ALA C 1 245 ? 22.472 36.544 45.135 1.00 36.75 245 ALA C N 1
ATOM 6234 C CA . ALA C 1 245 ? 23.120 36.301 46.416 1.00 35.57 245 ALA C CA 1
ATOM 6235 C C . ALA C 1 245 ? 23.786 37.531 47.035 1.00 35.41 245 ALA C C 1
ATOM 6236 O O . ALA C 1 245 ? 23.724 37.724 48.248 1.00 34.56 245 ALA C O 1
ATOM 6238 N N . PHE C 1 246 ? 24.425 38.358 46.214 1.00 35.44 246 PHE C N 1
ATOM 6239 C CA . PHE C 1 246 ? 25.095 39.550 46.733 1.00 36.94 246 PHE C CA 1
ATOM 6240 C C . PHE C 1 246 ? 24.141 40.732 46.919 1.00 39.11 246 PHE C C 1
ATOM 6241 O O . PHE C 1 246 ? 24.456 41.692 47.630 1.00 39.16 246 PHE C O 1
ATOM 6249 N N . ALA C 1 247 ? 22.975 40.652 46.285 1.00 40.43 247 ALA C N 1
ATOM 6250 C CA . ALA C 1 247 ? 21.970 41.710 46.348 1.00 41.13 247 ALA C CA 1
ATOM 6251 C C . ALA C 1 247 ? 21.858 42.418 47.703 1.00 41.33 247 ALA C C 1
ATOM 6252 O O . ALA C 1 247 ? 21.543 43.609 47.761 1.00 42.11 247 ALA C O 1
ATOM 6254 N N . LYS C 1 248 ? 22.121 41.701 48.791 1.00 40.60 248 LYS C N 1
ATOM 6255 C CA . LYS C 1 248 ? 22.008 42.303 50.116 1.00 40.31 248 LYS C CA 1
ATOM 6256 C C . LYS C 1 248 ? 23.334 42.770 50.731 1.00 38.61 248 LYS C C 1
ATOM 6257 O O . LYS C 1 248 ? 23.348 43.282 51.853 1.00 37.57 248 LYS C O 1
ATOM 6263 N N . PHE C 1 249 ? 24.439 42.616 50.003 1.00 35.57 249 PHE C N 1
ATOM 6264 C CA . PHE C 1 249 ? 25.748 43.030 50.519 1.00 33.70 249 PHE C CA 1
ATOM 6265 C C . PHE C 1 249 ? 26.455 44.122 49.708 1.00 30.65 249 PHE C C 1
ATOM 6266 O O . PHE C 1 249 ? 26.017 44.514 48.625 1.00 29.77 249 PHE C O 1
ATOM 6274 N N . ASN C 1 250 ? 27.567 44.595 50.264 1.00 27.17 250 ASN C N 1
ATOM 6275 C CA . ASN C 1 250 ? 28.430 45.589 49.633 1.00 25.34 250 ASN C CA 1
ATOM 6276 C C . ASN C 1 250 ? 29.097 44.751 48.531 1.00 23.09 250 ASN C C 1
ATOM 6277 O O . ASN C 1 250 ? 29.734 43.749 48.834 1.00 22.16 250 ASN C O 1
ATOM 6282 N N . LEU C 1 251 ? 28.938 45.141 47.268 1.00 23.82 251 LEU C N 1
ATOM 6283 C CA . LEU C 1 251 ? 29.517 44.376 46.162 1.00 25.00 251 LEU C CA 1
ATOM 6284 C C . LEU C 1 251 ? 31.037 44.268 46.226 1.00 24.98 251 LEU C C 1
ATOM 6285 O O . LEU C 1 251 ? 31.605 43.223 45.897 1.00 25.37 251 LEU C O 1
ATOM 6290 N N . ALA C 1 252 ? 31.698 45.345 46.639 1.00 24.31 252 ALA C N 1
ATOM 6291 C CA . ALA C 1 252 ? 33.151 45.331 46.748 1.00 24.31 252 ALA C CA 1
ATOM 6292 C C . ALA C 1 252 ? 33.558 44.327 47.822 1.00 24.97 252 ALA C C 1
ATOM 6293 O O . ALA C 1 252 ? 34.558 43.622 47.678 1.00 25.79 252 ALA C O 1
ATOM 6295 N N . ALA C 1 253 ? 32.776 44.264 48.897 1.00 23.40 253 ALA C N 1
ATOM 6296 C CA . ALA C 1 253 ? 33.064 43.343 49.992 1.00 24.04 253 ALA C CA 1
ATOM 6297 C C . ALA C 1 253 ? 32.829 41.891 49.579 1.00 24.15 253 ALA C C 1
ATOM 6298 O O . ALA C 1 253 ? 33.530 40.988 50.037 1.00 24.59 253 ALA C O 1
ATOM 6300 N N . CYS C 1 254 ? 31.839 41.669 48.718 1.00 24.46 254 CYS C N 1
ATOM 6301 C CA . CYS C 1 254 ? 31.529 40.323 48.252 1.00 24.29 254 CYS C CA 1
ATOM 6302 C C . CYS C 1 254 ? 32.624 39.818 47.338 1.00 23.64 254 CYS C C 1
ATOM 6303 O O . CYS C 1 254 ? 33.151 38.720 47.535 1.00 24.04 254 CYS C O 1
ATOM 6306 N N . ILE C 1 255 ? 32.963 40.626 46.341 1.00 22.93 255 ILE C N 1
ATOM 6307 C CA . ILE C 1 255 ? 33.993 40.259 45.386 1.00 23.95 255 ILE C CA 1
ATOM 6308 C C . ILE C 1 255 ? 35.334 40.046 46.079 1.00 23.50 255 ILE C C 1
ATOM 6309 O O . ILE C 1 255 ? 36.060 39.102 45.757 1.00 23.60 255 ILE C O 1
ATOM 6314 N N . LYS C 1 256 ? 35.667 40.910 47.034 1.00 22.24 256 LYS C N 1
ATOM 6315 C CA . LYS C 1 256 ? 36.921 40.744 47.758 1.00 23.37 256 LYS C CA 1
ATOM 6316 C C . LYS C 1 256 ? 36.880 39.454 48.580 1.00 23.65 256 LYS C C 1
ATOM 6317 O O . LYS C 1 256 ? 37.858 38.708 48.622 1.00 24.31 256 LYS C O 1
ATOM 6323 N N . ALA C 1 257 ? 35.747 39.181 49.218 1.00 23.68 257 ALA C N 1
ATOM 6324 C CA . ALA C 1 257 ? 35.611 37.958 50.002 1.00 24.94 257 ALA C CA 1
ATOM 6325 C C . ALA C 1 257 ? 35.699 36.759 49.058 1.00 26.22 257 ALA C C 1
ATOM 6326 O O . ALA C 1 257 ? 36.395 35.786 49.339 1.00 26.23 257 ALA C O 1
ATOM 6328 N N . GLY C 1 258 ? 34.989 36.843 47.937 1.00 25.47 258 GLY C N 1
ATOM 6329 C CA . GLY C 1 258 ? 35.001 35.765 46.963 1.00 27.37 258 GLY C CA 1
ATOM 6330 C C . GLY C 1 258 ? 36.386 35.476 46.410 1.00 28.74 258 GLY C C 1
ATOM 6331 O O . GLY C 1 258 ? 36.765 34.315 46.255 1.00 29.76 258 GLY C O 1
ATOM 6332 N N . LEU C 1 259 ? 37.146 36.525 46.110 1.00 27.14 259 LEU C N 1
ATOM 6333 C CA . LEU C 1 259 ? 38.494 36.356 45.581 1.00 28.60 259 LEU C CA 1
ATOM 6334 C C . LEU C 1 259 ? 39.426 35.755 46.629 1.00 29.92 259 LEU C C 1
ATOM 6335 O O . LEU C 1 259 ? 40.298 34.947 46.305 1.00 29.63 259 LEU C O 1
ATOM 6340 N N . ALA C 1 260 ? 39.242 36.164 47.882 1.00 30.43 260 ALA C N 1
ATOM 6341 C CA . ALA C 1 260 ? 40.052 35.667 48.985 1.00 31.43 260 ALA C CA 1
ATOM 6342 C C . ALA C 1 260 ? 39.858 34.159 49.091 1.00 32.03 260 ALA C C 1
ATOM 6343 O O . ALA C 1 260 ? 40.819 33.416 49.283 1.00 32.36 260 ALA C O 1
ATOM 6345 N N . LEU C 1 261 ? 38.608 33.717 48.965 1.00 31.40 261 LEU C N 1
ATOM 6346 C CA . LEU C 1 261 ? 38.284 32.295 49.032 1.00 31.24 261 LEU C CA 1
ATOM 6347 C C . LEU C 1 261 ? 38.942 31.550 47.874 1.00 31.83 261 LEU C C 1
ATOM 6348 O O . LEU C 1 261 ? 39.194 30.348 47.970 1.00 32.11 261 LEU C O 1
ATOM 6353 N N . GLN C 1 262 ? 39.215 32.264 46.785 1.00 30.18 262 GLN C N 1
ATOM 6354 C CA . GLN C 1 262 ? 39.839 31.662 45.613 1.00 29.15 262 GLN C CA 1
ATOM 6355 C C . GLN C 1 262 ? 41.360 31.769 45.642 1.00 30.42 262 GLN C C 1
ATOM 6356 O O . GLN C 1 262 ? 42.023 31.470 44.647 1.00 30.25 262 GLN C O 1
ATOM 6362 N N . GLY C 1 263 ? 41.909 32.215 46.769 1.00 29.61 263 GLY C N 1
ATOM 6363 C CA . GLY C 1 263 ? 43.356 32.311 46.894 1.00 30.52 263 GLY C CA 1
ATOM 6364 C C . GLY C 1 263 ? 44.051 33.651 46.702 1.00 30.73 263 GLY C C 1
ATOM 6365 O O . GLY C 1 263 ? 45.278 33.702 46.751 1.00 30.33 263 GLY C O 1
ATOM 6366 N N . TYR C 1 264 ? 43.300 34.729 46.487 1.00 30.89 264 TYR C N 1
ATOM 6367 C CA . TYR C 1 264 ? 43.918 36.045 46.290 1.00 30.78 264 TYR C CA 1
ATOM 6368 C C . TYR C 1 264 ? 43.898 36.861 47.575 1.00 31.74 264 TYR C C 1
ATOM 6369 O O . TYR C 1 264 ? 42.834 37.108 48.152 1.00 32.70 264 TYR C O 1
ATOM 6378 N N . ASP C 1 265 ? 45.077 37.277 48.024 1.00 31.40 265 ASP C N 1
ATOM 6379 C CA . ASP C 1 265 ? 45.189 38.066 49.245 1.00 31.07 265 ASP C CA 1
ATOM 6380 C C . ASP C 1 265 ? 44.884 39.525 48.902 1.00 29.20 265 ASP C C 1
ATOM 6381 O O . ASP C 1 265 ? 45.758 40.390 48.946 1.00 27.51 265 ASP C O 1
ATOM 6386 N N . VAL C 1 266 ? 43.628 39.786 48.548 1.00 28.37 266 VAL C N 1
ATOM 6387 C CA . VAL C 1 266 ? 43.214 41.133 48.171 1.00 28.63 266 VAL C CA 1
ATOM 6388 C C . VAL C 1 266 ? 42.882 42.024 49.360 1.00 28.72 266 VAL C C 1
ATOM 6389 O O . VAL C 1 266 ? 42.763 43.241 49.212 1.00 30.68 266 VAL C O 1
ATOM 6393 N N . GLY C 1 267 ? 42.728 41.424 50.534 1.00 27.58 267 GLY C N 1
ATOM 6394 C CA . GLY C 1 267 ? 42.432 42.210 51.719 1.00 26.68 267 GLY C CA 1
ATOM 6395 C C . GLY C 1 267 ? 40.968 42.576 51.886 1.00 25.29 267 GLY C C 1
ATOM 6396 O O . GLY C 1 267 ? 40.091 42.015 51.228 1.00 25.24 267 GLY C O 1
ATOM 6397 N N . ASP C 1 268 ? 40.714 43.540 52.765 1.00 24.74 268 ASP C N 1
ATOM 6398 C CA . ASP C 1 268 ? 39.360 43.984 53.064 1.00 23.69 268 ASP C CA 1
ATOM 6399 C C . ASP C 1 268 ? 39.016 45.337 52.447 1.00 23.67 268 ASP C C 1
ATOM 6400 O O . ASP C 1 268 ? 39.888 46.047 51.942 1.00 22.74 268 ASP C O 1
ATOM 6405 N N . PRO C 1 269 ? 37.723 45.700 52.464 1.00 22.37 269 PRO C N 1
ATOM 6406 C CA . PRO C 1 269 ? 37.330 46.992 51.902 1.00 21.99 269 PRO C CA 1
ATOM 6407 C C . PRO C 1 269 ? 37.838 48.084 52.833 1.00 20.49 269 PRO C C 1
ATOM 6408 O O . PRO C 1 269 ? 38.137 47.827 54.002 1.00 20.34 269 PRO C O 1
ATOM 6412 N N . ILE C 1 270 ? 37.945 49.297 52.308 1.00 21.27 270 ILE C N 1
ATOM 6413 C CA . ILE C 1 270 ? 38.434 50.430 53.078 1.00 19.20 270 ILE C CA 1
ATOM 6414 C C . ILE C 1 270 ? 37.415 50.892 54.117 1.00 20.02 270 ILE C C 1
ATOM 6415 O O . ILE C 1 270 ? 36.264 51.174 53.780 1.00 24.64 270 ILE C O 1
ATOM 6420 N N . PRO C 1 271 ? 37.818 50.950 55.401 1.00 19.23 271 PRO C N 1
ATOM 6421 C CA . PRO C 1 271 ? 36.895 51.397 56.458 1.00 18.13 271 PRO C CA 1
ATOM 6422 C C . PRO C 1 271 ? 36.392 52.801 56.099 1.00 17.77 271 PRO C C 1
ATOM 6423 O O . PRO C 1 271 ? 37.109 53.566 55.453 1.00 19.04 271 PRO C O 1
ATOM 6427 N N . PRO C 1 272 ? 35.184 53.182 56.555 1.00 18.57 272 PRO C N 1
ATOM 6428 C CA . PRO C 1 272 ? 34.186 52.498 57.392 1.00 19.70 272 PRO C CA 1
ATOM 6429 C C . PRO C 1 272 ? 33.529 51.228 56.841 1.00 18.49 272 PRO C C 1
ATOM 6430 O O . PRO C 1 272 ? 32.805 50.555 57.569 1.00 18.44 272 PRO C O 1
ATOM 6434 N N . GLN C 1 273 ? 33.738 50.908 55.569 1.00 18.34 273 GLN C N 1
ATOM 6435 C CA . GLN C 1 273 ? 33.134 49.691 55.023 1.00 19.27 273 GLN C CA 1
ATOM 6436 C C . GLN C 1 273 ? 33.617 48.511 55.853 1.00 20.30 273 GLN C C 1
ATOM 6437 O O . GLN C 1 273 ? 34.753 48.499 56.307 1.00 22.88 273 GLN C O 1
ATOM 6443 N N . ALA C 1 274 ? 32.760 47.520 56.050 1.00 20.93 274 ALA C N 1
ATOM 6444 C CA . ALA C 1 274 ? 33.143 46.340 56.809 1.00 20.17 274 ALA C CA 1
ATOM 6445 C C . ALA C 1 274 ? 33.287 45.143 55.876 1.00 21.09 274 ALA C C 1
ATOM 6446 O O . ALA C 1 274 ? 32.568 45.027 54.883 1.00 21.58 274 ALA C O 1
ATOM 6448 N N . ALA C 1 275 ? 34.231 44.262 56.187 1.00 23.30 275 ALA C N 1
ATOM 6449 C CA . ALA C 1 275 ? 34.428 43.059 55.390 1.00 25.40 275 ALA C CA 1
ATOM 6450 C C . ALA C 1 275 ? 33.266 42.138 55.750 1.00 26.96 275 ALA C C 1
ATOM 6451 O O . ALA C 1 275 ? 32.606 42.348 56.768 1.00 24.35 275 ALA C O 1
ATOM 6453 N N . LEU C 1 276 ? 32.999 41.134 54.921 1.00 26.27 276 LEU C N 1
ATOM 6454 C CA . LEU C 1 276 ? 31.909 40.214 55.222 1.00 28.20 276 LEU C CA 1
ATOM 6455 C C . LEU C 1 276 ? 32.237 39.397 56.470 1.00 28.82 276 LEU C C 1
ATOM 6456 O O . LEU C 1 276 ? 33.387 39.018 56.694 1.00 27.47 276 LEU C O 1
ATOM 6461 N N . THR C 1 277 ? 31.221 39.145 57.288 1.00 30.32 277 THR C N 1
ATOM 6462 C CA . THR C 1 277 ? 31.397 38.341 58.493 1.00 32.92 277 THR C CA 1
ATOM 6463 C C . THR C 1 277 ? 31.564 36.892 58.029 1.00 33.82 277 THR C C 1
ATOM 6464 O O . THR C 1 277 ? 31.556 36.618 56.826 1.00 32.10 277 THR C O 1
ATOM 6468 N N . ALA C 1 278 ? 31.709 35.969 58.976 1.00 35.30 278 ALA C N 1
ATOM 6469 C CA . ALA C 1 278 ? 31.865 34.560 58.625 1.00 37.60 278 ALA C CA 1
ATOM 6470 C C . ALA C 1 278 ? 30.555 34.024 58.063 1.00 38.68 278 ALA C C 1
ATOM 6471 O O . ALA C 1 278 ? 30.537 33.330 57.049 1.00 38.51 278 ALA C O 1
ATOM 6473 N N . GLU C 1 279 ? 29.455 34.355 58.726 1.00 40.09 279 GLU C N 1
ATOM 6474 C CA . GLU C 1 279 ? 28.145 33.904 58.283 1.00 41.40 279 GLU C CA 1
ATOM 6475 C C . GLU C 1 279 ? 27.881 34.364 56.849 1.00 40.47 279 GLU C C 1
ATOM 6476 O O . GLU C 1 279 ? 27.238 33.658 56.070 1.00 40.04 279 GLU C O 1
ATOM 6482 N N . GLU C 1 280 ? 28.396 35.541 56.501 1.00 39.32 280 GLU C N 1
ATOM 6483 C CA . GLU C 1 280 ? 28.211 36.096 55.161 1.00 39.14 280 GLU C CA 1
ATOM 6484 C C . GLU C 1 280 ? 29.168 35.499 54.130 1.00 38.69 280 GLU C C 1
ATOM 6485 O O . GLU C 1 280 ? 28.834 35.411 52.950 1.00 37.41 280 GLU C O 1
ATOM 6491 N N . ARG C 1 281 ? 30.358 35.100 54.573 1.00 38.81 281 ARG C N 1
ATOM 6492 C CA . ARG C 1 281 ? 31.334 34.498 53.670 1.00 40.66 281 ARG C CA 1
ATOM 6493 C C . ARG C 1 281 ? 30.915 33.076 53.309 1.00 40.83 281 ARG C C 1
ATOM 6494 O O . ARG C 1 281 ? 31.154 32.617 52.192 1.00 39.35 281 ARG C O 1
ATOM 6502 N N . LYS C 1 282 ? 30.292 32.379 54.258 1.00 41.89 282 LYS C N 1
ATOM 6503 C CA . LYS C 1 282 ? 29.828 31.023 54.000 1.00 42.67 282 LYS C CA 1
ATOM 6504 C C . LYS C 1 282 ? 28.848 31.116 52.842 1.00 41.95 282 LYS C C 1
ATOM 6505 O O . LYS C 1 282 ? 28.849 30.276 51.942 1.00 42.17 282 LYS C O 1
ATOM 6511 N N . ALA C 1 283 ? 28.020 32.157 52.869 1.00 40.89 283 ALA C N 1
ATOM 6512 C CA . ALA C 1 283 ? 27.040 32.386 51.818 1.00 39.38 283 ALA C CA 1
ATOM 6513 C C . ALA C 1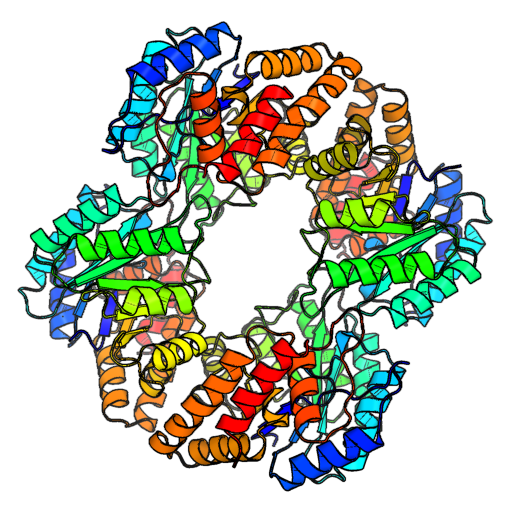 283 ? 27.765 32.547 50.482 1.00 38.71 283 ALA C C 1
ATOM 6514 O O . ALA C 1 283 ? 27.361 31.973 49.469 1.00 38.85 283 ALA C O 1
ATOM 6516 N N . VAL C 1 284 ? 28.842 33.326 50.482 1.00 36.20 284 VAL C N 1
ATOM 6517 C CA . VAL C 1 284 ? 29.607 33.531 49.263 1.00 33.98 284 VAL C CA 1
ATOM 6518 C C . VAL C 1 284 ? 30.220 32.201 48.830 1.00 33.59 284 VAL C C 1
ATOM 6519 O O . VAL C 1 284 ? 30.382 31.938 47.640 1.00 31.66 284 VAL C O 1
ATOM 6523 N N . GLU C 1 285 ? 30.561 31.362 49.803 1.00 34.08 285 GLU C N 1
ATOM 6524 C CA . GLU C 1 285 ? 31.145 30.061 49.497 1.00 35.73 285 GLU C CA 1
ATOM 6525 C C . GLU C 1 285 ? 30.184 29.193 48.706 1.00 34.38 285 GLU C C 1
ATOM 6526 O O . GLU C 1 285 ? 30.576 28.552 47.734 1.00 33.24 285 GLU C O 1
ATOM 6532 N N . LYS C 1 286 ? 28.924 29.187 49.129 1.00 35.57 286 LYS C N 1
ATOM 6533 C CA . LYS C 1 286 ? 27.890 28.398 48.475 1.00 37.93 286 LYS C CA 1
ATOM 6534 C C . LYS C 1 286 ? 27.630 28.813 47.030 1.00 37.18 286 LYS C C 1
ATOM 6535 O O . LYS C 1 286 ? 27.543 27.955 46.152 1.00 37.25 286 LYS C O 1
ATOM 6541 N N . VAL C 1 287 ? 27.507 30.116 46.773 1.00 36.10 287 VAL C N 1
ATOM 6542 C CA . VAL C 1 287 ? 27.247 30.577 45.412 1.00 34.32 287 VAL C CA 1
ATOM 6543 C C . VAL C 1 287 ? 28.413 30.249 44.489 1.00 33.13 287 VAL C C 1
ATOM 6544 O O . VAL C 1 287 ? 28.219 29.975 43.304 1.00 31.72 287 VAL C O 1
ATOM 6548 N N . LEU C 1 288 ? 29.626 30.275 45.030 1.00 33.83 288 LEU C N 1
ATOM 6549 C CA . LEU C 1 288 ? 30.799 29.964 44.226 1.00 34.99 288 LEU C CA 1
ATOM 6550 C C . LEU C 1 288 ? 30.830 28.467 43.923 1.00 36.58 288 LEU C C 1
ATOM 6551 O O . LEU C 1 288 ? 31.338 28.040 42.885 1.00 37.06 288 LEU C O 1
ATOM 6556 N N . ALA C 1 289 ? 30.271 27.673 44.832 1.00 38.47 289 ALA C N 1
ATOM 6557 C CA . ALA C 1 289 ? 30.237 26.228 44.655 1.00 39.30 289 ALA C CA 1
ATOM 6558 C C . ALA C 1 289 ? 29.177 25.861 43.627 1.00 39.66 289 ALA C C 1
ATOM 6559 O O . ALA C 1 289 ? 29.387 24.984 42.791 1.00 38.90 289 ALA C O 1
ATOM 6561 N N . GLU C 1 290 ? 28.035 26.536 43.688 1.00 40.11 290 GLU C N 1
ATOM 6562 C CA . GLU C 1 290 ? 26.957 26.265 42.752 1.00 41.46 290 GLU C CA 1
ATOM 6563 C C . GLU C 1 290 ? 27.443 26.329 41.307 1.00 41.55 290 GLU C C 1
ATOM 6564 O O . GLU C 1 290 ? 26.844 25.721 40.422 1.00 41.42 290 GLU C O 1
ATOM 6570 N N . ILE C 1 291 ? 28.535 27.052 41.072 1.00 41.72 291 ILE C N 1
ATOM 6571 C CA . ILE C 1 291 ? 29.104 27.160 39.729 1.00 42.18 291 ILE C CA 1
ATOM 6572 C C . ILE C 1 291 ? 30.595 27.464 39.755 1.00 42.02 291 ILE C C 1
ATOM 6573 O O . ILE C 1 291 ? 31.425 26.556 39.726 1.00 42.27 291 ILE C O 1
ATOM 6578 N N . ASP D 1 4 ? -4.018 28.484 30.162 1.00 25.57 4 ASP D N 1
ATOM 6579 C CA . ASP D 1 4 ? -3.355 29.480 31.001 1.00 26.61 4 ASP D CA 1
ATOM 6580 C C . ASP D 1 4 ? -3.199 30.819 30.280 1.00 26.52 4 ASP D C 1
ATOM 6581 O O . ASP D 1 4 ? -3.073 30.862 29.052 1.00 25.57 4 ASP D O 1
ATOM 6586 N N . PHE D 1 5 ? -3.210 31.906 31.049 1.00 25.45 5 PHE D N 1
ATOM 6587 C CA . PHE D 1 5 ? -3.061 33.238 30.482 1.00 24.67 5 PHE D CA 1
ATOM 6588 C C . PHE D 1 5 ? -1.685 33.372 29.836 1.00 23.80 5 PHE D C 1
ATOM 6589 O O . PHE D 1 5 ? -0.683 32.902 30.377 1.00 24.36 5 PHE D O 1
ATOM 6597 N N . HIS D 1 6 ? -1.637 34.029 28.686 1.00 22.08 6 HIS D N 1
ATOM 6598 C CA . HIS D 1 6 ? -0.380 34.206 27.972 1.00 21.24 6 HIS D CA 1
ATOM 6599 C C . HIS D 1 6 ? -0.585 35.247 26.889 1.00 20.85 6 HIS D C 1
ATOM 6600 O O . HIS D 1 6 ? -1.707 35.675 26.632 1.00 20.72 6 HIS D O 1
ATOM 6607 N N . GLY D 1 7 ? 0.509 35.645 26.251 1.00 20.69 7 GLY D N 1
ATOM 6608 C CA . GLY D 1 7 ? 0.411 36.601 25.166 1.00 21.19 7 GLY D CA 1
ATOM 6609 C C . GLY D 1 7 ? 0.146 38.046 25.527 1.00 21.97 7 GLY D C 1
ATOM 6610 O O . GLY D 1 7 ? 0.571 38.526 26.584 1.00 22.81 7 GLY D O 1
ATOM 6611 N N . VAL D 1 8 ? -0.577 38.732 24.642 1.00 20.40 8 VAL D N 1
ATOM 6612 C CA . VAL D 1 8 ? -0.873 40.147 24.812 1.00 19.99 8 VAL D CA 1
ATOM 6613 C C . VAL D 1 8 ? -2.235 40.519 25.389 1.00 20.47 8 VAL D C 1
ATOM 6614 O O . VAL D 1 8 ? -3.275 40.241 24.786 1.00 21.36 8 VAL D O 1
ATOM 6618 N N . PHE D 1 9 ? -2.206 41.172 26.551 1.00 18.74 9 PHE D N 1
ATOM 6619 C CA . PHE D 1 9 ? -3.408 41.653 27.234 1.00 19.17 9 PHE D CA 1
ATOM 6620 C C . PHE D 1 9 ? -3.378 43.179 27.211 1.00 20.20 9 PHE D C 1
ATOM 6621 O O . PHE D 1 9 ? -2.614 43.800 27.952 1.00 19.75 9 PHE D O 1
ATOM 6629 N N . PRO D 1 10 ? -4.195 43.805 26.354 1.00 20.20 10 PRO D N 1
ATOM 6630 C CA . PRO D 1 10 ? -4.202 45.270 26.305 1.00 19.54 10 PRO D CA 1
ATOM 6631 C C . PRO D 1 10 ? -4.807 45.861 27.576 1.00 20.83 10 PRO D C 1
ATOM 6632 O O . PRO D 1 10 ? -5.853 45.392 28.045 1.00 20.69 10 PRO D O 1
ATOM 6636 N N . TYR D 1 11 ? -4.145 46.865 28.148 1.00 21.08 11 TYR D N 1
ATOM 6637 C CA . TYR D 1 11 ? -4.681 47.545 29.324 1.00 21.04 11 TYR D CA 1
ATOM 6638 C C . TYR D 1 11 ? -5.705 48.511 28.729 1.00 21.59 11 TYR D C 1
ATOM 6639 O O . TYR D 1 11 ? -5.343 49.577 28.227 1.00 22.03 11 TYR D O 1
ATOM 6648 N N . LEU D 1 12 ? -6.977 48.128 28.777 1.00 20.64 12 LEU D N 1
ATOM 6649 C CA . LEU D 1 12 ? -8.058 48.933 28.219 1.00 20.73 12 LEU D CA 1
ATOM 6650 C C . LEU D 1 12 ? -8.260 50.281 28.884 1.00 20.70 12 LEU D C 1
ATOM 6651 O O . LEU D 1 12 ? -8.295 50.376 30.108 1.00 23.35 12 LEU D O 1
ATOM 6656 N N . VAL D 1 13 ? -8.402 51.331 28.083 1.00 20.12 13 VAL D N 1
ATOM 6657 C CA . VAL D 1 13 ? -8.681 52.638 28.657 1.00 20.59 13 VAL D CA 1
ATOM 6658 C C . VAL D 1 13 ? -10.127 52.517 29.116 1.00 18.50 13 VAL D C 1
ATOM 6659 O O . VAL D 1 13 ? -10.837 51.618 28.676 1.00 18.45 13 VAL D O 1
ATOM 6663 N N . SER D 1 14 ? -10.564 53.388 30.017 1.00 19.68 14 SER D N 1
ATOM 6664 C CA . SER D 1 14 ? -11.952 53.353 30.475 1.00 20.39 14 SER D CA 1
ATOM 6665 C C . SER D 1 14 ? -12.668 54.562 29.874 1.00 23.63 14 SER D C 1
ATOM 6666 O O . SER D 1 14 ? -12.486 55.695 30.329 1.00 23.80 14 SER D O 1
ATOM 6669 N N . PRO D 1 15 ? -13.491 54.332 28.834 1.00 23.84 15 PRO D N 1
ATOM 6670 C CA . PRO D 1 15 ? -14.252 55.374 28.134 1.00 25.37 15 PRO D CA 1
ATOM 6671 C C . PRO D 1 15 ? -15.380 55.967 28.963 1.00 25.64 15 PRO D C 1
ATOM 6672 O O . PRO D 1 15 ? -16.283 55.251 29.397 1.00 26.59 15 PRO D O 1
ATOM 6676 N N . VAL D 1 16 ? -15.334 57.278 29.169 1.00 25.92 16 VAL D N 1
ATOM 6677 C CA . VAL D 1 16 ? -16.363 57.967 29.940 1.00 26.83 16 VAL D CA 1
ATOM 6678 C C . VAL D 1 16 ? -16.726 59.281 29.260 1.00 28.33 16 VAL D C 1
ATOM 6679 O O . VAL D 1 16 ? -15.978 59.771 28.415 1.00 29.23 16 VAL D O 1
ATOM 6683 N N . ASP D 1 17 ? -17.881 59.840 29.610 1.00 30.87 17 ASP D N 1
ATOM 6684 C CA . ASP D 1 17 ? -18.282 61.121 29.043 1.00 32.87 17 ASP D CA 1
ATOM 6685 C C . ASP D 1 17 ? -17.902 62.203 30.045 1.00 34.07 17 ASP D C 1
ATOM 6686 O O . ASP D 1 17 ? -17.228 61.919 31.037 1.00 34.75 17 ASP D O 1
ATOM 6691 N N . ALA D 1 18 ? -18.333 63.434 29.790 1.00 34.91 18 ALA D N 1
ATOM 6692 C CA . ALA D 1 18 ? -18.013 64.558 30.669 1.00 35.87 18 ALA D CA 1
ATOM 6693 C C . ALA D 1 18 ? -18.494 64.375 32.105 1.00 36.36 18 ALA D C 1
ATOM 6694 O O . ALA D 1 18 ? -17.864 64.861 33.047 1.00 36.18 18 ALA D O 1
ATOM 6696 N N . GLU D 1 19 ? -19.612 63.682 32.274 1.00 36.13 19 GLU D N 1
ATOM 6697 C CA . GLU D 1 19 ? -20.169 63.468 33.602 1.00 37.47 19 GLU D CA 1
ATOM 6698 C C . GLU D 1 19 ? -19.608 62.236 34.306 1.00 36.48 19 GLU D C 1
ATOM 6699 O O . GLU D 1 19 ? -20.023 61.910 35.423 1.00 35.79 19 GLU D O 1
ATOM 6705 N N . GLY D 1 20 ? -18.674 61.550 33.655 1.00 33.66 20 GLY D N 1
ATOM 6706 C CA . GLY D 1 20 ? -18.085 60.371 34.260 1.00 32.26 20 GLY D CA 1
ATOM 6707 C C . GLY D 1 20 ? -18.833 59.079 33.980 1.00 31.37 20 GLY D C 1
ATOM 6708 O O . GLY D 1 20 ? -18.501 58.037 34.548 1.00 30.86 20 GLY D O 1
ATOM 6709 N N . ARG D 1 21 ? -19.843 59.136 33.114 1.00 31.41 21 ARG D N 1
ATOM 6710 C CA . ARG D 1 21 ? -20.611 57.942 32.780 1.00 29.74 21 ARG D CA 1
ATOM 6711 C C . ARG D 1 21 ? -19.837 57.097 31.776 1.00 27.95 21 ARG D C 1
ATOM 6712 O O . ARG D 1 21 ? -19.377 57.591 30.746 1.00 26.34 21 ARG D O 1
ATOM 6720 N N . VAL D 1 22 ? -19.695 55.817 32.097 1.00 26.75 22 VAL D N 1
ATOM 6721 C CA . VAL D 1 22 ? -18.967 54.875 31.262 1.00 25.34 22 VAL D CA 1
ATOM 6722 C C . VAL D 1 22 ? -19.683 54.606 29.938 1.00 27.64 22 VAL D C 1
ATOM 6723 O O . VAL D 1 22 ? -20.883 54.333 29.920 1.00 26.54 22 VAL D O 1
ATOM 6727 N N . ARG D 1 23 ? -18.938 54.686 28.835 1.00 27.33 23 ARG D N 1
ATOM 6728 C CA . ARG D 1 23 ? -19.493 54.445 27.505 1.00 28.79 23 ARG D CA 1
ATOM 6729 C C . ARG D 1 23 ? -19.327 52.978 27.134 1.00 28.36 23 ARG D C 1
ATOM 6730 O O . ARG D 1 23 ? -18.338 52.594 26.507 1.00 27.77 23 ARG D O 1
ATOM 6738 N N . ALA D 1 24 ? -20.305 52.165 27.524 1.00 29.14 24 ALA D N 1
ATOM 6739 C CA . ALA D 1 24 ? -20.274 50.731 27.264 1.00 30.19 24 ALA D CA 1
ATOM 6740 C C . ALA D 1 24 ? -20.186 50.397 25.779 1.00 30.22 24 ALA D C 1
ATOM 6741 O O . ALA D 1 24 ? -19.486 49.456 25.386 1.00 30.88 24 ALA D O 1
ATOM 6743 N N . ASP D 1 25 ? -20.890 51.169 24.958 1.00 30.06 25 ASP D N 1
ATOM 6744 C CA . ASP D 1 25 ? -20.894 50.942 23.517 1.00 31.63 25 ASP D CA 1
ATOM 6745 C C . ASP D 1 25 ? -19.510 51.150 22.906 1.00 30.21 25 ASP D C 1
ATOM 6746 O O . ASP D 1 25 ? -19.050 50.342 22.092 1.00 31.10 25 ASP D O 1
ATOM 6751 N N . VAL D 1 26 ? -18.835 52.224 23.301 1.00 28.07 26 VAL D N 1
ATOM 6752 C CA . VAL D 1 26 ? -17.502 52.489 22.777 1.00 27.38 26 VAL D CA 1
ATOM 6753 C C . VAL D 1 26 ? -16.539 51.392 23.248 1.00 26.28 26 VAL D C 1
ATOM 6754 O O . VAL D 1 26 ? -15.726 50.889 22.466 1.00 26.35 26 VAL D O 1
ATOM 6758 N N . MET D 1 27 ? -16.640 51.018 24.522 1.00 25.15 27 MET D N 1
ATOM 6759 C CA . MET D 1 27 ? -15.780 49.976 25.082 1.00 23.91 27 MET D CA 1
ATOM 6760 C C . MET D 1 27 ? -16.017 48.662 24.344 1.00 23.84 27 MET D C 1
ATOM 6761 O O . MET D 1 27 ? -15.081 47.906 24.084 1.00 23.57 27 MET D O 1
ATOM 6766 N N . GLY D 1 28 ? -17.277 48.401 24.008 1.00 24.27 28 GLY D N 1
ATOM 6767 C CA . GLY D 1 28 ? -17.624 47.185 23.298 1.00 24.83 28 GLY D CA 1
ATOM 6768 C C . GLY D 1 28 ? -16.956 47.024 21.942 1.00 25.49 28 GLY D C 1
ATOM 6769 O O . GLY D 1 28 ? -16.373 45.978 21.656 1.00 25.85 28 GLY D O 1
ATOM 6770 N N . ARG D 1 29 ? -17.035 48.038 21.086 1.00 26.81 29 ARG D N 1
ATOM 6771 C CA . ARG D 1 29 ? -16.405 47.904 19.780 1.00 28.39 29 ARG D CA 1
ATOM 6772 C C . ARG D 1 29 ? -14.888 47.856 19.881 1.00 26.55 29 ARG D C 1
ATOM 6773 O O . ARG D 1 29 ? -14.232 47.169 19.098 1.00 27.04 29 ARG D O 1
ATOM 6781 N N . LEU D 1 30 ? -14.324 48.569 20.852 1.00 25.14 30 LEU D N 1
ATOM 6782 C CA . LEU D 1 30 ? -12.880 48.543 21.026 1.00 23.62 30 LEU D CA 1
ATOM 6783 C C . LEU D 1 30 ? -12.453 47.123 21.391 1.00 21.94 30 LEU D C 1
ATOM 6784 O O . LEU D 1 30 ? -11.560 46.558 20.762 1.00 22.43 30 LEU D O 1
ATOM 6789 N N . CYS D 1 31 ? -13.104 46.540 22.396 1.00 21.84 31 CYS D N 1
ATOM 6790 C CA . CYS D 1 31 ? -12.769 45.181 22.832 1.00 21.82 31 CYS D CA 1
ATOM 6791 C C . CYS D 1 31 ? -12.946 44.178 21.702 1.00 22.32 31 CYS D C 1
ATOM 6792 O O . CYS D 1 31 ? -12.132 43.269 21.535 1.00 23.10 31 CYS D O 1
ATOM 6795 N N . ASP D 1 32 ? -14.014 44.343 20.928 1.00 25.35 32 ASP D N 1
ATOM 6796 C CA . ASP D 1 32 ? -14.272 43.432 19.820 1.00 27.59 32 ASP D CA 1
ATOM 6797 C C . ASP D 1 32 ? -13.163 43.550 18.781 1.00 27.89 32 ASP D C 1
ATOM 6798 O O . ASP D 1 32 ? -12.648 42.545 18.300 1.00 28.27 32 ASP D O 1
ATOM 6803 N N . ASP D 1 33 ? -12.782 44.780 18.450 1.00 28.16 33 ASP D N 1
ATOM 6804 C CA . ASP D 1 33 ? -11.727 44.986 17.465 1.00 27.54 33 ASP D CA 1
ATOM 6805 C C . ASP D 1 33 ? -10.391 44.441 17.942 1.00 26.44 33 ASP D C 1
ATOM 6806 O O . ASP D 1 33 ? -9.648 43.857 17.160 1.00 28.21 33 ASP D O 1
ATOM 6811 N N . LEU D 1 34 ? -10.079 44.624 19.222 1.00 23.77 34 LEU D N 1
ATOM 6812 C CA . LEU D 1 34 ? -8.815 44.117 19.755 1.00 20.89 34 LEU D CA 1
ATOM 6813 C C . LEU D 1 34 ? -8.777 42.588 19.674 1.00 19.44 34 LEU D C 1
ATOM 6814 O O . LEU D 1 34 ? -7.767 41.999 19.288 1.00 19.41 34 LEU D O 1
ATOM 6819 N N . ILE D 1 35 ? -9.885 41.946 20.034 1.00 18.83 35 ILE D N 1
ATOM 6820 C CA . ILE D 1 35 ? -9.961 40.491 19.966 1.00 18.43 35 ILE D CA 1
ATOM 6821 C C . ILE D 1 35 ? -9.812 40.045 18.514 1.00 19.70 35 ILE D C 1
ATOM 6822 O O . ILE D 1 35 ? -9.092 39.092 18.215 1.00 20.55 35 ILE D O 1
ATOM 6827 N N . GLN D 1 36 ? -10.488 40.739 17.605 1.00 21.54 36 GLN D N 1
ATOM 6828 C CA . GLN D 1 36 ? -10.390 40.387 16.198 1.00 23.83 36 GLN D CA 1
ATOM 6829 C C . GLN D 1 36 ? -8.968 40.584 15.681 1.00 24.57 36 GLN D C 1
ATOM 6830 O O . GLN D 1 36 ? -8.585 39.987 14.675 1.00 24.31 36 GLN D O 1
ATOM 6836 N N . ALA D 1 37 ? -8.188 41.415 16.372 1.00 23.33 37 ALA D N 1
ATOM 6837 C CA . ALA D 1 37 ? -6.803 41.668 15.980 1.00 22.92 37 ALA D CA 1
ATOM 6838 C C . ALA D 1 37 ? -5.899 40.569 16.529 1.00 21.73 37 ALA D C 1
ATOM 6839 O O . ALA D 1 37 ? -4.700 40.526 16.239 1.00 22.26 37 ALA D O 1
ATOM 6841 N N . GLY D 1 38 ? -6.478 39.682 17.332 1.00 20.56 38 GLY D N 1
ATOM 6842 C CA . GLY D 1 38 ? -5.706 38.579 17.879 1.00 18.78 38 GLY D CA 1
ATOM 6843 C C . GLY D 1 38 ? -5.094 38.716 19.265 1.00 19.92 38 GLY D C 1
ATOM 6844 O O . GLY D 1 38 ? -4.196 37.939 19.609 1.00 18.46 38 GLY D O 1
ATOM 6845 N N . VAL D 1 39 ? -5.548 39.677 20.069 1.00 20.36 39 VAL D N 1
ATOM 6846 C CA . VAL D 1 39 ? -4.992 39.817 21.419 1.00 21.46 39 VAL D CA 1
ATOM 6847 C C . VAL D 1 39 ? -5.391 38.556 22.183 1.00 23.19 39 VAL D C 1
ATOM 6848 O O . VAL D 1 39 ? -6.436 37.961 21.901 1.00 23.99 39 VAL D O 1
ATOM 6852 N N . HIS D 1 40 ? -4.560 38.157 23.141 1.00 23.29 40 HIS D N 1
ATOM 6853 C CA . HIS D 1 40 ? -4.783 36.932 23.903 1.00 23.43 40 HIS D CA 1
ATOM 6854 C C . HIS D 1 40 ? -5.561 37.093 25.200 1.00 22.98 40 HIS D C 1
ATOM 6855 O O . HIS D 1 40 ? -5.798 36.115 25.910 1.00 24.62 40 HIS D O 1
ATOM 6862 N N . GLY D 1 41 ? -5.959 38.322 25.507 1.00 22.54 41 GLY D N 1
ATOM 6863 C CA . GLY D 1 41 ? -6.703 38.577 26.727 1.00 19.55 41 GLY D CA 1
ATOM 6864 C C . GLY D 1 41 ? -6.994 40.058 26.818 1.00 20.18 41 GLY D C 1
ATOM 6865 O O . GLY D 1 41 ? -6.523 40.833 25.989 1.00 21.10 41 GLY D O 1
ATOM 6866 N N . LEU D 1 42 ? -7.781 40.446 27.811 1.00 18.78 42 LEU D N 1
ATOM 6867 C CA . LEU D 1 42 ? -8.140 41.841 28.018 1.00 20.43 42 LEU D CA 1
ATOM 6868 C C . LEU D 1 42 ? -8.020 42.141 29.503 1.00 21.14 42 LEU D C 1
ATOM 6869 O O . LEU D 1 42 ? -8.355 41.296 30.345 1.00 20.12 42 LEU D O 1
ATOM 6874 N N . THR D 1 43 ? -7.553 43.345 29.823 1.00 19.95 43 THR D N 1
ATOM 6875 C CA . THR D 1 43 ? -7.376 43.727 31.212 1.00 19.03 43 THR D CA 1
ATOM 6876 C C . THR D 1 43 ? -7.926 45.104 31.545 1.00 20.14 43 THR D C 1
ATOM 6877 O O . THR D 1 43 ? -7.218 46.113 31.455 1.00 22.86 43 THR D O 1
ATOM 6881 N N . PRO D 1 44 ? -9.210 45.167 31.920 1.00 19.16 44 PRO D N 1
ATOM 6882 C CA . PRO D 1 44 ? -9.831 46.442 32.272 1.00 17.93 44 PRO D CA 1
ATOM 6883 C C . PRO D 1 44 ? -9.384 46.814 33.680 1.00 17.24 44 PRO D C 1
ATOM 6884 O O . PRO D 1 44 ? -8.990 45.944 34.451 1.00 17.55 44 PRO D O 1
ATOM 6888 N N . LEU D 1 45 ? -9.450 48.105 33.992 1.00 14.81 45 LEU D N 1
ATOM 6889 C CA . LEU D 1 45 ? -9.081 48.638 35.293 1.00 16.61 45 LEU D CA 1
ATOM 6890 C C . LEU D 1 45 ? -7.613 48.477 35.689 1.00 17.30 45 LEU D C 1
ATOM 6891 O O . LEU D 1 45 ? -7.282 48.282 36.864 1.00 17.70 45 LEU D O 1
ATOM 6896 N N . GLY D 1 46 ? -6.736 48.544 34.695 1.00 17.92 46 GLY D N 1
ATOM 6897 C CA . GLY D 1 46 ? -5.314 48.503 34.965 1.00 16.89 46 GLY D CA 1
ATOM 6898 C C . GLY D 1 46 ? -4.989 49.989 35.090 1.00 17.50 46 GLY D C 1
ATOM 6899 O O . GLY D 1 46 ? -5.897 50.820 34.981 1.00 17.35 46 GLY D O 1
ATOM 6900 N N . SER D 1 47 ? -3.730 50.350 35.294 1.00 18.47 47 SER D N 1
ATOM 6901 C CA . SER D 1 47 ? -3.386 51.768 35.420 1.00 20.53 47 SER D CA 1
ATOM 6902 C C . SER D 1 47 ? -3.848 52.592 34.213 1.00 19.90 47 SER D C 1
ATOM 6903 O O . SER D 1 47 ? -4.365 53.695 34.373 1.00 20.55 47 SER D O 1
ATOM 6906 N N . THR D 1 48 ? -3.682 52.057 33.006 1.00 21.29 48 THR D N 1
ATOM 6907 C CA . THR D 1 48 ? -4.094 52.778 31.799 1.00 21.86 48 THR D CA 1
ATOM 6908 C C . THR D 1 48 ? -5.608 52.975 31.807 1.00 21.83 48 THR D C 1
ATOM 6909 O O . THR D 1 48 ? -6.134 53.863 31.134 1.00 22.58 48 THR D O 1
ATOM 6913 N N . GLY D 1 49 ? -6.299 52.131 32.571 1.00 19.47 49 GLY D N 1
ATOM 6914 C CA . GLY D 1 49 ? -7.743 52.212 32.667 1.00 16.83 49 GLY D CA 1
ATOM 6915 C C . GLY D 1 49 ? -8.210 53.206 33.714 1.00 18.40 49 GLY D C 1
ATOM 6916 O O . GLY D 1 49 ? -9.397 53.265 34.037 1.00 18.38 49 GLY D O 1
ATOM 6917 N N . GLU D 1 50 ? -7.277 53.975 34.268 1.00 17.91 50 GLU D N 1
ATOM 6918 C CA . GLU D 1 50 ? -7.621 54.986 35.262 1.00 18.30 50 GLU D CA 1
ATOM 6919 C C . GLU D 1 50 ? -8.412 54.457 36.453 1.00 18.46 50 GLU D C 1
ATOM 6920 O O . GLU D 1 50 ? -9.319 55.130 36.937 1.00 18.79 50 GLU D O 1
ATOM 6926 N N . PHE D 1 51 ? -8.079 53.266 36.938 1.00 17.58 51 PHE D N 1
ATOM 6927 C CA . PHE D 1 51 ? -8.815 52.713 38.065 1.00 18.20 51 PHE D CA 1
ATOM 6928 C C . PHE D 1 51 ? -8.781 53.656 39.260 1.00 17.57 51 PHE D C 1
ATOM 6929 O O . PHE D 1 51 ? -9.737 53.732 40.032 1.00 15.96 51 PHE D O 1
ATOM 6937 N N . ALA D 1 52 ? -7.680 54.391 39.395 1.00 16.58 52 ALA D N 1
ATOM 6938 C CA . ALA D 1 52 ? -7.498 55.301 40.521 1.00 17.14 52 ALA D CA 1
ATOM 6939 C C . ALA D 1 52 ? -8.462 56.473 40.534 1.00 17.22 52 ALA D C 1
ATOM 6940 O O . ALA D 1 52 ? -8.616 57.138 41.557 1.00 18.23 52 ALA D O 1
ATOM 6942 N N . TYR D 1 53 ? -9.113 56.721 39.405 1.00 16.40 53 TYR D N 1
ATOM 6943 C CA . TYR D 1 53 ? -10.028 57.849 39.288 1.00 18.52 53 TYR D CA 1
ATOM 6944 C C . TYR D 1 53 ? -11.505 57.459 39.201 1.00 20.43 53 TYR D C 1
ATOM 6945 O O . TYR D 1 53 ? -12.373 58.330 39.111 1.00 21.04 53 TYR D O 1
ATOM 6954 N N . LEU D 1 54 ? -11.792 56.161 39.233 1.00 18.75 54 LEU D N 1
ATOM 6955 C CA . LEU D 1 54 ? -13.174 55.693 39.119 1.00 19.41 54 LEU D CA 1
ATOM 6956 C C . LEU D 1 54 ? -13.733 55.100 40.402 1.00 19.22 54 LEU D C 1
ATOM 6957 O O . LEU D 1 54 ? -13.056 54.331 41.091 1.00 18.77 54 LEU D O 1
ATOM 6962 N N . GLY D 1 55 ? -14.982 55.448 40.699 1.00 19.10 55 GLY D N 1
ATOM 6963 C CA . GLY D 1 55 ? -15.636 54.939 41.892 1.00 19.43 55 GLY D CA 1
ATOM 6964 C C . GLY D 1 55 ? -16.171 53.520 41.743 1.00 21.67 55 GLY D C 1
ATOM 6965 O O . GLY D 1 55 ? -15.989 52.876 40.707 1.00 20.09 55 GLY D O 1
ATOM 6966 N N . THR D 1 56 ? -16.835 53.035 42.790 1.00 22.80 56 THR D N 1
ATOM 6967 C CA . THR D 1 56 ? -17.399 51.689 42.809 1.00 25.28 56 THR D CA 1
ATOM 6968 C C . THR D 1 56 ? -18.267 51.413 41.589 1.00 26.01 56 THR D C 1
ATOM 6969 O O . THR D 1 56 ? -18.063 50.430 40.876 1.00 27.94 56 THR D O 1
ATOM 6973 N N . ALA D 1 57 ? -19.238 52.284 41.352 1.00 24.97 57 ALA D N 1
ATOM 6974 C CA . ALA D 1 57 ? -20.142 52.120 40.224 1.00 24.07 57 ALA D CA 1
ATOM 6975 C C . ALA D 1 57 ? -19.432 52.156 38.872 1.00 24.18 57 ALA D C 1
ATOM 6976 O O . ALA D 1 57 ? -19.699 51.322 38.006 1.00 23.07 57 ALA D O 1
ATOM 6978 N N . GLN D 1 58 ? -18.535 53.122 38.685 1.00 22.33 58 GLN D N 1
ATOM 6979 C CA . GLN D 1 58 ? -17.814 53.239 37.419 1.00 22.51 58 GLN D CA 1
ATOM 6980 C C . GLN D 1 58 ? -16.964 52.006 37.120 1.00 22.57 58 GLN D C 1
ATOM 6981 O O . GLN D 1 58 ? -16.950 51.524 35.987 1.00 23.49 58 GLN D O 1
ATOM 6987 N N . ARG D 1 59 ? -16.266 51.492 38.131 1.00 20.48 59 ARG D N 1
ATOM 6988 C CA . ARG D 1 59 ? -15.435 50.308 37.941 1.00 21.12 59 ARG D CA 1
ATOM 6989 C C . ARG D 1 59 ? -16.286 49.112 37.511 1.00 22.07 59 ARG D C 1
ATOM 6990 O O . ARG D 1 59 ? -15.952 48.417 36.553 1.00 21.64 59 ARG D O 1
ATOM 6998 N N . GLU D 1 60 ? -17.386 48.875 38.220 1.00 22.66 60 GLU D N 1
ATOM 6999 C CA . GLU D 1 60 ? -18.266 47.758 37.883 1.00 25.12 60 GLU D CA 1
ATOM 7000 C C . GLU D 1 60 ? -18.750 47.886 36.441 1.00 23.37 60 GLU D C 1
ATOM 7001 O O . GLU D 1 60 ? -18.720 46.920 35.682 1.00 23.94 60 GLU D O 1
ATOM 7007 N N . ALA D 1 61 ? -19.176 49.089 36.069 1.00 22.75 61 ALA D N 1
ATOM 7008 C CA . ALA D 1 61 ? -19.661 49.351 34.722 1.00 22.07 61 ALA D CA 1
ATOM 7009 C C . ALA D 1 61 ? -18.584 49.045 33.689 1.00 21.40 61 ALA D C 1
ATOM 7010 O O . ALA D 1 61 ? -18.878 48.487 32.631 1.00 22.52 61 ALA D O 1
ATOM 7012 N N . VAL D 1 62 ? -17.337 49.404 33.992 1.00 20.96 62 VAL D N 1
ATOM 7013 C CA . VAL D 1 62 ? -16.230 49.138 33.074 1.00 20.10 62 VAL D CA 1
ATOM 7014 C C . VAL D 1 62 ? -16.041 47.635 32.895 1.00 20.50 62 VAL D C 1
ATOM 7015 O O . VAL D 1 62 ? -15.935 47.134 31.773 1.00 20.43 62 VAL D O 1
ATOM 7019 N N . VAL D 1 63 ? -16.000 46.918 34.011 1.00 20.99 63 VAL D N 1
ATOM 7020 C CA . VAL D 1 63 ? -15.806 45.475 33.986 1.00 21.60 63 VAL D CA 1
ATOM 7021 C C . VAL D 1 63 ? -16.958 44.745 33.299 1.00 21.38 63 VAL D C 1
ATOM 7022 O O . VAL D 1 63 ? -16.736 43.831 32.504 1.00 19.69 63 VAL D O 1
ATOM 7026 N N . ARG D 1 64 ? -18.187 45.153 33.594 1.00 22.22 64 ARG D N 1
ATOM 7027 C CA . ARG D 1 64 ? -19.355 44.510 32.992 1.00 24.34 64 ARG D CA 1
ATOM 7028 C C . ARG D 1 64 ? -19.339 44.644 31.468 1.00 23.16 64 ARG D C 1
ATOM 7029 O O . ARG D 1 64 ? -19.598 43.680 30.739 1.00 21.62 64 ARG D O 1
ATOM 7037 N N . ALA D 1 65 ? -19.033 45.849 30.996 1.00 21.34 65 ALA D N 1
ATOM 7038 C CA . ALA D 1 65 ? -18.991 46.132 29.568 1.00 19.75 65 ALA D CA 1
ATOM 7039 C C . ALA D 1 65 ? -17.912 45.327 28.854 1.00 21.35 65 ALA D C 1
ATOM 7040 O O . ALA D 1 65 ? -18.106 44.881 27.719 1.00 19.88 65 ALA D O 1
ATOM 7042 N N . THR D 1 66 ? -16.775 45.139 29.515 1.00 21.00 66 THR D N 1
ATOM 7043 C CA . THR D 1 66 ? -15.678 44.386 28.920 1.00 20.26 66 THR D CA 1
ATOM 7044 C C . THR D 1 66 ? -16.060 42.917 28.808 1.00 21.95 66 THR D C 1
ATOM 7045 O O . THR D 1 66 ? -15.885 42.302 27.755 1.00 22.18 66 THR D O 1
ATOM 7049 N N . ILE D 1 67 ? -16.577 42.355 29.900 1.00 21.73 67 ILE D N 1
ATOM 7050 C CA . ILE D 1 67 ? -16.982 40.955 29.918 1.00 22.61 67 ILE D CA 1
ATOM 7051 C C . ILE D 1 67 ? -18.009 40.658 28.821 1.00 24.19 67 ILE D C 1
ATOM 7052 O O . ILE D 1 67 ? -17.857 39.690 28.075 1.00 24.17 67 ILE D O 1
ATOM 7057 N N . GLU D 1 68 ? -19.038 41.499 28.725 1.00 25.74 68 GLU D N 1
ATOM 7058 C CA . GLU D 1 68 ? -20.097 41.340 27.724 1.00 29.58 68 GLU D CA 1
ATOM 7059 C C . GLU D 1 68 ? -19.581 41.396 26.282 1.00 29.12 68 GLU D C 1
ATOM 7060 O O . GLU D 1 68 ? -19.987 40.595 25.437 1.00 29.48 68 GLU D O 1
ATOM 7066 N N . ALA D 1 69 ? -18.688 42.337 25.997 1.00 28.28 69 ALA D N 1
ATOM 7067 C CA . ALA D 1 69 ? -18.148 42.473 24.652 1.00 27.42 69 ALA D CA 1
ATOM 7068 C C . ALA D 1 69 ? -17.223 41.319 24.270 1.00 25.79 69 ALA D C 1
ATOM 7069 O O . ALA D 1 69 ? -17.181 40.907 23.108 1.00 25.20 69 ALA D O 1
ATOM 7071 N N . ALA D 1 70 ? -16.485 40.790 25.241 1.00 23.49 70 ALA D N 1
ATOM 7072 C CA . ALA D 1 70 ? -15.561 39.694 24.960 1.00 23.20 70 ALA D CA 1
ATOM 7073 C C . ALA D 1 70 ? -16.266 38.374 24.625 1.00 23.60 70 ALA D C 1
ATOM 7074 O O . ALA D 1 70 ? -15.766 37.592 23.820 1.00 22.13 70 ALA D O 1
ATOM 7076 N N . GLN D 1 71 ? -17.414 38.118 25.245 1.00 23.47 71 GLN D N 1
ATOM 7077 C CA . GLN D 1 71 ? -18.149 36.874 24.984 1.00 26.79 71 GLN D CA 1
ATOM 7078 C C . GLN D 1 71 ? -17.300 35.612 25.145 1.00 26.16 71 GLN D C 1
ATOM 7079 O O . GLN D 1 71 ? -17.374 34.698 24.320 1.00 27.85 71 GLN D O 1
ATOM 7085 N N . ARG D 1 72 ? -16.482 35.567 26.193 1.00 25.36 72 ARG D N 1
ATOM 7086 C CA . ARG D 1 72 ? -15.639 34.403 26.469 1.00 24.42 72 ARG D CA 1
ATOM 7087 C C . ARG D 1 72 ? -14.581 34.072 25.420 1.00 24.21 72 ARG D C 1
ATOM 7088 O O . ARG D 1 72 ? -13.928 33.028 25.505 1.00 24.29 72 ARG D O 1
ATOM 7096 N N . ARG D 1 73 ? -14.404 34.946 24.437 1.00 23.42 73 ARG D N 1
ATOM 7097 C CA . ARG D 1 73 ? -13.411 34.713 23.387 1.00 23.06 73 ARG D CA 1
ATOM 7098 C C . ARG D 1 73 ? -11.977 34.683 23.925 1.00 23.11 73 ARG D C 1
ATOM 7099 O O . ARG D 1 73 ? -11.156 33.870 23.497 1.00 21.13 73 ARG D O 1
ATOM 7107 N N . VAL D 1 74 ? -11.683 35.588 24.852 1.00 21.82 74 VAL D N 1
ATOM 7108 C CA . VAL D 1 74 ? -10.371 35.666 25.482 1.00 20.05 74 VAL D CA 1
ATOM 7109 C C . VAL D 1 74 ? -10.619 35.971 26.948 1.00 20.32 74 VAL D C 1
ATOM 7110 O O . VAL D 1 74 ? -11.628 36.582 27.302 1.00 20.15 74 VAL D O 1
ATOM 7114 N N . PRO D 1 75 ? -9.701 35.550 27.824 1.00 20.92 75 PRO D N 1
ATOM 7115 C CA . PRO D 1 75 ? -9.879 35.810 29.251 1.00 19.19 75 PRO D CA 1
ATOM 7116 C C . PRO D 1 75 ? -9.884 37.299 29.596 1.00 20.27 75 PRO D C 1
ATOM 7117 O O . PRO D 1 75 ? -9.141 38.095 29.011 1.00 21.02 75 PRO D O 1
ATOM 7121 N N . VAL D 1 76 ? -10.751 37.663 30.533 1.00 19.44 76 VAL D N 1
ATOM 7122 C CA . VAL D 1 76 ? -10.872 39.039 30.998 1.00 19.01 76 VAL D CA 1
ATOM 7123 C C . VAL D 1 76 ? -10.360 39.097 32.434 1.00 20.07 76 VAL D C 1
ATOM 7124 O O . VAL D 1 76 ? -11.005 38.580 33.350 1.00 20.06 76 VAL D O 1
ATOM 7128 N N . VAL D 1 77 ? -9.190 39.705 32.623 1.00 19.52 77 VAL D N 1
ATOM 7129 C CA . VAL D 1 77 ? -8.581 39.838 33.952 1.00 17.57 77 VAL D CA 1
ATOM 7130 C C . VAL D 1 77 ? -8.880 41.253 34.460 1.00 18.38 77 VAL D C 1
ATOM 7131 O O . VAL D 1 77 ? -8.406 42.244 33.890 1.00 16.85 77 VAL D O 1
ATOM 7135 N N . ALA D 1 78 ? -9.668 41.333 35.530 1.00 17.19 78 ALA D N 1
ATOM 7136 C CA . ALA D 1 78 ? -10.084 42.608 36.095 1.00 17.76 78 ALA D CA 1
ATOM 7137 C C . ALA D 1 78 ? -9.210 43.143 37.226 1.00 17.75 78 ALA D C 1
ATOM 7138 O O . ALA D 1 78 ? -8.952 42.460 38.217 1.00 18.09 78 ALA D O 1
ATOM 7140 N N . GLY D 1 79 ? -8.770 44.387 37.080 1.00 17.83 79 GLY D N 1
ATOM 7141 C CA . GLY D 1 79 ? -7.956 44.985 38.119 1.00 15.89 79 GLY D CA 1
ATOM 7142 C C . GLY D 1 79 ? -8.759 45.256 39.383 1.00 15.21 79 GLY D C 1
ATOM 7143 O O . GLY D 1 79 ? -9.852 45.816 39.328 1.00 13.63 79 GLY D O 1
ATOM 7144 N N . VAL D 1 80 ? -8.223 44.828 40.521 1.00 14.18 80 VAL D N 1
ATOM 7145 C CA . VAL D 1 80 ? -8.849 45.057 41.817 1.00 14.78 80 VAL D CA 1
ATOM 7146 C C . VAL D 1 80 ? -7.828 45.797 42.677 1.00 16.60 80 VAL D C 1
ATOM 7147 O O . VAL D 1 80 ? -6.893 45.192 43.210 1.00 18.04 80 VAL D O 1
ATOM 7151 N N . ALA D 1 81 ? -8.013 47.107 42.796 1.00 17.78 81 ALA D N 1
ATOM 7152 C CA . ALA D 1 81 ? -7.107 47.955 43.564 1.00 18.13 81 ALA D CA 1
ATOM 7153 C C . ALA D 1 81 ? -7.809 48.525 44.786 1.00 19.48 81 ALA D C 1
ATOM 7154 O O . ALA D 1 81 ? -8.943 49.002 44.698 1.00 21.28 81 ALA D O 1
ATOM 7156 N N . SER D 1 82 ? -7.125 48.481 45.922 1.00 18.67 82 SER D N 1
ATOM 7157 C CA . SER D 1 82 ? -7.686 48.996 47.159 1.00 17.80 82 SER D CA 1
ATOM 7158 C C . SER D 1 82 ? -6.637 49.129 48.256 1.00 17.22 82 SER D C 1
ATOM 7159 O O . SER D 1 82 ? -5.574 48.511 48.195 1.00 15.96 82 SER D O 1
ATOM 7162 N N . THR D 1 83 ? -6.954 49.939 49.262 1.00 17.21 83 THR D N 1
ATOM 7163 C CA . THR D 1 83 ? -6.068 50.140 50.400 1.00 20.03 83 THR D CA 1
ATOM 7164 C C . THR D 1 83 ? -6.485 49.182 51.519 1.00 21.31 83 THR D C 1
ATOM 7165 O O . THR D 1 83 ? -5.711 48.912 52.440 1.00 19.71 83 THR D O 1
ATOM 7169 N N . SER D 1 84 ? -7.708 48.658 51.426 1.00 20.50 84 SER D N 1
ATOM 7170 C CA . SER D 1 84 ? -8.208 47.764 52.464 1.00 20.90 84 SER D CA 1
ATOM 7171 C C . SER D 1 84 ? -8.602 46.377 51.978 1.00 22.64 84 SER D C 1
ATOM 7172 O O . SER D 1 84 ? -8.922 46.174 50.803 1.00 22.60 84 SER D O 1
ATOM 7175 N N . VAL D 1 85 ? -8.580 45.422 52.902 1.00 22.23 85 VAL D N 1
ATOM 7176 C CA . VAL D 1 85 ? -8.944 44.044 52.600 1.00 21.99 85 VAL D CA 1
ATOM 7177 C C . VAL D 1 85 ? -10.423 43.933 52.227 1.00 22.56 85 VAL D C 1
ATOM 7178 O O . VAL D 1 85 ? -10.768 43.367 51.186 1.00 23.91 85 VAL D O 1
ATOM 7182 N N . ALA D 1 86 ? -11.292 44.484 53.070 1.00 21.99 86 ALA D N 1
ATOM 7183 C CA . ALA D 1 86 ? -12.727 44.418 52.828 1.00 21.64 86 ALA D CA 1
ATOM 7184 C C . ALA D 1 86 ? -13.132 44.916 51.444 1.00 22.19 86 ALA D C 1
ATOM 7185 O O . ALA D 1 86 ? -13.932 44.278 50.759 1.00 21.31 86 ALA D O 1
ATOM 7187 N N . ASP D 1 87 ? -12.577 46.051 51.030 1.00 20.46 87 ASP D N 1
ATOM 7188 C CA . ASP D 1 87 ? -12.908 46.627 49.732 1.00 19.82 87 ASP D CA 1
ATOM 7189 C C . ASP D 1 87 ? -12.398 45.784 48.567 1.00 18.31 87 ASP D C 1
ATOM 7190 O O . ASP D 1 87 ? -13.098 45.596 47.577 1.00 18.82 87 ASP D O 1
ATOM 7195 N N . ALA D 1 88 ? -11.172 45.290 48.680 1.00 17.12 88 ALA D N 1
ATOM 7196 C CA . ALA D 1 88 ? -10.597 44.465 47.629 1.00 17.16 88 ALA D CA 1
ATOM 7197 C C . ALA D 1 88 ? -11.408 43.176 47.492 1.00 18.27 88 ALA D C 1
ATOM 7198 O O . ALA D 1 88 ? -11.708 42.734 46.383 1.00 19.98 88 ALA D O 1
ATOM 7200 N N . VAL D 1 89 ? -11.758 42.575 48.625 1.00 18.17 89 VAL D N 1
ATOM 7201 C CA . VAL D 1 89 ? -12.537 41.340 48.616 1.00 19.66 89 VAL D CA 1
ATOM 7202 C C . VAL D 1 89 ? -13.892 41.570 47.955 1.00 20.16 89 VAL D C 1
ATOM 7203 O O . VAL D 1 89 ? -14.350 40.744 47.171 1.00 21.69 89 VAL D O 1
ATOM 7207 N N . ALA D 1 90 ? -14.526 42.699 48.265 1.00 21.06 90 ALA D N 1
ATOM 7208 C CA . ALA D 1 90 ? -15.823 43.024 47.678 1.00 22.10 90 ALA D CA 1
ATOM 7209 C C . ALA D 1 90 ? -15.700 43.131 46.159 1.00 21.66 90 ALA D C 1
ATOM 7210 O O . ALA D 1 90 ? -16.527 42.587 45.426 1.00 21.62 90 ALA D O 1
ATOM 7212 N N . GLN D 1 91 ? -14.667 43.832 45.691 1.00 20.28 91 GLN D N 1
ATOM 7213 C CA . GLN D 1 91 ? -14.434 43.997 44.253 1.00 19.43 91 GLN D CA 1
ATOM 7214 C C . GLN D 1 91 ? -14.184 42.669 43.556 1.00 19.30 91 GLN D C 1
ATOM 7215 O O . GLN D 1 91 ? -14.807 42.368 42.537 1.00 19.80 91 GLN D O 1
ATOM 7221 N N . ALA D 1 92 ? -13.259 41.884 44.099 1.00 18.76 92 ALA D N 1
ATOM 7222 C CA . ALA D 1 92 ? -12.925 40.591 43.518 1.00 19.97 92 ALA D CA 1
ATOM 7223 C C . ALA D 1 92 ? -14.158 39.694 43.389 1.00 22.08 92 ALA D C 1
ATOM 7224 O O . ALA D 1 92 ? -14.396 39.110 42.330 1.00 23.03 92 ALA D O 1
ATOM 7226 N N . LYS D 1 93 ? -14.933 39.580 44.468 1.00 22.92 93 LYS D N 1
ATOM 7227 C CA . LYS D 1 93 ? -16.137 38.752 44.453 1.00 24.06 93 LYS D CA 1
ATOM 7228 C C . LYS D 1 93 ? -17.112 39.250 43.398 1.00 23.94 93 LYS D C 1
ATOM 7229 O O . LYS D 1 93 ? -17.697 38.455 42.666 1.00 25.76 93 LYS D O 1
ATOM 7235 N N . LEU D 1 94 ? -17.277 40.566 43.313 1.00 23.04 94 LEU D N 1
ATOM 7236 C CA . LEU D 1 94 ? -18.191 41.155 42.338 1.00 24.01 94 LEU D CA 1
ATOM 7237 C C . LEU D 1 94 ? -17.768 40.890 40.894 1.00 23.43 94 LEU D C 1
ATOM 7238 O O . LEU D 1 94 ? -18.578 40.440 40.079 1.00 23.96 94 LEU D O 1
ATOM 7243 N N . TYR D 1 95 ? -16.506 41.166 40.575 1.00 22.91 95 TYR D N 1
ATOM 7244 C CA . TYR D 1 95 ? -16.022 40.950 39.216 1.00 22.63 95 TYR D CA 1
ATOM 7245 C C . TYR D 1 95 ? -16.106 39.480 38.829 1.00 22.86 95 TYR D C 1
ATOM 7246 O O . TYR D 1 95 ? -16.409 39.159 37.681 1.00 24.24 95 TYR D O 1
ATOM 7255 N N . GLU D 1 96 ? -15.850 38.590 39.785 1.00 24.25 96 GLU D N 1
ATOM 7256 C CA . GLU D 1 96 ? -15.923 37.156 39.518 1.00 26.04 96 GLU D CA 1
ATOM 7257 C C . GLU D 1 96 ? -17.366 36.815 39.183 1.00 26.59 96 GLU D C 1
ATOM 7258 O O . GLU D 1 96 ? -17.639 36.052 38.261 1.00 28.70 96 GLU D O 1
ATOM 7264 N N . LYS D 1 97 ? -18.280 37.409 39.941 1.00 28.16 97 LYS D N 1
ATOM 7265 C CA . LYS D 1 97 ? -19.713 37.198 39.778 1.00 29.37 97 LYS D CA 1
ATOM 7266 C C . LYS D 1 97 ? -20.194 37.719 38.428 1.00 28.97 97 LYS D C 1
ATOM 7267 O O . LYS D 1 97 ? -21.085 37.135 37.811 1.00 28.87 97 LYS D O 1
ATOM 7273 N N . LEU D 1 98 ? -19.602 38.819 37.969 1.00 26.63 98 LEU D N 1
ATOM 7274 C CA . LEU D 1 98 ? -19.976 39.399 36.685 1.00 24.18 98 LEU D CA 1
ATOM 7275 C C . LEU D 1 98 ? -19.488 38.542 35.513 1.00 23.38 98 LEU D C 1
ATOM 7276 O O . LEU D 1 98 ? -20.019 38.645 34.408 1.00 22.00 98 LEU D O 1
ATOM 7281 N N . GLY D 1 99 ? -18.476 37.709 35.760 1.00 23.06 99 GLY D N 1
ATOM 7282 C CA . GLY D 1 99 ? -17.947 36.837 34.720 1.00 23.47 99 GLY D CA 1
ATOM 7283 C C . GLY D 1 99 ? -16.450 36.933 34.442 1.00 24.31 99 GLY D C 1
ATOM 7284 O O . GLY D 1 99 ? -15.954 36.306 33.506 1.00 23.53 99 GLY D O 1
ATOM 7285 N N . ALA D 1 100 ? -15.717 37.706 35.242 1.00 23.95 100 ALA D N 1
ATOM 7286 C CA . ALA D 1 100 ? -14.273 37.853 35.030 1.00 22.09 100 ALA D CA 1
ATOM 7287 C C . ALA D 1 100 ? -13.586 36.494 35.078 1.00 20.95 100 ALA D C 1
ATOM 7288 O O . ALA D 1 100 ? -14.017 35.601 35.797 1.00 20.19 100 ALA D O 1
ATOM 7290 N N . ASP D 1 101 ? -12.515 36.346 34.306 1.00 21.14 101 ASP D N 1
ATOM 7291 C CA . ASP D 1 101 ? -11.766 35.097 34.253 1.00 20.89 101 ASP D CA 1
ATOM 7292 C C . ASP D 1 101 ? -10.560 35.118 35.185 1.00 20.78 101 ASP D C 1
ATOM 7293 O O . ASP D 1 101 ? -10.001 34.072 35.522 1.00 19.23 101 ASP D O 1
ATOM 7298 N N . GLY D 1 102 ? -10.163 36.317 35.602 1.00 19.76 102 GLY D N 1
ATOM 7299 C CA . GLY D 1 102 ? -9.027 36.440 36.495 1.00 18.37 102 GLY D CA 1
ATOM 7300 C C . GLY D 1 102 ? -9.052 37.752 37.248 1.00 16.96 102 GLY D C 1
ATOM 7301 O O . GLY D 1 102 ? -9.810 38.648 36.906 1.00 17.34 102 GLY D O 1
ATOM 7302 N N . ILE D 1 103 ? -8.225 37.860 38.282 1.00 17.55 103 ILE D N 1
ATOM 7303 C CA . ILE D 1 103 ? -8.154 39.081 39.075 1.00 16.95 103 ILE D CA 1
ATOM 7304 C C . ILE D 1 103 ? -6.724 39.625 39.074 1.00 17.83 103 ILE D C 1
ATOM 7305 O O . ILE D 1 103 ? -5.768 38.884 39.325 1.00 14.44 103 ILE D O 1
ATOM 7310 N N . LEU D 1 104 ? -6.576 40.908 38.747 1.00 16.53 104 LEU D N 1
ATOM 7311 C CA . LEU D 1 104 ? -5.256 41.529 38.786 1.00 16.38 104 LEU D CA 1
ATOM 7312 C C . LEU D 1 104 ? -5.248 42.230 40.138 1.00 15.38 104 LEU D C 1
ATOM 7313 O O . LEU D 1 104 ? -5.793 43.326 40.279 1.00 17.54 104 LEU D O 1
ATOM 7318 N N . ALA D 1 105 ? -4.655 41.576 41.134 1.00 15.86 105 ALA D N 1
ATOM 7319 C CA . ALA D 1 105 ? -4.603 42.112 42.496 1.00 17.08 105 ALA D CA 1
ATOM 7320 C C . ALA D 1 105 ? -3.583 43.236 42.669 1.00 16.58 105 ALA D C 1
ATOM 7321 O O . ALA D 1 105 ? -2.382 43.037 42.491 1.00 18.57 105 ALA D O 1
ATOM 7323 N N . ILE D 1 106 ? -4.081 44.411 43.040 1.00 17.78 106 ILE D N 1
ATOM 7324 C CA . ILE D 1 106 ? -3.248 45.595 43.234 1.00 17.24 106 ILE D CA 1
ATOM 7325 C C . ILE D 1 106 ? -3.385 46.129 44.649 1.00 17.98 106 ILE D C 1
ATOM 7326 O O . ILE D 1 106 ? -4.486 46.445 45.095 1.00 18.13 106 ILE D O 1
ATOM 7331 N N . LEU D 1 107 ? -2.265 46.225 45.354 1.00 18.92 107 LEU D N 1
ATOM 7332 C CA . LEU D 1 107 ? -2.281 46.759 46.708 1.00 19.80 107 LEU D CA 1
ATOM 7333 C C . LEU D 1 107 ? -1.866 48.229 46.696 1.00 20.38 107 LEU D C 1
ATOM 7334 O O . LEU D 1 107 ? -0.781 48.573 46.233 1.00 18.28 107 LEU D O 1
ATOM 7339 N N . GLU D 1 108 ? -2.751 49.090 47.187 1.00 21.83 108 GLU D N 1
ATOM 7340 C CA . GLU D 1 108 ? -2.463 50.518 47.304 1.00 23.79 108 GLU D CA 1
ATOM 7341 C C . GLU D 1 108 ? -2.240 50.695 48.793 1.00 25.61 108 GLU D C 1
ATOM 7342 O O . GLU D 1 108 ? -2.982 50.137 49.599 1.00 27.53 108 GLU D O 1
ATOM 7348 N N . ALA D 1 109 ? -1.226 51.454 49.176 1.00 26.12 109 ALA D N 1
ATOM 7349 C CA . ALA D 1 109 ? -0.978 51.643 50.596 1.00 25.25 109 ALA D CA 1
ATOM 7350 C C . ALA D 1 109 ? -0.911 53.110 50.973 1.00 25.16 109 ALA D C 1
ATOM 7351 O O . ALA D 1 109 ? -0.534 53.961 50.159 1.00 26.28 109 ALA D O 1
ATOM 7353 N N . TYR D 1 110 ? -1.307 53.405 52.205 1.00 23.60 110 TYR D N 1
ATOM 7354 C CA . TYR D 1 110 ? -1.254 54.764 52.723 1.00 21.93 110 TYR D CA 1
ATOM 7355 C C . TYR D 1 110 ? -0.187 54.674 53.809 1.00 21.95 110 TYR D C 1
ATOM 7356 O O . TYR D 1 110 ? 0.952 55.091 53.602 1.00 22.89 110 TYR D O 1
ATOM 7365 N N . PHE D 1 111 ? -0.551 54.118 54.961 1.00 21.70 111 PHE D N 1
ATOM 7366 C CA . PHE D 1 111 ? 0.411 53.925 56.042 1.00 21.14 111 PHE D CA 1
ATOM 7367 C C . PHE D 1 111 ? 1.260 52.710 55.652 1.00 22.23 111 PHE D C 1
ATOM 7368 O O . PHE D 1 111 ? 0.762 51.764 55.032 1.00 19.62 111 PHE D O 1
ATOM 7376 N N . PRO D 1 112 ? 2.555 52.726 55.998 1.00 21.12 112 PRO D N 1
ATOM 7377 C CA . PRO D 1 112 ? 3.458 51.616 55.677 1.00 20.62 112 PRO D CA 1
ATOM 7378 C C . PRO D 1 112 ? 2.968 50.290 56.262 1.00 20.05 112 PRO D C 1
ATOM 7379 O O . PRO D 1 112 ? 2.404 50.259 57.351 1.00 20.44 112 PRO D O 1
ATOM 7383 N N . LEU D 1 113 ? 3.192 49.202 55.530 1.00 19.44 113 LEU D N 1
ATOM 7384 C CA . LEU D 1 113 ? 2.769 47.869 55.953 1.00 19.29 113 LEU D CA 1
ATOM 7385 C C . LEU D 1 113 ? 3.941 46.889 56.025 1.00 21.85 113 LEU D C 1
ATOM 7386 O O . LEU D 1 113 ? 4.826 46.899 55.168 1.00 20.02 113 LEU D O 1
ATOM 7391 N N . LYS D 1 114 ? 3.948 46.038 57.045 1.00 22.43 114 LYS D N 1
ATOM 7392 C CA . LYS D 1 114 ? 5.012 45.052 57.167 1.00 24.08 114 LYS D CA 1
ATOM 7393 C C . LYS D 1 114 ? 4.691 43.900 56.215 1.00 23.90 114 LYS D C 1
ATOM 7394 O O . LYS D 1 114 ? 3.554 43.764 55.758 1.00 22.99 114 LYS D O 1
ATOM 7400 N N . ASP D 1 115 ? 5.688 43.078 55.910 1.00 23.19 115 ASP D N 1
ATOM 7401 C CA . ASP D 1 115 ? 5.490 41.968 54.988 1.00 23.82 115 ASP D CA 1
ATOM 7402 C C . ASP D 1 115 ? 4.314 41.062 55.346 1.00 23.63 115 ASP D C 1
ATOM 7403 O O . ASP D 1 115 ? 3.597 40.597 54.460 1.00 23.63 115 ASP D O 1
ATOM 7408 N N . ALA D 1 116 ? 4.099 40.825 56.635 1.00 23.76 116 ALA D N 1
ATOM 7409 C CA . ALA D 1 116 ? 2.996 39.972 57.066 1.00 23.98 116 ALA D CA 1
ATOM 7410 C C . ALA D 1 116 ? 1.662 40.557 56.636 1.00 23.73 116 ALA D C 1
ATOM 7411 O O . ALA D 1 116 ? 0.791 39.833 56.158 1.00 23.85 116 ALA D O 1
ATOM 7413 N N . GLN D 1 117 ? 1.500 41.865 56.812 1.00 22.54 117 GLN D N 1
ATOM 7414 C CA . GLN D 1 117 ? 0.257 42.539 56.432 1.00 23.80 117 GLN D CA 1
ATOM 7415 C C . GLN D 1 117 ? 0.064 42.545 54.916 1.00 22.19 117 GLN D C 1
ATOM 7416 O O . GLN D 1 117 ? -1.035 42.288 54.421 1.00 20.07 117 GLN D O 1
ATOM 7422 N N . ILE D 1 118 ? 1.138 42.838 54.189 1.00 21.04 118 ILE D N 1
ATOM 7423 C CA . ILE D 1 118 ? 1.093 42.860 52.734 1.00 22.88 118 ILE D CA 1
ATOM 7424 C C . ILE D 1 118 ? 0.627 41.500 52.226 1.00 24.14 118 ILE D C 1
ATOM 7425 O O . ILE D 1 118 ? -0.244 41.414 51.360 1.00 23.24 118 ILE D O 1
ATOM 7430 N N . GLU D 1 119 ? 1.203 40.437 52.779 1.00 24.77 119 GLU D N 1
ATOM 7431 C CA . GLU D 1 119 ? 0.832 39.087 52.377 1.00 28.17 119 GLU D CA 1
ATOM 7432 C C . GLU D 1 119 ? -0.637 38.763 52.658 1.00 27.73 119 GLU D C 1
ATOM 7433 O O . GLU D 1 119 ? -1.307 38.152 51.829 1.00 27.65 119 GLU D O 1
ATOM 7439 N N . SER D 1 120 ? -1.138 39.177 53.818 1.00 26.86 120 SER D N 1
ATOM 7440 C CA . SER D 1 120 ? -2.524 38.904 54.187 1.00 25.39 120 SER D CA 1
ATOM 7441 C C . SER D 1 120 ? -3.537 39.520 53.221 1.00 24.30 120 SER D C 1
ATOM 7442 O O . SER D 1 120 ? -4.633 38.992 53.052 1.00 24.98 120 SER D O 1
ATOM 7445 N N . TYR D 1 121 ? -3.176 40.642 52.601 1.00 22.66 121 TYR D N 1
ATOM 7446 C CA . TYR D 1 121 ? -4.059 41.319 51.650 1.00 21.28 121 TYR D CA 1
ATOM 7447 C C . TYR D 1 121 ? -4.273 40.452 50.411 1.00 20.23 121 TYR D C 1
ATOM 7448 O O . TYR D 1 121 ? -5.409 40.144 50.037 1.00 19.78 121 TYR D O 1
ATOM 7457 N N . PHE D 1 122 ? -3.173 40.063 49.775 1.00 19.21 122 PHE D N 1
ATOM 7458 C CA . PHE D 1 122 ? -3.241 39.242 48.577 1.00 19.51 122 PHE D CA 1
ATOM 7459 C C . PHE D 1 122 ? -3.877 37.886 48.879 1.00 21.68 122 PHE D C 1
ATOM 7460 O O . PHE D 1 122 ? -4.669 37.370 48.090 1.00 22.10 122 PHE D O 1
ATOM 7468 N N . ARG D 1 123 ? -3.537 37.317 50.029 1.00 22.03 123 ARG D N 1
ATOM 7469 C CA . ARG D 1 123 ? -4.090 36.027 50.434 1.00 23.08 123 ARG D CA 1
ATOM 7470 C C . ARG D 1 123 ? -5.612 36.159 50.616 1.00 23.74 123 ARG D C 1
ATOM 7471 O O . ARG D 1 123 ? -6.371 35.242 50.295 1.00 23.74 123 ARG D O 1
ATOM 7479 N N . ALA D 1 124 ? -6.052 37.309 51.126 1.00 23.19 124 ALA D N 1
ATOM 7480 C CA . ALA D 1 124 ? -7.476 37.556 51.348 1.00 22.87 124 ALA D CA 1
ATOM 7481 C C . ALA D 1 124 ? -8.245 37.594 50.032 1.00 23.05 124 ALA D C 1
ATOM 7482 O O . ALA D 1 124 ? -9.352 37.064 49.938 1.00 23.36 124 ALA D O 1
ATOM 7484 N N . ILE D 1 125 ? -7.660 38.223 49.018 1.00 21.46 125 ILE D N 1
ATOM 7485 C CA . ILE D 1 125 ? -8.306 38.312 47.716 1.00 20.71 125 ILE D CA 1
ATOM 7486 C C . ILE D 1 125 ? -8.409 36.928 47.084 1.00 21.42 125 ILE D C 1
ATOM 7487 O O . ILE D 1 125 ? -9.456 36.560 46.558 1.00 21.91 125 ILE D O 1
ATOM 7492 N N . ALA D 1 126 ? -7.324 36.159 47.143 1.00 21.16 126 ALA D N 1
ATOM 7493 C CA . ALA D 1 126 ? -7.315 34.812 46.576 1.00 23.27 126 ALA D CA 1
ATOM 7494 C C . ALA D 1 126 ? -8.344 33.916 47.258 1.00 24.45 126 ALA D C 1
ATOM 7495 O O . ALA D 1 126 ? -9.014 33.117 46.595 1.00 25.40 126 ALA D O 1
ATOM 7497 N N . ASP D 1 127 ? -8.465 34.042 48.578 1.00 24.28 127 ASP D N 1
ATOM 7498 C CA . ASP D 1 127 ? -9.414 33.226 49.336 1.00 25.20 127 ASP D CA 1
ATOM 7499 C C . ASP D 1 127 ? -10.847 33.669 49.107 1.00 25.50 127 ASP D C 1
ATOM 7500 O O . ASP D 1 127 ? -11.784 33.004 49.544 1.00 27.47 127 ASP D O 1
ATOM 7505 N N . ALA D 1 128 ? -11.021 34.791 48.422 1.00 23.97 128 ALA D N 1
ATOM 7506 C CA . ALA D 1 128 ? -12.354 35.322 48.182 1.00 23.37 128 ALA D CA 1
ATOM 7507 C C . ALA D 1 128 ? -13.007 34.840 46.893 1.00 22.73 128 ALA D C 1
ATOM 7508 O O . ALA D 1 128 ? -14.218 34.964 46.721 1.00 22.66 128 ALA D O 1
ATOM 7510 N N . VAL D 1 129 ? -12.214 34.283 45.987 1.00 23.35 129 VAL D N 1
ATOM 7511 C CA . VAL D 1 129 ? -12.755 33.839 44.708 1.00 22.70 129 VAL D CA 1
ATOM 7512 C C . VAL D 1 129 ? -12.200 32.493 44.280 1.00 23.57 129 VAL D C 1
ATOM 7513 O O . VAL D 1 129 ? -11.286 31.962 44.907 1.00 23.33 129 VAL D O 1
ATOM 7517 N N . GLU D 1 130 ? -12.755 31.953 43.198 1.00 24.97 130 GLU D N 1
ATOM 7518 C CA . GLU D 1 130 ? -12.308 30.675 42.670 1.00 27.50 130 GLU D CA 1
ATOM 7519 C C . GLU D 1 130 ? -11.543 30.831 41.356 1.00 27.10 130 GLU D C 1
ATOM 7520 O O . GLU D 1 130 ? -11.076 29.845 40.791 1.00 27.98 130 GLU D O 1
ATOM 7526 N N . ILE D 1 131 ? -11.413 32.066 40.872 1.00 24.93 131 ILE D N 1
ATOM 7527 C CA . ILE D 1 131 ? -10.680 32.325 39.634 1.00 24.47 131 ILE D CA 1
ATOM 7528 C C . ILE D 1 131 ? -9.239 32.693 39.983 1.00 24.11 131 ILE D C 1
ATOM 7529 O O . ILE D 1 131 ? -8.972 33.203 41.072 1.00 23.68 131 ILE D O 1
ATOM 7534 N N . PRO D 1 132 ? -8.290 32.443 39.059 1.00 22.72 132 PRO D N 1
ATOM 7535 C CA . PRO D 1 132 ? -6.872 32.748 39.283 1.00 22.92 132 PRO D CA 1
ATOM 7536 C C . PRO D 1 132 ? -6.571 34.216 39.548 1.00 20.48 132 PRO D C 1
ATOM 7537 O O . PRO D 1 132 ? -7.232 35.106 39.009 1.00 20.46 132 PRO D O 1
ATOM 7541 N N . VAL D 1 133 ? -5.568 34.449 40.388 1.00 19.84 133 VAL D N 1
ATOM 7542 C CA . VAL D 1 133 ? -5.144 35.795 40.749 1.00 19.40 133 VAL D CA 1
ATOM 7543 C C . VAL D 1 133 ? -3.763 36.110 40.184 1.00 19.88 133 VAL D C 1
ATOM 7544 O O . VAL D 1 133 ? -2.860 35.268 40.202 1.00 20.03 133 VAL D O 1
ATOM 7548 N N . VAL D 1 134 ? -3.624 37.331 39.675 1.00 19.20 134 VAL D N 1
ATOM 7549 C CA . VAL D 1 134 ? -2.373 37.817 39.118 1.00 19.43 134 VAL D CA 1
ATOM 7550 C C . VAL D 1 134 ? -1.895 38.923 40.047 1.00 19.97 134 VAL D C 1
ATOM 7551 O O . VAL D 1 134 ? -2.529 39.974 40.147 1.00 20.15 134 VAL D O 1
ATOM 7555 N N . ILE D 1 135 ? -0.795 38.686 40.748 1.00 20.66 135 ILE D N 1
ATOM 7556 C CA . ILE D 1 135 ? -0.281 39.701 41.659 1.00 20.88 135 ILE D CA 1
ATOM 7557 C C . ILE D 1 135 ? 0.342 40.841 40.871 1.00 19.62 135 ILE D C 1
ATOM 7558 O O . ILE D 1 135 ? 1.116 40.608 39.948 1.00 19.00 135 ILE D O 1
ATOM 7563 N N . TYR D 1 136 ? -0.008 42.071 41.230 1.00 18.21 136 TYR D N 1
ATOM 7564 C CA . TYR D 1 136 ? 0.557 43.241 40.565 1.00 18.80 136 TYR D CA 1
ATOM 7565 C C . TYR D 1 136 ? 1.695 43.784 41.420 1.00 18.79 136 TYR D C 1
ATOM 7566 O O . TYR D 1 136 ? 1.571 43.875 42.642 1.00 17.89 136 TYR D O 1
ATOM 7575 N N . THR D 1 137 ? 2.795 44.163 40.780 1.00 18.73 137 THR D N 1
ATOM 7576 C CA . THR D 1 137 ? 3.925 44.701 41.514 1.00 19.35 137 THR D CA 1
ATOM 7577 C C . THR D 1 137 ? 4.724 45.756 40.753 1.00 19.09 137 THR D C 1
ATOM 7578 O O . THR D 1 137 ? 4.961 45.629 39.552 1.00 19.45 137 THR D O 1
ATOM 7582 N N . ASN D 1 138 ? 5.116 46.813 41.459 1.00 18.26 138 ASN D N 1
ATOM 7583 C CA . ASN D 1 138 ? 5.947 47.864 40.877 1.00 18.62 138 ASN D CA 1
ATOM 7584 C C . ASN D 1 138 ? 6.632 48.630 42.002 1.00 18.98 138 ASN D C 1
ATOM 7585 O O . ASN D 1 138 ? 6.145 49.670 42.445 1.00 18.26 138 ASN D O 1
ATOM 7590 N N . PRO D 1 139 ? 7.779 48.116 42.473 1.00 19.41 139 PRO D N 1
ATOM 7591 C CA . PRO D 1 139 ? 8.580 48.699 43.554 1.00 20.89 139 PRO D CA 1
ATOM 7592 C C . PRO D 1 139 ? 9.003 50.144 43.309 1.00 21.14 139 PRO D C 1
ATOM 7593 O O . PRO D 1 139 ? 9.398 50.845 44.239 1.00 22.32 139 PRO D O 1
ATOM 7597 N N . GLN D 1 140 ? 8.913 50.593 42.063 1.00 22.25 140 GLN D N 1
ATOM 7598 C CA . GLN D 1 140 ? 9.328 51.947 41.739 1.00 22.42 140 GLN D CA 1
ATOM 7599 C C . GLN D 1 140 ? 8.224 52.982 41.919 1.00 23.32 140 GLN D C 1
ATOM 7600 O O . GLN D 1 140 ? 8.502 54.180 41.997 1.00 24.22 140 GLN D O 1
ATOM 7606 N N . PHE D 1 141 ? 6.977 52.528 42.014 1.00 20.71 141 PHE D N 1
ATOM 7607 C CA . PHE D 1 141 ? 5.865 53.457 42.174 1.00 21.23 141 PHE D CA 1
ATOM 7608 C C . PHE D 1 141 ? 5.048 53.251 43.438 1.00 20.59 141 PHE D C 1
ATOM 7609 O O . PHE D 1 141 ? 4.638 54.216 44.087 1.00 19.38 141 PHE D O 1
ATOM 7617 N N . GLN D 1 142 ? 4.805 51.985 43.764 1.00 20.87 142 GLN D N 1
ATOM 7618 C CA . GLN D 1 142 ? 3.999 51.591 44.916 1.00 22.18 142 GLN D CA 1
ATOM 7619 C C . GLN D 1 142 ? 4.631 51.950 46.256 1.00 21.77 142 GLN D C 1
ATOM 7620 O O . GLN D 1 142 ? 5.840 51.813 46.429 1.00 22.62 142 GLN D O 1
ATOM 7626 N N . ARG D 1 143 ? 3.805 52.393 47.201 1.00 21.40 143 ARG D N 1
ATOM 7627 C CA . ARG D 1 143 ? 4.284 52.743 48.536 1.00 23.83 143 ARG D CA 1
ATOM 7628 C C . ARG D 1 143 ? 4.610 51.475 49.329 1.00 27.10 143 ARG D C 1
ATOM 7629 O O . ARG D 1 143 ? 5.499 51.479 50.178 1.00 27.40 143 ARG D O 1
ATOM 7637 N N . SER D 1 144 ? 3.872 50.400 49.063 1.00 27.86 144 SER D N 1
ATOM 7638 C CA . SER D 1 144 ? 4.090 49.116 49.734 1.00 30.50 144 SER D CA 1
ATOM 7639 C C . SER D 1 144 ? 4.150 48.029 48.672 1.00 31.66 144 SER D C 1
ATOM 7640 O O . SER D 1 144 ? 3.149 47.759 48.011 1.00 31.52 144 SER D O 1
ATOM 7643 N N . ASP D 1 145 ? 5.309 47.408 48.490 1.00 32.99 145 ASP D N 1
ATOM 7644 C CA . ASP D 1 145 ? 5.391 46.356 47.489 1.00 34.17 145 ASP D CA 1
ATOM 7645 C C . ASP D 1 145 ? 5.877 45.001 48.012 1.00 33.68 145 ASP D C 1
ATOM 7646 O O . ASP D 1 145 ? 5.996 44.798 49.219 1.00 34.49 145 ASP D O 1
ATOM 7651 N N . LEU D 1 146 ? 6.168 44.081 47.095 1.00 32.49 146 LEU D N 1
ATOM 7652 C CA . LEU D 1 146 ? 6.562 42.723 47.465 1.00 30.74 146 LEU D CA 1
ATOM 7653 C C . LEU D 1 146 ? 8.031 42.323 47.340 1.00 28.90 146 LEU D C 1
ATOM 7654 O O . LEU D 1 146 ? 8.676 42.571 46.322 1.00 27.68 146 LEU D O 1
ATOM 7659 N N . THR D 1 147 ? 8.546 41.667 48.374 1.00 27.92 147 THR D N 1
ATOM 7660 C CA . THR D 1 147 ? 9.925 41.186 48.352 1.00 27.85 147 THR D CA 1
ATOM 7661 C C . THR D 1 147 ? 9.868 39.807 47.688 1.00 27.85 147 THR D C 1
ATOM 7662 O O . THR D 1 147 ? 8.798 39.190 47.627 1.00 25.98 147 THR D O 1
ATOM 7666 N N . LEU D 1 148 ? 11.005 39.318 47.201 1.00 27.44 148 LEU D N 1
ATOM 7667 C CA . LEU D 1 148 ? 11.025 38.008 46.559 1.00 29.03 148 LEU D CA 1
ATOM 7668 C C . LEU D 1 148 ? 10.461 36.951 47.503 1.00 28.58 148 LEU D C 1
ATOM 7669 O O . LEU D 1 148 ? 9.754 36.042 47.072 1.00 29.07 148 LEU D O 1
ATOM 7674 N N . ASP D 1 149 ? 10.763 37.081 48.793 1.00 29.31 149 ASP D N 1
ATOM 7675 C CA . ASP D 1 149 ? 10.265 36.129 49.784 1.00 30.13 149 ASP D CA 1
ATOM 7676 C C . ASP D 1 149 ? 8.743 36.142 49.921 1.00 29.76 149 ASP D C 1
ATOM 7677 O O . ASP D 1 149 ? 8.116 35.081 50.029 1.00 29.81 149 ASP D O 1
ATOM 7682 N N . VAL D 1 150 ? 8.146 37.332 49.936 1.00 27.09 150 VAL D N 1
ATOM 7683 C CA . VAL D 1 150 ? 6.694 37.426 50.054 1.00 26.32 150 VAL D CA 1
ATOM 7684 C C . VAL D 1 150 ? 6.067 36.792 48.824 1.00 24.71 150 VAL D C 1
ATOM 7685 O O . VAL D 1 150 ? 5.112 36.020 48.921 1.00 25.82 150 VAL D O 1
ATOM 7689 N N . ILE D 1 151 ? 6.615 37.127 47.663 1.00 24.29 151 ILE D N 1
ATOM 7690 C CA . ILE D 1 151 ? 6.133 36.594 46.396 1.00 23.47 151 ILE D CA 1
ATOM 7691 C C . ILE D 1 151 ? 6.201 35.067 46.418 1.00 23.88 151 ILE D C 1
ATOM 7692 O O . ILE D 1 151 ? 5.255 34.393 46.018 1.00 23.30 151 ILE D O 1
ATOM 7697 N N . ALA D 1 152 ? 7.311 34.527 46.910 1.00 25.13 152 ALA D N 1
ATOM 7698 C CA . ALA D 1 152 ? 7.481 33.077 46.976 1.00 24.98 152 ALA D CA 1
ATOM 7699 C C . ALA D 1 152 ? 6.402 32.437 47.843 1.00 25.64 152 ALA D C 1
ATOM 7700 O O . ALA D 1 152 ? 5.833 31.401 47.478 1.00 26.22 152 ALA D O 1
ATOM 7702 N N . ARG D 1 153 ? 6.114 33.053 48.987 1.00 25.83 153 ARG D N 1
ATOM 7703 C CA . ARG D 1 153 ? 5.100 32.516 49.882 1.00 27.24 153 ARG D CA 1
ATOM 7704 C C . ARG D 1 153 ? 3.708 32.616 49.277 1.00 25.99 153 ARG D C 1
ATOM 7705 O O . ARG D 1 153 ? 2.876 31.735 49.476 1.00 26.53 153 ARG D O 1
ATOM 7713 N N . LEU D 1 154 ? 3.449 33.687 48.536 1.00 24.99 154 LEU D N 1
ATOM 7714 C CA . LEU D 1 154 ? 2.141 33.845 47.912 1.00 24.21 154 LEU D CA 1
ATOM 7715 C C . LEU D 1 154 ? 1.927 32.810 46.816 1.00 23.41 154 LEU D C 1
ATOM 7716 O O . LEU D 1 154 ? 0.833 32.281 46.665 1.00 24.20 154 LEU D O 1
ATOM 7721 N N . ALA D 1 155 ? 2.979 32.516 46.060 1.00 23.62 155 ALA D N 1
ATOM 7722 C CA . ALA D 1 155 ? 2.879 31.537 44.984 1.00 26.85 155 ALA D CA 1
ATOM 7723 C C . ALA D 1 155 ? 2.449 30.169 45.509 1.00 28.56 155 ALA D C 1
ATOM 7724 O O . ALA D 1 155 ? 2.074 29.292 44.728 1.00 30.54 155 ALA D O 1
ATOM 7726 N N . GLU D 1 156 ? 2.505 29.986 46.828 1.00 29.57 156 GLU D N 1
ATOM 7727 C CA . GLU D 1 156 ? 2.110 28.718 47.430 1.00 31.17 156 GLU D CA 1
ATOM 7728 C C . GLU D 1 156 ? 0.592 28.594 47.482 1.00 30.48 156 GLU D C 1
ATOM 7729 O O . GLU D 1 156 ? 0.060 27.504 47.678 1.00 31.33 156 GLU D O 1
ATOM 7735 N N . HIS D 1 157 ? -0.109 29.710 47.311 1.00 29.40 157 HIS D N 1
ATOM 7736 C CA . HIS D 1 157 ? -1.566 29.675 47.322 1.00 29.73 157 HIS D CA 1
ATOM 7737 C C . HIS D 1 157 ? -1.992 29.003 46.017 1.00 30.28 157 HIS D C 1
ATOM 7738 O O . HIS D 1 157 ? -1.440 29.291 44.953 1.00 30.39 157 HIS D O 1
ATOM 7745 N N . PRO D 1 158 ? -2.971 28.087 46.081 1.00 30.37 158 PRO D N 1
ATOM 7746 C CA . PRO D 1 158 ? -3.424 27.400 44.866 1.00 30.34 158 PRO D CA 1
ATOM 7747 C C . PRO D 1 158 ? -3.905 28.300 43.726 1.00 28.64 158 PRO D C 1
ATOM 7748 O O . PRO D 1 158 ? -3.672 27.994 42.558 1.00 28.73 158 PRO D O 1
ATOM 7752 N N . ARG D 1 159 ? -4.559 29.410 44.055 1.00 26.87 159 ARG D N 1
ATOM 7753 C CA . ARG D 1 159 ? -5.074 30.294 43.019 1.00 27.13 159 ARG D CA 1
ATOM 7754 C C . ARG D 1 159 ? -4.222 31.509 42.626 1.00 25.90 159 ARG D C 1
ATOM 7755 O O . ARG D 1 159 ? -4.591 32.254 41.718 1.00 23.95 159 ARG D O 1
ATOM 7763 N N . ILE D 1 160 ? -3.087 31.703 43.295 1.00 24.45 160 ILE D N 1
ATOM 7764 C CA . ILE D 1 160 ? -2.179 32.799 42.949 1.00 24.14 160 ILE D CA 1
ATOM 7765 C C . ILE D 1 160 ? -1.154 32.132 42.030 1.00 25.37 160 ILE D C 1
ATOM 7766 O O . ILE D 1 160 ? -0.239 31.455 42.502 1.00 24.91 160 ILE D O 1
ATOM 7771 N N . ARG D 1 161 ? -1.312 32.315 40.722 1.00 24.34 161 ARG D N 1
ATOM 7772 C CA . ARG D 1 161 ? -0.430 31.663 39.758 1.00 24.69 161 ARG D CA 1
ATOM 7773 C C . ARG D 1 161 ? 0.269 32.564 38.745 1.00 24.30 161 ARG D C 1
ATOM 7774 O O . ARG D 1 161 ? 0.989 32.070 37.874 1.00 23.52 161 ARG D O 1
ATOM 7782 N N . TYR D 1 162 ? 0.061 33.872 38.850 1.00 22.25 162 TYR D N 1
ATOM 7783 C CA . TYR D 1 162 ? 0.684 34.810 37.927 1.00 21.44 162 TYR D CA 1
ATOM 7784 C C . TYR D 1 162 ? 1.105 36.059 38.673 1.00 21.52 162 TYR D C 1
ATOM 7785 O O . TYR D 1 162 ? 0.620 36.342 39.765 1.00 21.65 162 TYR D O 1
ATOM 7794 N N . ILE D 1 163 ? 2.011 36.808 38.064 1.00 22.28 163 ILE D N 1
ATOM 7795 C CA . ILE D 1 163 ? 2.478 38.057 38.634 1.00 21.64 163 ILE D CA 1
ATOM 7796 C C . ILE D 1 163 ? 2.805 38.965 37.458 1.00 22.37 163 ILE D C 1
ATOM 7797 O O . ILE D 1 163 ? 3.347 38.507 36.450 1.00 23.52 163 ILE D O 1
ATOM 7802 N N . LYS D 1 164 ? 2.449 40.236 37.576 1.00 21.69 164 LYS D N 1
ATOM 7803 C CA . LYS D 1 164 ? 2.736 41.206 36.530 1.00 23.18 164 LYS D CA 1
ATOM 7804 C C . LYS D 1 164 ? 3.543 42.350 37.131 1.00 22.41 164 LYS D C 1
ATOM 7805 O O . LYS D 1 164 ? 3.046 43.093 37.973 1.00 22.39 164 LYS D O 1
ATOM 7811 N N . ASP D 1 165 ? 4.790 42.487 36.696 1.00 22.07 165 ASP D N 1
ATOM 7812 C CA . ASP D 1 165 ? 5.671 43.534 37.206 1.00 20.87 165 ASP D CA 1
ATOM 7813 C C . ASP D 1 165 ? 5.692 44.709 36.229 1.00 20.88 165 ASP D C 1
ATOM 7814 O O . ASP D 1 165 ? 5.962 44.520 35.044 1.00 20.78 165 ASP D O 1
ATOM 7819 N N . ALA D 1 166 ? 5.413 45.915 36.726 1.00 18.21 166 ALA D N 1
ATOM 7820 C CA . ALA D 1 166 ? 5.403 47.104 35.875 1.00 18.93 166 ALA D CA 1
ATOM 7821 C C . ALA D 1 166 ? 6.616 48.021 36.072 1.00 18.67 166 ALA D C 1
ATOM 7822 O O . ALA D 1 166 ? 6.625 49.146 35.577 1.00 18.67 166 ALA D O 1
ATOM 7824 N N . SER D 1 167 ? 7.632 47.555 36.797 1.00 18.76 167 SER D N 1
ATOM 7825 C CA . SER D 1 167 ? 8.841 48.357 37.010 1.00 17.63 167 SER D CA 1
ATOM 7826 C C . SER D 1 167 ? 9.746 48.181 35.790 1.00 19.23 167 SER D C 1
ATOM 7827 O O . SER D 1 167 ? 9.391 47.459 34.853 1.00 18.29 167 SER D O 1
ATOM 7830 N N . THR D 1 168 ? 10.908 48.834 35.791 1.00 18.24 168 THR D N 1
ATOM 7831 C CA . THR D 1 168 ? 11.832 48.704 34.663 1.00 18.55 168 THR D CA 1
ATOM 7832 C C . THR D 1 168 ? 12.906 47.671 34.983 1.00 18.18 168 THR D C 1
ATOM 7833 O O . THR D 1 168 ? 13.770 47.384 34.156 1.00 17.33 168 THR D O 1
ATOM 7837 N N . ASN D 1 169 ? 12.848 47.121 36.190 1.00 18.22 169 ASN D N 1
ATOM 7838 C CA . ASN D 1 169 ? 13.834 46.139 36.637 1.00 18.11 169 ASN D CA 1
ATOM 7839 C C . ASN D 1 169 ? 13.590 44.728 36.089 1.00 19.56 169 ASN D C 1
ATOM 7840 O O . ASN D 1 169 ? 13.076 43.854 36.789 1.00 19.98 169 ASN D O 1
ATOM 7845 N N . THR D 1 170 ? 13.976 44.508 34.838 1.00 19.49 170 THR D N 1
ATOM 7846 C CA . THR D 1 170 ? 13.805 43.201 34.204 1.00 20.79 170 THR D CA 1
ATOM 7847 C C . THR D 1 170 ? 14.577 42.105 34.945 1.00 21.10 170 THR D C 1
ATOM 7848 O O . THR D 1 170 ? 14.144 40.952 34.986 1.00 20.63 170 THR D O 1
ATOM 7852 N N . GLY D 1 171 ? 15.714 42.465 35.535 1.00 20.79 171 GLY D N 1
ATOM 7853 C CA . GLY D 1 171 ? 16.501 41.487 36.268 1.00 19.90 171 GLY D CA 1
ATOM 7854 C C . GLY D 1 171 ? 15.661 40.881 37.376 1.00 21.79 171 GLY D C 1
ATOM 7855 O O . GLY D 1 171 ? 15.771 39.695 37.700 1.00 21.54 171 GLY D O 1
ATOM 7856 N N . ARG D 1 172 ? 14.812 41.720 37.954 1.00 21.76 172 ARG D N 1
ATOM 7857 C CA . ARG D 1 172 ? 13.909 41.323 39.027 1.00 24.08 172 ARG D CA 1
ATOM 7858 C C . ARG D 1 172 ? 13.058 40.137 38.549 1.00 24.39 172 ARG D C 1
ATOM 7859 O O . ARG D 1 172 ? 12.811 39.190 39.304 1.00 23.73 172 ARG D O 1
ATOM 7867 N N . LEU D 1 173 ? 12.616 40.198 37.293 1.00 22.00 173 LEU D N 1
ATOM 7868 C CA . LEU D 1 173 ? 11.792 39.135 36.709 1.00 22.17 173 LEU D CA 1
ATOM 7869 C C . LEU D 1 173 ? 12.545 37.814 36.655 1.00 22.26 173 LEU D C 1
ATOM 7870 O O . LEU D 1 173 ? 11.993 36.763 36.988 1.00 22.63 173 LEU D O 1
ATOM 7875 N N . LEU D 1 174 ? 13.805 37.859 36.232 1.00 21.35 174 LEU D N 1
ATOM 7876 C CA . LEU D 1 174 ? 14.588 36.634 36.158 1.00 22.87 174 LEU D CA 1
ATOM 7877 C C . LEU D 1 174 ? 14.752 36.021 37.545 1.00 22.79 174 LEU D C 1
ATOM 7878 O O . LEU D 1 174 ? 14.764 34.802 37.690 1.00 23.80 174 LEU D O 1
ATOM 7883 N N . SER D 1 175 ? 14.872 36.858 38.573 1.00 22.36 175 SER D N 1
ATOM 7884 C CA . SER D 1 175 ? 15.011 36.336 39.927 1.00 22.47 175 SER D CA 1
ATOM 7885 C C . SER D 1 175 ? 13.721 35.621 40.338 1.00 23.09 175 SER D C 1
ATOM 7886 O O . SER D 1 175 ? 13.765 34.567 40.965 1.00 21.57 175 SER D O 1
ATOM 7889 N N . ILE D 1 176 ? 12.577 36.200 39.982 1.00 22.83 176 ILE D N 1
ATOM 7890 C CA . ILE D 1 176 ? 11.278 35.611 40.315 1.00 22.45 176 ILE D CA 1
ATOM 7891 C C . ILE D 1 176 ? 11.125 34.242 39.648 1.00 24.62 176 ILE D C 1
ATOM 7892 O O . ILE D 1 176 ? 10.689 33.277 40.277 1.00 24.80 176 ILE D O 1
ATOM 7897 N N . ILE D 1 177 ? 11.496 34.154 38.375 1.00 24.92 177 ILE D N 1
ATOM 7898 C CA . ILE D 1 177 ? 11.393 32.891 37.654 1.00 26.31 177 ILE D CA 1
ATOM 7899 C C . ILE D 1 177 ? 12.358 31.845 38.228 1.00 27.65 177 ILE D C 1
ATOM 7900 O O . ILE D 1 177 ? 11.990 30.678 38.379 1.00 28.87 177 ILE D O 1
ATOM 7905 N N . ASN D 1 178 ? 13.583 32.257 38.550 1.00 27.60 178 ASN D N 1
ATOM 7906 C CA . ASN D 1 178 ? 14.570 31.340 39.130 1.00 28.77 178 ASN D CA 1
ATOM 7907 C C . ASN D 1 178 ? 14.074 30.792 40.468 1.00 29.46 178 ASN D C 1
ATOM 7908 O O . ASN D 1 178 ? 14.340 29.648 40.832 1.00 29.34 178 ASN D O 1
ATOM 7913 N N . ARG D 1 179 ? 13.345 31.627 41.193 1.00 29.68 179 ARG D N 1
ATOM 7914 C CA . ARG D 1 179 ? 12.828 31.269 42.503 1.00 30.41 179 ARG D CA 1
ATOM 7915 C C . ARG D 1 179 ? 11.522 30.477 42.494 1.00 30.28 179 ARG D C 1
ATOM 7916 O O . ARG D 1 179 ? 11.382 29.502 43.227 1.00 30.61 179 ARG D O 1
ATOM 7924 N N . CYS D 1 180 ? 10.573 30.883 41.659 1.00 30.54 180 CYS D N 1
ATOM 7925 C CA . CYS D 1 180 ? 9.277 30.225 41.631 1.00 30.92 180 CYS D CA 1
ATOM 7926 C C . CYS D 1 180 ? 9.000 29.296 40.465 1.00 31.95 180 CYS D C 1
ATOM 7927 O O . CYS D 1 180 ? 8.049 28.512 40.507 1.00 31.42 180 CYS D O 1
ATOM 7930 N N . GLY D 1 181 ? 9.817 29.376 39.423 1.00 32.70 181 GLY D N 1
ATOM 7931 C CA . GLY D 1 181 ? 9.598 28.513 38.276 1.00 33.07 181 GLY D CA 1
ATOM 7932 C C . GLY D 1 181 ? 8.191 28.625 37.714 1.00 33.28 181 GLY D C 1
ATOM 7933 O O . GLY D 1 181 ? 7.693 29.728 37.488 1.00 33.76 181 GLY D O 1
ATOM 7934 N N . ASP D 1 182 ? 7.533 27.486 37.509 1.00 33.90 182 ASP D N 1
ATOM 7935 C CA . ASP D 1 182 ? 6.191 27.472 36.935 1.00 33.11 182 ASP D CA 1
ATOM 7936 C C . ASP D 1 182 ? 5.047 27.752 37.904 1.00 31.64 182 ASP D C 1
ATOM 7937 O O . ASP D 1 182 ? 3.898 27.896 37.488 1.00 30.28 182 ASP D O 1
ATOM 7942 N N . ALA D 1 183 ? 5.355 27.837 39.191 1.00 31.50 183 ALA D N 1
ATOM 7943 C CA . ALA D 1 183 ? 4.328 28.109 40.188 1.00 30.66 183 ALA D CA 1
ATOM 7944 C C . ALA D 1 183 ? 3.828 29.542 40.030 1.00 30.47 183 ALA D C 1
ATOM 7945 O O . ALA D 1 183 ? 2.761 29.899 40.529 1.00 30.33 183 ALA D O 1
ATOM 7947 N N . LEU D 1 184 ? 4.597 30.357 39.317 1.00 28.49 184 LEU D N 1
ATOM 7948 C CA . LEU D 1 184 ? 4.225 31.750 39.114 1.00 27.47 184 LEU D CA 1
ATOM 7949 C C . LEU D 1 184 ? 4.657 32.214 37.722 1.00 26.88 184 LEU D C 1
ATOM 7950 O O . LEU D 1 184 ? 5.840 32.463 37.489 1.00 26.17 184 LEU D O 1
ATOM 7955 N N . GLN D 1 185 ? 3.703 32.316 36.795 1.00 25.01 185 GLN D N 1
ATOM 7956 C CA . GLN D 1 185 ? 4.020 32.754 35.437 1.00 24.19 185 GLN D CA 1
ATOM 7957 C C . GLN D 1 185 ? 4.092 34.282 35.390 1.00 21.85 185 GLN D C 1
ATOM 7958 O O . GLN D 1 185 ? 3.254 34.976 35.959 1.00 22.73 185 GLN D O 1
ATOM 7964 N N . VAL D 1 186 ? 5.109 34.788 34.702 1.00 19.89 186 VAL D N 1
ATOM 7965 C CA . VAL D 1 186 ? 5.380 36.221 34.636 1.00 17.20 186 VAL D CA 1
ATOM 7966 C C . VAL D 1 186 ? 4.902 37.043 33.444 1.00 16.42 186 VAL D C 1
ATOM 7967 O O . VAL D 1 186 ? 5.152 36.710 32.287 1.00 16.28 186 VAL D O 1
ATOM 7971 N N . PHE D 1 187 ? 4.226 38.141 33.760 1.00 17.64 187 PHE D N 1
ATOM 7972 C CA . PHE D 1 187 ? 3.727 39.088 32.770 1.00 19.58 187 PHE D CA 1
ATOM 7973 C C . PHE D 1 187 ? 4.501 40.390 32.987 1.00 21.09 187 PHE D C 1
ATOM 7974 O O . PHE D 1 187 ? 4.855 40.728 34.115 1.00 21.07 187 PHE D O 1
ATOM 7982 N N . SER D 1 188 ? 4.765 41.117 31.910 1.00 22.82 188 SER D N 1
ATOM 7983 C CA . SER D 1 188 ? 5.480 42.382 32.028 1.00 24.72 188 SER D CA 1
ATOM 7984 C C . SER D 1 188 ? 4.577 43.511 31.568 1.00 25.39 188 SER D C 1
ATOM 7985 O O . SER D 1 188 ? 3.438 43.279 31.171 1.00 27.71 188 SER D O 1
ATOM 7988 N N . ALA D 1 189 ? 5.089 44.733 31.643 1.00 28.21 189 ALA D N 1
ATOM 7989 C CA . ALA D 1 189 ? 4.364 45.925 31.215 1.00 27.82 189 ALA D CA 1
ATOM 7990 C C . ALA D 1 189 ? 5.294 46.662 30.255 1.00 27.84 189 ALA D C 1
ATOM 7991 O O . ALA D 1 189 ? 6.418 46.212 30.011 1.00 27.44 189 ALA D O 1
ATOM 7993 N N . SER D 1 190 ? 4.844 47.793 29.722 1.00 26.62 190 SER D N 1
ATOM 7994 C CA . SER D 1 190 ? 5.650 48.544 28.766 1.00 26.06 190 SER D CA 1
ATOM 7995 C C . SER D 1 190 ? 7.004 49.046 29.282 1.00 25.47 190 SER D C 1
ATOM 7996 O O . SER D 1 190 ? 7.867 49.427 28.489 1.00 25.98 190 SER D O 1
ATOM 7999 N N . ALA D 1 191 ? 7.199 49.043 30.597 1.00 24.86 191 ALA D N 1
ATOM 8000 C CA . ALA D 1 191 ? 8.469 49.500 31.163 1.00 23.81 191 ALA D CA 1
ATOM 8001 C C . ALA D 1 191 ? 9.569 48.481 30.867 1.00 22.17 191 ALA D C 1
ATOM 8002 O O . ALA D 1 191 ? 10.757 48.806 30.914 1.00 21.73 191 ALA D O 1
ATOM 8004 N N . HIS D 1 192 ? 9.157 47.248 30.568 1.00 19.62 192 HIS D N 1
ATOM 8005 C CA . HIS D 1 192 ? 10.070 46.157 30.230 1.00 18.43 192 HIS D CA 1
ATOM 8006 C C . HIS D 1 192 ? 10.062 45.945 28.717 1.00 18.66 192 HIS D C 1
ATOM 8007 O O . HIS D 1 192 ? 9.031 46.123 28.069 1.00 19.29 192 HIS D O 1
ATOM 8014 N N . ILE D 1 193 ? 11.205 45.553 28.162 1.00 17.46 193 ILE D N 1
ATOM 8015 C CA . ILE D 1 193 ? 11.294 45.274 26.732 1.00 17.99 193 ILE D CA 1
ATOM 8016 C C . ILE D 1 193 ? 10.646 43.898 26.547 1.00 17.86 193 ILE D C 1
ATOM 8017 O O . ILE D 1 193 ? 11.141 42.891 27.067 1.00 16.35 193 ILE D O 1
ATOM 8022 N N . PRO D 1 194 ? 9.522 43.838 25.812 1.00 19.10 194 PRO D N 1
ATOM 8023 C CA . PRO D 1 194 ? 8.815 42.574 25.575 1.00 19.26 194 PRO D CA 1
ATOM 8024 C C . PRO D 1 194 ? 9.704 41.413 25.114 1.00 18.78 194 PRO D C 1
ATOM 8025 O O . PRO D 1 194 ? 9.647 40.317 25.677 1.00 18.87 194 PRO D O 1
ATOM 8029 N N . ALA D 1 195 ? 10.535 41.659 24.106 1.00 18.95 195 ALA D N 1
ATOM 8030 C CA . ALA D 1 195 ? 11.417 40.621 23.573 1.00 19.27 195 ALA D CA 1
ATOM 8031 C C . ALA D 1 195 ? 12.373 40.060 24.622 1.00 20.29 195 ALA D C 1
ATOM 8032 O O . ALA D 1 195 ? 12.684 38.865 24.616 1.00 20.84 195 ALA D O 1
ATOM 8034 N N . ALA D 1 196 ? 12.860 40.922 25.510 1.00 18.99 196 ALA D N 1
ATOM 8035 C CA . ALA D 1 196 ? 13.775 40.473 26.555 1.00 20.06 196 ALA D CA 1
ATOM 8036 C C . ALA D 1 196 ? 13.004 39.681 27.612 1.00 20.17 196 ALA D C 1
ATOM 8037 O O . ALA D 1 196 ? 13.521 38.722 28.177 1.00 20.50 196 ALA D O 1
ATOM 8039 N N . VAL D 1 197 ? 11.766 40.089 27.874 1.00 19.98 197 VAL D N 1
ATOM 8040 C CA . VAL D 1 197 ? 10.938 39.404 28.857 1.00 19.48 197 VAL D CA 1
ATOM 8041 C C . VAL D 1 197 ? 10.634 37.983 28.384 1.00 20.86 197 VAL D C 1
ATOM 8042 O O . VAL D 1 197 ? 10.677 37.028 29.170 1.00 21.22 197 VAL D O 1
ATOM 8046 N N . MET D 1 198 ? 10.335 37.851 27.093 1.00 20.35 198 MET D N 1
ATOM 8047 C CA . MET D 1 198 ? 10.037 36.550 26.513 1.00 19.26 198 MET D CA 1
ATOM 8048 C C . MET D 1 198 ? 11.311 35.717 26.454 1.00 18.73 198 MET D C 1
ATOM 8049 O O . MET D 1 198 ? 11.271 34.508 26.638 1.00 17.69 198 MET D O 1
ATOM 8054 N N . LEU D 1 199 ? 12.448 36.361 26.210 1.00 19.29 199 LEU D N 1
ATOM 8055 C CA . LEU D 1 199 ? 13.702 35.616 26.139 1.00 20.42 199 LEU D CA 1
ATOM 8056 C C . LEU D 1 199 ? 14.051 34.936 27.456 1.00 21.52 199 LEU D C 1
ATOM 8057 O O . LEU D 1 199 ? 14.518 33.798 27.463 1.00 20.74 199 LEU D O 1
ATOM 8062 N N . ILE D 1 200 ? 13.824 35.635 28.567 1.00 20.92 200 ILE D N 1
ATOM 8063 C CA . ILE D 1 200 ? 14.168 35.097 29.880 1.00 22.75 200 ILE D CA 1
ATOM 8064 C C . ILE D 1 200 ? 13.126 34.193 30.534 1.00 23.19 200 ILE D C 1
ATOM 8065 O O . ILE D 1 200 ? 13.339 33.707 31.645 1.00 24.87 200 ILE D O 1
ATOM 8070 N N . GLY D 1 201 ? 12.002 33.961 29.861 1.00 23.67 201 GLY D N 1
ATOM 8071 C CA . GLY D 1 201 ? 11.002 33.075 30.432 1.00 23.35 201 GLY D CA 1
ATOM 8072 C C . GLY D 1 201 ? 9.632 33.629 30.770 1.00 22.80 201 GLY D C 1
ATOM 8073 O O . GLY D 1 201 ? 8.835 32.922 31.379 1.00 23.54 201 GLY D O 1
ATOM 8074 N N . GLY D 1 202 ? 9.347 34.873 30.395 1.00 21.47 202 GLY D N 1
ATOM 8075 C CA . GLY D 1 202 ? 8.038 35.438 30.679 1.00 20.17 202 GLY D CA 1
ATOM 8076 C C . GLY D 1 202 ? 6.998 34.830 29.754 1.00 21.67 202 GLY D C 1
ATOM 8077 O O . GLY D 1 202 ? 7.362 34.273 28.713 1.00 19.89 202 GLY D O 1
ATOM 8078 N N . VAL D 1 203 ? 5.717 34.927 30.107 1.00 19.63 203 VAL D N 1
ATOM 8079 C CA . VAL D 1 203 ? 4.672 34.354 29.260 1.00 20.46 203 VAL D CA 1
ATOM 8080 C C . VAL D 1 203 ? 3.897 35.368 28.413 1.00 21.68 203 VAL D C 1
ATOM 8081 O O . VAL D 1 203 ? 3.152 34.983 27.514 1.00 23.23 203 VAL D O 1
ATOM 8085 N N . GLY D 1 204 ? 4.077 36.657 28.689 1.00 21.25 204 GLY D N 1
ATOM 8086 C CA . GLY D 1 204 ? 3.379 37.680 27.920 1.00 21.37 204 GLY D CA 1
ATOM 8087 C C . GLY D 1 204 ? 3.447 39.043 28.586 1.00 20.68 204 GLY D C 1
ATOM 8088 O O . GLY D 1 204 ? 4.287 39.266 29.458 1.00 19.73 204 GLY D O 1
ATOM 8089 N N . TRP D 1 205 ? 2.574 39.959 28.179 1.00 19.68 205 TRP D N 1
ATOM 8090 C CA . TRP D 1 205 ? 2.555 41.289 28.780 1.00 20.75 205 TRP D CA 1
ATOM 8091 C C . TRP D 1 205 ? 1.200 41.974 28.720 1.00 19.52 205 TRP D C 1
ATOM 8092 O O . TRP D 1 205 ? 0.425 41.762 27.791 1.00 20.32 205 TRP D O 1
ATOM 8103 N N . MET D 1 206 ? 0.923 42.782 29.739 1.00 20.76 206 MET D N 1
ATOM 8104 C CA . MET D 1 206 ? -0.312 43.559 29.830 1.00 22.57 206 MET D CA 1
ATOM 8105 C C . MET D 1 206 ? 0.183 44.999 29.726 1.00 22.10 206 MET D C 1
ATOM 8106 O O . MET D 1 206 ? 0.918 45.457 30.599 1.00 22.88 206 MET D O 1
ATOM 8111 N N . ALA D 1 207 ? -0.205 45.708 28.668 1.00 21.07 207 ALA D N 1
ATOM 8112 C CA . ALA D 1 207 ? 0.266 47.074 28.469 1.00 21.43 207 ALA D CA 1
ATOM 8113 C C . ALA D 1 207 ? -0.715 47.991 27.743 1.00 20.50 207 ALA D C 1
ATOM 8114 O O . ALA D 1 207 ? -1.482 47.552 26.887 1.00 21.02 207 ALA D O 1
ATOM 8116 N N . GLY D 1 208 ? -0.666 49.275 28.081 1.00 18.56 208 GLY D N 1
ATOM 8117 C CA . GLY D 1 208 ? -1.549 50.244 27.455 1.00 19.87 208 GLY D CA 1
ATOM 8118 C C . GLY D 1 208 ? -1.385 50.385 25.945 1.00 22.07 208 GLY D C 1
ATOM 8119 O O . GLY D 1 208 ? -2.383 50.377 25.221 1.00 21.72 208 GLY D O 1
ATOM 8120 N N . PRO D 1 209 ? -0.145 50.516 25.434 1.00 23.40 209 PRO D N 1
ATOM 8121 C CA . PRO D 1 209 ? 0.132 50.662 23.998 1.00 25.10 209 PRO D CA 1
ATOM 8122 C C . PRO D 1 209 ? -0.477 49.576 23.105 1.00 25.63 209 PRO D C 1
ATOM 8123 O O . PRO D 1 209 ? -0.762 49.818 21.932 1.00 26.23 209 PRO D O 1
ATOM 8127 N N . ALA D 1 210 ? -0.666 48.383 23.661 1.00 25.51 210 ALA D N 1
ATOM 8128 C CA . ALA D 1 210 ? -1.238 47.271 22.914 1.00 23.96 210 ALA D CA 1
ATOM 8129 C C . ALA D 1 210 ? -2.609 47.657 22.368 1.00 24.87 210 ALA D C 1
ATOM 8130 O O . ALA D 1 210 ? -3.099 47.053 21.408 1.00 26.53 210 ALA D O 1
ATOM 8132 N N . CYS D 1 211 ? -3.225 48.664 22.983 1.00 22.94 211 CYS D N 1
ATOM 8133 C CA . CYS D 1 211 ? -4.528 49.147 22.543 1.00 22.99 211 CYS D CA 1
ATOM 8134 C C . CYS D 1 211 ? -4.459 49.791 21.158 1.00 22.94 211 CYS D C 1
ATOM 8135 O O . CYS D 1 211 ? -5.381 49.646 20.352 1.00 21.30 211 CYS D O 1
ATOM 8138 N N . ILE D 1 212 ? -3.371 50.512 20.887 1.00 21.26 212 ILE D N 1
ATOM 8139 C CA . ILE D 1 212 ? -3.225 51.191 19.602 1.00 20.97 212 ILE D CA 1
ATOM 8140 C C . ILE D 1 212 ? -2.399 50.449 18.554 1.00 21.60 212 ILE D C 1
ATOM 8141 O O . ILE D 1 212 ? -2.385 50.835 17.383 1.00 23.44 212 ILE D O 1
ATOM 8146 N N . ALA D 1 213 ? -1.718 49.384 18.966 1.00 20.75 213 ALA D N 1
ATOM 8147 C CA . ALA D 1 213 ? -0.924 48.579 18.037 1.00 20.79 213 ALA D CA 1
ATOM 8148 C C . ALA D 1 213 ? -1.130 47.099 18.367 1.00 20.58 213 ALA D C 1
ATOM 8149 O O . ALA D 1 213 ? -0.173 46.343 18.535 1.00 19.56 213 ALA D O 1
ATOM 8151 N N . PRO D 1 214 ? -2.395 46.660 18.439 1.00 20.48 214 PRO D N 1
ATOM 8152 C CA . PRO D 1 214 ? -2.678 45.261 18.762 1.00 20.74 214 PRO D CA 1
ATOM 8153 C C . PRO D 1 214 ? -2.082 44.208 17.839 1.00 21.44 214 PRO D C 1
ATOM 8154 O O . PRO D 1 214 ? -1.492 43.243 18.315 1.00 22.43 214 PRO D O 1
ATOM 8158 N N . ARG D 1 215 ? -2.223 44.384 16.528 1.00 22.12 215 ARG D N 1
ATOM 8159 C CA . ARG D 1 215 ? -1.695 43.398 15.582 1.00 23.08 215 ARG D CA 1
ATOM 8160 C C . ARG D 1 215 ? -0.174 43.312 15.610 1.00 22.03 215 ARG D C 1
ATOM 8161 O O . ARG D 1 215 ? 0.394 42.219 15.535 1.00 22.50 215 ARG D O 1
ATOM 8169 N N . GLN D 1 216 ? 0.487 44.460 15.716 1.00 19.79 216 GLN D N 1
ATOM 8170 C CA . GLN D 1 216 ? 1.944 44.478 15.761 1.00 19.79 216 GLN D CA 1
ATOM 8171 C C . GLN D 1 216 ? 2.423 43.838 17.062 1.00 18.23 216 GLN D C 1
ATOM 8172 O O . GLN D 1 216 ? 3.418 43.118 17.083 1.00 17.88 216 GLN D O 1
ATOM 8178 N N . SER D 1 217 ? 1.702 44.091 18.150 1.00 20.21 217 SER D N 1
ATOM 8179 C CA . SER D 1 217 ? 2.069 43.526 19.441 1.00 20.15 217 SER D CA 1
ATOM 8180 C C . SER D 1 217 ? 1.921 42.010 19.396 1.00 20.19 217 SER D C 1
ATOM 8181 O O . SER D 1 217 ? 2.795 41.278 19.859 1.00 19.49 217 SER D O 1
ATOM 8184 N N . VAL D 1 218 ? 0.814 41.537 18.830 1.00 19.69 218 VAL D N 1
ATOM 8185 C CA . VAL D 1 218 ? 0.596 40.097 18.716 1.00 19.05 218 VAL D CA 1
ATOM 8186 C C . VAL D 1 218 ? 1.697 39.503 17.846 1.00 18.31 218 VAL D C 1
ATOM 8187 O O . VAL D 1 218 ? 2.256 38.455 18.170 1.00 17.50 218 VAL D O 1
ATOM 8191 N N . ALA D 1 219 ? 2.019 40.188 16.751 1.00 17.05 219 ALA D N 1
ATOM 8192 C CA . ALA D 1 219 ? 3.066 39.721 15.845 1.00 18.69 219 ALA D CA 1
ATOM 8193 C C . ALA D 1 219 ? 4.401 39.571 16.576 1.00 19.57 219 ALA D C 1
ATOM 8194 O O . ALA D 1 219 ? 5.127 38.594 16.373 1.00 20.03 219 ALA D O 1
ATOM 8196 N N . LEU D 1 220 ? 4.724 40.548 17.419 1.00 19.03 220 LEU D N 1
ATOM 8197 C CA . LEU D 1 220 ? 5.965 40.513 18.179 1.00 21.10 220 LEU D CA 1
ATOM 8198 C C . LEU D 1 220 ? 5.942 39.310 19.116 1.00 20.33 220 LEU D C 1
ATOM 8199 O O . LEU D 1 220 ? 6.930 38.590 19.252 1.00 19.23 220 LEU D O 1
ATOM 8204 N N . TYR D 1 221 ? 4.805 39.095 19.766 1.00 20.30 221 TYR D N 1
ATOM 8205 C CA . TYR D 1 221 ? 4.681 37.968 20.677 1.00 20.86 221 TYR D CA 1
ATOM 8206 C C . TYR D 1 221 ? 4.939 36.678 19.910 1.00 20.62 221 TYR D C 1
ATOM 8207 O O . TYR D 1 221 ? 5.739 35.845 20.331 1.00 20.89 221 TYR D O 1
ATOM 8216 N N . GLU D 1 222 ? 4.264 36.525 18.773 1.00 22.50 222 GLU D N 1
ATOM 8217 C CA . GLU D 1 222 ? 4.411 35.319 17.964 1.00 23.93 222 GLU D CA 1
ATOM 8218 C C . GLU D 1 222 ? 5.849 35.104 17.517 1.00 24.37 222 GLU D C 1
ATOM 8219 O O . GLU D 1 222 ? 6.362 33.993 17.608 1.00 21.91 222 GLU D O 1
ATOM 8225 N N . LEU D 1 223 ? 6.503 36.163 17.044 1.00 22.50 223 LEU D N 1
ATOM 8226 C CA . LEU D 1 223 ? 7.891 36.045 16.613 1.00 22.89 223 LEU D CA 1
ATOM 8227 C C . LEU D 1 223 ? 8.785 35.551 17.756 1.00 21.59 223 LEU D C 1
ATOM 8228 O O . LEU D 1 223 ? 9.627 34.674 17.559 1.00 21.79 223 LEU D O 1
ATOM 8233 N N . CYS D 1 224 ? 8.599 36.107 18.950 1.00 21.28 224 CYS D N 1
ATOM 8234 C CA . CYS D 1 224 ? 9.396 35.690 20.101 1.00 22.71 224 CYS D CA 1
ATOM 8235 C C . CYS D 1 224 ? 9.157 34.218 20.436 1.00 23.11 224 CYS D C 1
ATOM 8236 O O . CYS D 1 224 ? 10.104 33.461 20.657 1.00 23.46 224 CYS D O 1
ATOM 8239 N N . LYS D 1 225 ? 7.893 33.812 20.472 1.00 24.26 225 LYS D N 1
ATOM 8240 C CA . LYS D 1 225 ? 7.566 32.420 20.777 1.00 26.46 225 LYS D CA 1
ATOM 8241 C C . LYS D 1 225 ? 8.222 31.467 19.782 1.00 26.67 225 LYS D C 1
ATOM 8242 O O . LYS D 1 225 ? 8.696 30.394 20.156 1.00 25.48 225 LYS D O 1
ATOM 8248 N N . ALA D 1 226 ? 8.249 31.869 18.516 1.00 26.26 226 ALA D N 1
ATOM 8249 C CA . ALA D 1 226 ? 8.843 31.049 17.464 1.00 27.40 226 ALA D CA 1
ATOM 8250 C C . ALA D 1 226 ? 10.366 31.143 17.451 1.00 27.67 226 ALA D C 1
ATOM 8251 O O . ALA D 1 226 ? 11.022 30.518 16.624 1.00 27.65 226 ALA D O 1
ATOM 8253 N N . GLN D 1 227 ? 10.928 31.928 18.365 1.00 27.73 227 GLN D N 1
ATOM 8254 C CA . GLN D 1 227 ? 12.378 32.076 18.446 1.00 26.83 227 GLN D CA 1
ATOM 8255 C C . GLN D 1 227 ? 12.983 32.743 17.214 1.00 26.65 227 GLN D C 1
ATOM 8256 O O . GLN D 1 227 ? 14.160 32.538 16.905 1.00 25.26 227 GLN D O 1
ATOM 8262 N N . ARG D 1 228 ? 12.179 33.518 16.500 1.00 24.87 228 ARG D N 1
ATOM 8263 C CA . ARG D 1 228 ? 12.663 34.220 15.319 1.00 25.78 228 ARG D CA 1
ATOM 8264 C C . ARG D 1 228 ? 13.128 35.592 15.808 1.00 25.04 228 ARG D C 1
ATOM 8265 O O . ARG D 1 228 ? 12.549 36.626 15.476 1.00 23.96 228 ARG D O 1
ATOM 8273 N N . TRP D 1 229 ? 14.194 35.560 16.608 1.00 26.05 229 TRP D N 1
ATOM 8274 C CA . TRP D 1 229 ? 14.783 36.738 17.245 1.00 25.79 229 TRP D CA 1
ATOM 8275 C C . TRP D 1 229 ? 15.189 37.922 16.380 1.00 26.77 229 TRP D C 1
ATOM 8276 O O . TRP D 1 229 ? 14.947 39.067 16.766 1.00 27.34 229 TRP D O 1
ATOM 8287 N N . ASP D 1 230 ? 15.808 37.676 15.227 1.00 27.95 230 ASP D N 1
ATOM 8288 C CA . ASP D 1 230 ? 16.197 38.788 14.362 1.00 29.07 230 ASP D CA 1
ATOM 8289 C C . ASP D 1 230 ? 14.974 39.566 13.888 1.00 28.20 230 ASP D C 1
ATOM 8290 O O . ASP D 1 230 ? 14.979 40.796 13.874 1.00 26.95 230 ASP D O 1
ATOM 8295 N N . GLU D 1 231 ? 13.927 38.845 13.497 1.00 26.86 231 GLU D N 1
ATOM 8296 C CA . GLU D 1 231 ? 12.699 39.485 13.040 1.00 26.52 231 GLU D CA 1
ATOM 8297 C C . GLU D 1 231 ? 11.976 40.126 14.222 1.00 24.82 231 GLU D C 1
ATOM 8298 O O . GLU D 1 231 ? 11.380 41.196 14.093 1.00 24.39 231 GLU D O 1
ATOM 8304 N N . ALA D 1 232 ? 12.036 39.471 15.377 1.00 23.90 232 ALA D N 1
ATOM 8305 C CA . ALA D 1 232 ? 11.403 39.998 16.583 1.00 23.37 232 ALA D CA 1
ATOM 8306 C C . ALA D 1 232 ? 12.027 41.335 16.969 1.00 22.54 232 ALA D C 1
ATOM 8307 O O . ALA D 1 232 ? 11.323 42.283 17.304 1.00 23.48 232 ALA D O 1
ATOM 8309 N N . LEU D 1 233 ? 13.353 41.405 16.921 1.00 23.94 233 LEU D N 1
ATOM 8310 C CA . LEU D 1 233 ? 14.066 42.628 17.286 1.00 25.70 233 LEU D CA 1
ATOM 8311 C C . LEU D 1 233 ? 13.803 43.780 16.322 1.00 25.25 233 LEU D C 1
ATOM 8312 O O . LEU D 1 233 ? 13.718 44.935 16.740 1.00 23.90 233 LEU D O 1
ATOM 8317 N N . MET D 1 234 ? 13.684 43.472 15.034 1.00 24.35 234 MET D N 1
ATOM 8318 C CA . MET D 1 234 ? 13.400 44.506 14.044 1.00 25.42 234 MET D CA 1
ATOM 8319 C C . MET D 1 234 ? 12.136 45.206 14.506 1.00 23.97 234 MET D C 1
ATOM 8320 O O . MET D 1 234 ? 12.084 46.434 14.634 1.00 24.64 234 MET D O 1
ATOM 8325 N N . LEU D 1 235 ? 11.120 44.385 14.753 1.00 22.39 235 LEU D N 1
ATOM 8326 C CA . LEU D 1 235 ? 9.812 44.833 15.196 1.00 20.72 235 LEU D CA 1
ATOM 8327 C C . LEU D 1 235 ? 9.847 45.469 16.585 1.00 20.38 235 LEU D C 1
ATOM 8328 O O . LEU D 1 235 ? 9.143 46.439 16.847 1.00 20.49 235 LEU D O 1
ATOM 8333 N N . GLN D 1 236 ? 10.662 44.913 17.475 1.00 21.60 236 GLN D N 1
ATOM 8334 C CA . GLN D 1 236 ? 10.768 45.440 18.831 1.00 22.09 236 GLN D CA 1
ATOM 8335 C C . GLN D 1 236 ? 11.324 46.868 18.820 1.00 21.93 236 GLN D C 1
ATOM 8336 O O . GLN D 1 236 ? 10.860 47.725 19.566 1.00 20.94 236 GLN D O 1
ATOM 8342 N N . ARG D 1 237 ? 12.312 47.126 17.972 1.00 23.68 237 ARG D N 1
ATOM 8343 C CA . ARG D 1 237 ? 12.880 48.467 17.895 1.00 24.91 237 ARG D CA 1
ATOM 8344 C C . ARG D 1 237 ? 11.817 49.474 17.497 1.00 24.58 237 ARG D C 1
ATOM 8345 O O . ARG D 1 237 ? 11.698 50.537 18.108 1.00 24.92 237 ARG D O 1
ATOM 8353 N N . LYS D 1 238 ? 11.028 49.134 16.485 1.00 24.04 238 LYS D N 1
ATOM 8354 C CA . LYS D 1 238 ? 9.985 50.034 16.018 1.00 25.37 238 LYS D CA 1
ATOM 8355 C C . LYS D 1 238 ? 8.936 50.271 17.107 1.00 25.84 238 LYS D C 1
ATOM 8356 O O . LYS D 1 238 ? 8.528 51.409 17.354 1.00 25.19 238 LYS D O 1
ATOM 8362 N N . LEU D 1 239 ? 8.501 49.199 17.764 1.00 24.33 239 LEU D N 1
ATOM 8363 C CA . LEU D 1 239 ? 7.515 49.338 18.823 1.00 23.85 239 LEU D CA 1
ATOM 8364 C C . LEU D 1 239 ? 8.103 50.035 20.051 1.00 23.39 239 LEU D C 1
ATOM 8365 O O . LEU D 1 239 ? 7.386 50.715 20.780 1.00 23.85 239 LEU D O 1
ATOM 8370 N N . TRP D 1 240 ? 9.403 49.883 20.285 1.00 23.39 240 TRP D N 1
ATOM 8371 C CA . TRP D 1 240 ? 9.995 50.546 21.439 1.00 23.63 240 TRP D CA 1
ATOM 8372 C C . TRP D 1 240 ? 9.983 52.052 21.192 1.00 24.54 240 TRP D C 1
ATOM 8373 O O . TRP D 1 240 ? 9.775 52.834 22.116 1.00 23.58 240 TRP D O 1
ATOM 8384 N N . ARG D 1 241 ? 10.188 52.456 19.939 1.00 25.47 241 ARG D N 1
ATOM 8385 C CA . ARG D 1 241 ? 10.168 53.875 19.607 1.00 27.08 241 ARG D CA 1
ATOM 8386 C C . ARG D 1 241 ? 8.811 54.455 19.976 1.00 27.59 241 ARG D C 1
ATOM 8387 O O . ARG D 1 241 ? 8.709 55.622 20.357 1.00 27.43 241 ARG D O 1
ATOM 8395 N N . VAL D 1 242 ? 7.767 53.636 19.871 1.00 27.58 242 VAL D N 1
ATOM 8396 C CA . VAL D 1 242 ? 6.419 54.081 20.216 1.00 28.07 242 VAL D CA 1
ATOM 8397 C C . VAL D 1 242 ? 6.335 54.384 21.711 1.00 29.44 242 VAL D C 1
ATOM 8398 O O . VAL D 1 242 ? 5.785 55.413 22.117 1.00 29.72 242 VAL D O 1
ATOM 8402 N N . ASN D 1 243 ? 6.876 53.483 22.527 1.00 29.82 243 ASN D N 1
ATOM 8403 C CA . ASN D 1 243 ? 6.864 53.671 23.975 1.00 32.49 243 ASN D CA 1
ATOM 8404 C C . ASN D 1 243 ? 7.654 54.919 24.364 1.00 33.07 243 ASN D C 1
ATOM 8405 O O . ASN D 1 243 ? 7.191 55.735 25.166 1.00 32.36 243 ASN D O 1
ATOM 8410 N N . GLU D 1 244 ? 8.847 55.059 23.789 1.00 34.45 244 GLU D N 1
ATOM 8411 C CA . GLU D 1 244 ? 9.720 56.192 24.078 1.00 35.09 244 GLU D CA 1
ATOM 8412 C C . GLU D 1 244 ? 9.007 57.518 23.821 1.00 35.23 244 GLU D C 1
ATOM 8413 O O . GLU D 1 244 ? 9.213 58.493 24.542 1.00 34.97 244 GLU D O 1
ATOM 8419 N N . ALA D 1 245 ? 8.161 57.548 22.796 1.00 34.44 245 ALA D N 1
ATOM 8420 C CA . ALA D 1 245 ? 7.413 58.756 22.468 1.00 32.62 245 ALA D CA 1
ATOM 8421 C C . ALA D 1 245 ? 6.321 59.008 23.507 1.00 32.74 245 ALA D C 1
ATOM 8422 O O . ALA D 1 245 ? 6.028 60.155 23.850 1.00 31.91 245 ALA D O 1
ATOM 8424 N N . PHE D 1 246 ? 5.722 57.931 24.010 1.00 32.34 246 PHE D N 1
ATOM 8425 C CA . PHE D 1 246 ? 4.665 58.048 25.011 1.00 34.43 246 PHE D CA 1
ATOM 8426 C C . PHE D 1 246 ? 5.258 58.346 26.388 1.00 35.85 246 PHE D C 1
ATOM 8427 O O . PHE D 1 246 ? 4.634 59.015 27.215 1.00 36.46 246 PHE D O 1
ATOM 8435 N N . ALA D 1 247 ? 6.468 57.847 26.618 1.00 36.91 247 ALA D N 1
ATOM 8436 C CA . ALA D 1 247 ? 7.167 58.025 27.888 1.00 39.32 247 ALA D CA 1
ATOM 8437 C C . ALA D 1 247 ? 7.497 59.479 28.191 1.00 40.33 247 ALA D C 1
ATOM 8438 O O . ALA D 1 247 ? 8.663 59.867 28.248 1.00 41.64 247 ALA D O 1
ATOM 8440 N N . LYS D 1 248 ? 6.460 60.279 28.381 1.00 40.82 248 LYS D N 1
ATOM 8441 C CA . LYS D 1 248 ? 6.612 61.690 28.705 1.00 40.85 248 LYS D CA 1
ATOM 8442 C C . LYS D 1 248 ? 5.235 62.231 29.036 1.00 39.02 248 LYS D C 1
ATOM 8443 O O . LYS D 1 248 ? 5.098 63.229 29.747 1.00 40.70 248 LYS D O 1
ATOM 8449 N N . PHE D 1 249 ? 4.215 61.556 28.515 1.00 36.50 249 PHE D N 1
ATOM 8450 C CA . PHE D 1 249 ? 2.836 61.952 28.748 1.00 32.93 249 PHE D CA 1
ATOM 8451 C C . PHE D 1 249 ? 2.160 61.011 29.739 1.00 29.78 249 PHE D C 1
ATOM 8452 O O . PHE D 1 249 ? 2.661 59.931 30.050 1.00 28.06 249 PHE D O 1
ATOM 8460 N N . ASN D 1 250 ? 1.011 61.451 30.229 1.00 27.22 250 ASN D N 1
ATOM 8461 C CA . ASN D 1 250 ? 0.177 60.663 31.120 1.00 24.73 250 ASN D CA 1
ATOM 8462 C C . ASN D 1 250 ? -0.243 59.534 30.166 1.00 25.45 250 ASN D C 1
ATOM 8463 O O . ASN D 1 250 ? -0.841 59.801 29.123 1.00 23.79 250 ASN D O 1
ATOM 8468 N N . LEU D 1 251 ? 0.084 58.286 30.497 1.00 24.78 251 LEU D N 1
ATOM 8469 C CA . LEU D 1 251 ? -0.239 57.173 29.600 1.00 26.19 251 LEU D CA 1
ATOM 8470 C C . LEU D 1 251 ? -1.722 56.954 29.293 1.00 25.71 251 LEU D C 1
ATOM 8471 O O . LEU D 1 251 ? -2.070 56.526 28.195 1.00 26.59 251 LEU D O 1
ATOM 8476 N N . ALA D 1 252 ? -2.597 57.239 30.252 1.00 25.53 252 ALA D N 1
ATOM 8477 C CA . ALA D 1 252 ? -4.029 57.071 30.019 1.00 24.61 252 ALA D CA 1
ATOM 8478 C C . ALA D 1 252 ? -4.483 58.112 28.997 1.00 24.41 252 ALA D C 1
ATOM 8479 O O . ALA D 1 252 ? -5.235 57.808 28.067 1.00 23.07 252 ALA D O 1
ATOM 8481 N N . ALA D 1 253 ? -4.007 59.339 29.174 1.00 23.27 253 ALA D N 1
ATOM 8482 C CA . ALA D 1 253 ? -4.357 60.436 28.279 1.00 23.06 253 ALA D CA 1
ATOM 8483 C C . ALA D 1 253 ? -3.764 60.181 26.903 1.00 22.67 253 ALA D C 1
ATOM 8484 O O . ALA D 1 253 ? -4.344 60.553 25.883 1.00 20.74 253 ALA D O 1
ATOM 8486 N N . CYS D 1 254 ? -2.607 59.532 26.886 1.00 21.47 254 CYS D N 1
ATOM 8487 C CA . CYS D 1 254 ? -1.918 59.223 25.651 1.00 23.82 254 CYS D CA 1
ATOM 8488 C C . CYS D 1 254 ? -2.668 58.195 24.805 1.00 22.69 254 CYS D C 1
ATOM 8489 O O . CYS D 1 254 ? -2.893 58.409 23.619 1.00 20.15 254 CYS D O 1
ATOM 8492 N N . ILE D 1 255 ? -3.050 57.077 25.419 1.00 21.62 255 ILE D N 1
ATOM 8493 C CA . ILE D 1 255 ? -3.771 56.030 24.697 1.00 21.34 255 ILE D CA 1
ATOM 8494 C C . ILE D 1 255 ? -5.170 56.500 24.296 1.00 22.51 255 ILE D C 1
ATOM 8495 O O . ILE D 1 255 ? -5.668 56.149 23.221 1.00 22.14 255 ILE D O 1
ATOM 8500 N N . LYS D 1 256 ? -5.806 57.294 25.153 1.00 21.66 256 LYS D N 1
ATOM 8501 C CA . LYS D 1 256 ? -7.133 57.799 24.832 1.00 21.23 256 LYS D CA 1
ATOM 8502 C C . LYS D 1 256 ? -7.049 58.719 23.623 1.00 20.93 256 LYS D C 1
ATOM 8503 O O . LYS D 1 256 ? -7.956 58.741 22.793 1.00 19.61 256 LYS D O 1
ATOM 8509 N N . ALA D 1 257 ? -5.955 59.471 23.517 1.00 20.12 257 ALA D N 1
ATOM 8510 C CA . ALA D 1 257 ? -5.769 60.367 22.380 1.00 20.99 257 ALA D CA 1
ATOM 8511 C C . ALA D 1 257 ? -5.534 59.525 21.122 1.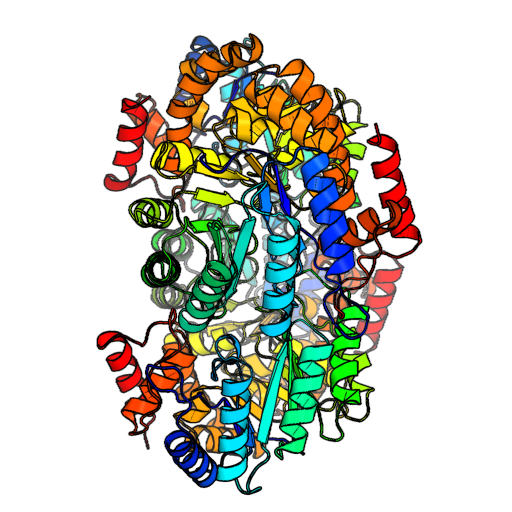00 20.82 257 ALA D C 1
ATOM 8512 O O . ALA D 1 257 ? -6.116 59.793 20.070 1.00 21.74 257 ALA D O 1
ATOM 8514 N N . GLY D 1 258 ? -4.688 58.504 21.243 1.00 20.80 258 GLY D N 1
ATOM 8515 C CA . GLY D 1 258 ? -4.394 57.632 20.115 1.00 20.80 258 GLY D CA 1
ATOM 8516 C C . GLY D 1 258 ? -5.606 56.853 19.632 1.00 22.42 258 GLY D C 1
ATOM 8517 O O . GLY D 1 258 ? -5.818 56.683 18.427 1.00 23.50 258 GLY D O 1
ATOM 8518 N N . LEU D 1 259 ? -6.414 56.374 20.571 1.00 22.53 259 LEU D N 1
ATOM 8519 C CA . LEU D 1 259 ? -7.607 55.624 20.211 1.00 23.46 259 LEU D CA 1
ATOM 8520 C C . LEU D 1 259 ? -8.600 56.548 19.519 1.00 23.91 259 LEU D C 1
ATOM 8521 O O . LEU D 1 259 ? -9.318 56.132 18.608 1.00 23.93 259 LEU D O 1
ATOM 8526 N N . ALA D 1 260 ? -8.636 57.805 19.944 1.00 24.34 260 ALA D N 1
ATOM 8527 C CA . ALA D 1 260 ? -9.540 58.777 19.339 1.00 25.84 260 ALA D CA 1
ATOM 8528 C C . ALA D 1 260 ? -9.109 59.026 17.890 1.00 26.37 260 ALA D C 1
ATOM 8529 O O . ALA D 1 260 ? -9.943 59.102 16.989 1.00 27.28 260 ALA D O 1
ATOM 8531 N N . LEU D 1 261 ? -7.803 59.150 17.675 1.00 26.46 261 LEU D N 1
ATOM 8532 C CA . LEU D 1 261 ? -7.262 59.366 16.337 1.00 27.46 261 LEU D CA 1
ATOM 8533 C C . LEU D 1 261 ? -7.583 58.185 15.424 1.00 28.83 261 LEU D C 1
ATOM 8534 O O . LEU D 1 261 ? -7.555 58.316 14.195 1.00 29.49 261 LEU D O 1
ATOM 8539 N N . GLN D 1 262 ? -7.884 57.035 16.024 1.00 28.47 262 GLN D N 1
ATOM 8540 C CA . GLN D 1 262 ? -8.204 55.834 15.254 1.00 27.21 262 GLN D CA 1
ATOM 8541 C C . GLN D 1 262 ? -9.712 55.633 15.111 1.00 28.35 262 GLN D C 1
ATOM 8542 O O . GLN D 1 262 ? -10.167 54.578 14.660 1.00 29.50 262 GLN D O 1
ATOM 8548 N N . GLY D 1 263 ? -10.489 56.636 15.510 1.00 28.25 263 GLY D N 1
ATOM 8549 C CA . GLY D 1 263 ? -11.931 56.539 15.375 1.00 28.36 263 GLY D CA 1
ATOM 8550 C C . GLY D 1 263 ? -12.746 56.153 16.597 1.00 28.80 263 GLY D C 1
ATOM 8551 O O . GLY D 1 263 ? -13.975 56.177 16.536 1.00 28.54 263 GLY D O 1
ATOM 8552 N N . TYR D 1 264 ? -12.090 55.800 17.701 1.00 27.83 264 TYR D N 1
ATOM 8553 C CA . TYR D 1 264 ? -12.809 55.412 18.917 1.00 27.76 264 TYR D CA 1
ATOM 8554 C C . TYR D 1 264 ? -13.114 56.627 19.783 1.00 28.27 264 TYR D C 1
ATOM 8555 O O . TYR D 1 264 ? -12.207 57.380 20.159 1.00 27.96 264 TYR D O 1
ATOM 8564 N N . ASP D 1 265 ? -14.390 56.809 20.107 1.00 25.43 265 ASP D N 1
ATOM 8565 C CA . ASP D 1 265 ? -14.813 57.936 20.922 1.00 25.40 265 ASP D CA 1
ATOM 8566 C C . ASP D 1 265 ? -14.648 57.606 22.408 1.00 23.79 265 ASP D C 1
ATOM 8567 O O . ASP D 1 265 ? -15.618 57.551 23.157 1.00 23.70 265 ASP D O 1
ATOM 8572 N N . VAL D 1 266 ? -13.405 57.388 22.826 1.00 23.73 266 VAL D N 1
ATOM 8573 C CA . VAL D 1 266 ? -13.103 57.050 24.215 1.00 23.34 266 VAL D CA 1
ATOM 8574 C C . VAL D 1 266 ? -13.188 58.229 25.184 1.00 22.87 266 VAL D C 1
ATOM 8575 O O . VAL D 1 266 ? -13.225 58.034 26.395 1.00 23.16 266 VAL D O 1
ATOM 8579 N N . GLY D 1 267 ? -13.210 59.449 24.655 1.00 22.70 267 GLY D N 1
ATOM 8580 C CA . GLY D 1 267 ? -13.301 60.617 25.516 1.00 23.81 267 GLY D CA 1
ATOM 8581 C C . GLY D 1 267 ? -11.975 61.025 26.139 1.00 23.87 267 GLY D C 1
ATOM 8582 O O . GLY D 1 267 ? -10.915 60.610 25.676 1.00 23.69 267 GLY D O 1
ATOM 8583 N N . ASP D 1 268 ? -12.032 61.831 27.194 1.00 21.79 268 ASP D N 1
ATOM 8584 C CA . ASP D 1 268 ? -10.818 62.300 27.857 1.00 22.47 268 ASP D CA 1
ATOM 8585 C C . ASP D 1 268 ? -10.586 61.665 29.223 1.00 22.11 268 ASP D C 1
ATOM 8586 O O . ASP D 1 268 ? -11.471 61.013 29.782 1.00 18.75 268 ASP D O 1
ATOM 8591 N N . PRO D 1 269 ? -9.377 61.845 29.776 1.00 21.57 269 PRO D N 1
ATOM 8592 C CA . PRO D 1 269 ? -9.102 61.269 31.096 1.00 23.21 269 PRO D CA 1
ATOM 8593 C C . PRO D 1 269 ? -9.904 62.027 32.148 1.00 22.31 269 PRO D C 1
ATOM 8594 O O . PRO D 1 269 ? -10.353 63.149 31.905 1.00 23.88 269 PRO D O 1
ATOM 8598 N N . ILE D 1 270 ? -10.090 61.412 33.308 1.00 20.97 270 ILE D N 1
ATOM 8599 C CA . ILE D 1 270 ? -10.850 62.031 34.385 1.00 20.72 270 ILE D CA 1
ATOM 8600 C C . ILE D 1 270 ? -10.127 63.219 35.035 1.00 19.30 270 ILE D C 1
ATOM 8601 O O . ILE D 1 270 ? -9.012 63.082 35.535 1.00 19.59 270 ILE D O 1
ATOM 8606 N N . PRO D 1 271 ? -10.755 64.408 35.021 1.00 19.35 271 PRO D N 1
ATOM 8607 C CA . PRO D 1 271 ? -10.138 65.597 35.629 1.00 18.68 271 PRO D CA 1
ATOM 8608 C C . PRO D 1 271 ? -9.782 65.256 37.082 1.00 18.12 271 PRO D C 1
ATOM 8609 O O . PRO D 1 271 ? -10.474 64.457 37.711 1.00 22.31 271 PRO D O 1
ATOM 8613 N N . PRO D 1 272 ? -8.740 65.888 37.653 1.00 18.88 272 PRO D N 1
ATOM 8614 C CA . PRO D 1 272 ? -7.825 66.906 37.126 1.00 17.92 272 PRO D CA 1
ATOM 8615 C C . PRO D 1 272 ? -6.820 66.505 36.046 1.00 18.10 272 PRO D C 1
ATOM 8616 O O . PRO D 1 272 ? -6.014 67.333 35.626 1.00 19.15 272 PRO D O 1
ATOM 8620 N N . GLN D 1 273 ? -6.834 65.255 35.598 1.00 19.12 273 GLN D N 1
ATOM 8621 C CA . GLN D 1 273 ? -5.896 64.885 34.544 1.00 19.34 273 GLN D CA 1
ATOM 8622 C C . GLN D 1 273 ? -6.309 65.719 33.336 1.00 20.07 273 GLN D C 1
ATOM 8623 O O . GLN D 1 273 ? -7.489 66.025 33.164 1.00 20.75 273 GLN D O 1
ATOM 8629 N N . ALA D 1 274 ? -5.345 66.094 32.508 1.00 18.78 274 ALA D N 1
ATOM 8630 C CA . ALA D 1 274 ? -5.650 66.876 31.320 1.00 19.68 274 ALA D CA 1
ATOM 8631 C C . ALA D 1 274 ? -5.525 66.002 30.082 1.00 19.50 274 ALA D C 1
ATOM 8632 O O . ALA D 1 274 ? -4.736 65.061 30.048 1.00 21.49 274 ALA D O 1
ATOM 8634 N N . ALA D 1 275 ? -6.322 66.308 29.069 1.00 23.49 275 ALA D N 1
ATOM 8635 C CA . ALA D 1 275 ? -6.265 65.566 27.821 1.00 26.01 275 ALA D CA 1
ATOM 8636 C C . ALA D 1 275 ? -5.043 66.123 27.103 1.00 27.34 275 ALA D C 1
ATOM 8637 O O . ALA D 1 275 ? -4.622 67.244 27.390 1.00 26.34 275 ALA D O 1
ATOM 8639 N N . LEU D 1 276 ? -4.455 65.358 26.190 1.00 27.50 276 LEU D N 1
ATOM 8640 C CA . LEU D 1 276 ? -3.296 65.869 25.468 1.00 28.12 276 LEU D CA 1
ATOM 8641 C C . LEU D 1 276 ? -3.718 67.113 24.677 1.00 28.54 276 LEU D C 1
ATOM 8642 O O . LEU D 1 276 ? -4.864 67.223 24.240 1.00 27.55 276 LEU D O 1
ATOM 8647 N N . THR D 1 277 ? -2.804 68.060 24.512 1.00 30.03 277 THR D N 1
ATOM 8648 C CA . THR D 1 277 ? -3.110 69.272 23.756 1.00 33.19 277 THR D CA 1
ATOM 8649 C C . THR D 1 277 ? -3.053 68.941 22.265 1.00 34.29 277 THR D C 1
ATOM 8650 O O . THR D 1 277 ? -2.598 67.859 21.888 1.00 33.66 277 THR D O 1
ATOM 8654 N N . ALA D 1 278 ? -3.512 69.864 21.422 1.00 35.50 278 ALA D N 1
ATOM 8655 C CA . ALA D 1 278 ? -3.500 69.642 19.975 1.00 36.70 278 ALA D CA 1
ATOM 8656 C C . ALA D 1 278 ? -2.073 69.367 19.506 1.00 37.38 278 ALA D C 1
ATOM 8657 O O . ALA D 1 278 ? -1.840 68.545 18.614 1.00 37.22 278 ALA D O 1
ATOM 8659 N N . GLU D 1 279 ? -1.120 70.057 20.120 1.00 36.47 279 GLU D N 1
ATOM 8660 C CA . GLU D 1 279 ? 0.286 69.888 19.786 1.00 36.93 279 GLU D CA 1
ATOM 8661 C C . GLU D 1 279 ? 0.800 68.517 20.226 1.00 35.59 279 GLU D C 1
ATOM 8662 O O . GLU D 1 279 ? 1.476 67.826 19.463 1.00 34.64 279 GLU D O 1
ATOM 8668 N N . GLU D 1 280 ? 0.483 68.124 21.455 1.00 33.99 280 GLU D N 1
ATOM 8669 C CA . GLU D 1 280 ? 0.918 66.825 21.966 1.00 33.14 280 GLU D CA 1
ATOM 8670 C C . GLU D 1 280 ? 0.274 65.698 21.163 1.00 31.50 280 GLU D C 1
ATOM 8671 O O . GLU D 1 280 ? 0.905 64.676 20.904 1.00 30.25 280 GLU D O 1
ATOM 8677 N N . ARG D 1 281 ? -0.984 65.897 20.775 1.00 32.05 281 ARG D N 1
ATOM 8678 C CA . ARG D 1 281 ? -1.720 64.911 19.993 1.00 34.11 281 ARG D CA 1
ATOM 8679 C C . ARG D 1 281 ? -1.077 64.734 18.622 1.00 33.76 281 ARG D C 1
ATOM 8680 O O . ARG D 1 281 ? -0.977 63.615 18.113 1.00 31.14 281 ARG D O 1
ATOM 8688 N N . LYS D 1 282 ? -0.642 65.841 18.027 1.00 32.30 282 LYS D N 1
ATOM 8689 C CA . LYS D 1 282 ? 0.006 65.788 16.724 1.00 34.45 282 LYS D CA 1
ATOM 8690 C C . LYS D 1 282 ? 1.211 64.856 16.800 1.00 33.14 282 LYS D C 1
ATOM 8691 O O . LYS D 1 282 ? 1.531 64.160 15.837 1.00 32.38 282 LYS D O 1
ATOM 8697 N N . ALA D 1 283 ? 1.869 64.835 17.954 1.00 33.10 283 ALA D N 1
ATOM 8698 C CA . ALA D 1 283 ? 3.031 63.978 18.142 1.00 33.67 283 ALA D CA 1
ATOM 8699 C C . ALA D 1 283 ? 2.606 62.515 18.231 1.00 34.38 283 ALA D C 1
ATOM 8700 O O . ALA D 1 283 ? 3.307 61.626 17.748 1.00 34.87 283 ALA D O 1
ATOM 8702 N N . VAL D 1 284 ? 1.464 62.261 18.858 1.00 33.01 284 VAL D N 1
ATOM 8703 C CA . VAL D 1 284 ? 0.972 60.893 18.973 1.00 33.04 284 VAL D CA 1
ATOM 8704 C C . VAL D 1 284 ? 0.637 60.443 17.555 1.00 31.08 284 VAL D C 1
ATOM 8705 O O . VAL D 1 284 ? 0.947 59.325 17.143 1.00 29.29 284 VAL D O 1
ATOM 8709 N N . GLU D 1 285 ? 0.013 61.346 16.813 1.00 31.39 285 GLU D N 1
ATOM 8710 C CA . GLU D 1 285 ? -0.372 61.089 15.435 1.00 32.57 285 GLU D CA 1
ATOM 8711 C C . GLU D 1 285 ? 0.807 60.629 14.580 1.00 31.89 285 GLU D C 1
ATOM 8712 O O . GLU D 1 285 ? 0.687 59.674 13.818 1.00 30.83 285 GLU D O 1
ATOM 8718 N N . LYS D 1 286 ? 1.947 61.299 14.718 1.00 32.28 286 LYS D N 1
ATOM 8719 C CA . LYS D 1 286 ? 3.133 60.950 13.942 1.00 33.77 286 LYS D CA 1
ATOM 8720 C C . LYS D 1 286 ? 3.678 59.562 14.289 1.00 32.05 286 LYS D C 1
ATOM 8721 O O . LYS D 1 286 ? 3.987 58.780 13.397 1.00 30.53 286 LYS D O 1
ATOM 8727 N N . VAL D 1 287 ? 3.788 59.249 15.578 1.00 31.22 287 VAL D N 1
ATOM 8728 C CA . VAL D 1 287 ? 4.314 57.950 15.985 1.00 29.39 287 VAL D CA 1
ATOM 8729 C C . VAL D 1 287 ? 3.390 56.828 15.515 1.00 28.30 287 VAL D C 1
ATOM 8730 O O . VAL D 1 287 ? 3.848 55.765 15.092 1.00 28.11 287 VAL D O 1
ATOM 8734 N N . LEU D 1 288 ? 2.087 57.077 15.584 1.00 26.57 288 LEU D N 1
ATOM 8735 C CA . LEU D 1 288 ? 1.089 56.101 15.160 1.00 27.06 288 LEU D CA 1
ATOM 8736 C C . LEU D 1 288 ? 1.188 55.838 13.660 1.00 26.31 288 LEU D C 1
ATOM 8737 O O . LEU D 1 288 ? 1.240 54.685 13.223 1.00 25.04 288 LEU D O 1
ATOM 8739 N N . ALA D 1 289 ? 1.220 56.911 12.875 1.00 23.96 289 ALA D N 1
ATOM 8740 C CA . ALA D 1 289 ? 1.310 56.783 11.428 1.00 24.85 289 ALA D CA 1
ATOM 8741 C C . ALA D 1 289 ? 2.565 56.027 11.000 1.00 23.69 289 ALA D C 1
ATOM 8742 O O . ALA D 1 289 ? 2.571 55.368 9.962 1.00 22.89 289 ALA D O 1
ATOM 8744 N N . GLU D 1 290 ? 3.625 56.113 11.803 1.00 24.18 290 GLU D N 1
ATOM 8745 C CA . GLU D 1 290 ? 4.882 55.447 11.465 1.00 25.54 290 GLU D CA 1
ATOM 8746 C C . GLU D 1 290 ? 4.845 53.928 11.588 1.00 26.79 290 GLU D C 1
ATOM 8747 O O . GLU D 1 290 ? 5.582 53.231 10.888 1.00 25.04 290 GLU D O 1
ATOM 8753 N N . ILE D 1 291 ? 3.995 53.413 12.472 1.00 28.56 291 ILE D N 1
ATOM 8754 C CA . ILE D 1 291 ? 3.888 51.967 12.642 1.00 31.84 291 ILE D CA 1
ATOM 8755 C C . ILE D 1 291 ? 2.563 51.430 12.101 1.00 31.79 291 ILE D C 1
ATOM 8756 O O . ILE D 1 291 ? 2.292 50.235 12.195 1.00 30.84 291 ILE D O 1
ATOM 8761 N N . ALA D 1 292 ? 1.747 52.319 11.537 1.00 33.14 292 ALA D N 1
ATOM 8762 C CA . ALA D 1 292 ? 0.459 51.925 10.977 1.00 34.73 292 ALA D CA 1
ATOM 8763 C C . ALA D 1 292 ? 0.693 51.003 9.787 1.00 35.86 292 ALA D C 1
ATOM 8764 O O . ALA D 1 292 ? 1.539 51.280 8.939 1.00 34.96 292 ALA D O 1
ATOM 8766 N N . GLU D 1 293 ? -0.066 49.915 9.722 1.00 37.97 293 GLU D N 1
ATOM 8767 C CA . GLU D 1 293 ? 0.066 48.949 8.633 1.00 39.56 293 GLU D CA 1
ATOM 8768 C C . GLU D 1 293 ? -1.144 48.980 7.714 1.00 40.14 293 GLU D C 1
ATOM 8769 O O . GLU D 1 293 ? -2.144 49.645 8.014 1.00 41.31 293 GLU D O 1
#

Foldseek 3Di:
DDFAEEEADAFFDALVLHTPLVLLLVLLLVLVVLPGQEYEYLDVLNVVVQHDPVSLLSRLLSNQVSCVPVHAYEYEQEDQDLVRSLVSLLSSVVSPHQEYEYHHAHDDEDDLVVVLVSLVSNQVSDDHAYEYEAEVPPGPYGDDLVSVLVSLPRPRDQEYEYEYLPLVVVLVNCVRQPRSYAYEYELSYQQLVCLVSGHRYYYYNLCSLVVNLSRVLNVCSVVVVVVVSVVSSVLSNLVCVLCVVHSSSLLSCLSVVVVPRNRYGDHPVHDRQDPVSCVSSVVSSVSD/DDQFAEEEADAFFADLVGATDLVLLLVLLLVLVVLPGQEYEYLDVLNVVVQDDPVSLLSRLLSNQVSCVVVHAYEYEQEDQDLVSSLVSLLSSVVSPHQEYEYHHAHDDEDDLVVVLVSLVSNQVSDDHAYEYEAEVVPHPYGDDLVSVLVSLPRPRHQEYEYEYLPLVVVLVNCVRQPRSYAYEYELSYQQLVNLVSGHRYYYYNVCSLVVNLSRVLNVCSVVVVVVVSVVSSVLVNVLVVLCVVDSSSLLSCLSVVVVPRNRDGDHPVHDHQDPVSSVSSVVSSVSNPD/DDFAEEEADAFFDALVLHTDLVLLLVLLLVLVVLPGQEYEYLDVLNPVVQHDPVSLLSRLLSNQVSCVVSHAYEYEQEDQDLVRSLVSLLSSVVSPHQEYEYHHAHDDEDDLVVVLVSQVSNQVSDDHAYEYEAEPPPHPYGDDLVSVLVSLPRPRHQEYEYEYLPLVVVLVNCVRQPRSYAYEYELSYQQLVNLVSGHRYYYYNVCSLVVNLSRVLNVCSVVVVVVVSVVSSVLSNVVSVLCVPDSSSLLSCLSVVVVPRNRDGDHPVHDHDDPVSSVSSVVSSVSD/DQFAEAEADAFFAAPVRHTDLVLLLVLLLVLVVLPGQEYEYLDVLNVVVQDDPVSLLSRLLSNQVSCVPSHAYEYEQEDQDQVRSLVVLLSSVVSPHQEYEYHHAHDDEDDLVVVLVSLVSNQVSDDHAYEYEAEPVPHPYGDDLVSVLVSLPDPRHAEYEYEYLPLVVVLVNCVRRPRSYAYEYELSYQQLVNLVSGHRYYYYNCCSLVVNLSNVLNVCSVVVVVVVSVVSSVLVNVLVVLCVPASSSLLSCLSVVVVPRNRDGDDPVHDHQDPVSSVSNVVSSVVPPD

Secondary structure (DSSP, 8-state):
---EEEEB----B-TTS-B-HHHHHHHHHHHHHTT-S-BBTTSGGGTGGG--HHHHHHHHHHHHHHHTTSS-BEEEEEESSHHHHHHHHHHHHHHT-SEEEEEE--SS---HHHHHHHHHHHHHH-SS-EEEEE-TTT-SS---HHHHHHHHTSTTEEEEEE-SSBHHHHHHHHHHHGGGSEEEE-TTS-HHHHHHTT--EEEEGGGGT-HHHHHHHHHHHHTT-HHHHHHHHHHHTHHHHHHTTS-HHHHHHHHHHHTT-----PPTTS-PPPHHHHHHHHHHHHH-/----EEEEB----B-TT--B-HHHHHHHHHHHHHTT-S-BB-SSGGGTGGG--HHHHHHHHHHHHHHHTTSS-BEEEEEESSHHHHHHHHHHHHHHT-SEEEEEE--SS---HHHHHHHHHHHHHH-SS-EEEEE-TTT-SS---HHHHHHHHTSTTEEEEEE-SSBHHHHHHHHHHHGGGSEEEE-TTS-HHHHHHHT--EEEESGGGT-HHHHHHHHHHHHTT-HHHHHHHHHHHHHHHHHHTTS-HHHHHHHHHHHTT-----PPTTS-PPPHHHHHHHHHHHHHH--/---EEEEB----B-TTS-B-HHHHHHHHHHHHHHT-S-BBTTSGGGTGGG--HHHHHHHHHHHHHHHTTSS-BEEEEEESSHHHHHHHHHHHHHHT-SEEEEEE--SS---HHHHHHHHHHHHHH-SS-EEEEE-TTT-SS---HHHHHHHHTSTTEEEEEE-SSBHHHHHHHHHHHGGGSEEEE-TTS-HHHHHHTT--EEEESGGGT-HHHHHHHHHHHHTT-HHHHHHHHHHHHHHHHHHTTS-HHHHHHHHHHHTT-----PPTTS----HHHHHHHHHHHHH-/---EEEEB----B-TT--B-HHHHHHHHHHHHHTT-S-BBTTSGGGTGGG--HHHHHHHHHHHHHHHTTSS-BEEEEEESSHHHHHHHHHHHHHHT-SEEEEEE--SS---HHHHHHHHHHHHTT-SS-EEEEE-TTT-SS---HHHHHHHTTSTTEEEEEE-SSBHHHHHHHHHHHGGGSEEEE-TTS-HHHHHHTT--EEEEGGGGTSHHHHHHHHHHHHTT-HHHHHHHHHHHHHHHHHHTTS-HHHHHHHHHHHTT-----PPTTS-PPPHHHHHHHHHHHHHH--

Radius of gyration: 30.85 Å; Cα contacts (8 Å, |Δi|>4): 2472; chains: 4; bounding box: 77×69×76 Å

CATH classification: 3.20.20.70